Protein AF-A0A814GR70-F1 (afdb_monomer_lite)

Sequence (762 aa):
MLGNPYSSNDPGLGQLMRNVKNKICTDSELIALLEDDNGMELLVHNKIITLDLNVRDVYKKVRLSECISEHEPMRIVYRMTGLSGDATEDIIDNLDPKNTDVTKNEEEVYRMAEELAHNGALPVMLERLSSINQQNFTIGKPLFVLIKPQLKTISTMLQTLNMMLKIQVDVSLTENLISIMQVILSEASKQPQDVYNEFSSLCGDREQLEFLLNNIKSNYVRGYSNLMQALMGLIPFLSFGDETKMKSLIEYFTTFISNFDEIDKTTTTNEDILHLECFCVIVNGIEIGENGTRLRDMMSSSGIVQKSIEYLLQNSPQITTYLNSDYDLWKDFIDRKSLPYALRILTGLCKSHEVISDLIGESCIPVLHKLEQFSSGNLVGVLAEDLLVALKESPSKKVSTSIDKVRTQTRNEKKKLAMAMRKKQLSQLGMRTNDKGQLLLNTDNLKNLQVEEEKETYESKSRKTIGSPNVTHFNLVHIDCHTNAIRSSRTCRDEWENAALQNANTKCNGILPIWGPEVTETLFSNALARHNNYLLEATGIRDVNYVLYVYDLKLLLNRFAENLSFSEDSGGGGRESNINLVAYIIHAILYSIKTAKYVQREERNLNNFLEQTENLIQNSFECDNVFYYLALALCILKPLDWKANRLKFLKRVLLTCHSRLVNTPTGDKLKLTSTTVQEFKKYKPSLLFMGLVNLFYRHILSKVSLEGQVWTEQLANYVRHNDVSLMESYWLEIFDVLGFMQEFDISDPVEFLTTYLQSINN

pLDDT: mean 77.38, std 15.18, range [31.48, 97.75]

InterPro domains:
  IPR025704 E3 ubiquitin ligase UBR4, C-terminal [PF13764] (1-455)
  IPR025704 E3 ubiquitin ligase UBR4, C-terminal [PF13764] (456-729)
  IPR045189 E3 ubiquitin ligase UBR4-like [PTHR21725] (1-730)

Structure (mmCIF, N/CA/C/O backbone):
data_AF-A0A814GR70-F1
#
_entry.id   AF-A0A814GR70-F1
#
loop_
_atom_site.group_PDB
_atom_site.id
_atom_site.type_symbol
_atom_site.label_atom_id
_atom_site.label_alt_id
_atom_site.label_comp_id
_atom_site.label_asym_id
_atom_site.label_entity_id
_atom_site.label_seq_id
_atom_site.pdbx_PDB_ins_code
_atom_site.Cartn_x
_atom_site.Cartn_y
_atom_site.Cartn_z
_atom_site.occupancy
_atom_site.B_iso_or_equiv
_atom_site.auth_seq_id
_atom_site.auth_comp_id
_atom_site.auth_asym_id
_atom_site.auth_atom_id
_atom_site.pdbx_PDB_model_num
ATOM 1 N N . MET A 1 1 ? 4.419 -8.208 -4.569 1.00 36.62 1 MET A N 1
ATOM 2 C CA . MET A 1 1 ? 5.024 -9.106 -3.558 1.00 36.62 1 MET A CA 1
ATOM 3 C C . MET A 1 1 ? 5.799 -10.228 -4.225 1.00 36.62 1 MET A C 1
ATOM 5 O O . MET A 1 1 ? 5.207 -11.211 -4.670 1.00 36.62 1 MET A O 1
ATOM 9 N N . LEU A 1 2 ? 7.112 -10.085 -4.317 1.00 34.53 2 LEU A N 1
ATOM 10 C CA . LEU A 1 2 ? 8.008 -11.158 -4.727 1.00 34.53 2 LEU A CA 1
ATOM 11 C C . LEU A 1 2 ? 8.320 -12.111 -3.566 1.00 34.53 2 LEU A C 1
ATOM 13 O O . LEU A 1 2 ? 8.346 -11.708 -2.416 1.00 34.53 2 LEU A O 1
ATOM 17 N N . GLY A 1 3 ? 8.612 -13.373 -3.872 1.00 46.28 3 GLY A N 1
ATOM 18 C CA . GLY A 1 3 ? 8.923 -14.369 -2.851 1.00 46.28 3 GLY A CA 1
ATOM 19 C C . GLY A 1 3 ? 7.662 -14.920 -2.200 1.00 46.28 3 GLY A C 1
ATOM 20 O O . GLY A 1 3 ? 7.455 -14.762 -1.012 1.00 46.28 3 GLY A O 1
ATOM 21 N N . ASN A 1 4 ? 6.811 -15.607 -2.965 1.00 48.56 4 ASN A N 1
ATOM 22 C CA . ASN A 1 4 ? 5.898 -16.579 -2.373 1.00 48.56 4 ASN A CA 1
ATOM 23 C C . ASN A 1 4 ? 6.450 -17.981 -2.692 1.00 48.56 4 ASN A C 1
ATOM 25 O O . ASN A 1 4 ? 6.501 -18.343 -3.870 1.00 48.56 4 ASN A O 1
ATOM 29 N N . PRO A 1 5 ? 6.896 -18.756 -1.690 1.00 55.62 5 PRO A N 1
ATOM 30 C CA . PRO A 1 5 ? 6.737 -18.501 -0.260 1.00 55.62 5 PRO A CA 1
ATOM 31 C C . PRO A 1 5 ? 7.869 -17.675 0.365 1.00 55.62 5 PRO A C 1
ATOM 33 O O . PRO A 1 5 ? 9.040 -18.038 0.261 1.00 55.62 5 PRO A O 1
ATOM 36 N N . TYR A 1 6 ? 7.489 -16.612 1.080 1.00 68.81 6 TYR A N 1
ATOM 37 C CA . TYR A 1 6 ? 8.349 -15.933 2.042 1.00 68.81 6 TYR A CA 1
ATOM 38 C C . TYR A 1 6 ? 8.650 -16.920 3.167 1.00 68.81 6 TYR A C 1
ATOM 40 O O . TYR A 1 6 ? 7.749 -17.607 3.665 1.00 68.81 6 TYR A O 1
ATOM 48 N N . SER A 1 7 ? 9.908 -16.995 3.587 1.00 69.38 7 SER A N 1
ATOM 49 C CA . SER A 1 7 ? 10.257 -17.785 4.758 1.00 69.38 7 SER A CA 1
ATOM 50 C C . SER A 1 7 ? 9.877 -17.005 6.010 1.00 69.38 7 SER A C 1
ATOM 52 O O . SER A 1 7 ? 10.146 -15.811 6.120 1.00 69.38 7 SER A O 1
ATOM 54 N N . SER A 1 8 ? 9.346 -17.684 7.028 1.00 67.62 8 SER A N 1
ATOM 55 C CA . SER A 1 8 ? 9.159 -17.071 8.352 1.00 67.62 8 SER A CA 1
ATOM 56 C C . SER A 1 8 ? 10.474 -16.598 8.988 1.00 67.62 8 SER A C 1
ATOM 58 O O . SER A 1 8 ? 10.447 -15.936 10.020 1.00 67.62 8 SER A O 1
ATOM 60 N N . ASN A 1 9 ? 11.615 -16.981 8.406 1.00 67.94 9 ASN A N 1
ATOM 61 C CA . ASN A 1 9 ? 12.951 -16.611 8.854 1.00 67.94 9 ASN A CA 1
ATOM 62 C C . ASN A 1 9 ? 13.547 -15.426 8.068 1.00 67.94 9 ASN A C 1
ATOM 64 O O . ASN A 1 9 ? 14.704 -15.080 8.309 1.00 67.94 9 ASN A O 1
ATOM 68 N N . ASP A 1 10 ? 12.813 -14.833 7.121 1.00 73.31 10 ASP A N 1
ATOM 69 C CA . ASP A 1 10 ? 13.336 -13.740 6.300 1.00 73.31 10 ASP A CA 1
ATOM 70 C C . ASP A 1 10 ? 13.495 -12.431 7.100 1.00 73.31 10 ASP A C 1
ATOM 72 O O . ASP A 1 10 ? 12.668 -12.111 7.962 1.00 73.31 10 ASP A O 1
ATOM 76 N N . PRO A 1 11 ? 14.529 -11.615 6.811 1.00 63.78 11 PRO A N 1
ATOM 77 C CA . PRO A 1 11 ? 14.737 -10.340 7.490 1.00 63.78 11 PRO A CA 1
ATOM 78 C C . PRO A 1 11 ? 13.548 -9.389 7.276 1.00 63.78 11 PRO A C 1
ATOM 80 O O . PRO A 1 11 ? 13.213 -9.039 6.143 1.00 63.78 11 PRO A O 1
ATOM 83 N N . GLY A 1 12 ? 12.920 -8.948 8.369 1.00 67.38 12 GLY A N 1
ATOM 84 C CA . GLY A 1 12 ? 11.751 -8.055 8.348 1.00 67.38 12 GLY A CA 1
ATOM 85 C C . GLY A 1 12 ? 10.399 -8.770 8.465 1.00 67.38 12 GLY A C 1
ATOM 86 O O . GLY A 1 12 ? 9.414 -8.123 8.817 1.00 67.38 12 GLY A O 1
ATOM 87 N N . LEU A 1 13 ? 10.355 -10.093 8.272 1.00 74.88 13 LEU A N 1
ATOM 88 C CA . LEU A 1 13 ? 9.226 -10.928 8.680 1.00 74.88 13 LEU A CA 1
ATOM 89 C C . LEU A 1 13 ? 9.365 -11.256 10.172 1.00 74.88 13 LEU A C 1
ATOM 91 O O . LEU A 1 13 ? 10.378 -11.771 10.635 1.00 74.88 13 LEU A O 1
ATOM 95 N N . GLY A 1 14 ? 8.353 -10.877 10.947 1.00 77.00 14 GLY A N 1
ATOM 96 C CA . GLY A 1 14 ? 8.298 -11.064 12.395 1.00 77.00 14 GLY A CA 1
ATOM 97 C C . GLY A 1 14 ? 7.128 -11.954 12.800 1.00 77.00 14 GLY A C 1
ATOM 98 O O . GLY A 1 14 ? 6.472 -12.569 11.963 1.00 77.00 14 GLY A O 1
ATOM 99 N N . GLN A 1 15 ? 6.863 -12.040 14.103 1.00 81.50 15 GLN A N 1
ATOM 100 C CA . GLN A 1 15 ? 5.834 -12.942 14.626 1.00 81.50 15 GLN A CA 1
ATOM 101 C C . GLN A 1 15 ? 4.404 -12.445 14.384 1.00 81.50 15 GLN A C 1
ATOM 103 O O . GLN A 1 15 ? 3.482 -13.251 14.459 1.00 81.50 15 GLN A O 1
ATOM 108 N N . LEU A 1 16 ? 4.211 -11.156 14.093 1.00 88.19 16 LEU A N 1
ATOM 109 C CA . LEU A 1 16 ? 2.892 -10.541 13.944 1.00 88.19 16 LEU A CA 1
ATOM 110 C C . LEU A 1 16 ? 2.530 -10.308 12.477 1.00 88.19 16 LEU A C 1
ATOM 112 O O . LEU A 1 16 ? 3.396 -10.028 11.644 1.00 88.19 16 LEU A O 1
ATOM 116 N N . MET A 1 17 ? 1.232 -10.324 12.177 1.00 88.44 17 MET A N 1
ATOM 117 C CA . MET A 1 17 ? 0.697 -9.953 10.862 1.00 88.44 17 MET A CA 1
ATOM 118 C C . MET A 1 17 ? 1.082 -8.514 10.469 1.00 88.44 17 MET A C 1
ATOM 120 O O . MET A 1 17 ? 1.293 -8.234 9.291 1.00 88.44 17 MET A O 1
ATOM 124 N N . ARG A 1 18 ? 1.313 -7.621 11.441 1.00 89.56 18 ARG A N 1
ATOM 125 C CA . ARG A 1 18 ? 1.889 -6.279 11.245 1.00 89.56 18 ARG A CA 1
ATOM 126 C C . ARG A 1 18 ? 3.276 -6.310 10.610 1.00 89.56 18 ARG A C 1
ATOM 128 O O . ARG A 1 18 ? 3.589 -5.474 9.770 1.00 89.56 18 ARG A O 1
ATOM 135 N N . ASN A 1 19 ? 4.117 -7.279 10.974 1.00 87.69 19 ASN A N 1
ATOM 136 C CA . ASN A 1 19 ? 5.435 -7.415 10.356 1.00 87.69 19 ASN A CA 1
ATOM 137 C C . ASN A 1 19 ? 5.312 -7.868 8.901 1.00 87.69 19 ASN A C 1
ATOM 139 O O . ASN A 1 19 ? 6.055 -7.383 8.056 1.00 87.69 19 ASN A O 1
ATOM 143 N N . VAL A 1 20 ? 4.331 -8.727 8.604 1.00 87.56 20 VAL A N 1
ATOM 144 C CA . VAL A 1 20 ? 3.990 -9.089 7.225 1.00 87.56 20 VAL A CA 1
ATOM 145 C C . VAL A 1 20 ? 3.539 -7.845 6.457 1.00 87.56 20 VAL A C 1
ATOM 147 O O . VAL A 1 20 ? 4.107 -7.559 5.412 1.00 87.56 20 VAL A O 1
ATOM 150 N N . LYS A 1 21 ? 2.612 -7.041 6.998 1.00 88.12 21 LYS A N 1
ATOM 151 C CA . LYS A 1 21 ? 2.184 -5.765 6.392 1.00 88.12 21 LYS A CA 1
ATOM 152 C C . LYS A 1 21 ? 3.376 -4.842 6.115 1.00 88.12 21 LYS A C 1
ATOM 154 O O . LYS A 1 21 ? 3.547 -4.383 4.993 1.00 88.12 21 LYS A O 1
ATOM 159 N N . ASN A 1 22 ? 4.227 -4.598 7.108 1.00 86.06 22 ASN A N 1
ATOM 160 C CA . ASN A 1 22 ? 5.362 -3.684 6.968 1.00 86.06 22 ASN A CA 1
ATOM 161 C C . ASN A 1 22 ? 6.386 -4.184 5.947 1.00 86.06 22 ASN A C 1
ATOM 163 O O . ASN A 1 22 ? 6.941 -3.383 5.191 1.00 86.06 22 ASN A O 1
ATOM 167 N N . LYS A 1 23 ? 6.597 -5.504 5.890 1.00 83.31 23 LYS A N 1
ATOM 168 C CA . LYS A 1 23 ? 7.413 -6.144 4.862 1.00 83.31 23 LYS A CA 1
ATOM 169 C C . LYS A 1 23 ? 6.824 -5.904 3.473 1.00 83.31 23 LYS A C 1
ATOM 171 O O . LYS A 1 23 ? 7.548 -5.443 2.601 1.00 83.31 23 LYS A O 1
ATOM 176 N N . ILE A 1 24 ? 5.512 -6.082 3.299 1.00 81.44 24 ILE A N 1
ATOM 177 C CA . ILE A 1 24 ? 4.817 -5.784 2.037 1.00 81.44 24 ILE A CA 1
ATOM 178 C C . ILE A 1 24 ? 4.966 -4.310 1.663 1.00 81.44 24 ILE A C 1
ATOM 180 O O . ILE A 1 24 ? 5.294 -4.007 0.521 1.00 81.44 24 ILE A O 1
ATOM 184 N N . CYS A 1 25 ? 4.758 -3.394 2.610 1.00 78.81 25 CYS A N 1
ATOM 185 C CA . CYS A 1 25 ? 4.870 -1.960 2.361 1.00 78.81 25 CYS A CA 1
ATOM 186 C C . CYS A 1 25 ? 6.296 -1.542 1.989 1.00 78.81 25 CYS A C 1
ATOM 188 O O . CYS A 1 25 ? 6.472 -0.686 1.130 1.00 78.81 25 CYS A O 1
ATOM 190 N N . THR A 1 26 ? 7.312 -2.146 2.606 1.00 74.56 26 THR A N 1
ATOM 191 C CA . THR A 1 26 ? 8.719 -1.865 2.285 1.00 74.56 26 THR A CA 1
ATOM 192 C C . THR A 1 26 ? 9.100 -2.446 0.928 1.00 74.56 26 THR A C 1
ATOM 194 O O . THR A 1 26 ? 9.664 -1.732 0.104 1.00 74.56 26 THR A O 1
ATOM 197 N N . ASP A 1 27 ? 8.737 -3.702 0.667 1.00 72.69 27 ASP A N 1
ATOM 198 C CA . ASP A 1 27 ? 9.064 -4.389 -0.587 1.00 72.69 27 ASP A CA 1
ATOM 199 C C . ASP A 1 27 ? 8.301 -3.791 -1.783 1.00 72.69 27 ASP A C 1
ATOM 201 O O . ASP A 1 27 ? 8.812 -3.764 -2.898 1.00 72.69 27 ASP A O 1
ATOM 205 N N . SER A 1 28 ? 7.101 -3.250 -1.545 1.00 70.00 28 SER A N 1
ATOM 206 C CA . SER A 1 28 ? 6.260 -2.618 -2.575 1.00 70.00 28 SER A CA 1
ATOM 207 C C . SER A 1 28 ? 6.433 -1.091 -2.652 1.00 70.00 28 SER A C 1
ATOM 209 O O . SER A 1 28 ? 5.660 -0.429 -3.341 1.00 70.00 28 SER A O 1
ATOM 211 N N . GLU A 1 29 ? 7.407 -0.516 -1.932 1.00 67.94 29 GLU A N 1
ATOM 212 C CA . GLU A 1 29 ? 7.683 0.934 -1.858 1.00 67.94 29 GLU A CA 1
ATOM 213 C C . GLU A 1 29 ? 6.467 1.796 -1.430 1.00 67.94 29 GLU A C 1
ATOM 215 O O . GLU A 1 29 ? 6.395 2.998 -1.694 1.00 67.94 29 GLU A O 1
ATOM 220 N N . LEU A 1 30 ? 5.517 1.210 -0.696 1.00 73.25 30 LEU A N 1
ATOM 221 C CA . LEU A 1 30 ? 4.350 1.882 -0.114 1.00 73.25 30 LEU A CA 1
ATOM 222 C C . LEU A 1 30 ? 4.706 2.529 1.237 1.00 73.25 30 LEU A C 1
ATOM 224 O O . LEU A 1 30 ? 4.093 2.256 2.270 1.00 73.25 30 LEU A O 1
ATOM 228 N N . ILE A 1 31 ? 5.718 3.400 1.232 1.00 70.62 31 ILE A N 1
ATOM 229 C CA . ILE A 1 31 ? 6.336 3.966 2.447 1.00 70.62 31 ILE A CA 1
ATOM 230 C C . ILE A 1 31 ? 5.318 4.739 3.301 1.00 70.62 31 ILE A C 1
ATOM 232 O O . ILE A 1 31 ? 5.362 4.673 4.526 1.00 70.62 31 ILE A O 1
ATOM 236 N N . ALA A 1 32 ? 4.354 5.412 2.665 1.00 67.25 32 ALA A N 1
ATOM 237 C CA . ALA A 1 32 ? 3.302 6.167 3.350 1.00 67.25 32 ALA A CA 1
ATOM 238 C C . ALA A 1 32 ? 2.395 5.298 4.247 1.00 67.25 32 ALA A C 1
ATOM 240 O O . ALA A 1 32 ? 1.762 5.825 5.156 1.00 67.25 32 ALA A O 1
ATOM 241 N N . LEU A 1 33 ? 2.347 3.981 4.015 1.00 71.81 33 LEU A N 1
ATOM 242 C CA . LEU A 1 33 ? 1.506 3.031 4.752 1.00 71.81 33 LEU A CA 1
ATOM 243 C C . LEU A 1 33 ? 2.260 2.286 5.858 1.00 71.81 33 LEU A C 1
ATOM 245 O O . LEU A 1 33 ? 1.663 1.478 6.572 1.00 71.81 33 LEU A O 1
ATOM 249 N N . LEU A 1 34 ? 3.566 2.524 6.010 1.00 71.31 34 LEU A N 1
ATOM 250 C CA . LEU A 1 34 ? 4.354 1.925 7.092 1.00 71.31 34 LEU A CA 1
ATOM 251 C C . LEU A 1 34 ? 3.928 2.453 8.464 1.00 71.31 34 LEU A C 1
ATOM 253 O O . LEU A 1 34 ? 3.929 1.694 9.427 1.00 71.31 34 LEU A O 1
ATOM 257 N N . GLU A 1 35 ? 3.540 3.727 8.534 1.00 68.56 35 GLU A N 1
ATOM 258 C CA . GLU A 1 35 ? 3.072 4.380 9.764 1.00 68.56 35 GLU A CA 1
ATOM 259 C C . GLU A 1 35 ? 1.535 4.425 9.876 1.00 68.56 35 GLU A C 1
ATOM 261 O O . GLU A 1 35 ? 1.010 4.770 10.932 1.00 68.56 35 GLU A O 1
ATOM 266 N N . ASP A 1 36 ? 0.808 4.060 8.811 1.00 76.88 36 ASP A N 1
ATOM 267 C CA . ASP A 1 36 ? -0.660 4.035 8.779 1.00 76.88 36 ASP A CA 1
ATOM 268 C C . ASP A 1 36 ? -1.200 2.599 8.822 1.00 76.88 36 ASP A C 1
ATOM 270 O O . ASP A 1 36 ? -1.323 1.902 7.811 1.00 76.88 36 ASP A O 1
ATOM 274 N N . ASP A 1 37 ? -1.531 2.140 10.024 1.00 74.88 37 ASP A N 1
ATOM 275 C CA . ASP A 1 37 ? -2.097 0.812 10.282 1.00 74.88 37 ASP A CA 1
ATOM 276 C C . ASP A 1 37 ? -3.542 0.632 9.841 1.00 74.88 37 ASP A C 1
ATOM 278 O O . ASP A 1 37 ? -3.976 -0.504 9.666 1.00 74.88 37 ASP A O 1
ATOM 282 N N . ASN A 1 38 ? -4.235 1.729 9.549 1.00 74.25 38 ASN A N 1
ATOM 283 C CA . ASN A 1 38 ? -5.598 1.694 9.045 1.00 74.25 38 ASN A CA 1
ATOM 284 C C . ASN A 1 38 ? -5.653 1.778 7.519 1.00 74.25 38 ASN A C 1
ATOM 286 O O . ASN A 1 38 ? -6.720 1.569 6.957 1.00 74.25 38 ASN A O 1
ATOM 290 N N . GLY A 1 39 ? -4.541 2.084 6.844 1.00 70.88 39 GLY A N 1
ATOM 291 C CA . GLY A 1 39 ? -4.481 2.264 5.390 1.00 70.88 39 GLY A CA 1
ATOM 292 C C . GLY A 1 39 ? -4.466 0.965 4.571 1.00 70.88 39 GLY A C 1
ATOM 293 O O . GLY A 1 39 ? -4.673 1.003 3.358 1.00 70.88 39 GLY A O 1
ATOM 294 N N . MET A 1 40 ? -4.216 -0.190 5.200 1.00 82.00 40 MET A N 1
ATOM 295 C CA . MET A 1 40 ? -4.033 -1.468 4.504 1.00 82.00 40 MET A CA 1
ATOM 296 C C . MET A 1 40 ? -4.516 -2.655 5.341 1.00 82.00 40 MET A C 1
ATOM 298 O O . MET A 1 40 ? -4.051 -2.868 6.459 1.00 82.00 40 MET A O 1
ATOM 302 N N . GLU A 1 41 ? -5.385 -3.471 4.751 1.00 87.88 41 GLU A N 1
ATOM 303 C CA . GLU A 1 41 ? -5.924 -4.697 5.343 1.00 87.88 41 GLU A CA 1
ATOM 304 C C . GLU A 1 41 ? -5.255 -5.937 4.743 1.00 87.88 41 GLU A C 1
ATOM 306 O O . GLU A 1 41 ? -4.965 -5.982 3.543 1.00 87.88 41 GLU A O 1
ATOM 311 N N . LEU A 1 42 ? -5.044 -6.964 5.571 1.00 88.81 42 LEU A N 1
ATOM 312 C CA . LEU A 1 42 ? -4.553 -8.277 5.151 1.00 88.81 42 LEU A CA 1
ATOM 313 C C . LEU A 1 42 ? -5.677 -9.309 5.253 1.00 88.81 42 LEU A C 1
ATOM 315 O O . LEU A 1 42 ? -6.307 -9.445 6.296 1.00 88.81 42 LEU A O 1
ATOM 319 N N . LEU A 1 43 ? -5.890 -10.068 4.186 1.00 86.44 43 LEU A N 1
ATOM 320 C CA . LEU A 1 43 ? -6.883 -11.123 4.084 1.00 86.44 43 LEU A CA 1
ATOM 321 C C . LEU A 1 43 ? -6.207 -12.488 3.966 1.00 86.44 43 LEU A C 1
ATOM 323 O O . LEU A 1 43 ? -5.304 -12.690 3.150 1.00 86.44 43 LEU A O 1
ATOM 327 N N . VAL A 1 44 ? -6.704 -13.452 4.735 1.00 85.69 44 VAL A N 1
ATOM 328 C CA . VAL A 1 44 ? -6.331 -14.867 4.641 1.00 85.69 44 VAL A CA 1
ATOM 329 C C . VAL A 1 44 ? -7.615 -15.667 4.474 1.00 85.69 44 VAL A C 1
ATOM 331 O O . VAL A 1 44 ? -8.488 -15.604 5.330 1.00 85.69 44 VAL A O 1
ATOM 334 N N . HIS A 1 45 ? -7.748 -16.400 3.361 1.00 81.25 45 HIS A N 1
ATOM 335 C CA . HIS A 1 45 ? -8.978 -17.146 3.029 1.00 81.25 45 HIS A CA 1
ATOM 336 C C . HIS A 1 45 ? -10.246 -16.268 3.057 1.00 81.25 45 HIS A C 1
ATOM 338 O O . HIS A 1 45 ? -11.255 -16.636 3.645 1.00 81.25 45 HIS A O 1
ATOM 344 N N . ASN A 1 46 ? -10.192 -15.090 2.424 1.00 79.00 46 ASN A N 1
ATOM 345 C CA . ASN A 1 46 ? -11.300 -14.123 2.368 1.00 79.00 46 ASN A CA 1
ATOM 346 C C . ASN A 1 46 ? -11.804 -13.628 3.740 1.00 79.00 46 ASN A C 1
ATOM 348 O O . ASN A 1 46 ? -12.928 -13.150 3.829 1.00 79.00 46 ASN A O 1
ATOM 352 N N . LYS A 1 47 ? -10.988 -13.715 4.796 1.00 81.94 47 LYS A N 1
ATOM 353 C CA . LYS A 1 47 ? -11.265 -13.120 6.112 1.00 81.94 47 LYS A CA 1
ATOM 354 C C . LYS A 1 47 ? -10.211 -12.067 6.420 1.00 81.94 47 LYS A C 1
ATOM 356 O O . LYS A 1 47 ? -9.030 -12.307 6.156 1.00 81.94 47 LYS A O 1
ATOM 361 N N . ILE A 1 48 ? -10.626 -10.919 6.945 1.00 85.69 48 ILE A N 1
ATOM 362 C CA . ILE A 1 48 ? -9.733 -9.805 7.287 1.00 85.69 48 ILE A CA 1
ATOM 363 C C . ILE A 1 48 ? -9.044 -10.150 8.606 1.00 85.69 48 ILE A C 1
ATOM 365 O O . ILE A 1 48 ? -9.698 -10.532 9.570 1.00 85.69 48 ILE A O 1
ATOM 369 N N . ILE A 1 49 ? -7.719 -10.063 8.648 1.00 89.12 49 ILE A N 1
ATOM 370 C CA . ILE A 1 49 ? -6.909 -10.471 9.796 1.00 89.12 49 ILE A CA 1
ATOM 371 C C . ILE A 1 49 ? -6.328 -9.236 10.470 1.00 89.12 49 ILE A C 1
ATOM 373 O O . ILE A 1 49 ? -5.591 -8.468 9.845 1.00 89.12 49 ILE A O 1
ATOM 377 N N . THR A 1 50 ? -6.597 -9.086 11.763 1.00 87.44 50 THR A N 1
ATOM 378 C CA . THR A 1 50 ? -6.051 -7.985 12.557 1.00 87.44 50 THR A CA 1
ATOM 379 C C . THR A 1 50 ? -4.529 -8.094 12.679 1.00 87.44 50 THR A C 1
ATOM 381 O O . THR A 1 50 ? -3.966 -9.169 12.905 1.00 87.44 50 THR A O 1
ATOM 384 N N . LEU A 1 51 ? -3.840 -6.961 12.506 1.00 86.50 51 LEU A N 1
ATOM 385 C CA . LEU A 1 51 ? -2.377 -6.894 12.385 1.00 86.50 51 LEU A CA 1
ATOM 386 C C . LEU A 1 51 ? -1.634 -7.352 13.655 1.00 86.50 51 LEU A C 1
ATOM 388 O O . LEU A 1 51 ? -0.477 -7.769 13.573 1.00 86.50 51 LEU A O 1
ATOM 392 N N . ASP A 1 52 ? -2.297 -7.327 14.811 1.00 85.38 52 ASP A N 1
ATOM 393 C CA . ASP A 1 52 ? -1.746 -7.765 16.099 1.00 85.38 52 ASP A CA 1
ATOM 394 C C . ASP A 1 52 ? -1.771 -9.287 16.308 1.00 85.38 52 ASP A C 1
ATOM 396 O O . ASP A 1 52 ? -1.237 -9.786 17.298 1.00 85.38 52 ASP A O 1
ATOM 400 N N . LEU A 1 53 ? -2.351 -10.052 15.378 1.00 85.88 53 LEU A N 1
ATOM 401 C CA . LEU A 1 53 ? -2.380 -11.510 15.469 1.00 85.88 53 LEU A CA 1
ATOM 402 C C . LEU A 1 53 ? -1.043 -12.144 15.074 1.00 85.88 53 LEU A C 1
ATOM 404 O O . LEU A 1 53 ? -0.316 -11.652 14.208 1.00 85.88 53 LEU A O 1
ATOM 408 N N . ASN A 1 54 ? -0.728 -13.285 15.694 1.00 86.19 54 ASN A N 1
ATOM 409 C CA . ASN A 1 54 ? 0.488 -14.034 15.397 1.00 86.19 54 ASN A CA 1
ATOM 410 C C . ASN A 1 54 ? 0.359 -14.804 14.072 1.00 86.19 54 ASN A C 1
ATOM 412 O O . ASN A 1 54 ? -0.590 -15.567 13.880 1.00 86.19 54 ASN A O 1
ATOM 416 N N . VAL A 1 55 ? 1.355 -14.684 13.190 1.00 86.00 55 VAL A N 1
ATOM 417 C CA . VAL A 1 55 ? 1.395 -15.356 11.876 1.00 86.00 55 VAL A CA 1
ATOM 418 C C . VAL A 1 55 ? 1.236 -16.875 12.017 1.00 86.00 55 VAL A C 1
ATOM 420 O O . VAL A 1 55 ? 0.535 -17.510 11.228 1.00 86.00 55 VAL A O 1
ATOM 423 N N . ARG A 1 56 ? 1.843 -17.473 13.053 1.00 82.38 56 ARG A N 1
ATOM 424 C CA . ARG A 1 56 ? 1.758 -18.916 13.331 1.00 82.38 56 ARG A CA 1
ATOM 425 C C . ARG A 1 56 ? 0.336 -19.348 13.681 1.00 82.38 56 ARG A C 1
ATOM 427 O O . ARG A 1 56 ? -0.093 -20.424 13.266 1.00 82.38 56 ARG A O 1
ATOM 434 N N . ASP A 1 57 ? -0.376 -18.538 14.452 1.00 81.38 57 ASP A N 1
ATOM 435 C CA . ASP A 1 57 ? -1.722 -18.872 14.909 1.00 81.38 57 ASP A CA 1
ATOM 436 C C . ASP A 1 57 ? -2.739 -18.680 13.786 1.00 81.38 57 ASP A C 1
ATOM 438 O O . ASP A 1 57 ? -3.617 -19.524 13.621 1.00 81.38 57 ASP A O 1
ATOM 442 N N . VAL A 1 58 ? -2.564 -17.655 12.947 1.00 83.62 58 VAL A N 1
ATOM 443 C CA . VAL A 1 58 ? -3.355 -17.461 11.720 1.00 83.62 58 VAL A CA 1
ATOM 444 C C . VAL A 1 58 ? -3.158 -18.648 10.767 1.00 83.62 58 VAL A C 1
ATOM 446 O O . VAL A 1 58 ? -4.138 -19.218 10.283 1.00 83.62 58 VAL A O 1
ATOM 449 N N . TYR A 1 59 ? -1.916 -19.114 10.579 1.00 81.88 59 TYR A N 1
ATOM 450 C CA . TYR A 1 59 ? -1.631 -20.317 9.787 1.00 81.88 59 TYR A CA 1
ATOM 451 C C . TYR A 1 59 ? -2.358 -21.554 10.339 1.00 81.88 59 TYR A C 1
ATOM 453 O O . TYR A 1 59 ? -3.033 -22.281 9.612 1.00 81.88 59 TYR A O 1
ATOM 461 N N . LYS A 1 60 ? -2.273 -21.794 11.651 1.00 78.75 60 LYS A N 1
ATOM 462 C CA . LYS A 1 60 ? -2.876 -22.987 12.260 1.00 78.75 60 LYS A CA 1
ATOM 463 C C . LYS A 1 60 ? -4.400 -22.946 12.349 1.00 78.75 60 LYS A C 1
ATOM 465 O O . LYS A 1 60 ? -5.035 -23.984 12.216 1.00 78.75 60 LYS A O 1
ATOM 470 N N . LYS A 1 61 ? -4.990 -21.784 12.622 1.00 73.75 61 LYS A N 1
ATOM 471 C CA . LYS A 1 61 ? -6.411 -21.670 12.991 1.00 73.75 61 LYS A CA 1
ATOM 472 C C . LYS A 1 61 ? -7.298 -21.119 11.884 1.00 73.75 61 LYS A C 1
ATOM 474 O O . LYS A 1 61 ? -8.496 -21.372 11.915 1.00 73.75 61 LYS A O 1
ATOM 479 N N . VAL A 1 62 ? -6.737 -20.387 10.923 1.00 75.00 62 VAL A N 1
ATOM 480 C CA . VAL A 1 62 ? -7.487 -19.826 9.786 1.00 75.00 62 VAL A CA 1
ATOM 481 C C . VAL A 1 62 ? -7.175 -20.596 8.504 1.00 75.00 62 VAL A C 1
ATOM 483 O O . VAL A 1 62 ? -8.083 -20.908 7.745 1.00 75.00 62 VAL A O 1
ATOM 486 N N . ARG A 1 63 ? -5.903 -20.948 8.271 1.00 75.06 63 ARG A N 1
ATOM 487 C CA . ARG A 1 63 ? -5.472 -21.653 7.051 1.00 75.06 63 ARG A CA 1
ATOM 488 C C . ARG A 1 63 ? -5.622 -23.179 7.133 1.00 75.06 63 ARG A C 1
ATOM 490 O O . ARG A 1 63 ? -6.124 -23.765 6.177 1.00 75.06 63 ARG A O 1
ATOM 497 N N . LEU A 1 64 ? -5.186 -23.828 8.222 1.00 70.50 64 LEU A N 1
ATOM 498 C CA . LEU A 1 64 ? -5.288 -25.296 8.373 1.00 70.50 64 LEU A CA 1
ATOM 499 C C . LEU A 1 64 ? -6.692 -25.779 8.773 1.00 70.50 64 LEU A C 1
ATOM 501 O O . LEU A 1 64 ? -7.026 -26.930 8.524 1.00 70.50 64 LEU A O 1
ATOM 505 N N . SER A 1 65 ? -7.529 -24.927 9.369 1.00 64.44 65 SER A N 1
ATOM 506 C CA . SER A 1 65 ? -8.904 -25.297 9.742 1.00 64.44 65 SER A CA 1
ATOM 507 C C . SER A 1 65 ? -9.812 -25.558 8.533 1.00 64.44 65 SER A C 1
ATOM 509 O O . SER A 1 65 ? -10.788 -26.292 8.663 1.00 64.44 65 SER A O 1
ATOM 511 N N . GLU A 1 66 ? -9.471 -25.016 7.359 1.00 59.91 66 GLU A N 1
ATOM 512 C CA . GLU A 1 66 ? -10.250 -25.153 6.120 1.00 59.91 66 GLU A CA 1
ATOM 513 C C . GLU A 1 66 ? -9.533 -25.967 5.014 1.00 59.91 66 GLU A C 1
ATOM 515 O O . GLU A 1 66 ? -10.074 -26.122 3.921 1.00 59.91 66 GLU A O 1
ATOM 520 N N . CYS A 1 67 ? -8.336 -26.529 5.259 1.00 53.22 67 CYS A N 1
ATOM 521 C CA . CYS A 1 67 ? -7.576 -27.308 4.264 1.00 53.22 67 CYS A CA 1
ATOM 522 C C . CYS A 1 67 ? -6.877 -28.552 4.841 1.00 53.22 67 CYS A C 1
ATOM 524 O O . CYS A 1 67 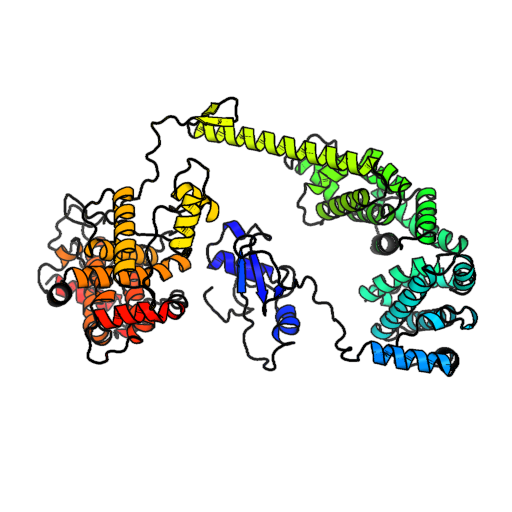? -6.346 -28.535 5.941 1.00 53.22 67 CYS A O 1
ATOM 526 N N . ILE A 1 68 ? -6.825 -29.631 4.048 1.00 52.66 68 ILE A N 1
ATOM 527 C CA . ILE A 1 68 ? -6.414 -30.990 4.470 1.00 52.66 68 ILE A CA 1
ATOM 528 C C . ILE A 1 68 ? -4.877 -31.208 4.411 1.00 52.66 68 ILE A C 1
ATOM 530 O O . ILE A 1 68 ? -4.369 -32.225 4.874 1.00 52.66 68 ILE A O 1
ATOM 534 N N . SER A 1 69 ? -4.109 -30.263 3.855 1.00 57.31 69 SER A N 1
ATOM 535 C CA . SER A 1 69 ? -2.669 -30.404 3.571 1.00 57.31 69 SER A CA 1
ATOM 536 C C . SER A 1 69 ? -1.811 -29.467 4.431 1.00 57.31 69 SER A C 1
ATOM 538 O O . SER A 1 69 ? -1.941 -28.249 4.339 1.00 57.31 69 SER A O 1
ATOM 540 N N . GLU A 1 70 ? -0.886 -30.022 5.223 1.00 58.16 70 GLU A N 1
ATOM 541 C CA . GLU A 1 70 ? 0.036 -29.254 6.084 1.00 58.16 70 GLU A CA 1
ATOM 542 C C . GLU A 1 70 ? 1.156 -28.521 5.320 1.00 58.16 70 GLU A C 1
ATOM 544 O O . GLU A 1 70 ? 1.856 -27.701 5.914 1.00 58.16 70 GLU A O 1
ATOM 549 N N . HIS A 1 71 ? 1.373 -28.839 4.038 1.00 59.72 71 HIS A N 1
ATOM 550 C CA . HIS A 1 71 ? 2.592 -28.467 3.297 1.00 59.72 71 HIS A CA 1
ATOM 551 C C . HIS A 1 71 ? 2.383 -27.338 2.271 1.00 59.72 71 HIS A C 1
ATOM 553 O O . HIS A 1 71 ? 3.300 -27.027 1.511 1.00 59.72 71 HIS A O 1
ATOM 559 N N . GLU A 1 72 ? 1.203 -26.714 2.225 1.00 65.75 72 GLU A N 1
ATOM 560 C CA . GLU A 1 72 ? 0.946 -25.586 1.323 1.00 65.75 72 GLU A CA 1
ATOM 561 C C . GLU A 1 72 ? 1.164 -24.220 1.992 1.00 65.75 72 GLU A C 1
ATOM 563 O O . GLU A 1 72 ? 0.728 -24.004 3.125 1.00 65.75 72 GLU A O 1
ATOM 568 N N . PRO A 1 73 ? 1.744 -23.242 1.273 1.00 70.88 73 PRO A N 1
ATOM 569 C CA . PRO A 1 73 ? 1.933 -21.897 1.801 1.00 70.88 73 PRO A CA 1
ATOM 570 C C . PRO A 1 73 ? 0.599 -21.194 2.110 1.00 70.88 73 PRO A C 1
ATOM 572 O O . PRO A 1 73 ? -0.442 -21.428 1.482 1.00 70.88 73 PRO A O 1
ATOM 575 N N . MET A 1 74 ? 0.622 -20.297 3.099 1.00 83.75 74 MET A N 1
ATOM 576 C CA . MET A 1 74 ? -0.520 -19.445 3.437 1.00 83.75 74 MET A CA 1
ATOM 577 C C . MET A 1 74 ? -0.586 -18.260 2.483 1.00 83.75 74 MET A C 1
ATOM 579 O O . MET A 1 74 ? 0.266 -17.376 2.505 1.00 83.75 74 MET A O 1
ATOM 583 N N . ARG A 1 75 ? -1.626 -18.240 1.647 1.00 81.69 75 ARG A N 1
ATOM 584 C CA . ARG A 1 75 ? -1.893 -17.128 0.738 1.00 81.69 75 ARG A CA 1
ATOM 585 C C . ARG A 1 75 ? -2.465 -15.945 1.518 1.00 81.69 75 ARG A C 1
ATOM 587 O O . ARG A 1 75 ? -3.507 -16.081 2.157 1.00 81.69 75 ARG A O 1
ATOM 594 N N . ILE A 1 76 ? -1.790 -14.804 1.418 1.00 84.88 76 ILE A N 1
ATOM 595 C CA . ILE A 1 76 ? -2.213 -13.525 1.992 1.00 84.88 76 ILE A CA 1
ATOM 596 C C . ILE A 1 76 ? -2.540 -12.584 0.834 1.00 84.88 76 ILE A C 1
ATOM 598 O O . ILE A 1 76 ? -1.744 -12.434 -0.093 1.00 84.88 76 ILE A O 1
ATOM 602 N N . VAL A 1 77 ? -3.717 -11.973 0.874 1.00 83.44 77 VAL A N 1
ATOM 603 C CA . VAL A 1 77 ? -4.161 -10.948 -0.077 1.00 83.44 77 VAL A CA 1
ATOM 604 C C . VAL A 1 77 ? -4.228 -9.636 0.684 1.00 83.44 77 VAL A C 1
ATOM 606 O O . VAL A 1 77 ? -4.789 -9.607 1.766 1.00 83.44 77 VAL A O 1
ATOM 609 N N . TYR A 1 78 ? -3.660 -8.556 0.164 1.00 82.75 78 TYR A N 1
ATOM 610 C CA . TYR A 1 78 ? -3.794 -7.242 0.790 1.00 82.75 78 TYR A CA 1
ATOM 611 C C . TYR A 1 78 ? -4.727 -6.358 -0.019 1.00 82.75 78 TYR A C 1
ATOM 613 O O . TYR A 1 78 ? -4.807 -6.491 -1.242 1.00 82.75 78 TYR A O 1
ATOM 621 N N . ARG A 1 79 ? -5.404 -5.432 0.657 1.00 81.12 79 ARG A N 1
ATOM 622 C CA . ARG A 1 79 ? -6.191 -4.386 0.006 1.00 81.12 79 ARG A CA 1
ATOM 623 C C . ARG A 1 79 ? -6.053 -3.059 0.731 1.00 81.12 79 ARG A C 1
ATOM 625 O O . ARG A 1 79 ? -5.781 -3.011 1.928 1.00 81.12 79 ARG A O 1
ATOM 632 N N . MET A 1 80 ? -6.278 -1.990 -0.016 1.00 75.38 80 MET A N 1
ATOM 633 C CA . MET A 1 80 ? -6.290 -0.631 0.503 1.00 75.38 80 MET A CA 1
ATOM 634 C C . MET A 1 80 ? -7.677 -0.293 1.048 1.00 75.38 80 MET A C 1
ATOM 636 O O . MET A 1 80 ? -8.679 -0.450 0.338 1.00 75.38 80 MET A O 1
ATOM 640 N N . THR A 1 81 ? -7.735 0.182 2.289 1.00 62.97 81 THR A N 1
ATOM 641 C CA . THR A 1 81 ? -8.988 0.581 2.940 1.00 62.97 81 THR A CA 1
ATOM 642 C C . THR A 1 81 ? -9.634 1.755 2.206 1.00 62.97 81 THR A C 1
ATOM 644 O O . THR A 1 81 ? -8.978 2.715 1.805 1.00 62.97 81 THR A O 1
ATOM 647 N N . GLY A 1 82 ? -10.943 1.657 1.957 1.00 58.44 82 GLY A N 1
ATOM 648 C CA . GLY A 1 82 ? -11.725 2.691 1.266 1.00 58.44 82 GLY A CA 1
ATOM 649 C C . GLY A 1 82 ? -11.578 2.754 -0.264 1.00 58.44 82 GLY A C 1
ATOM 650 O O . GLY A 1 82 ? -12.371 3.438 -0.904 1.00 58.44 82 GLY A O 1
ATOM 651 N N . LEU A 1 83 ? -10.625 2.031 -0.869 1.00 49.25 83 LEU A N 1
ATOM 652 C CA . LEU A 1 83 ? -10.432 1.964 -2.331 1.00 49.25 83 LEU A CA 1
ATOM 653 C C . LEU A 1 83 ? -11.125 0.755 -2.988 1.00 49.25 83 LEU A C 1
ATOM 655 O O . LEU A 1 83 ? -11.447 0.808 -4.171 1.00 49.25 83 LEU A O 1
ATOM 659 N N . SER A 1 84 ? -11.360 -0.328 -2.236 1.00 46.94 84 SER A N 1
ATOM 660 C CA . SER A 1 84 ? -11.813 -1.630 -2.773 1.00 46.94 84 SER A CA 1
ATOM 661 C C . SER A 1 84 ? -13.272 -1.994 -2.442 1.00 46.94 84 SER A C 1
ATOM 663 O O . SER A 1 84 ? -13.656 -3.152 -2.582 1.00 46.94 84 SER A O 1
ATOM 665 N N . GLY A 1 85 ? -14.091 -1.018 -2.034 1.00 49.75 85 GLY A N 1
ATOM 666 C CA . GLY A 1 85 ? -15.467 -1.231 -1.558 1.00 49.75 85 GLY A CA 1
ATOM 667 C C . GLY A 1 85 ? -15.570 -1.344 -0.032 1.00 49.75 85 GLY A C 1
ATOM 668 O O . GLY A 1 85 ? -14.553 -1.337 0.662 1.00 49.75 85 GLY A O 1
ATOM 669 N N . ASP A 1 86 ? -16.801 -1.398 0.487 1.00 52.78 86 ASP A N 1
ATOM 670 C CA . ASP A 1 86 ? -17.062 -1.580 1.921 1.00 52.78 86 ASP A CA 1
ATOM 671 C C . ASP A 1 86 ? -16.602 -2.977 2.374 1.00 52.78 86 ASP A C 1
ATOM 673 O O . ASP A 1 86 ? -16.833 -3.969 1.678 1.00 52.78 86 ASP A O 1
ATOM 677 N N . ALA A 1 87 ? -15.960 -3.059 3.544 1.00 55.62 87 ALA A N 1
ATOM 678 C CA . ALA A 1 87 ? -15.532 -4.321 4.143 1.00 55.62 87 ALA A CA 1
ATOM 679 C C . ALA A 1 87 ? -16.764 -5.170 4.501 1.00 55.62 87 ALA A C 1
ATOM 681 O O . ALA A 1 87 ? -17.459 -4.894 5.477 1.00 55.62 87 ALA A O 1
ATOM 682 N N . THR A 1 88 ? -17.059 -6.175 3.676 1.00 60.00 88 THR A N 1
ATOM 683 C CA . THR A 1 88 ? -18.193 -7.102 3.871 1.00 60.00 88 THR A CA 1
ATOM 684 C C . THR A 1 88 ? -17.739 -8.484 4.339 1.00 60.00 88 THR A C 1
ATOM 686 O O . THR A 1 88 ? -18.570 -9.336 4.639 1.00 60.00 88 THR A O 1
ATOM 689 N N . GLU A 1 89 ? -16.427 -8.704 4.406 1.00 75.31 89 GLU A N 1
ATOM 690 C CA . GLU A 1 89 ? -15.788 -9.919 4.888 1.00 75.31 89 GLU A CA 1
ATOM 691 C C . GLU A 1 89 ? -15.642 -9.929 6.415 1.00 75.31 89 GLU A C 1
ATOM 693 O O . GLU A 1 89 ? -15.442 -8.889 7.043 1.00 75.31 89 GLU A O 1
ATOM 698 N N . ASP A 1 90 ? -15.686 -11.122 7.009 1.00 72.44 90 ASP A N 1
ATOM 699 C CA . ASP A 1 90 ? -15.538 -11.296 8.454 1.00 72.44 90 ASP A CA 1
ATOM 700 C C . ASP A 1 90 ? -14.140 -10.862 8.927 1.00 72.44 90 ASP A C 1
ATOM 702 O O . ASP A 1 90 ? -13.119 -11.309 8.386 1.00 72.44 90 ASP A O 1
ATOM 706 N N . ILE A 1 91 ? -14.098 -10.023 9.967 1.00 79.56 91 ILE A N 1
ATOM 707 C CA . ILE A 1 91 ? -12.860 -9.589 10.623 1.00 79.56 91 ILE A CA 1
ATOM 708 C C . ILE A 1 91 ? -12.530 -10.553 11.771 1.00 79.56 91 ILE A C 1
ATOM 710 O O . ILE A 1 91 ? -13.378 -10.880 12.605 1.00 79.56 91 ILE A O 1
ATOM 714 N N . ILE A 1 92 ? -11.294 -11.050 11.792 1.00 78.06 92 ILE A N 1
ATOM 715 C CA . ILE A 1 92 ? -10.752 -11.894 12.853 1.00 78.06 92 ILE A CA 1
ATOM 716 C C . ILE A 1 92 ? -9.840 -11.040 13.730 1.00 78.06 92 ILE A C 1
ATOM 718 O O . ILE A 1 92 ? -8.684 -10.787 13.386 1.00 78.06 92 ILE A O 1
ATOM 722 N N . ASP A 1 93 ? -10.367 -10.665 14.894 1.00 77.12 93 ASP A N 1
ATOM 723 C CA . ASP A 1 93 ? -9.685 -9.796 15.865 1.00 77.12 93 ASP A CA 1
ATOM 724 C C . ASP A 1 93 ? -9.008 -10.585 16.983 1.00 77.12 93 ASP A C 1
ATOM 726 O O . ASP A 1 93 ? -8.080 -10.099 17.624 1.00 77.12 93 ASP A O 1
ATOM 730 N N . ASN A 1 94 ? -9.464 -11.818 17.218 1.00 67.94 94 ASN A N 1
ATOM 731 C CA . ASN A 1 94 ? -8.928 -12.681 18.256 1.00 67.94 94 ASN A CA 1
ATOM 732 C C . ASN A 1 94 ? -8.980 -14.158 17.842 1.00 67.94 94 ASN A C 1
ATOM 734 O O . ASN A 1 94 ? -9.963 -14.640 17.275 1.00 67.94 94 ASN A O 1
ATOM 738 N N . LEU A 1 95 ? -7.906 -14.884 18.147 1.00 65.25 95 LEU A N 1
ATOM 739 C CA . LEU A 1 95 ? -7.739 -16.308 17.859 1.00 65.25 95 LEU A CA 1
ATOM 740 C C . LEU A 1 95 ? -7.899 -17.123 19.147 1.00 65.25 95 LEU A C 1
ATOM 742 O O . LEU A 1 95 ? -7.079 -17.998 19.436 1.00 65.25 95 LEU A O 1
ATOM 746 N N . ASP A 1 96 ? -8.932 -16.848 19.939 1.00 51.84 96 ASP A N 1
ATOM 747 C CA . ASP A 1 96 ? -9.249 -17.671 21.106 1.00 51.84 96 ASP A CA 1
ATOM 748 C C . ASP A 1 96 ? -9.581 -19.110 20.684 1.00 51.84 96 ASP A C 1
ATOM 750 O O . ASP A 1 96 ? -10.048 -19.341 19.560 1.00 51.84 96 ASP A O 1
ATOM 754 N N . PRO A 1 97 ? -9.327 -20.111 21.548 1.00 37.62 97 PRO A N 1
ATOM 755 C CA . PRO A 1 97 ? -9.764 -21.478 21.321 1.00 37.62 97 PRO A CA 1
ATOM 756 C C . PRO A 1 97 ? -11.295 -21.511 21.375 1.00 37.62 97 PRO A C 1
ATOM 758 O O . PRO A 1 97 ? -11.899 -21.852 22.388 1.00 37.62 97 PRO A O 1
ATOM 761 N N . LYS A 1 98 ? -11.950 -21.142 20.271 1.00 36.56 98 LYS A N 1
ATOM 762 C CA . LYS A 1 98 ? -13.353 -21.474 20.061 1.00 36.56 98 LYS A CA 1
ATOM 763 C C . LYS A 1 98 ? -13.426 -22.991 19.995 1.00 36.56 98 LYS A C 1
ATOM 765 O O . LYS A 1 98 ? -13.030 -23.594 19.001 1.00 36.56 98 LYS A O 1
ATOM 770 N N . ASN A 1 99 ? -13.860 -23.560 21.117 1.00 32.59 99 ASN A N 1
ATOM 771 C CA . ASN A 1 99 ? -14.398 -24.899 21.296 1.00 32.59 99 ASN A CA 1
ATOM 772 C C . ASN A 1 99 ? -14.728 -25.571 19.959 1.00 32.59 99 ASN A C 1
ATOM 774 O O . ASN A 1 99 ? -15.735 -25.256 19.326 1.00 32.59 99 ASN A O 1
ATOM 778 N N . THR A 1 100 ? -13.902 -26.535 19.557 1.00 31.48 100 THR A N 1
ATOM 779 C CA . THR A 1 100 ? -14.203 -27.523 18.510 1.00 31.48 100 THR A CA 1
ATOM 780 C C . THR A 1 100 ? -15.246 -28.535 18.990 1.00 31.48 100 THR A C 1
ATOM 782 O O . THR A 1 100 ? -15.081 -29.737 18.841 1.00 31.48 100 THR A O 1
ATOM 785 N N . ASP A 1 101 ? -16.324 -28.035 19.576 1.00 40.56 101 ASP A N 1
ATOM 786 C CA . ASP A 1 101 ? -17.517 -28.780 19.936 1.00 40.56 101 ASP A CA 1
ATOM 787 C C . ASP A 1 101 ? -18.675 -27.795 19.815 1.00 40.56 101 ASP A C 1
ATOM 789 O O . ASP A 1 101 ? -18.910 -27.040 20.746 1.00 40.56 101 ASP A O 1
ATOM 793 N N . VAL A 1 102 ? -19.311 -27.733 18.638 1.00 36.66 102 VAL A N 1
ATOM 794 C CA . VAL A 1 102 ? -20.773 -27.802 18.426 1.00 36.66 102 VAL A CA 1
ATOM 795 C C . VAL A 1 102 ? -21.028 -27.867 16.904 1.00 36.66 102 VAL A C 1
ATOM 797 O O . VAL A 1 102 ? -21.324 -26.877 16.247 1.00 36.66 102 VAL A O 1
ATOM 800 N N . THR A 1 103 ? -20.986 -29.074 16.338 1.00 34.81 103 THR A N 1
ATOM 801 C CA . THR A 1 103 ? -21.973 -29.509 15.326 1.00 34.81 103 THR A CA 1
ATOM 802 C C . THR A 1 103 ? -23.002 -30.421 15.996 1.00 34.81 103 THR A C 1
ATOM 804 O O . THR A 1 103 ? -23.380 -31.468 15.479 1.00 34.81 103 THR A O 1
ATOM 807 N N . LYS A 1 104 ? -23.461 -30.039 17.191 1.00 41.53 104 LYS A N 1
ATOM 808 C CA . LYS A 1 104 ? -24.703 -30.567 17.755 1.00 41.53 104 LYS A CA 1
ATOM 809 C C . LYS A 1 104 ? -25.746 -29.480 17.616 1.00 41.53 104 LYS A C 1
ATOM 811 O O . LYS A 1 104 ? -25.641 -28.446 18.260 1.00 41.53 104 LYS A O 1
ATOM 816 N N . ASN A 1 105 ? -26.702 -29.723 16.732 1.00 41.75 105 ASN A N 1
ATOM 817 C CA . ASN A 1 105 ? -27.905 -28.924 16.546 1.00 41.75 105 ASN A CA 1
ATOM 818 C C . ASN A 1 105 ? -28.383 -28.392 17.912 1.00 41.75 105 ASN A C 1
ATOM 820 O O . ASN A 1 105 ? -28.739 -29.194 18.778 1.00 41.75 105 ASN A O 1
ATOM 824 N N . GLU A 1 106 ? -28.330 -27.076 18.154 1.00 44.06 106 GLU A N 1
ATOM 825 C CA . GLU A 1 106 ? -28.631 -26.505 19.480 1.00 44.06 106 GLU A CA 1
ATOM 826 C C . GLU A 1 106 ? -30.032 -26.924 19.964 1.00 44.06 106 GLU A C 1
ATOM 828 O O . GLU A 1 106 ? -30.238 -27.165 21.151 1.00 44.06 106 GLU A O 1
ATOM 833 N N . GLU A 1 107 ? -30.961 -27.146 19.031 1.00 49.50 107 GLU A N 1
ATOM 834 C CA . GLU A 1 107 ? -32.306 -27.678 19.269 1.00 49.50 107 GLU A CA 1
ATOM 835 C C . GLU A 1 107 ? -32.335 -29.101 19.859 1.00 49.50 107 GLU A C 1
ATOM 837 O O . GLU A 1 107 ? -33.190 -29.407 20.689 1.00 49.50 107 GLU A O 1
ATOM 842 N N . GLU A 1 108 ? -31.415 -29.985 19.461 1.00 50.88 108 GLU A N 1
ATOM 843 C CA . GLU A 1 108 ? -31.322 -31.350 20.003 1.00 50.88 108 GLU A CA 1
ATOM 844 C C . GLU A 1 108 ? -30.727 -31.346 21.412 1.00 50.88 108 GLU A C 1
ATOM 846 O O . GLU A 1 108 ? -31.158 -32.115 22.272 1.00 50.88 108 GLU A O 1
ATOM 851 N N . VAL A 1 109 ? -29.771 -30.448 21.671 1.00 50.56 109 VAL A N 1
ATOM 852 C CA . VAL A 1 109 ? -29.190 -30.254 23.007 1.00 50.56 109 VAL A CA 1
ATOM 853 C C . VAL A 1 109 ? -30.233 -29.679 23.966 1.00 50.56 109 VAL A C 1
ATOM 855 O O . VAL A 1 109 ? -30.328 -30.152 25.099 1.00 50.56 109 VAL A O 1
ATOM 858 N N . TYR A 1 110 ? -31.057 -28.727 23.513 1.00 46.66 110 TYR A N 1
ATOM 859 C CA . TYR A 1 110 ? -32.190 -28.214 24.288 1.00 46.66 110 TYR A CA 1
ATOM 860 C C . TYR A 1 110 ? -33.222 -29.308 24.584 1.00 46.66 110 TYR A C 1
ATOM 862 O O . TYR A 1 110 ? -33.617 -29.456 25.739 1.00 46.66 110 TYR A O 1
ATOM 870 N N . ARG A 1 111 ? -33.586 -30.135 23.591 1.00 53.09 111 ARG A N 1
ATOM 871 C CA . ARG A 1 111 ? -34.528 -31.253 23.783 1.00 53.09 111 ARG A CA 1
ATOM 872 C C . ARG A 1 111 ? -34.026 -32.266 24.816 1.00 53.09 111 ARG A C 1
ATOM 874 O O . ARG A 1 111 ? -34.751 -32.605 25.745 1.00 53.09 111 ARG A O 1
ATOM 881 N N . MET A 1 112 ? -32.759 -32.681 24.716 1.00 51.31 112 MET A N 1
ATOM 882 C CA . MET A 1 112 ? -32.148 -33.604 25.684 1.00 51.31 112 MET A CA 1
ATOM 883 C C . MET A 1 112 ? -32.053 -33.000 27.095 1.00 51.31 112 MET A C 1
ATOM 885 O O . MET A 1 112 ? -32.263 -33.700 28.086 1.00 51.31 112 MET A O 1
ATOM 889 N N . ALA A 1 113 ? -31.744 -31.704 27.208 1.00 50.44 113 ALA A N 1
ATOM 890 C CA . ALA A 1 113 ? -31.671 -31.009 28.492 1.00 50.44 113 ALA A CA 1
ATOM 891 C C . ALA A 1 113 ? -33.054 -30.854 29.157 1.00 50.44 113 ALA A C 1
ATOM 893 O O . ALA A 1 113 ? -33.169 -30.969 30.380 1.00 50.44 113 ALA A O 1
ATOM 894 N N . GLU A 1 114 ? -34.109 -30.652 28.365 1.00 51.53 114 GLU A N 1
ATOM 895 C CA . GLU A 1 114 ? -35.498 -30.562 28.827 1.00 51.53 114 GLU A CA 1
ATOM 896 C C . GLU A 1 114 ? -36.050 -31.923 29.294 1.00 51.53 114 GLU A C 1
ATOM 898 O O . GLU A 1 114 ? -36.768 -32.005 30.298 1.00 51.53 114 GLU A O 1
ATOM 903 N N . GLU A 1 115 ? -35.631 -33.016 28.652 1.00 56.25 115 GLU A N 1
ATOM 904 C CA . GLU A 1 115 ? -35.930 -34.388 29.084 1.00 56.25 115 GLU A CA 1
ATOM 905 C C . GLU A 1 115 ? -35.180 -34.784 30.367 1.00 56.25 115 GLU A C 1
ATOM 907 O O . GLU A 1 115 ? -35.734 -35.463 31.237 1.00 56.25 115 GLU A O 1
ATOM 912 N N . LEU A 1 116 ? -33.943 -34.312 30.552 1.00 55.06 116 LEU A N 1
ATOM 913 C CA . LEU A 1 116 ? -33.191 -34.490 31.803 1.00 55.06 116 LEU A CA 1
ATOM 914 C C . LEU A 1 116 ? -33.814 -33.718 32.978 1.00 55.06 116 LEU A C 1
ATOM 916 O O . LEU A 1 116 ? -33.790 -34.201 34.115 1.00 55.06 116 LEU A O 1
ATOM 920 N N . ALA A 1 117 ? -34.400 -32.548 32.708 1.00 51.59 117 ALA A N 1
ATOM 921 C CA . ALA A 1 117 ? -35.127 -31.747 33.691 1.00 51.59 117 ALA A CA 1
ATOM 922 C C . ALA A 1 117 ? -36.398 -32.445 34.205 1.00 51.59 117 ALA A C 1
ATOM 924 O O . ALA A 1 117 ? -36.669 -32.413 35.407 1.00 51.59 117 ALA A O 1
ATOM 925 N N . HIS A 1 118 ? -37.154 -33.102 33.318 1.00 52.19 118 HIS A N 1
ATOM 926 C CA . HIS A 1 118 ? -38.410 -33.779 33.667 1.00 52.19 118 HIS A CA 1
ATOM 927 C C . HIS A 1 118 ? -38.211 -35.087 34.447 1.00 52.19 118 HIS A C 1
ATOM 929 O O . HIS A 1 118 ? -39.075 -35.466 35.234 1.00 52.19 118 HIS A O 1
ATOM 935 N N . ASN A 1 119 ? -37.065 -35.755 34.284 1.00 53.31 119 ASN A N 1
ATOM 936 C CA . ASN A 1 119 ? -36.811 -37.076 34.870 1.00 53.31 119 ASN A CA 1
ATOM 937 C C . ASN A 1 119 ? -36.131 -37.057 36.253 1.00 53.31 119 ASN A C 1
ATOM 939 O O . ASN A 1 119 ? -35.734 -38.106 36.754 1.00 53.31 119 ASN A O 1
ATOM 943 N N . GLY A 1 120 ? -35.954 -35.888 36.882 1.00 53.59 120 GLY A N 1
ATOM 944 C CA . GLY A 1 120 ? -35.340 -35.799 38.217 1.00 53.59 120 GLY A CA 1
ATOM 945 C C . GLY A 1 120 ? -33.861 -36.221 38.269 1.00 53.59 120 GLY A C 1
ATOM 946 O O . GLY A 1 120 ? -33.326 -36.450 39.353 1.00 53.59 120 GLY A O 1
ATOM 947 N N . ALA A 1 121 ? -33.182 -36.296 37.119 1.00 56.38 121 ALA A N 1
ATOM 948 C CA . ALA A 1 121 ? -31.776 -36.688 37.016 1.00 56.38 121 ALA A CA 1
ATOM 949 C C . ALA A 1 121 ? -30.818 -35.618 37.578 1.00 56.38 121 ALA A C 1
ATOM 951 O O . ALA A 1 121 ? -29.794 -35.953 38.167 1.00 56.38 121 ALA A O 1
ATOM 952 N N . LEU A 1 122 ? -31.170 -34.333 37.450 1.00 56.47 122 LEU A N 1
ATOM 953 C CA . LEU A 1 122 ? -30.375 -33.202 37.949 1.00 56.47 122 LEU A CA 1
ATOM 954 C C . LEU A 1 122 ? -30.124 -33.231 39.472 1.00 56.47 122 LEU A C 1
ATOM 956 O O . LEU A 1 122 ? -28.962 -33.123 39.863 1.00 56.47 122 LEU A O 1
ATOM 960 N N . PRO A 1 123 ? -31.141 -33.422 40.339 1.00 54.34 123 PRO A N 1
ATOM 961 C CA . PRO A 1 123 ? -30.931 -33.638 41.773 1.00 54.34 123 PRO A CA 1
ATOM 962 C C . PRO A 1 123 ? -29.938 -34.768 42.086 1.00 54.34 123 PRO A C 1
ATOM 964 O O . PRO A 1 123 ? -29.042 -34.583 42.903 1.00 54.34 123 PRO A O 1
ATOM 967 N N . VAL A 1 124 ? -30.042 -35.905 41.387 1.00 54.97 124 VAL A N 1
ATOM 968 C CA . VAL A 1 124 ? -29.156 -37.070 41.575 1.00 54.97 124 VAL A CA 1
ATOM 969 C C . VAL A 1 124 ? -27.729 -36.775 41.097 1.00 54.97 124 VAL A C 1
ATOM 971 O O . VAL A 1 124 ? -26.762 -37.218 41.714 1.00 54.97 124 VAL A O 1
ATOM 974 N N . MET A 1 125 ? -27.567 -36.002 40.020 1.00 57.09 125 MET A N 1
ATOM 975 C CA . MET A 1 125 ? -26.253 -35.552 39.544 1.00 57.09 125 MET A CA 1
ATOM 976 C C . MET A 1 125 ? -25.596 -34.562 40.515 1.00 57.09 125 MET A C 1
ATOM 978 O O . MET A 1 125 ? -24.392 -34.654 40.738 1.00 57.09 125 MET A O 1
ATOM 982 N N . LEU A 1 126 ? -26.369 -33.663 41.133 1.00 55.62 126 LEU A N 1
ATOM 983 C CA . LEU A 1 126 ? -25.886 -32.738 42.166 1.00 55.62 126 LEU A CA 1
ATOM 984 C C . LEU A 1 126 ? -25.517 -33.469 43.469 1.00 55.62 126 LEU A C 1
ATOM 986 O O . LEU A 1 126 ? -24.475 -33.188 44.061 1.00 55.62 126 LEU A O 1
ATOM 990 N N . GLU A 1 127 ? -26.308 -34.466 43.874 1.00 52.34 127 GLU A N 1
ATOM 991 C CA . GLU A 1 127 ? -25.989 -35.350 45.002 1.00 52.34 127 GLU A CA 1
ATOM 992 C C . GLU A 1 127 ? -24.711 -36.163 44.724 1.00 52.34 127 GLU A C 1
ATOM 994 O O . GLU A 1 127 ? -23.822 -36.252 45.570 1.00 52.34 127 GLU A O 1
ATOM 999 N N . ARG A 1 128 ? -24.537 -36.660 43.492 1.00 46.94 128 ARG A N 1
ATOM 1000 C CA . ARG A 1 128 ? -23.299 -37.312 43.040 1.00 46.94 128 ARG A CA 1
ATOM 1001 C C . ARG A 1 128 ? -22.107 -36.353 43.020 1.00 46.94 128 ARG A C 1
ATOM 1003 O O . ARG A 1 128 ? -21.044 -36.749 43.486 1.00 46.94 128 ARG A O 1
ATOM 1010 N N . LEU A 1 129 ? -22.259 -35.111 42.561 1.00 49.34 129 LEU A N 1
ATOM 1011 C CA . LEU A 1 129 ? -21.204 -34.083 42.579 1.00 49.34 129 LEU A CA 1
ATOM 1012 C C . LEU A 1 129 ? -20.679 -33.815 43.995 1.00 49.34 129 LEU A C 1
ATOM 1014 O O . LEU A 1 129 ? -19.473 -33.684 44.179 1.00 49.34 129 LEU A O 1
ATOM 1018 N N . SER A 1 130 ? -21.557 -33.837 45.002 1.00 45.94 130 SER A N 1
ATOM 1019 C CA . SER A 1 130 ? -21.156 -33.736 46.415 1.00 45.94 130 SER A CA 1
ATOM 1020 C C . SER A 1 130 ? -20.313 -34.926 46.914 1.00 45.94 130 SER A C 1
ATOM 1022 O O . SER A 1 130 ? -19.628 -34.821 47.927 1.00 45.94 130 SER A O 1
ATOM 1024 N N . SER A 1 131 ? -20.331 -36.049 46.184 1.00 41.84 131 SER A N 1
ATOM 1025 C CA . SER A 1 131 ? -19.678 -37.318 46.542 1.00 41.84 131 SER A CA 1
ATOM 1026 C C . SER A 1 131 ? -18.465 -37.690 45.671 1.00 41.84 131 SER A C 1
ATOM 1028 O O . SER A 1 131 ? -17.799 -38.687 45.955 1.00 41.84 131 SER A O 1
ATOM 1030 N N . ILE A 1 132 ? -18.171 -36.937 44.602 1.00 39.62 132 ILE A N 1
ATOM 1031 C CA . ILE A 1 132 ? -17.183 -37.326 43.582 1.00 39.62 132 ILE A CA 1
ATOM 1032 C C . ILE A 1 132 ? -15.875 -36.549 43.754 1.00 39.62 132 ILE A C 1
ATOM 1034 O O . ILE A 1 132 ? -15.810 -35.337 43.584 1.00 39.62 132 ILE A O 1
ATOM 1038 N N . ASN A 1 133 ? -14.811 -37.302 44.044 1.00 42.22 133 ASN A N 1
ATOM 1039 C CA . ASN A 1 133 ? -13.473 -36.804 44.361 1.00 42.22 133 ASN A CA 1
ATOM 1040 C C . ASN A 1 133 ? -12.524 -36.684 43.154 1.00 42.22 133 ASN A C 1
ATOM 1042 O O . ASN A 1 133 ? -11.364 -36.354 43.359 1.00 42.22 133 ASN A O 1
ATOM 1046 N N . GLN A 1 134 ? -12.958 -36.994 41.926 1.00 40.16 134 GLN A N 1
ATOM 1047 C CA . GLN A 1 134 ? -12.159 -36.939 40.687 1.00 40.16 134 GLN A CA 1
ATOM 1048 C C . GLN A 1 134 ? -13.041 -37.419 39.517 1.00 40.16 134 GLN A C 1
ATOM 1050 O O . GLN A 1 134 ? -13.416 -38.587 39.532 1.00 40.16 134 GLN A O 1
ATOM 1055 N N . GLN A 1 135 ? -13.382 -36.551 38.547 1.00 35.69 135 GLN A N 1
ATOM 1056 C CA . GLN A 1 135 ? -13.534 -36.818 37.090 1.00 35.69 135 GLN A CA 1
ATOM 1057 C C . GLN A 1 135 ? -14.458 -35.815 36.358 1.00 35.69 135 GLN A C 1
ATOM 1059 O O . GLN A 1 135 ? -15.395 -35.262 36.928 1.00 35.69 135 GLN A O 1
ATOM 1064 N N . ASN A 1 136 ? -14.134 -35.609 35.074 1.00 35.50 136 ASN A N 1
ATOM 1065 C CA . ASN A 1 136 ? -14.654 -34.624 34.116 1.00 35.50 136 ASN A CA 1
ATOM 1066 C C . ASN A 1 136 ? -16.172 -34.716 33.875 1.00 35.50 136 ASN A C 1
ATOM 1068 O O . ASN A 1 136 ? -16.677 -35.788 33.545 1.00 35.50 136 ASN A O 1
ATOM 1072 N N . PHE A 1 137 ? -16.870 -33.575 33.911 1.00 40.50 137 PHE A N 1
ATOM 1073 C CA . PHE A 1 137 ? -18.261 -33.455 33.462 1.00 40.50 137 PHE A CA 1
ATOM 1074 C C . PHE A 1 137 ? -18.449 -32.269 32.508 1.00 40.50 137 PHE A C 1
ATOM 1076 O O . PHE A 1 137 ? -18.095 -31.139 32.831 1.00 40.50 137 PHE A O 1
ATOM 1083 N N . THR A 1 138 ? -19.079 -32.530 31.362 1.00 35.97 138 THR A N 1
ATOM 1084 C CA . THR A 1 138 ? -19.677 -31.536 30.461 1.00 35.97 138 THR A CA 1
ATOM 1085 C C . THR A 1 138 ? -21.170 -31.448 30.780 1.00 35.97 138 THR A C 1
ATOM 1087 O O . THR A 1 138 ? -21.932 -32.368 30.484 1.00 35.97 138 THR A O 1
ATOM 1090 N N . ILE A 1 139 ? -21.601 -30.365 31.429 1.00 44.03 139 ILE A N 1
ATOM 1091 C CA . ILE A 1 139 ? -23.015 -30.130 31.752 1.00 44.03 139 ILE A CA 1
ATOM 1092 C C . ILE A 1 139 ? -23.645 -29.364 30.580 1.00 44.03 139 ILE A C 1
ATOM 1094 O O . ILE A 1 139 ? -23.285 -28.220 30.314 1.00 44.03 139 ILE A O 1
ATOM 1098 N N . GLY A 1 140 ? -24.563 -30.011 29.850 1.00 41.62 140 GLY A N 1
ATOM 1099 C CA . GLY A 1 140 ? -25.431 -29.341 28.871 1.00 41.62 140 GLY A CA 1
ATOM 1100 C C . GLY A 1 140 ? -26.375 -28.345 29.555 1.00 41.62 140 GLY A C 1
ATOM 1101 O O . GLY A 1 140 ? -26.581 -28.441 30.758 1.00 41.62 140 GLY A O 1
ATOM 1102 N N . LYS A 1 141 ? -26.930 -27.381 28.808 1.00 42.25 141 LYS A N 1
ATOM 1103 C CA . LYS A 1 141 ? -27.718 -26.232 29.305 1.00 42.25 141 LYS A CA 1
ATOM 1104 C C . LYS A 1 141 ? -29.200 -26.575 29.621 1.00 42.25 141 LYS A C 1
ATOM 1106 O O . LYS A 1 141 ? -30.028 -26.441 28.725 1.00 42.25 141 LYS A O 1
ATOM 1111 N N . PRO A 1 142 ? -29.601 -26.866 30.878 1.00 48.06 142 PRO A N 1
ATOM 1112 C CA . PRO A 1 142 ? -30.926 -26.483 31.368 1.00 48.06 142 PRO A CA 1
ATOM 1113 C C . PRO A 1 142 ? -30.774 -25.463 32.507 1.00 48.06 142 PRO A C 1
ATOM 1115 O O . PRO A 1 142 ? -30.874 -25.786 33.692 1.00 48.06 142 PRO A O 1
ATOM 1118 N N . LEU A 1 143 ? -30.517 -24.206 32.135 1.00 50.31 143 LEU A N 1
ATOM 1119 C CA . LEU A 1 143 ? -30.258 -23.092 33.060 1.00 50.31 143 LEU A CA 1
ATOM 1120 C C . LEU A 1 143 ? -31.429 -22.806 34.018 1.00 50.31 143 LEU A C 1
ATOM 1122 O O . LEU A 1 143 ? -31.204 -22.575 35.201 1.00 50.31 143 LEU A O 1
ATOM 1126 N N . PHE A 1 144 ? -32.679 -22.931 33.559 1.00 45.91 144 PHE A N 1
ATOM 1127 C CA . PHE A 1 144 ? -33.871 -22.646 34.375 1.00 45.91 144 PHE A CA 1
ATOM 1128 C C . PHE A 1 144 ? -34.092 -23.611 35.550 1.00 45.91 144 PHE A C 1
ATOM 1130 O O . PHE A 1 144 ? -34.767 -23.263 36.518 1.00 45.91 144 PHE A O 1
ATOM 1137 N N . VAL A 1 145 ? -33.540 -24.828 35.496 1.00 50.16 145 VAL A N 1
ATOM 1138 C CA . VAL A 1 145 ? -33.697 -25.809 36.583 1.00 50.16 145 VAL A CA 1
ATOM 1139 C C . VAL A 1 145 ? -32.670 -25.571 37.685 1.00 50.16 145 VAL A C 1
ATOM 1141 O O . VAL A 1 145 ? -33.021 -25.675 38.854 1.00 50.16 145 VAL A O 1
ATOM 1144 N N . LEU A 1 146 ? -31.439 -25.196 37.322 1.00 54.22 146 LEU A N 1
ATOM 1145 C CA . LEU A 1 146 ? -30.313 -24.981 38.243 1.00 54.22 146 LEU A CA 1
ATOM 1146 C C . LEU A 1 146 ? -30.455 -23.720 39.115 1.00 54.22 146 LEU A C 1
ATOM 1148 O O . LEU A 1 146 ? -29.773 -23.602 40.130 1.00 54.22 146 LEU A O 1
ATOM 1152 N N . ILE A 1 147 ? -31.353 -22.801 38.746 1.00 54.47 147 ILE A N 1
ATOM 1153 C CA . ILE A 1 147 ? -31.659 -21.573 39.504 1.00 54.47 147 ILE A CA 1
ATOM 1154 C C . ILE A 1 147 ? -32.665 -21.846 40.643 1.00 54.47 147 ILE A C 1
ATOM 1156 O O . ILE A 1 147 ? -32.851 -21.012 41.526 1.00 54.47 147 ILE A O 1
ATOM 1160 N N . LYS A 1 148 ? -33.305 -23.026 40.685 1.00 58.31 148 LYS A N 1
ATOM 1161 C CA . LYS A 1 148 ? -34.267 -23.362 41.746 1.00 58.31 148 LYS A CA 1
ATOM 1162 C C . LYS A 1 148 ? -33.576 -23.408 43.123 1.00 58.31 148 LYS A C 1
ATOM 1164 O O . LYS A 1 148 ? -32.698 -24.257 43.315 1.00 58.31 148 LYS A O 1
ATOM 1169 N N . PRO A 1 149 ? -34.007 -22.596 44.114 1.00 55.16 149 PRO A N 1
ATOM 1170 C CA . PRO A 1 149 ? -33.386 -22.533 45.445 1.00 55.16 149 PRO A CA 1
ATOM 1171 C C . PRO A 1 149 ? -33.274 -23.898 46.145 1.00 55.16 149 PRO A C 1
ATOM 1173 O O . PRO A 1 149 ? -32.342 -24.158 46.905 1.00 55.16 149 PRO A O 1
ATOM 1176 N N . GLN A 1 150 ? -34.194 -24.818 45.844 1.00 54.53 150 GLN A N 1
ATOM 1177 C CA . GLN A 1 150 ? -34.278 -26.141 46.464 1.00 54.53 150 GLN A CA 1
ATOM 1178 C C . GLN A 1 150 ? -33.092 -27.063 46.123 1.00 54.53 150 GLN A C 1
ATOM 1180 O O . GLN A 1 150 ? -32.855 -28.025 46.850 1.00 54.53 150 GLN A O 1
ATOM 1185 N N . LEU A 1 151 ? -32.337 -26.786 45.051 1.00 57.84 151 LEU A N 1
ATOM 1186 C CA . LEU A 1 151 ? -31.241 -27.644 44.582 1.00 57.84 151 LEU A CA 1
ATOM 1187 C C . LEU A 1 151 ? -29.870 -27.312 45.192 1.00 57.84 151 LEU A C 1
ATOM 1189 O O . LEU A 1 151 ? -28.933 -28.082 44.996 1.00 57.84 151 LEU A O 1
ATOM 1193 N N . LYS A 1 152 ? -29.732 -26.186 45.916 1.00 64.56 152 LYS A N 1
ATOM 1194 C CA . LYS A 1 152 ? -28.473 -25.712 46.544 1.00 64.56 152 LYS A CA 1
ATOM 1195 C C . LYS A 1 152 ? -27.234 -25.758 45.628 1.00 64.56 152 LYS A C 1
ATOM 1197 O O . LYS A 1 152 ? -26.104 -25.835 46.105 1.00 64.56 152 LYS A O 1
ATOM 1202 N N . THR A 1 153 ? -27.441 -25.657 44.316 1.00 68.50 153 THR A N 1
ATOM 1203 C CA . THR A 1 153 ? -26.432 -25.895 43.278 1.00 68.50 153 THR A CA 1
ATOM 1204 C C . THR A 1 153 ? -25.165 -25.059 43.470 1.00 68.50 153 THR A C 1
ATOM 1206 O O . THR A 1 153 ? -24.072 -25.617 43.502 1.00 68.50 153 THR A O 1
ATOM 1209 N N . ILE A 1 154 ? -25.293 -23.743 43.676 1.00 74.25 154 ILE A N 1
ATOM 1210 C CA . ILE A 1 154 ? -24.135 -22.853 43.871 1.00 74.25 154 ILE A CA 1
ATOM 1211 C C . ILE A 1 154 ? -23.374 -23.175 45.161 1.00 74.25 154 ILE A C 1
ATOM 1213 O O . ILE A 1 154 ? -22.148 -23.162 45.153 1.00 74.25 154 ILE A O 1
ATOM 1217 N N . SER A 1 155 ? -24.067 -23.526 46.248 1.00 73.56 155 SER A N 1
ATOM 1218 C CA . SER A 1 155 ? -23.426 -23.904 47.515 1.00 73.56 155 SER A CA 1
ATOM 1219 C C . SER A 1 155 ? -22.563 -25.161 47.357 1.00 73.56 155 SER A C 1
ATOM 1221 O O . SER A 1 155 ? -21.416 -25.188 47.801 1.00 73.56 155 SER A O 1
ATOM 1223 N N . THR A 1 156 ? -23.071 -26.179 46.654 1.00 70.81 156 THR A N 1
ATOM 1224 C CA . THR A 1 156 ? -22.314 -27.404 46.355 1.00 70.81 156 THR A CA 1
ATOM 1225 C C . THR A 1 156 ? -21.128 -27.120 45.432 1.00 70.81 156 THR A C 1
ATOM 1227 O O . THR A 1 156 ? -20.018 -27.562 45.714 1.00 70.81 156 THR A O 1
ATOM 1230 N N . MET A 1 157 ? -21.321 -26.327 44.373 1.00 76.62 157 MET A N 1
ATOM 1231 C CA . MET A 1 157 ? -20.243 -25.972 43.441 1.00 76.62 157 MET A CA 1
ATOM 1232 C C . MET A 1 157 ? -19.155 -25.114 44.103 1.00 76.62 157 MET A C 1
ATOM 1234 O O . MET A 1 157 ? -17.976 -25.327 43.834 1.00 76.62 157 MET A O 1
ATOM 1238 N N . LEU A 1 158 ? -19.514 -24.215 45.027 1.00 78.81 158 LEU A N 1
ATOM 1239 C CA . LEU A 1 158 ? -18.563 -23.452 45.847 1.00 78.81 158 LEU A CA 1
ATOM 1240 C C . LEU A 1 158 ? -17.718 -24.355 46.747 1.00 78.81 158 LEU A C 1
ATOM 1242 O O . LEU A 1 158 ? -16.513 -24.146 46.873 1.00 78.81 158 LEU A O 1
ATOM 1246 N N . GLN A 1 159 ? -18.323 -25.370 47.368 1.00 75.81 159 GLN A N 1
ATOM 1247 C CA . GLN A 1 159 ? -17.583 -26.344 48.175 1.00 75.81 159 GLN A CA 1
ATOM 1248 C C . GLN A 1 159 ? -16.583 -27.125 47.316 1.00 75.81 159 GLN A C 1
ATOM 1250 O O . GLN A 1 159 ? -15.420 -27.266 47.703 1.00 75.81 159 GLN A O 1
ATOM 1255 N N . THR A 1 160 ? -17.005 -27.564 46.127 1.00 76.38 160 THR A N 1
ATOM 1256 C CA . THR A 1 160 ? -16.130 -28.221 45.150 1.00 76.38 160 THR A CA 1
ATOM 1257 C C . THR A 1 160 ? -15.005 -27.292 44.690 1.00 76.38 160 THR A C 1
ATOM 1259 O O . THR A 1 160 ? -13.849 -27.707 44.685 1.00 76.38 160 THR A O 1
ATOM 1262 N N . LEU A 1 161 ? -15.302 -26.025 44.390 1.00 81.12 161 LEU A N 1
ATOM 1263 C CA . LEU A 1 161 ? -14.307 -25.023 44.001 1.00 81.12 161 LEU A CA 1
ATOM 1264 C C . LEU A 1 161 ? -13.275 -24.800 45.113 1.00 81.12 161 LEU A C 1
ATOM 1266 O O . LEU A 1 161 ? -12.073 -24.842 44.864 1.00 81.12 161 LEU A O 1
ATOM 1270 N N . ASN A 1 162 ? -13.723 -24.641 46.359 1.00 80.31 162 ASN A N 1
ATOM 1271 C CA . ASN A 1 162 ? -12.833 -24.481 47.508 1.00 80.31 162 ASN A CA 1
ATOM 1272 C C . ASN A 1 162 ? -11.917 -25.694 47.697 1.00 80.31 162 ASN A C 1
ATOM 1274 O O . ASN A 1 162 ? -10.751 -25.543 48.059 1.00 80.31 162 ASN A O 1
ATOM 1278 N N . MET A 1 163 ? -12.426 -26.899 47.442 1.00 73.81 163 MET A N 1
ATOM 1279 C CA . MET A 1 163 ? -11.631 -28.122 47.484 1.00 73.81 163 MET A CA 1
ATOM 1280 C C . MET A 1 163 ? -10.625 -28.189 46.326 1.00 73.81 163 MET A C 1
ATOM 1282 O O . MET A 1 163 ? -9.458 -28.496 46.563 1.00 73.81 163 MET A O 1
ATOM 1286 N N . MET A 1 164 ? -11.034 -27.836 45.105 1.00 77.50 164 MET A N 1
ATOM 1287 C CA . MET A 1 164 ? -10.156 -27.785 43.929 1.00 77.50 164 MET A CA 1
ATOM 1288 C C . MET A 1 164 ? -9.020 -26.772 44.100 1.00 77.50 164 MET A C 1
ATOM 1290 O O . MET A 1 164 ? -7.875 -27.097 43.793 1.00 77.50 164 MET A O 1
ATOM 1294 N N . LEU A 1 165 ? -9.302 -25.598 44.673 1.00 78.88 165 LEU A N 1
ATOM 1295 C CA . LEU A 1 165 ? -8.295 -24.576 44.978 1.00 78.88 165 LEU A CA 1
ATOM 1296 C C . LEU A 1 165 ? -7.316 -25.026 46.076 1.00 78.88 165 LEU A C 1
ATOM 1298 O O . LEU A 1 165 ? -6.127 -24.722 45.997 1.00 78.88 165 LEU A O 1
ATOM 1302 N N . LYS A 1 166 ? -7.778 -25.794 47.075 1.00 77.62 166 LYS A N 1
ATOM 1303 C CA . LYS A 1 166 ? -6.904 -26.376 48.114 1.00 77.62 166 LYS A CA 1
ATOM 1304 C C . LYS A 1 166 ? -6.008 -27.488 47.575 1.00 77.62 166 LYS A C 1
ATOM 1306 O O . LYS A 1 166 ? -4.850 -27.576 47.973 1.00 77.62 166 LYS A O 1
ATOM 1311 N N . ILE A 1 167 ? -6.554 -28.353 46.722 1.00 75.12 167 ILE A N 1
ATOM 1312 C CA . ILE A 1 167 ? -5.864 -29.540 46.193 1.00 75.12 167 ILE A CA 1
ATOM 1313 C C . ILE A 1 167 ? -5.030 -29.201 44.947 1.00 75.12 167 ILE A C 1
ATOM 1315 O O . ILE A 1 167 ? -4.140 -29.969 44.598 1.00 75.12 167 ILE A O 1
ATOM 1319 N N . GLN A 1 168 ? -5.267 -28.043 44.320 1.00 75.88 168 GLN A N 1
ATOM 1320 C CA . GLN A 1 168 ? -4.606 -27.609 43.084 1.00 75.88 168 GLN A CA 1
ATOM 1321 C C . GLN A 1 168 ? -4.809 -28.630 41.954 1.00 75.88 168 GLN A C 1
ATOM 1323 O O . GLN A 1 168 ? -3.863 -29.130 41.348 1.00 75.88 168 GLN A O 1
ATOM 1328 N N . VAL A 1 169 ? -6.078 -28.974 41.719 1.00 66.06 169 VAL A N 1
ATOM 1329 C CA . VAL A 1 169 ? -6.519 -29.908 40.665 1.00 66.06 169 VAL A CA 1
ATOM 1330 C C . VAL A 1 169 ? -6.273 -29.286 39.276 1.00 66.06 169 VAL A C 1
ATOM 1332 O O . VAL A 1 169 ? -5.810 -28.156 39.172 1.00 66.06 169 VAL A O 1
ATOM 1335 N N . ASP A 1 170 ? -6.527 -30.009 38.188 1.00 73.12 170 ASP A N 1
ATOM 1336 C CA . ASP A 1 170 ? -6.425 -29.486 36.819 1.00 73.12 170 ASP A CA 1
ATOM 1337 C C . ASP A 1 170 ? -7.085 -28.095 36.672 1.00 73.12 170 ASP A C 1
ATOM 1339 O O . ASP A 1 170 ? -8.236 -27.870 37.067 1.00 73.12 170 ASP A O 1
ATOM 1343 N N . VAL A 1 171 ? -6.325 -27.153 36.112 1.00 76.44 171 VAL A N 1
ATOM 1344 C CA . VAL A 1 171 ? -6.720 -25.753 35.914 1.00 76.44 171 VAL A CA 1
ATOM 1345 C C . VAL A 1 171 ? -7.928 -25.666 34.994 1.00 76.44 171 VAL A C 1
ATOM 1347 O O . VAL A 1 171 ? -8.862 -24.925 35.286 1.00 76.44 171 VAL A O 1
ATOM 1350 N N . SER A 1 172 ? -7.960 -26.486 33.941 1.00 71.94 172 SER A N 1
ATOM 1351 C CA . SER A 1 172 ? -9.046 -26.483 32.957 1.00 71.94 172 SER A CA 1
ATOM 1352 C C . SER A 1 172 ? -10.391 -26.866 33.582 1.00 71.94 172 SER A C 1
ATOM 1354 O O . SER A 1 172 ? -11.427 -26.276 33.280 1.00 71.94 172 SER A O 1
ATOM 1356 N N . LEU A 1 173 ? -10.384 -27.817 34.521 1.00 73.00 173 LEU A N 1
ATOM 1357 C CA . LEU A 1 173 ? -11.578 -28.220 35.264 1.00 73.00 173 LEU A CA 1
ATOM 1358 C C . LEU A 1 173 ? -12.045 -27.127 36.220 1.00 73.00 173 LEU A C 1
ATOM 1360 O O . LEU A 1 173 ? -13.247 -26.892 36.343 1.00 73.00 173 LEU A O 1
ATOM 1364 N N . THR A 1 174 ? -11.099 -26.449 36.867 1.00 76.44 174 THR A N 1
ATOM 1365 C CA . THR A 1 174 ? -11.399 -25.349 37.787 1.00 76.44 174 THR A CA 1
ATOM 1366 C C . THR A 1 174 ? -11.991 -24.155 37.029 1.00 76.44 174 THR A C 1
ATOM 1368 O O . THR A 1 174 ? -13.007 -23.606 37.451 1.00 76.44 174 THR A O 1
ATOM 1371 N N . GLU A 1 175 ? -11.429 -23.802 35.869 1.00 77.25 175 GLU A N 1
ATOM 1372 C CA . GLU A 1 175 ? -11.948 -22.755 34.978 1.00 77.25 175 GLU A CA 1
ATOM 1373 C C . GLU A 1 175 ? -13.348 -23.091 34.450 1.00 77.25 175 GLU A C 1
ATOM 1375 O O . GLU A 1 175 ? -14.250 -22.255 34.519 1.00 77.25 175 GLU A O 1
ATOM 1380 N N . ASN A 1 176 ? -13.566 -24.332 34.000 1.00 75.19 176 ASN A N 1
ATOM 1381 C CA . ASN A 1 176 ? -14.878 -24.788 33.537 1.00 75.19 176 ASN A CA 1
ATOM 1382 C C . ASN A 1 176 ? -15.933 -24.714 34.648 1.00 75.19 176 ASN A C 1
ATOM 1384 O O . ASN A 1 176 ? -17.054 -24.267 34.403 1.00 75.19 176 ASN A O 1
ATOM 1388 N N . LEU A 1 177 ? -15.583 -25.102 35.879 1.00 78.12 177 LEU A N 1
ATOM 1389 C CA . LEU A 1 177 ? -16.491 -25.002 37.021 1.00 78.12 177 LEU A CA 1
ATOM 1390 C C . LEU A 1 177 ? -16.871 -23.542 37.305 1.00 78.12 177 LEU A C 1
ATOM 1392 O O . LEU A 1 177 ? -18.056 -23.241 37.461 1.00 78.12 177 LEU A O 1
ATOM 1396 N N . ILE A 1 178 ? -15.887 -22.636 37.323 1.00 81.50 178 ILE A N 1
ATOM 1397 C CA . ILE A 1 178 ? -16.118 -21.201 37.535 1.00 81.50 178 ILE A CA 1
ATOM 1398 C C . ILE A 1 178 ? -16.993 -20.623 36.418 1.00 81.50 178 ILE A C 1
ATOM 1400 O O . ILE A 1 178 ? -17.938 -19.892 36.710 1.00 81.50 178 ILE A O 1
ATOM 1404 N N . SER A 1 179 ? -16.732 -20.982 35.160 1.00 76.88 179 SER A N 1
ATOM 1405 C CA . SER A 1 179 ? -17.528 -20.532 34.015 1.00 76.88 179 SER A CA 1
ATOM 1406 C C . SER A 1 179 ? -18.993 -20.955 34.151 1.00 76.88 179 SER A C 1
ATOM 1408 O O . SER A 1 179 ? -19.888 -20.121 34.027 1.00 76.88 179 SER A O 1
ATOM 1410 N N . ILE A 1 180 ? -19.262 -22.215 34.511 1.00 75.50 180 ILE A N 1
ATOM 1411 C CA . ILE A 1 180 ? -20.637 -22.687 34.729 1.00 75.50 180 ILE A CA 1
ATOM 1412 C C . ILE A 1 180 ? -21.303 -21.900 35.867 1.00 75.50 180 ILE A C 1
ATOM 1414 O O . ILE A 1 180 ? -22.451 -21.476 35.729 1.00 75.50 180 ILE A O 1
ATOM 1418 N N . MET A 1 181 ? -20.588 -21.662 36.972 1.00 80.12 181 MET A N 1
ATOM 1419 C CA . MET A 1 181 ? -21.112 -20.874 38.092 1.00 80.12 181 MET A CA 1
ATOM 1420 C C . MET A 1 181 ? -21.448 -19.436 37.683 1.00 80.12 181 MET A C 1
ATOM 1422 O O . MET A 1 181 ? -22.510 -18.947 38.059 1.00 80.12 181 MET A O 1
ATOM 1426 N N . GLN A 1 182 ? -20.594 -18.777 36.893 1.00 78.12 182 GLN A N 1
ATOM 1427 C CA . GLN A 1 182 ? -20.846 -17.424 36.386 1.00 78.12 182 GLN A CA 1
ATOM 1428 C C . GLN A 1 182 ? -22.115 -17.364 35.529 1.00 78.12 182 GLN A C 1
ATOM 1430 O O . GLN A 1 182 ? -22.934 -16.471 35.729 1.00 78.12 182 GLN A O 1
ATOM 1435 N N . VAL A 1 183 ? -22.327 -18.330 34.624 1.00 77.25 183 VAL A N 1
ATOM 1436 C CA . VAL A 1 183 ? -23.540 -18.358 33.787 1.00 77.25 183 VAL A CA 1
ATOM 1437 C C . VAL A 1 183 ? -24.793 -18.556 34.648 1.00 77.25 183 VAL A C 1
ATOM 1439 O O . VAL A 1 183 ? -25.788 -17.866 34.439 1.00 77.25 183 VAL A O 1
ATOM 1442 N N . ILE A 1 184 ? -24.752 -19.451 35.644 1.00 76.38 184 ILE A N 1
ATOM 1443 C CA . ILE A 1 184 ? -25.887 -19.660 36.560 1.00 76.38 184 ILE A CA 1
ATOM 1444 C C . ILE A 1 184 ? -26.179 -18.383 37.359 1.00 76.38 184 ILE A C 1
ATOM 1446 O O . ILE A 1 184 ? -27.338 -17.996 37.488 1.00 76.38 184 ILE A O 1
ATOM 1450 N N . LEU A 1 185 ? -25.145 -17.723 37.886 1.00 78.50 185 LEU A N 1
ATOM 1451 C CA . LEU A 1 185 ? -25.287 -16.514 38.699 1.00 78.50 185 LEU A CA 1
ATOM 1452 C C . LEU A 1 185 ? -25.782 -15.307 37.886 1.00 78.50 185 LEU A C 1
ATOM 1454 O O . LEU A 1 185 ? -26.620 -14.556 38.383 1.00 78.50 185 LEU A O 1
ATOM 1458 N N . SER A 1 186 ? -25.318 -15.154 36.643 1.00 76.81 186 SER A N 1
ATOM 1459 C CA . SER A 1 186 ? -25.793 -14.130 35.701 1.00 76.81 186 SER A CA 1
ATOM 1460 C C . SER A 1 186 ? -27.244 -14.370 35.272 1.00 76.81 186 SER A C 1
ATOM 1462 O O . SER A 1 186 ? -28.036 -13.444 35.151 1.00 76.81 186 SER A O 1
ATOM 1464 N N . GLU A 1 187 ? -27.659 -15.624 35.086 1.00 75.00 187 GLU A N 1
ATOM 1465 C CA . GLU A 1 187 ? -29.057 -15.910 34.752 1.00 75.00 187 GLU A CA 1
ATOM 1466 C C . GLU A 1 187 ? -29.982 -15.790 35.975 1.00 75.00 187 GLU A C 1
ATOM 1468 O O . GLU A 1 187 ? -31.139 -15.380 35.852 1.00 75.00 187 GLU A O 1
ATOM 1473 N N . ALA A 1 188 ? -29.464 -16.079 37.173 1.00 75.56 188 ALA A N 1
ATOM 1474 C CA . ALA A 1 188 ? -30.161 -15.819 38.426 1.00 75.56 188 ALA A CA 1
ATOM 1475 C C . ALA A 1 188 ? -30.365 -14.313 38.659 1.00 75.56 188 ALA A C 1
ATOM 1477 O O . ALA A 1 188 ? -31.444 -13.925 39.101 1.00 75.56 188 ALA A O 1
ATOM 1478 N N . SER A 1 189 ? -29.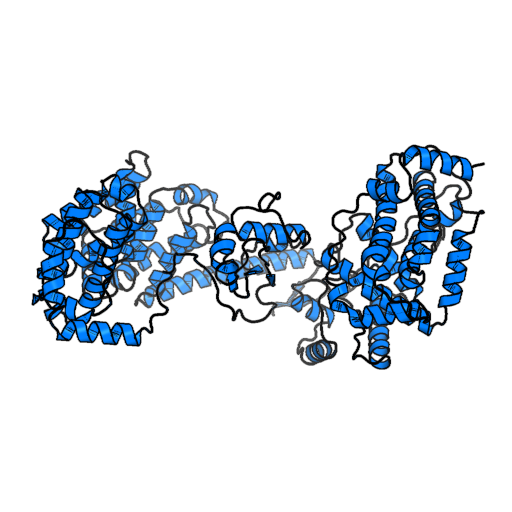384 -13.460 38.323 1.00 74.94 189 SER A N 1
ATOM 1479 C CA . SER A 1 189 ? -29.476 -11.999 38.510 1.00 74.94 189 SER A CA 1
ATOM 1480 C C . SER A 1 189 ? -30.598 -11.344 37.691 1.00 74.94 189 SER A C 1
ATOM 1482 O O . SER A 1 189 ? -31.067 -10.266 38.054 1.00 74.94 189 SER A O 1
ATOM 1484 N N . LYS A 1 190 ? -31.081 -12.015 36.635 1.00 76.56 190 LYS A N 1
ATOM 1485 C CA . LYS A 1 190 ? -32.212 -11.581 35.795 1.00 76.56 190 LYS A CA 1
ATOM 1486 C C . LYS A 1 190 ? -33.588 -11.964 36.354 1.00 76.56 190 LYS A C 1
ATOM 1488 O O . LYS A 1 190 ? -34.604 -11.546 35.799 1.00 76.56 190 LYS A O 1
ATOM 1493 N N . GLN A 1 191 ? -33.648 -12.787 37.403 1.00 77.25 191 GLN A N 1
ATOM 1494 C CA . GLN A 1 191 ? -34.909 -13.189 38.034 1.00 77.25 191 GLN A CA 1
ATOM 1495 C C . GLN A 1 191 ? -35.499 -12.051 38.889 1.00 77.25 191 GLN A C 1
ATOM 1497 O O . GLN A 1 191 ? -34.771 -11.143 39.293 1.00 77.25 191 GLN A O 1
ATOM 1502 N N . PRO A 1 192 ? -36.809 -12.088 39.213 1.00 74.69 192 PRO A N 1
ATOM 1503 C CA . PRO A 1 192 ? -37.419 -11.128 40.131 1.00 74.69 192 PRO A CA 1
ATOM 1504 C C . PRO A 1 192 ? -36.681 -11.062 41.475 1.00 74.69 192 PRO A C 1
ATOM 1506 O O . PRO A 1 192 ? -36.225 -12.084 41.992 1.00 74.69 192 PRO A O 1
ATOM 1509 N N . GLN A 1 193 ? -36.610 -9.866 42.064 1.00 71.19 193 GLN A N 1
ATOM 1510 C CA . GLN A 1 193 ? -35.775 -9.574 43.234 1.00 71.19 193 GLN A CA 1
ATOM 1511 C C . GLN A 1 193 ? -36.058 -10.482 44.439 1.00 71.19 193 GLN A C 1
ATOM 1513 O O . GLN A 1 193 ? -35.126 -10.904 45.120 1.00 71.19 193 GLN A O 1
ATOM 1518 N N . ASP A 1 194 ? -37.317 -10.860 44.657 1.00 71.06 194 ASP A N 1
ATOM 1519 C CA . ASP A 1 194 ? -37.714 -11.768 45.739 1.00 71.06 194 ASP A CA 1
ATOM 1520 C C . ASP A 1 194 ? -37.089 -13.167 45.578 1.00 71.06 194 ASP A C 1
ATOM 1522 O O . ASP A 1 194 ? -36.559 -13.734 46.533 1.00 71.06 194 ASP A O 1
ATOM 1526 N N . VAL A 1 195 ? -37.085 -13.689 44.346 1.00 73.38 195 VAL A N 1
ATOM 1527 C CA . VAL A 1 195 ? -36.509 -14.998 43.989 1.00 73.38 195 VAL A CA 1
ATOM 1528 C C . VAL A 1 195 ? -34.985 -14.941 44.040 1.00 73.38 195 VAL A C 1
ATOM 1530 O O . VAL A 1 195 ? -34.332 -15.868 44.524 1.00 73.38 195 VAL A O 1
ATOM 1533 N N . TYR A 1 196 ? -34.407 -13.833 43.575 1.00 77.62 196 TYR A N 1
ATOM 1534 C CA . TYR A 1 196 ? -32.966 -13.628 43.612 1.00 77.62 196 TYR A CA 1
ATOM 1535 C C . TYR A 1 196 ? -32.426 -13.521 45.041 1.00 77.62 196 TYR A C 1
ATOM 1537 O O . TYR A 1 196 ? -31.384 -14.096 45.341 1.00 77.62 196 TYR A O 1
ATOM 1545 N N . ASN A 1 197 ? -33.133 -12.837 45.943 1.00 74.38 197 ASN A N 1
ATOM 1546 C CA . ASN A 1 197 ? -32.726 -12.713 47.344 1.00 74.38 197 ASN A CA 1
ATOM 1547 C C . ASN A 1 197 ? -32.733 -14.074 48.058 1.00 74.38 197 ASN A C 1
ATOM 1549 O O . ASN A 1 197 ? -31.801 -14.388 48.802 1.00 74.38 197 ASN A O 1
ATOM 1553 N N . GLU A 1 198 ? -33.738 -14.913 47.787 1.00 72.50 198 GLU A N 1
ATOM 1554 C CA . GLU A 1 198 ? -33.783 -16.289 48.295 1.00 72.50 198 GLU A CA 1
ATOM 1555 C C . GLU A 1 198 ? -32.600 -17.115 47.758 1.00 72.50 198 GLU A C 1
ATOM 1557 O O . GLU A 1 198 ? -31.919 -17.799 48.522 1.00 72.50 198 GLU A O 1
ATOM 1562 N N . PHE A 1 199 ? -32.281 -16.987 46.468 1.00 74.44 199 PHE A N 1
ATOM 1563 C CA . PHE A 1 199 ? -31.136 -17.654 45.846 1.00 74.44 199 PHE A CA 1
ATOM 1564 C C . PHE A 1 199 ? -29.774 -17.148 46.368 1.00 74.44 199 PHE A C 1
ATOM 1566 O O . PHE A 1 199 ? -28.888 -17.949 46.671 1.00 74.44 199 PHE A O 1
ATOM 1573 N N . SER A 1 200 ? -29.603 -15.834 46.534 1.00 75.44 200 SER A N 1
ATOM 1574 C CA . SER A 1 200 ? -28.374 -15.198 47.038 1.00 75.44 200 SER A CA 1
ATOM 1575 C C . SER A 1 200 ? -28.047 -15.627 48.472 1.00 75.44 200 SER A C 1
ATOM 1577 O O . SER A 1 200 ? -26.880 -15.870 48.798 1.00 75.44 200 SER A O 1
ATOM 1579 N N . SER A 1 201 ? -29.073 -15.845 49.304 1.00 73.31 201 SER A N 1
ATOM 1580 C CA . SER A 1 201 ? -28.902 -16.365 50.669 1.00 73.31 201 SER A CA 1
ATOM 1581 C C . SER A 1 201 ? -28.242 -17.753 50.717 1.00 73.31 201 SER A C 1
ATOM 1583 O O . SER A 1 201 ? -27.646 -18.134 51.723 1.00 73.31 201 SER A O 1
ATOM 1585 N N . LEU A 1 202 ? -28.303 -18.501 49.610 1.00 71.94 202 LEU A N 1
ATOM 1586 C CA . LEU A 1 202 ? -27.707 -19.827 49.458 1.00 71.94 202 LEU A CA 1
ATOM 1587 C C . LEU A 1 202 ? -26.317 -19.782 48.790 1.00 71.94 202 LEU A C 1
ATOM 1589 O O . LEU A 1 202 ? -25.635 -20.809 48.725 1.00 71.94 202 LEU A O 1
ATOM 1593 N N . CYS A 1 203 ? -25.875 -18.617 48.304 1.00 71.75 203 CYS A N 1
ATOM 1594 C CA . CYS A 1 203 ? -24.625 -18.419 47.561 1.00 71.75 203 CYS A CA 1
ATOM 1595 C C . CYS A 1 203 ? -23.414 -18.195 48.481 1.00 71.75 203 CYS A C 1
ATOM 1597 O O . CYS A 1 203 ? -22.727 -17.177 48.383 1.00 71.75 203 CYS A O 1
ATOM 1599 N N . GLY A 1 204 ? -23.157 -19.154 49.373 1.00 71.50 204 GLY A N 1
ATOM 1600 C CA . GLY A 1 204 ? -22.006 -19.141 50.281 1.00 71.50 204 GLY A CA 1
ATOM 1601 C C . GLY A 1 204 ? -22.043 -18.046 51.354 1.00 71.50 204 GLY A C 1
ATOM 1602 O O . GLY A 1 204 ? -22.782 -17.061 51.262 1.00 71.50 204 GLY A O 1
ATOM 1603 N N . ASP A 1 205 ? -21.236 -18.238 52.394 1.00 77.00 205 ASP A N 1
ATOM 1604 C CA . ASP A 1 205 ? -21.105 -17.319 53.527 1.00 77.00 205 ASP A CA 1
ATOM 1605 C C . ASP A 1 205 ? -19.912 -16.356 53.364 1.00 77.00 205 ASP A C 1
ATOM 1607 O O . ASP A 1 205 ? -19.137 -16.407 52.402 1.00 77.00 205 ASP A O 1
ATOM 1611 N N . ARG A 1 206 ? -19.771 -15.437 54.323 1.00 78.69 206 ARG A N 1
ATOM 1612 C CA . ARG A 1 206 ? -18.670 -14.467 54.362 1.00 78.69 206 ARG A CA 1
ATOM 1613 C C . ARG A 1 206 ? -17.293 -15.140 54.433 1.00 78.69 206 ARG A C 1
ATOM 1615 O O . ARG A 1 206 ? -16.358 -14.664 53.795 1.00 78.69 206 ARG A O 1
ATOM 1622 N N . GLU A 1 207 ? -17.164 -16.239 55.170 1.00 77.81 207 GLU A N 1
ATOM 1623 C CA . GLU A 1 207 ? -15.890 -16.948 55.347 1.00 77.81 207 GLU A CA 1
ATOM 1624 C C . GLU A 1 207 ? -15.402 -17.562 54.029 1.00 77.81 207 GLU A C 1
ATOM 1626 O O . GLU A 1 207 ? -14.211 -17.526 53.716 1.00 77.81 207 GLU A O 1
ATOM 1631 N N . GLN A 1 208 ? -16.322 -18.071 53.208 1.00 77.31 208 GLN A N 1
ATOM 1632 C CA . GLN A 1 208 ? -16.016 -18.579 51.872 1.00 77.31 208 GLN A CA 1
ATOM 1633 C C . GLN A 1 208 ? -15.568 -17.465 50.923 1.00 77.31 208 GLN A C 1
ATOM 1635 O O . GLN A 1 208 ? -14.614 -17.658 50.171 1.00 77.31 208 GLN A O 1
ATOM 1640 N N . LEU A 1 209 ? -16.198 -16.289 50.980 1.00 82.31 209 LEU A N 1
ATOM 1641 C CA . LEU A 1 209 ? -15.768 -15.125 50.201 1.00 82.31 209 LEU A CA 1
ATOM 1642 C C . LEU A 1 209 ? -14.349 -14.681 50.590 1.00 82.31 209 LEU A C 1
ATOM 1644 O O . LEU A 1 209 ? -13.499 -14.477 49.722 1.00 82.31 209 LEU A O 1
ATOM 1648 N N . GLU A 1 210 ? -14.067 -14.591 51.891 1.00 81.19 210 GLU A N 1
ATOM 1649 C CA . GLU A 1 210 ? -12.733 -14.262 52.408 1.00 81.19 210 GLU A CA 1
ATOM 1650 C C . GLU A 1 210 ? -11.695 -15.332 52.029 1.00 81.19 210 GLU A C 1
ATOM 1652 O O . GLU A 1 210 ? -10.555 -15.004 51.687 1.00 81.19 210 GLU A O 1
ATOM 1657 N N . PHE A 1 211 ? -12.080 -16.612 52.011 1.00 83.38 211 PHE A N 1
ATOM 1658 C CA . PHE A 1 211 ? -11.226 -17.693 51.522 1.00 83.38 211 PHE A CA 1
ATOM 1659 C C . PHE A 1 211 ? -10.863 -17.503 50.042 1.00 83.38 211 PHE A C 1
ATOM 1661 O O . PHE A 1 211 ? -9.685 -17.588 49.693 1.00 83.38 211 PHE A O 1
ATOM 1668 N N . LEU A 1 212 ? -11.826 -17.195 49.168 1.00 83.00 212 LEU A N 1
ATOM 1669 C CA . LEU A 1 212 ? -11.558 -16.945 47.744 1.00 83.00 212 LEU A CA 1
ATOM 1670 C C . LEU A 1 212 ? -10.654 -15.717 47.537 1.00 83.00 212 LEU A C 1
ATOM 1672 O O . LEU A 1 212 ? -9.701 -15.791 46.760 1.00 83.00 212 LEU A O 1
ATOM 1676 N N . LEU A 1 213 ? -10.878 -14.633 48.289 1.00 81.62 213 LEU A N 1
ATOM 1677 C CA . LEU A 1 213 ? -10.022 -13.437 48.268 1.00 81.62 213 LEU A CA 1
ATOM 1678 C C . LEU A 1 213 ? -8.587 -13.743 48.725 1.00 81.62 213 LEU A C 1
ATOM 1680 O O . LEU A 1 213 ? -7.622 -13.262 48.135 1.00 81.62 213 LEU A O 1
ATOM 1684 N N . ASN A 1 214 ? -8.409 -14.598 49.734 1.00 81.75 214 ASN A N 1
ATOM 1685 C CA . ASN A 1 214 ? -7.079 -15.008 50.189 1.00 81.75 214 ASN A CA 1
ATOM 1686 C C . ASN A 1 214 ? -6.358 -15.924 49.186 1.00 81.75 214 ASN A C 1
ATOM 1688 O O . ASN A 1 214 ? -5.129 -15.880 49.095 1.00 81.75 214 ASN A O 1
ATOM 1692 N N . ASN A 1 215 ? -7.089 -16.702 48.380 1.00 80.62 215 ASN A N 1
ATOM 1693 C CA . ASN A 1 215 ? -6.495 -17.551 47.342 1.00 80.62 215 ASN A CA 1
ATOM 1694 C C . ASN A 1 215 ? -5.882 -16.767 46.173 1.00 80.62 215 ASN A C 1
ATOM 1696 O O . ASN A 1 215 ? -5.047 -17.330 45.464 1.00 80.62 215 ASN A O 1
ATOM 1700 N N . ILE A 1 216 ? -6.181 -15.470 46.027 1.00 77.06 216 ILE A N 1
ATOM 1701 C CA . ILE A 1 216 ? -5.469 -14.558 45.109 1.00 77.06 216 ILE A CA 1
ATOM 1702 C C . ILE A 1 216 ? -3.956 -14.563 45.394 1.00 77.06 216 ILE A C 1
ATOM 1704 O O . ILE A 1 216 ? -3.132 -14.406 44.493 1.00 77.06 216 ILE A O 1
ATOM 1708 N N . LYS A 1 217 ? -3.564 -14.790 46.654 1.00 72.75 217 LYS A N 1
ATOM 1709 C CA . LYS A 1 217 ? -2.155 -14.854 47.063 1.00 72.75 217 LYS A CA 1
ATOM 1710 C C . LYS A 1 217 ? -1.488 -16.196 46.754 1.00 72.75 217 LYS A C 1
ATOM 1712 O O . LYS A 1 217 ? -0.270 -16.308 46.871 1.00 72.75 217 LYS A O 1
ATOM 1717 N N . SER A 1 218 ? -2.252 -17.219 46.374 1.00 79.62 218 SER A N 1
ATOM 1718 C CA . SER A 1 218 ? -1.706 -18.549 46.106 1.00 79.62 218 SER A CA 1
ATOM 1719 C C . SER A 1 218 ? -0.902 -18.576 44.801 1.00 79.62 218 SER A C 1
ATOM 1721 O O . SER A 1 218 ? -1.306 -18.006 43.787 1.00 79.62 218 SER A O 1
ATOM 1723 N N . ASN A 1 219 ? 0.224 -19.296 44.796 1.00 72.62 219 ASN A N 1
ATOM 1724 C CA . ASN A 1 219 ? 1.043 -19.475 43.589 1.00 72.62 219 ASN A CA 1
ATOM 1725 C C . ASN A 1 219 ? 0.285 -20.191 42.462 1.00 72.62 219 ASN A C 1
ATOM 1727 O O . ASN A 1 219 ? 0.591 -19.981 41.295 1.00 72.62 219 ASN A O 1
ATOM 1731 N N . TYR A 1 220 ? -0.705 -21.015 42.814 1.00 75.06 220 TYR A N 1
ATOM 1732 C CA . TYR A 1 220 ? -1.545 -21.724 41.856 1.00 75.06 220 TYR A CA 1
ATOM 1733 C C . TYR A 1 220 ? -2.415 -20.751 41.052 1.00 75.06 220 TYR A C 1
ATOM 1735 O O . TYR A 1 220 ? -2.336 -20.743 39.831 1.00 75.06 220 TYR A O 1
ATOM 1743 N N . VAL A 1 221 ? -3.158 -19.857 41.714 1.00 76.75 221 VAL A N 1
ATOM 1744 C CA . VAL A 1 221 ? -3.979 -18.848 41.017 1.00 76.75 221 VAL A CA 1
ATOM 1745 C C . VAL A 1 221 ? -3.098 -17.819 40.298 1.00 76.75 221 VAL A C 1
ATOM 1747 O O . VAL A 1 221 ? -3.401 -17.441 39.172 1.00 76.75 221 VAL A O 1
ATOM 1750 N N . ARG A 1 222 ? -1.964 -17.419 40.893 1.00 74.88 222 ARG A N 1
ATOM 1751 C CA . ARG A 1 222 ? -0.995 -16.500 40.259 1.00 74.88 222 ARG A CA 1
ATOM 1752 C C . ARG A 1 222 ? -0.331 -17.084 39.008 1.00 74.88 222 ARG A C 1
ATOM 1754 O O . ARG A 1 222 ? 0.074 -16.327 38.133 1.00 74.88 222 ARG A O 1
ATOM 1761 N N . GLY A 1 223 ? -0.193 -18.408 38.930 1.00 72.06 223 GLY A N 1
ATOM 1762 C CA . GLY A 1 223 ? 0.436 -19.095 37.802 1.00 72.06 223 GLY A CA 1
ATOM 1763 C C . GLY A 1 223 ? -0.397 -19.085 36.518 1.00 72.06 223 GLY A C 1
ATOM 1764 O O . GLY A 1 223 ? 0.166 -19.291 35.445 1.00 72.06 223 GLY A O 1
ATOM 1765 N N . TYR A 1 224 ? -1.707 -18.822 36.611 1.00 79.25 224 TYR A N 1
ATOM 1766 C CA . TYR A 1 224 ? -2.642 -18.907 35.487 1.00 79.25 224 TYR A CA 1
ATOM 1767 C C . TYR A 1 224 ? -3.532 -17.658 35.409 1.00 79.25 224 TYR A C 1
ATOM 1769 O O . TYR A 1 224 ? -4.469 -17.485 36.188 1.00 79.25 224 TYR A O 1
ATOM 1777 N N . SER A 1 225 ? -3.258 -16.787 34.430 1.00 76.56 225 SER A N 1
ATOM 1778 C CA . SER A 1 225 ? -3.970 -15.512 34.241 1.00 76.56 225 SER A CA 1
ATOM 1779 C C . SER A 1 225 ? -5.472 -15.684 34.003 1.00 76.56 225 SER A C 1
ATOM 1781 O O . SER A 1 225 ? -6.266 -14.906 34.530 1.00 76.56 225 SER A O 1
ATOM 1783 N N . ASN A 1 226 ? -5.865 -16.712 33.249 1.00 78.75 226 ASN A N 1
ATOM 1784 C CA . ASN A 1 226 ? -7.264 -16.977 32.902 1.00 78.75 226 ASN A CA 1
ATOM 1785 C C . ASN A 1 226 ? -8.065 -17.425 34.129 1.00 78.75 226 ASN A C 1
ATOM 1787 O O . ASN A 1 226 ? -9.129 -16.873 34.402 1.00 78.75 226 ASN A O 1
ATOM 1791 N N . LEU A 1 227 ? -7.512 -18.338 34.930 1.00 81.31 227 LEU A N 1
ATOM 1792 C CA . LEU A 1 227 ? -8.083 -18.738 36.213 1.00 81.31 227 LEU A CA 1
ATOM 1793 C C . LEU A 1 227 ? -8.252 -17.546 37.164 1.00 81.31 227 LEU A C 1
ATOM 1795 O O . LEU A 1 227 ? -9.293 -17.418 37.808 1.00 81.31 227 LEU A O 1
ATOM 1799 N N . MET A 1 228 ? -7.257 -16.656 37.242 1.00 81.81 228 MET A N 1
ATOM 1800 C CA . MET A 1 228 ? -7.349 -15.440 38.054 1.00 81.81 228 MET A CA 1
ATOM 1801 C C . MET A 1 228 ? -8.489 -14.532 37.576 1.00 81.81 228 MET A C 1
ATOM 1803 O O . MET A 1 228 ? -9.301 -14.099 38.392 1.00 81.81 228 MET A O 1
ATOM 1807 N N . GLN A 1 229 ? -8.593 -14.277 36.268 1.00 81.75 229 GLN A N 1
ATOM 1808 C CA . GLN A 1 229 ? -9.679 -13.474 35.698 1.00 81.75 229 GLN A CA 1
ATOM 1809 C C . GLN A 1 229 ? -11.055 -14.109 35.937 1.00 81.75 229 GLN A C 1
ATOM 1811 O O . GLN A 1 229 ? -11.980 -13.418 36.364 1.00 81.75 229 GLN A O 1
ATOM 1816 N N . ALA A 1 230 ? -11.183 -15.423 35.738 1.00 81.12 230 ALA A N 1
ATOM 1817 C CA . ALA A 1 230 ? -12.419 -16.158 35.983 1.00 81.12 230 ALA A CA 1
ATOM 1818 C C . ALA A 1 230 ? -12.835 -16.077 37.461 1.00 81.12 230 ALA A C 1
ATOM 1820 O O . ALA A 1 230 ? -13.989 -15.778 37.778 1.00 81.12 230 ALA A O 1
ATOM 1821 N N . LEU A 1 231 ? -11.889 -16.273 38.384 1.00 85.31 231 LEU A N 1
ATOM 1822 C CA . LEU A 1 231 ? -12.149 -16.164 39.817 1.00 85.31 231 LEU A CA 1
ATOM 1823 C C . LEU A 1 231 ? -12.581 -14.742 40.202 1.00 85.31 231 LEU A C 1
ATOM 1825 O O . LEU A 1 231 ? -13.557 -14.579 40.933 1.00 85.31 231 LEU A O 1
ATOM 1829 N N . MET A 1 232 ? -11.900 -13.712 39.690 1.00 84.88 232 MET A N 1
ATOM 1830 C CA . MET A 1 232 ? -12.245 -12.313 39.974 1.00 84.88 232 MET A CA 1
ATOM 1831 C C . MET A 1 232 ? -13.602 -11.920 39.390 1.00 84.88 232 MET A C 1
ATOM 1833 O O . MET A 1 232 ? -14.343 -11.187 40.037 1.00 84.88 232 MET A O 1
ATOM 1837 N N . GLY A 1 233 ? -13.971 -12.455 38.224 1.00 81.44 233 GLY A N 1
ATOM 1838 C CA . GLY A 1 233 ? -15.302 -12.268 37.647 1.00 81.44 233 GLY A CA 1
ATOM 1839 C C . GLY A 1 233 ? -16.420 -12.935 38.455 1.00 81.44 233 GLY A C 1
ATOM 1840 O O . GLY A 1 233 ? -17.541 -12.443 38.454 1.00 81.44 233 GLY A O 1
ATOM 1841 N N . LEU A 1 234 ? -16.131 -14.020 39.186 1.00 84.31 234 LEU A N 1
ATOM 1842 C CA . LEU A 1 234 ? -17.115 -14.732 40.013 1.00 84.31 234 LEU A CA 1
ATOM 1843 C C . LEU A 1 234 ? -17.433 -14.000 41.331 1.00 84.31 234 LEU A C 1
ATOM 1845 O O . LEU A 1 234 ? -18.571 -14.025 41.799 1.00 84.31 234 LEU A O 1
ATOM 1849 N N . ILE A 1 235 ? -16.435 -13.353 41.941 1.00 83.62 235 ILE A N 1
ATOM 1850 C CA . ILE A 1 235 ? -16.530 -12.739 43.278 1.00 83.62 235 ILE A CA 1
ATOM 1851 C C . ILE A 1 235 ? -17.678 -11.715 43.420 1.00 83.62 235 ILE A C 1
ATOM 1853 O O . ILE A 1 235 ? -18.422 -11.824 44.400 1.00 83.62 235 ILE A O 1
ATOM 1857 N N . PRO A 1 236 ? -17.891 -10.763 42.484 1.00 80.38 236 PRO A N 1
ATOM 1858 C CA . PRO A 1 236 ? -19.024 -9.837 42.543 1.00 80.38 236 PRO A CA 1
ATOM 1859 C C . PRO A 1 236 ? -20.368 -10.553 42.685 1.00 80.38 236 PRO A C 1
ATOM 1861 O O . PRO A 1 236 ? -21.144 -10.229 43.584 1.00 80.38 236 PRO A O 1
ATOM 1864 N N . PHE A 1 237 ? -20.605 -11.585 41.873 1.00 76.69 237 PHE A N 1
ATOM 1865 C CA . PHE A 1 237 ? -21.859 -12.336 41.873 1.00 76.69 237 PHE A CA 1
ATOM 1866 C C . PHE A 1 237 ? -22.141 -13.056 43.188 1.00 76.69 237 PHE A C 1
ATOM 1868 O O . PHE A 1 237 ? -23.292 -13.147 43.601 1.00 76.69 237 PHE A O 1
ATOM 1875 N N . LEU A 1 238 ? -21.098 -13.545 43.862 1.00 79.00 238 LEU A N 1
ATOM 1876 C CA . LEU A 1 238 ? -21.227 -14.185 45.174 1.00 79.00 238 LEU A CA 1
ATOM 1877 C C . LEU A 1 238 ? -21.556 -13.183 46.287 1.00 79.00 238 LEU A C 1
ATOM 1879 O O . LEU A 1 238 ? -22.096 -13.568 47.329 1.00 79.00 238 LEU A O 1
ATOM 1883 N N . SER A 1 239 ? -21.223 -11.907 46.074 1.00 79.88 239 SER A N 1
ATOM 1884 C CA . SER A 1 239 ? -21.512 -10.819 47.010 1.00 79.88 239 SER A CA 1
ATOM 1885 C C . SER A 1 239 ? -22.871 -10.151 46.774 1.00 79.88 239 SER A C 1
ATOM 1887 O O . SER A 1 239 ? -23.451 -9.621 47.718 1.00 79.88 239 SER A O 1
ATOM 1889 N N . PHE A 1 240 ? -23.411 -10.195 45.552 1.00 77.81 240 PHE A N 1
ATOM 1890 C CA . PHE A 1 240 ? -24.687 -9.564 45.214 1.00 77.81 240 PHE A CA 1
ATOM 1891 C C . PHE A 1 240 ? -25.848 -10.076 46.077 1.00 77.81 240 PHE A C 1
ATOM 1893 O O . PHE A 1 240 ? -25.957 -11.265 46.366 1.00 77.81 240 PHE A O 1
ATOM 1900 N N . GLY A 1 241 ? -26.738 -9.165 46.479 1.00 70.31 241 GLY A N 1
ATOM 1901 C CA . GLY A 1 241 ? -27.890 -9.463 47.339 1.00 70.31 241 GLY A CA 1
ATOM 1902 C C . GLY A 1 241 ? -27.595 -9.488 48.847 1.00 70.31 241 GLY A C 1
ATOM 1903 O O . GLY A 1 241 ? -28.531 -9.368 49.632 1.00 70.31 241 GLY A O 1
ATOM 1904 N N . ASP A 1 242 ? -26.325 -9.540 49.271 1.00 79.31 242 ASP A N 1
ATOM 1905 C CA . ASP A 1 242 ? -25.930 -9.514 50.687 1.00 79.31 242 ASP A CA 1
ATOM 1906 C C . ASP A 1 242 ? -25.016 -8.317 50.996 1.00 79.31 242 ASP A C 1
ATOM 1908 O O . ASP A 1 242 ? -23.855 -8.242 50.586 1.00 79.31 242 ASP A O 1
ATOM 1912 N N . GLU A 1 243 ? -25.543 -7.368 51.769 1.00 80.19 243 GLU A N 1
ATOM 1913 C CA . GLU A 1 243 ? -24.835 -6.143 52.146 1.00 80.19 243 GLU A CA 1
ATOM 1914 C C . GLU A 1 243 ? -23.571 -6.406 52.973 1.00 80.19 243 GLU A C 1
ATOM 1916 O O . GLU A 1 243 ? -22.586 -5.678 52.843 1.00 80.19 243 GLU A O 1
ATOM 1921 N N . THR A 1 244 ? -23.555 -7.469 53.781 1.00 82.44 244 THR A N 1
ATOM 1922 C CA . THR A 1 244 ? -22.386 -7.819 54.593 1.00 82.44 244 THR A CA 1
ATOM 1923 C C . THR A 1 244 ? -21.237 -8.310 53.717 1.00 82.44 244 THR A C 1
ATOM 1925 O O . THR A 1 244 ? -20.108 -7.845 53.884 1.00 82.44 244 THR A O 1
ATOM 1928 N N . LYS A 1 245 ? -21.531 -9.160 52.723 1.00 84.06 245 LYS A N 1
ATOM 1929 C CA . LYS A 1 245 ? -20.553 -9.653 51.741 1.00 84.06 245 LYS A CA 1
ATOM 1930 C C . LYS A 1 245 ? -20.033 -8.527 50.845 1.00 84.06 245 LYS A C 1
ATOM 1932 O O . LYS A 1 245 ? -18.821 -8.410 50.665 1.00 84.06 245 LYS A O 1
ATOM 1937 N N . MET A 1 246 ? -20.917 -7.658 50.342 1.00 84.38 246 MET A N 1
ATOM 1938 C CA . MET A 1 246 ? -20.519 -6.485 49.546 1.00 84.38 246 MET A CA 1
ATOM 1939 C C . MET A 1 246 ? -19.613 -5.537 50.340 1.00 84.38 246 MET A C 1
ATOM 1941 O O . MET A 1 246 ? -18.593 -5.077 49.827 1.00 84.38 246 MET A O 1
ATOM 1945 N N . LYS A 1 247 ? -19.931 -5.285 51.615 1.00 85.12 247 LYS A N 1
ATOM 1946 C CA . LYS A 1 247 ? -19.106 -4.435 52.479 1.00 85.12 247 LYS A CA 1
ATOM 1947 C C . LYS A 1 247 ? -17.726 -5.043 52.742 1.00 85.12 247 LYS A C 1
ATOM 1949 O O . LYS A 1 247 ? -16.734 -4.333 52.614 1.00 85.12 247 LYS A O 1
ATOM 1954 N N . SER A 1 248 ? -17.642 -6.344 53.032 1.00 85.06 248 SER A N 1
ATOM 1955 C CA . SER A 1 248 ? -16.356 -7.033 53.225 1.00 85.06 248 SER A CA 1
ATOM 1956 C C . SER A 1 248 ? -15.480 -7.017 51.970 1.00 85.06 248 SER A C 1
ATOM 1958 O O . SER A 1 248 ? -14.272 -6.810 52.075 1.00 85.06 248 SER A O 1
ATOM 1960 N N . LEU A 1 249 ? -16.080 -7.162 50.782 1.00 86.44 249 LEU A N 1
ATOM 1961 C CA . LEU A 1 249 ? -15.371 -7.032 49.507 1.00 86.44 249 LEU A CA 1
ATOM 1962 C C . LEU A 1 249 ? -14.762 -5.630 49.340 1.00 86.44 249 LEU A C 1
ATOM 1964 O O . LEU A 1 249 ? -13.589 -5.496 48.992 1.00 86.44 249 LEU A O 1
ATOM 1968 N N . ILE A 1 250 ? -15.548 -4.586 49.614 1.00 85.94 250 ILE A N 1
ATOM 1969 C CA . ILE A 1 250 ? -15.095 -3.194 49.506 1.00 85.94 250 ILE A CA 1
ATOM 1970 C C . ILE A 1 250 ? -13.994 -2.904 50.529 1.00 85.94 250 ILE A C 1
ATOM 1972 O O . ILE A 1 250 ? -12.969 -2.336 50.161 1.00 85.94 250 ILE A O 1
ATOM 1976 N N . GLU A 1 251 ? -14.162 -3.303 51.791 1.00 85.44 251 GLU A N 1
ATOM 1977 C CA . GLU A 1 251 ? -13.170 -3.095 52.858 1.00 85.44 251 GLU A CA 1
ATOM 1978 C C . GLU A 1 251 ? -11.822 -3.755 52.530 1.00 85.44 251 GLU A C 1
ATOM 1980 O O . GLU A 1 251 ? -10.771 -3.129 52.703 1.00 85.44 251 GLU A O 1
ATOM 1985 N N . TYR A 1 252 ? -11.849 -4.976 51.979 1.00 85.31 252 TYR A N 1
ATOM 1986 C CA . TYR A 1 252 ? -10.650 -5.694 51.548 1.00 85.31 252 TYR A CA 1
ATOM 1987 C C . TYR A 1 252 ? -9.833 -4.879 50.537 1.00 85.31 252 TYR A C 1
ATOM 1989 O O . TYR A 1 252 ? -8.648 -4.633 50.755 1.00 85.31 252 TYR A O 1
ATOM 1997 N N . PHE A 1 253 ? -10.465 -4.399 49.460 1.00 83.62 253 PHE A N 1
ATOM 1998 C CA . PHE A 1 253 ? -9.762 -3.661 48.407 1.00 83.62 253 PHE A CA 1
ATOM 1999 C C . PHE A 1 253 ? -9.479 -2.193 48.757 1.00 83.62 253 PHE A C 1
ATOM 2001 O O . PHE A 1 253 ? -8.481 -1.637 48.302 1.00 83.62 253 PHE A O 1
ATOM 2008 N N . THR A 1 254 ? -10.281 -1.574 49.629 1.00 80.62 254 THR A N 1
ATOM 2009 C CA . THR A 1 254 ? -10.080 -0.178 50.069 1.00 80.62 254 THR A CA 1
ATOM 2010 C C . THR A 1 254 ? -8.726 0.021 50.756 1.00 80.62 254 THR A C 1
ATOM 2012 O O . THR A 1 254 ? -8.148 1.102 50.653 1.00 80.62 254 THR A O 1
ATOM 2015 N N . THR A 1 255 ? -8.195 -1.025 51.396 1.00 76.62 255 THR A N 1
ATOM 2016 C CA . THR A 1 255 ? -6.890 -1.005 52.077 1.00 76.62 255 THR A CA 1
ATOM 2017 C C . THR A 1 255 ? -5.719 -0.891 51.090 1.00 76.62 255 THR A C 1
ATOM 2019 O O . THR A 1 255 ? -4.666 -0.365 51.435 1.00 76.62 255 THR A O 1
ATOM 2022 N N . PHE A 1 256 ? -5.907 -1.324 49.840 1.00 73.38 256 PHE A N 1
ATOM 2023 C CA . PHE A 1 256 ? -4.896 -1.227 48.779 1.00 73.38 256 PHE A CA 1
ATOM 2024 C C . PHE A 1 256 ? -5.062 0.037 47.924 1.00 73.38 256 PHE A C 1
ATOM 2026 O O . PHE A 1 256 ? -4.098 0.544 47.361 1.00 73.38 256 PHE A O 1
ATOM 2033 N N . ILE A 1 257 ? -6.279 0.586 47.856 1.00 70.56 257 ILE A N 1
ATOM 2034 C CA . ILE A 1 257 ? -6.608 1.800 47.086 1.00 70.56 257 ILE A CA 1
ATOM 2035 C C . ILE A 1 257 ? -6.295 3.084 47.882 1.00 70.56 257 ILE A C 1
ATOM 2037 O O . ILE A 1 257 ? -6.355 4.192 47.355 1.00 70.56 257 ILE A O 1
ATOM 2041 N N . SER A 1 258 ? -5.958 2.977 49.171 1.00 64.44 258 SER A N 1
ATOM 2042 C CA . SER A 1 258 ? -5.823 4.139 50.054 1.00 64.44 258 SER A CA 1
ATOM 2043 C C . SER A 1 258 ? -4.671 5.096 49.741 1.00 64.44 258 SER A C 1
ATOM 2045 O O . SER A 1 258 ? -4.744 6.219 50.237 1.00 64.44 258 SER A O 1
ATOM 2047 N N . ASN A 1 259 ? -3.659 4.726 48.942 1.00 68.06 259 ASN A N 1
ATOM 2048 C CA . ASN A 1 259 ? -2.581 5.660 48.598 1.00 68.06 259 ASN A CA 1
ATOM 2049 C C . ASN A 1 259 ? -1.886 5.373 47.247 1.00 68.06 259 ASN A C 1
ATOM 2051 O O . ASN A 1 259 ? -0.821 4.758 47.193 1.00 68.06 259 ASN A O 1
ATOM 2055 N N . PHE A 1 260 ? -2.462 5.868 46.145 1.00 78.62 260 PHE A N 1
ATOM 2056 C CA . PHE A 1 260 ? -1.839 5.815 44.811 1.00 78.62 260 PHE A CA 1
ATOM 2057 C C . PHE A 1 260 ? -0.441 6.472 44.769 1.00 78.62 260 PHE A C 1
ATOM 2059 O O . PHE A 1 260 ? 0.447 5.997 44.064 1.00 78.62 260 PHE A O 1
ATOM 2066 N N . ASP A 1 261 ? -0.183 7.510 45.574 1.00 76.06 261 ASP A N 1
ATOM 2067 C CA . ASP A 1 261 ? 1.129 8.173 45.603 1.00 76.06 261 ASP A CA 1
ATOM 2068 C C . ASP A 1 261 ? 2.222 7.338 46.291 1.00 76.06 261 ASP A C 1
ATOM 2070 O O . ASP A 1 261 ? 3.407 7.521 46.009 1.00 76.06 261 ASP A O 1
ATOM 2074 N N . GLU A 1 262 ? 1.864 6.421 47.194 1.00 74.75 262 GLU A N 1
ATOM 2075 C CA . GLU A 1 262 ? 2.815 5.454 47.765 1.00 74.75 262 GLU A CA 1
ATOM 2076 C C . GLU A 1 262 ? 3.212 4.381 46.751 1.00 74.75 262 GLU A C 1
ATOM 2078 O O . GLU A 1 262 ? 4.365 3.940 46.738 1.00 74.75 262 GLU A O 1
ATOM 2083 N N . ILE A 1 263 ? 2.289 4.014 45.858 1.00 74.31 263 ILE A N 1
ATOM 2084 C CA . ILE A 1 263 ? 2.545 3.040 44.795 1.00 74.31 263 ILE A CA 1
ATOM 2085 C C . ILE A 1 263 ? 3.532 3.598 43.757 1.00 74.31 263 ILE A C 1
ATOM 2087 O O . ILE A 1 263 ? 4.409 2.891 43.256 1.00 74.31 263 ILE A O 1
ATOM 2091 N N . ASP A 1 264 ? 3.468 4.903 43.497 1.00 78.12 264 ASP A N 1
ATOM 2092 C CA . ASP A 1 264 ? 4.402 5.580 42.595 1.00 78.12 264 ASP A CA 1
ATOM 2093 C C . ASP A 1 264 ? 5.825 5.723 43.188 1.00 78.12 264 ASP A C 1
ATOM 2095 O O . ASP A 1 264 ? 6.799 5.809 42.439 1.00 78.12 264 ASP A O 1
ATOM 2099 N N . LYS A 1 265 ? 5.987 5.705 44.522 1.00 72.31 265 LYS A N 1
ATOM 2100 C CA . LYS A 1 265 ? 7.251 6.021 45.231 1.00 72.31 265 LYS A CA 1
ATOM 2101 C C . LYS A 1 265 ? 8.183 4.832 45.506 1.00 72.31 265 LYS A C 1
ATOM 2103 O O . LYS A 1 265 ? 9.150 4.989 46.243 1.00 72.31 265 LYS A O 1
ATOM 2108 N N . THR A 1 266 ? 7.980 3.677 44.866 1.00 57.69 266 THR A N 1
ATOM 2109 C CA . THR A 1 266 ? 8.856 2.472 44.896 1.00 57.69 266 THR A CA 1
ATOM 2110 C C . THR A 1 266 ? 8.843 1.590 46.158 1.00 57.69 266 THR A C 1
ATOM 2112 O O . THR A 1 266 ? 9.569 0.599 46.189 1.00 57.69 266 THR A O 1
ATOM 2115 N N . THR A 1 267 ? 7.972 1.835 47.143 1.00 54.81 267 THR A N 1
ATOM 2116 C CA . THR A 1 267 ? 7.802 0.944 48.322 1.00 54.81 267 THR A CA 1
ATOM 2117 C C . THR A 1 267 ? 6.770 -0.174 48.100 1.00 54.81 267 THR A C 1
ATOM 2119 O O . THR A 1 267 ? 6.350 -0.838 49.042 1.00 54.81 267 THR A O 1
ATOM 2122 N N . THR A 1 268 ? 6.309 -0.373 46.868 1.00 55.91 268 THR A N 1
ATOM 2123 C CA . THR A 1 268 ? 5.211 -1.297 46.558 1.00 55.91 268 THR A CA 1
ATOM 2124 C C . THR A 1 268 ? 5.717 -2.721 46.431 1.00 55.91 268 THR A C 1
ATOM 2126 O O . THR A 1 268 ? 6.624 -3.001 45.643 1.00 55.91 268 THR A O 1
ATOM 2129 N N . THR A 1 269 ? 5.107 -3.646 47.165 1.00 62.88 269 THR A N 1
ATOM 2130 C CA . THR A 1 269 ? 5.353 -5.067 46.930 1.00 62.88 269 THR A CA 1
ATOM 2131 C C . THR A 1 269 ? 4.637 -5.493 45.644 1.00 62.88 269 THR A C 1
ATOM 2133 O O . THR A 1 269 ? 3.580 -4.961 45.309 1.00 62.88 269 THR A O 1
ATOM 2136 N N . ASN A 1 270 ? 5.166 -6.480 44.910 1.00 66.62 270 ASN A N 1
ATOM 2137 C CA . ASN A 1 270 ? 4.462 -7.062 43.751 1.00 66.62 270 ASN A CA 1
ATOM 2138 C C . ASN A 1 270 ? 3.041 -7.559 44.109 1.00 66.62 270 ASN A C 1
ATOM 2140 O O . ASN A 1 270 ? 2.218 -7.772 43.223 1.00 66.62 270 ASN A O 1
ATOM 2144 N N . GLU A 1 271 ? 2.750 -7.745 45.400 1.00 69.44 271 GLU A N 1
ATOM 2145 C CA . GLU A 1 271 ? 1.446 -8.162 45.903 1.00 69.44 271 GLU A CA 1
ATOM 2146 C C . GLU A 1 271 ? 0.404 -7.037 45.869 1.00 69.44 271 GLU A C 1
ATOM 2148 O O . GLU A 1 271 ? -0.736 -7.295 45.493 1.00 69.44 271 GLU A O 1
ATOM 2153 N N . ASP A 1 272 ? 0.774 -5.791 46.178 1.00 73.19 272 ASP A N 1
ATOM 2154 C CA . ASP A 1 272 ? -0.178 -4.668 46.179 1.00 73.19 272 ASP A CA 1
ATOM 2155 C C . ASP A 1 272 ? -0.654 -4.345 44.753 1.00 73.19 272 ASP A C 1
ATOM 2157 O O . ASP A 1 272 ? -1.837 -4.098 44.517 1.00 73.19 272 ASP A O 1
ATOM 2161 N N . ILE A 1 273 ? 0.255 -4.441 43.773 1.00 77.50 273 ILE A N 1
ATOM 2162 C CA . ILE A 1 273 ? -0.062 -4.289 42.344 1.00 77.50 273 ILE A CA 1
ATOM 2163 C C . ILE A 1 273 ? -1.019 -5.395 41.882 1.00 77.50 273 ILE A C 1
ATOM 2165 O O . ILE A 1 273 ? -1.981 -5.122 41.167 1.00 77.50 273 ILE A O 1
ATOM 2169 N N . LEU A 1 274 ? -0.800 -6.638 42.325 1.00 79.12 274 LEU A N 1
ATOM 2170 C CA . LEU A 1 274 ? -1.689 -7.759 42.017 1.00 79.12 274 LEU A CA 1
ATOM 2171 C C . LEU A 1 274 ? -3.103 -7.526 42.567 1.00 79.12 274 LEU A C 1
ATOM 2173 O O . LEU A 1 274 ? -4.084 -7.798 41.875 1.00 79.12 274 LEU A O 1
ATOM 2177 N N . HIS A 1 275 ? -3.223 -7.014 43.795 1.00 80.50 275 HIS A N 1
ATOM 2178 C CA . HIS A 1 275 ? -4.522 -6.700 44.391 1.00 80.50 275 HIS A CA 1
ATOM 2179 C C . HIS A 1 275 ? -5.247 -5.573 43.641 1.00 80.50 275 HIS A C 1
ATOM 2181 O O . HIS A 1 275 ? -6.462 -5.663 43.453 1.00 80.50 275 HIS A O 1
ATOM 2187 N N . LEU A 1 276 ? -4.525 -4.565 43.145 1.00 82.00 276 LEU A N 1
ATOM 2188 C CA . LEU A 1 276 ? -5.094 -3.521 42.285 1.00 82.00 276 LEU A CA 1
ATOM 2189 C C . LEU A 1 276 ? -5.539 -4.052 40.922 1.00 82.00 276 LEU A C 1
ATOM 2191 O O . LEU A 1 276 ? -6.611 -3.677 40.445 1.00 82.00 276 LEU A O 1
ATOM 2195 N N . GLU A 1 277 ? -4.764 -4.950 40.316 1.00 83.19 277 GLU A N 1
ATOM 2196 C CA . GLU A 1 277 ? -5.142 -5.610 39.065 1.00 83.19 277 GLU A CA 1
ATOM 2197 C C . GLU A 1 277 ? -6.429 -6.424 39.248 1.00 83.19 277 GLU A C 1
ATOM 2199 O O . GLU A 1 277 ? -7.381 -6.277 38.481 1.00 83.19 277 GLU A O 1
ATOM 2204 N N . CYS A 1 278 ? -6.503 -7.210 40.326 1.00 84.44 278 CYS A N 1
ATOM 2205 C CA . CYS A 1 278 ? -7.699 -7.968 40.691 1.00 84.44 278 CYS A CA 1
ATOM 2206 C C . CYS A 1 278 ? -8.912 -7.052 40.890 1.00 84.44 278 CYS A C 1
ATOM 2208 O O . CYS A 1 278 ? -10.000 -7.342 40.392 1.00 84.44 278 CYS A O 1
ATOM 2210 N N . PHE A 1 279 ? -8.721 -5.918 41.567 1.00 87.62 279 PHE A N 1
ATOM 2211 C CA . PHE A 1 279 ? -9.785 -4.941 41.764 1.00 87.62 279 PHE A CA 1
ATOM 2212 C C . PHE A 1 279 ? -10.269 -4.329 40.443 1.00 87.62 279 PHE A C 1
ATOM 2214 O O . PHE A 1 279 ? -11.473 -4.186 40.241 1.00 87.62 279 PHE A O 1
ATOM 2221 N N . CYS A 1 280 ? -9.360 -4.027 39.510 1.00 87.62 280 CYS A N 1
ATOM 2222 C CA . CYS A 1 280 ? -9.730 -3.530 38.185 1.00 87.62 280 CYS A CA 1
ATOM 2223 C C . CYS A 1 280 ? -10.584 -4.545 37.414 1.00 87.62 280 CYS A C 1
ATOM 2225 O O . CYS A 1 280 ? -11.549 -4.144 36.762 1.00 87.62 280 CYS A O 1
ATOM 2227 N N . VAL A 1 281 ? -10.267 -5.843 37.498 1.00 85.38 281 VAL A N 1
ATOM 2228 C CA . VAL A 1 281 ? -11.071 -6.910 36.874 1.00 85.38 281 VAL A CA 1
ATOM 2229 C C . VAL A 1 281 ? -12.468 -6.977 37.499 1.00 85.38 281 VAL A C 1
ATOM 2231 O O . VAL A 1 281 ? -13.457 -6.995 36.771 1.00 85.38 281 VAL A O 1
ATOM 2234 N N . ILE A 1 282 ? -12.559 -6.930 38.833 1.00 86.56 282 ILE A N 1
ATOM 2235 C CA . ILE A 1 282 ? -13.829 -6.922 39.580 1.00 86.56 282 ILE A CA 1
ATOM 2236 C C . ILE A 1 282 ? -14.701 -5.743 39.146 1.00 86.56 282 ILE A C 1
ATOM 2238 O O . ILE A 1 282 ? -15.846 -5.940 38.756 1.00 86.56 282 ILE A O 1
ATOM 2242 N N . VAL A 1 283 ? -14.152 -4.527 39.175 1.00 88.25 283 VAL A N 1
ATOM 2243 C CA . VAL A 1 283 ? -14.874 -3.282 38.878 1.00 88.25 283 VAL A CA 1
ATOM 2244 C C . VAL A 1 283 ? -15.347 -3.217 37.424 1.00 88.25 283 VAL A C 1
ATOM 2246 O O . VAL A 1 283 ? -16.457 -2.759 37.156 1.00 88.25 283 VAL A O 1
ATOM 2249 N N . ASN A 1 284 ? -14.547 -3.716 36.478 1.00 85.50 284 ASN A N 1
ATOM 2250 C CA . ASN A 1 284 ? -14.940 -3.775 35.069 1.00 85.50 284 ASN A CA 1
ATOM 2251 C C . ASN A 1 284 ? -15.930 -4.906 34.753 1.00 85.50 284 ASN A C 1
ATOM 2253 O O . ASN A 1 284 ? -16.621 -4.816 33.739 1.00 85.50 284 ASN A O 1
ATOM 2257 N N . GLY A 1 285 ? -16.011 -5.930 35.609 1.00 81.50 285 GLY A N 1
ATOM 2258 C CA . GLY A 1 285 ? -16.936 -7.059 35.495 1.00 81.50 285 GLY A CA 1
ATOM 2259 C C . GLY A 1 285 ? -18.273 -6.884 36.224 1.00 81.50 285 GLY A C 1
ATOM 2260 O O . GLY A 1 285 ? -19.090 -7.800 36.196 1.00 81.50 285 GLY A O 1
ATOM 2261 N N . ILE A 1 286 ? -18.525 -5.747 36.885 1.00 84.69 286 ILE A N 1
ATOM 2262 C CA . ILE A 1 286 ? -19.806 -5.501 37.566 1.00 84.69 286 ILE A CA 1
ATOM 2263 C C . ILE A 1 286 ? -20.927 -5.392 36.520 1.00 84.69 286 ILE A C 1
ATOM 2265 O O . ILE A 1 286 ? -20.949 -4.450 35.723 1.00 84.69 286 ILE A O 1
ATOM 2269 N N . GLU A 1 287 ? -21.895 -6.312 36.564 1.00 75.62 287 GLU A N 1
ATOM 2270 C CA . GLU A 1 287 ? -23.058 -6.308 35.668 1.00 75.62 287 GLU A CA 1
ATOM 2271 C C . GLU A 1 287 ? -23.892 -5.015 35.749 1.00 75.62 287 GLU A C 1
ATOM 2273 O O . GLU A 1 287 ? -23.872 -4.253 36.727 1.00 75.62 287 GLU A O 1
ATOM 2278 N N . ILE A 1 288 ? -24.649 -4.772 34.679 1.00 76.50 288 ILE A N 1
ATOM 2279 C CA . ILE A 1 288 ? -25.610 -3.677 34.573 1.00 76.50 288 ILE A CA 1
ATOM 2280 C C . ILE A 1 288 ? -26.949 -4.191 35.116 1.00 76.50 288 ILE A C 1
ATOM 2282 O O . ILE A 1 288 ? -27.621 -4.994 34.477 1.00 76.50 288 ILE A O 1
ATOM 2286 N N . GLY A 1 289 ? -27.322 -3.748 36.314 1.00 77.88 289 GLY A N 1
ATOM 2287 C CA . GLY A 1 289 ? -28.542 -4.163 37.009 1.00 77.88 289 GLY A CA 1
ATOM 2288 C C . GLY A 1 289 ? -28.606 -3.563 38.413 1.00 77.88 289 GLY A C 1
ATOM 2289 O O . GLY A 1 289 ? -27.647 -2.935 38.858 1.00 77.88 289 GLY A O 1
ATOM 2290 N N . GLU A 1 290 ? -29.709 -3.764 39.137 1.00 79.00 290 GLU A N 1
ATOM 2291 C CA . GLU A 1 290 ? -29.929 -3.131 40.451 1.00 79.00 290 GLU A CA 1
ATOM 2292 C C . GLU A 1 290 ? -28.839 -3.469 41.481 1.00 79.00 290 GLU A C 1
ATOM 2294 O O . GLU A 1 290 ? -28.346 -2.584 42.179 1.00 79.00 290 GLU A O 1
ATOM 2299 N N . ASN A 1 291 ? -28.403 -4.733 41.538 1.00 79.12 291 ASN A N 1
ATOM 2300 C CA . ASN A 1 291 ? -27.332 -5.163 42.444 1.00 79.12 291 ASN A CA 1
ATOM 2301 C C . ASN A 1 291 ? -25.973 -4.554 42.072 1.00 79.12 291 ASN A C 1
ATOM 2303 O O . ASN A 1 291 ? -25.206 -4.167 42.953 1.00 79.12 291 ASN A O 1
ATOM 2307 N N . GLY A 1 292 ? -25.691 -4.430 40.772 1.00 82.75 292 GLY A N 1
ATOM 2308 C CA . GLY A 1 292 ? -24.480 -3.780 40.279 1.00 82.75 292 GLY A CA 1
ATOM 2309 C C . GLY A 1 292 ? -24.469 -2.282 40.585 1.00 82.75 292 GLY A C 1
ATOM 2310 O O . GLY A 1 292 ? -23.439 -1.749 40.991 1.00 82.75 292 GLY A O 1
ATOM 2311 N N . THR A 1 293 ? -25.611 -1.602 40.445 1.00 85.62 293 THR A N 1
ATOM 2312 C CA . THR A 1 293 ? -25.778 -0.196 40.850 1.00 85.62 293 THR A CA 1
ATOM 2313 C C . THR A 1 293 ? -25.577 -0.036 42.353 1.00 85.62 293 THR A C 1
ATOM 2315 O O . THR A 1 293 ? -24.759 0.778 42.764 1.00 85.62 293 THR A O 1
ATOM 2318 N N . ARG A 1 294 ? -26.197 -0.892 43.178 1.00 85.00 294 ARG A N 1
ATOM 2319 C CA . ARG A 1 294 ? -26.014 -0.872 44.637 1.00 85.00 294 ARG A CA 1
ATOM 2320 C C . ARG A 1 294 ? -24.551 -1.062 45.048 1.00 85.00 294 ARG A C 1
ATOM 2322 O O . ARG A 1 294 ? -24.073 -0.361 45.936 1.00 85.00 294 ARG A O 1
ATOM 2329 N N . LEU A 1 295 ? -23.822 -1.979 44.406 1.00 85.75 295 LEU A N 1
ATOM 2330 C CA . LEU A 1 295 ? -22.395 -2.173 44.682 1.00 85.75 295 LEU A CA 1
ATOM 2331 C C . LEU A 1 295 ? -21.574 -0.924 44.311 1.00 85.75 295 LEU A C 1
ATOM 2333 O O . LEU A 1 295 ? -20.703 -0.517 45.081 1.00 85.75 295 LEU A O 1
ATOM 2337 N N . ARG A 1 296 ? -21.878 -0.284 43.174 1.00 89.62 296 ARG A N 1
ATOM 2338 C CA . ARG A 1 296 ? -21.253 0.984 42.756 1.00 89.62 296 ARG A CA 1
ATOM 2339 C C . ARG A 1 296 ? -21.562 2.128 43.730 1.00 89.62 296 ARG A C 1
ATOM 2341 O O . ARG A 1 296 ? -20.637 2.843 44.108 1.00 89.62 296 ARG A O 1
ATOM 2348 N N . ASP A 1 297 ? -22.798 2.250 44.213 1.00 88.50 297 ASP A N 1
ATOM 2349 C CA . ASP A 1 297 ? -23.189 3.230 45.239 1.00 88.50 297 ASP A CA 1
ATOM 2350 C C . ASP A 1 297 ? -22.397 3.036 46.543 1.00 88.50 297 ASP A C 1
ATOM 2352 O O . ASP A 1 297 ? -21.897 3.998 47.140 1.00 88.50 297 ASP A O 1
ATOM 2356 N N . MET A 1 298 ? -22.222 1.781 46.976 1.00 86.50 298 MET A N 1
ATOM 2357 C CA . MET A 1 298 ? -21.419 1.449 48.157 1.00 86.50 298 MET A CA 1
ATOM 2358 C C . MET A 1 298 ? -19.930 1.767 47.947 1.00 86.50 298 MET A C 1
ATOM 2360 O O . MET A 1 298 ? -19.296 2.318 48.847 1.00 86.50 298 MET A O 1
ATOM 2364 N N . MET A 1 299 ? -19.374 1.479 46.764 1.00 88.62 299 MET A N 1
ATOM 2365 C CA . MET A 1 299 ? -17.990 1.832 46.401 1.00 88.62 299 MET A CA 1
ATOM 2366 C C . MET A 1 299 ? -17.777 3.349 46.287 1.00 88.62 299 MET A C 1
ATOM 2368 O O . MET A 1 299 ? -16.711 3.862 46.628 1.00 88.62 299 MET A O 1
ATOM 2372 N N . SER A 1 300 ? -18.789 4.091 45.839 1.00 88.12 300 SER A N 1
ATOM 2373 C CA . SER A 1 300 ? -18.762 5.554 45.855 1.00 88.12 300 SER A CA 1
ATOM 2374 C C . SER A 1 300 ? -18.797 6.086 47.290 1.00 88.12 300 SER A C 1
ATOM 2376 O O . SER A 1 300 ? -18.051 7.000 47.631 1.00 88.12 300 SER A O 1
ATOM 2378 N N . SER A 1 301 ? -19.614 5.488 48.161 1.00 86.94 301 SER A N 1
ATOM 2379 C CA . SER A 1 301 ? -19.741 5.889 49.569 1.00 86.94 301 SER A CA 1
ATOM 2380 C C . SER A 1 301 ? -18.495 5.571 50.408 1.00 86.94 301 SER A C 1
ATOM 2382 O O . SER A 1 301 ? -18.242 6.246 51.403 1.00 86.94 301 SER A O 1
ATOM 2384 N N . SER A 1 302 ? -17.691 4.576 50.014 1.00 85.12 302 SER A N 1
ATOM 2385 C CA . SER A 1 302 ? -16.407 4.261 50.662 1.00 85.12 302 SER A CA 1
ATOM 2386 C C . SER A 1 302 ? -15.258 5.195 50.248 1.00 85.12 302 SER A C 1
ATOM 2388 O O . SER A 1 302 ? -14.151 5.087 50.781 1.00 85.12 302 SER A O 1
ATOM 2390 N N . GLY A 1 303 ? -15.509 6.131 49.324 1.00 85.69 303 GLY A N 1
ATOM 2391 C CA . GLY A 1 303 ? -14.551 7.147 48.890 1.00 85.69 303 GLY A CA 1
ATOM 2392 C C . GLY A 1 303 ? -13.539 6.672 47.844 1.00 85.69 303 GLY A C 1
ATOM 2393 O O . GLY A 1 303 ? -12.566 7.377 47.589 1.00 85.69 303 GLY A O 1
ATOM 2394 N N . ILE A 1 304 ? -13.736 5.496 47.233 1.00 87.62 304 ILE A N 1
ATOM 2395 C CA . ILE A 1 304 ? -12.849 4.979 46.173 1.00 87.62 304 ILE A CA 1
ATOM 2396 C C . ILE A 1 304 ? -12.853 5.924 44.964 1.00 87.62 304 ILE A C 1
ATOM 2398 O O . ILE A 1 304 ? -11.792 6.294 44.466 1.00 87.62 304 ILE A O 1
ATOM 2402 N N . VAL A 1 305 ? -14.042 6.368 44.539 1.00 88.62 305 VAL A N 1
ATOM 2403 C CA . VAL A 1 305 ? -14.214 7.276 43.393 1.00 88.62 305 VAL A CA 1
ATOM 2404 C C . VAL A 1 305 ? -13.505 8.610 43.644 1.00 88.62 305 VAL A C 1
ATOM 2406 O O . VAL A 1 305 ? -12.722 9.052 42.805 1.00 88.62 305 VAL A O 1
ATOM 2409 N N . GLN A 1 306 ? -13.726 9.227 44.811 1.00 89.31 306 GLN A N 1
ATOM 2410 C CA . GLN A 1 306 ? -13.097 10.499 45.177 1.00 89.31 306 GLN A CA 1
ATOM 2411 C C . GLN A 1 306 ? -11.572 10.389 45.201 1.00 89.31 306 GLN A C 1
ATOM 2413 O O . GLN A 1 306 ? -10.909 11.231 44.607 1.00 89.31 306 GLN A O 1
ATOM 2418 N N . LYS A 1 307 ? -11.007 9.329 45.792 1.00 87.69 307 LYS A N 1
ATOM 2419 C CA . LYS A 1 307 ? -9.549 9.124 45.828 1.00 87.69 307 LYS A CA 1
ATOM 2420 C C . LYS A 1 307 ? -8.937 8.985 44.433 1.00 87.69 307 LYS A C 1
ATOM 2422 O O . LYS A 1 307 ? -7.876 9.547 44.173 1.00 87.69 307 LYS A O 1
ATOM 2427 N N . SER A 1 308 ? -9.596 8.265 43.523 1.00 89.44 308 SER A N 1
ATOM 2428 C CA . SER A 1 308 ? -9.132 8.134 42.134 1.00 89.44 308 SER A CA 1
ATOM 2429 C C . SER A 1 308 ? -9.197 9.463 41.371 1.00 89.44 308 SER A C 1
ATOM 2431 O O . SER A 1 308 ? -8.279 9.774 40.614 1.00 89.44 308 SER A O 1
ATOM 2433 N N . ILE A 1 309 ? -10.238 10.271 41.597 1.00 90.25 309 ILE A N 1
ATOM 2434 C CA . ILE A 1 309 ? -10.360 11.621 41.022 1.00 90.25 309 ILE A CA 1
ATOM 2435 C C . ILE A 1 309 ? -9.291 12.561 41.597 1.00 90.25 309 ILE A C 1
ATOM 2437 O O . ILE A 1 309 ? -8.616 13.259 40.842 1.00 90.25 309 ILE A O 1
ATOM 2441 N N . GLU A 1 310 ? -9.101 12.563 42.917 1.00 89.56 310 GLU A N 1
ATOM 2442 C CA . GLU A 1 310 ? -8.094 13.379 43.601 1.00 89.56 310 GLU A CA 1
ATOM 2443 C C . GLU A 1 310 ? -6.683 13.064 43.100 1.00 89.56 310 GLU A C 1
ATOM 2445 O O . GLU A 1 310 ? -5.937 13.991 42.789 1.00 89.56 310 GLU A O 1
ATOM 2450 N N . TYR A 1 311 ? -6.345 11.782 42.931 1.00 89.94 311 TYR A N 1
ATOM 2451 C CA . TYR A 1 311 ? -5.059 11.367 42.371 1.00 89.94 311 TYR A CA 1
ATOM 2452 C C . TYR A 1 311 ? -4.830 11.931 40.962 1.00 89.94 311 TYR A C 1
ATOM 2454 O O . TYR A 1 311 ? -3.753 12.469 40.692 1.00 89.94 311 TYR A O 1
ATOM 2462 N N . LEU A 1 312 ? -5.834 11.849 40.077 1.00 90.12 312 LEU A N 1
ATOM 2463 C CA . LEU A 1 312 ? -5.738 12.403 38.723 1.00 90.12 312 LEU A CA 1
ATOM 2464 C C . LEU A 1 312 ? -5.511 13.916 38.754 1.00 90.12 312 LEU A C 1
ATOM 2466 O O . LEU A 1 312 ? -4.636 14.414 38.054 1.00 90.12 312 LEU A O 1
ATOM 2470 N N . LEU A 1 313 ? -6.277 14.645 39.567 1.00 89.19 313 LEU A N 1
ATOM 2471 C CA . LEU A 1 313 ? -6.231 16.107 39.594 1.00 89.19 313 LEU A CA 1
ATOM 2472 C C . LEU A 1 313 ? -4.962 16.649 40.265 1.00 89.19 313 LEU A C 1
ATOM 2474 O O . LEU A 1 313 ? -4.379 17.605 39.759 1.00 89.19 313 LEU A O 1
ATOM 2478 N N . GLN A 1 314 ? -4.514 16.046 41.370 1.00 88.81 314 GLN A N 1
ATOM 2479 C CA . GLN A 1 314 ? -3.329 16.500 42.110 1.00 88.81 314 GLN A CA 1
ATOM 2480 C C . GLN A 1 314 ? -2.024 16.238 41.354 1.00 88.81 314 GLN A C 1
ATOM 2482 O O . GLN A 1 314 ? -1.092 17.036 41.450 1.00 88.81 314 GLN A O 1
ATOM 2487 N N . ASN A 1 315 ? -1.955 15.134 40.607 1.00 87.25 315 ASN A N 1
ATOM 2488 C CA . ASN A 1 315 ? -0.747 14.742 39.886 1.00 87.25 315 ASN A CA 1
ATOM 2489 C C . ASN A 1 315 ? -0.729 15.210 38.421 1.00 87.25 315 ASN A C 1
ATOM 2491 O O . ASN A 1 315 ? 0.339 15.198 37.806 1.00 87.25 315 ASN A O 1
ATOM 2495 N N . SER A 1 316 ? -1.867 15.651 37.866 1.00 87.44 316 SER A N 1
ATOM 2496 C CA . SER A 1 316 ? -1.912 16.209 36.511 1.00 87.44 316 SER A CA 1
ATOM 2497 C C . SER A 1 316 ? -1.220 17.582 36.425 1.00 87.44 316 SER A C 1
ATOM 2499 O O . SER A 1 316 ? -1.506 18.470 37.234 1.00 87.44 316 SER A O 1
ATOM 2501 N N . PRO A 1 317 ? -0.339 17.806 35.433 1.00 86.50 317 PRO A N 1
ATOM 2502 C CA . PRO A 1 317 ? 0.197 19.131 35.143 1.00 86.50 317 PRO A CA 1
ATOM 2503 C C . PRO A 1 317 ? -0.895 20.120 34.716 1.00 86.50 317 PRO A C 1
ATOM 2505 O O . PRO A 1 317 ? -1.948 19.739 34.199 1.00 86.50 317 PRO A O 1
ATOM 2508 N N . GLN A 1 318 ? -0.622 21.422 34.848 1.00 82.50 318 GLN A N 1
ATOM 2509 C CA . GLN A 1 318 ? -1.528 22.442 34.316 1.00 82.50 318 GLN A CA 1
ATOM 2510 C C . GLN A 1 318 ? -1.631 22.337 32.789 1.00 82.50 318 GLN A C 1
ATOM 2512 O O . GLN A 1 318 ? -0.628 22.357 32.073 1.00 82.50 318 GLN A O 1
ATOM 2517 N N . ILE A 1 319 ? -2.864 22.272 32.285 1.00 82.50 319 ILE A N 1
ATOM 2518 C CA . ILE A 1 319 ? -3.136 22.197 30.848 1.00 82.50 319 ILE A CA 1
ATOM 2519 C C . ILE A 1 319 ? -2.860 23.568 30.224 1.00 82.50 319 ILE A C 1
ATOM 2521 O O . ILE A 1 319 ? -3.634 24.509 30.391 1.00 82.50 319 ILE A O 1
ATOM 2525 N N . THR A 1 320 ? -1.757 23.674 29.483 1.00 76.25 320 THR A N 1
ATOM 2526 C CA . THR A 1 320 ? -1.404 24.891 28.731 1.00 76.25 320 THR A CA 1
ATOM 2527 C C . THR A 1 320 ? -1.916 24.852 27.289 1.00 76.25 320 THR A C 1
ATOM 2529 O O . THR A 1 320 ? -2.205 25.889 26.696 1.00 76.25 320 THR A O 1
ATOM 2532 N N . THR A 1 321 ? -2.069 23.652 26.725 1.00 77.00 321 THR A N 1
ATOM 2533 C CA . THR A 1 321 ? -2.595 23.396 25.380 1.00 77.00 321 THR A CA 1
ATOM 2534 C C . THR A 1 321 ? -3.157 21.977 25.295 1.00 77.00 321 THR A C 1
ATOM 2536 O O . THR A 1 321 ? -2.736 21.094 26.037 1.00 77.00 321 THR A O 1
ATOM 2539 N N . TYR A 1 322 ? -4.086 21.725 24.372 1.00 77.50 322 TYR A N 1
ATOM 2540 C CA . TYR A 1 322 ? -4.603 20.378 24.071 1.00 77.50 322 TYR A CA 1
ATOM 2541 C C . TYR A 1 322 ? -3.858 19.687 22.915 1.00 77.50 322 TYR A C 1
ATOM 2543 O O . TYR A 1 322 ? -4.234 18.601 22.491 1.00 77.50 322 TYR A O 1
ATOM 2551 N N . LEU A 1 323 ? -2.813 20.318 22.375 1.00 73.75 323 LEU A N 1
ATOM 2552 C CA . LEU A 1 323 ? -1.957 19.758 21.323 1.00 73.75 323 LEU A CA 1
ATOM 2553 C C . LEU A 1 323 ? -0.757 19.036 21.939 1.00 73.75 323 LEU A C 1
ATOM 2555 O O . LEU A 1 323 ? -0.374 19.360 23.051 1.00 73.75 323 LEU A O 1
ATOM 2559 N N . ASN A 1 324 ? -0.111 18.123 21.215 1.00 69.69 324 ASN A N 1
ATOM 2560 C CA . ASN A 1 324 ? 1.012 17.322 21.740 1.00 69.69 324 ASN A CA 1
ATOM 2561 C C . ASN A 1 324 ? 2.352 18.080 21.835 1.00 69.69 324 ASN A C 1
ATOM 2563 O O . ASN A 1 324 ? 3.409 17.469 21.931 1.00 69.69 324 ASN A O 1
ATOM 2567 N N . SER A 1 325 ? 2.333 19.412 21.780 1.00 67.81 325 SER A N 1
ATOM 2568 C CA . SER A 1 325 ? 3.538 20.254 21.784 1.00 67.81 325 SER A CA 1
ATOM 2569 C C . SER A 1 325 ? 4.253 20.331 23.140 1.00 67.81 325 SER A C 1
ATOM 2571 O O . SER A 1 325 ? 5.400 20.750 23.196 1.00 67.81 325 SER A O 1
ATOM 2573 N N . ASP A 1 326 ? 3.576 19.963 24.222 1.00 74.69 326 ASP A N 1
ATOM 2574 C CA . ASP A 1 326 ? 4.001 20.030 25.627 1.00 74.69 326 ASP A CA 1
ATOM 2575 C C . ASP A 1 326 ? 4.162 18.629 26.249 1.00 74.69 326 ASP A C 1
ATOM 2577 O O . ASP A 1 326 ? 4.010 18.455 27.458 1.00 74.69 326 ASP A O 1
ATOM 2581 N N . TYR A 1 327 ? 4.484 17.625 25.424 1.00 78.19 327 TYR A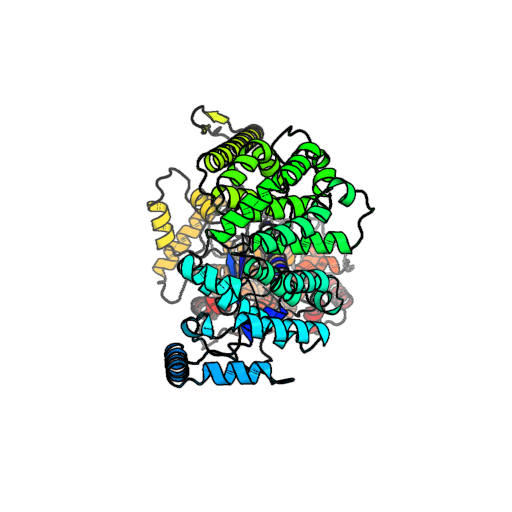 N 1
ATOM 2582 C CA . TYR A 1 327 ? 4.716 16.239 25.851 1.00 78.19 327 TYR A CA 1
ATOM 2583 C C . TYR A 1 327 ? 5.707 16.129 27.020 1.00 78.19 327 TYR A C 1
ATOM 2585 O O . TYR A 1 327 ? 5.450 15.400 27.976 1.00 78.19 327 TYR A O 1
ATOM 2593 N N . ASP A 1 328 ? 6.793 16.906 26.991 1.00 78.44 328 ASP A N 1
ATOM 2594 C CA . ASP A 1 328 ? 7.840 16.868 28.020 1.00 78.44 328 ASP A CA 1
ATOM 2595 C C . ASP A 1 328 ? 7.332 17.236 29.425 1.00 78.44 328 ASP A C 1
ATOM 2597 O O . ASP A 1 328 ? 7.879 16.754 30.411 1.00 78.44 328 ASP A O 1
ATOM 2601 N N . LEU A 1 329 ? 6.264 18.039 29.538 1.00 83.12 329 LEU A N 1
ATOM 2602 C CA . LEU A 1 329 ? 5.646 18.381 30.828 1.00 83.12 329 LEU A CA 1
ATOM 2603 C C . LEU A 1 329 ? 4.737 17.268 31.364 1.00 83.12 329 LEU A C 1
ATOM 2605 O O . LEU A 1 329 ? 4.499 17.191 32.566 1.00 83.12 329 LEU A O 1
ATOM 2609 N N . TRP A 1 330 ? 4.201 16.432 30.473 1.00 86.94 330 TRP A N 1
ATOM 2610 C CA . TRP A 1 330 ? 3.245 15.372 30.802 1.00 86.94 330 TRP A CA 1
ATOM 2611 C C . TRP A 1 330 ? 3.899 14.004 30.969 1.00 86.94 330 TRP A C 1
ATOM 2613 O O . TRP A 1 330 ? 3.309 13.129 31.601 1.00 86.94 330 TRP A O 1
ATOM 2623 N N . LYS A 1 331 ? 5.115 13.822 30.448 1.00 85.12 331 LYS A N 1
ATOM 2624 C CA . LYS A 1 331 ? 5.847 12.555 30.473 1.00 85.12 331 LYS A CA 1
ATOM 2625 C C . LYS A 1 331 ? 5.958 11.956 31.881 1.00 85.12 331 LYS A C 1
ATOM 2627 O O . LYS A 1 331 ? 5.581 10.805 32.073 1.00 85.12 331 LYS A O 1
ATOM 2632 N N . ASP A 1 332 ? 6.359 12.754 32.871 1.00 84.56 332 ASP A N 1
ATOM 2633 C CA . ASP A 1 332 ? 6.518 12.292 34.259 1.00 84.56 332 ASP A CA 1
ATOM 2634 C C . ASP A 1 332 ? 5.200 11.825 34.895 1.00 84.56 332 ASP A C 1
ATOM 2636 O O . ASP A 1 332 ? 5.207 10.980 35.787 1.00 84.56 332 ASP A O 1
ATOM 2640 N N . PHE A 1 333 ? 4.061 12.367 34.456 1.00 87.69 333 PHE A N 1
ATOM 2641 C CA . PHE A 1 333 ? 2.741 11.931 34.910 1.00 87.69 333 PHE A CA 1
ATOM 2642 C C . PHE A 1 333 ? 2.287 10.660 34.179 1.00 87.69 333 PHE A C 1
ATOM 2644 O O . PHE A 1 333 ? 1.782 9.740 34.816 1.00 87.69 333 PHE A O 1
ATOM 2651 N N . ILE A 1 334 ? 2.513 10.582 32.863 1.00 86.25 334 ILE A N 1
ATOM 2652 C CA . ILE A 1 334 ? 2.160 9.426 32.019 1.00 86.25 334 ILE A CA 1
ATOM 2653 C C . ILE A 1 334 ? 2.940 8.166 32.425 1.00 86.25 334 ILE A C 1
ATOM 2655 O O . ILE A 1 334 ? 2.405 7.060 32.348 1.00 86.25 334 ILE A O 1
ATOM 2659 N N . ASP A 1 335 ? 4.183 8.325 32.880 1.00 85.75 335 ASP A N 1
ATOM 2660 C CA . ASP A 1 335 ? 5.057 7.216 33.277 1.00 85.75 335 ASP A CA 1
ATOM 2661 C C . ASP A 1 335 ? 4.780 6.697 34.708 1.00 85.75 335 ASP A C 1
ATOM 2663 O O . ASP A 1 335 ? 5.427 5.749 35.167 1.00 85.75 335 ASP A O 1
ATOM 2667 N N . ARG A 1 336 ? 3.803 7.269 35.431 1.00 86.31 336 ARG A N 1
ATOM 2668 C CA . ARG A 1 336 ? 3.421 6.800 36.773 1.00 86.31 336 ARG A CA 1
ATOM 2669 C C . ARG A 1 336 ? 2.710 5.456 36.726 1.00 86.31 336 ARG A C 1
ATOM 2671 O O . ARG A 1 336 ? 1.766 5.246 35.966 1.00 86.31 336 ARG A O 1
ATOM 2678 N N . LYS A 1 337 ? 3.113 4.556 37.624 1.00 83.88 337 LYS A N 1
ATOM 2679 C CA . LYS A 1 337 ? 2.598 3.181 37.687 1.00 83.88 337 LYS A CA 1
ATOM 2680 C C . LYS A 1 337 ? 1.133 3.117 38.103 1.00 83.88 337 LYS A C 1
ATOM 2682 O O . LYS A 1 337 ? 0.440 2.199 37.683 1.00 83.88 337 LYS A O 1
ATOM 2687 N N . SER A 1 338 ? 0.664 4.066 38.909 1.00 86.94 338 SER A N 1
ATOM 2688 C CA . SER A 1 338 ? -0.701 4.056 39.451 1.00 86.94 338 SER A CA 1
ATOM 2689 C C . SER A 1 338 ? -1.752 4.602 38.482 1.00 86.94 338 SER A C 1
ATOM 2691 O O . SER A 1 338 ? -2.933 4.271 38.602 1.00 86.94 338 SER A O 1
ATOM 2693 N N . LEU A 1 339 ? -1.333 5.399 37.493 1.00 89.31 339 LEU A N 1
ATOM 2694 C CA . LEU A 1 339 ? -2.225 6.070 36.549 1.00 89.31 33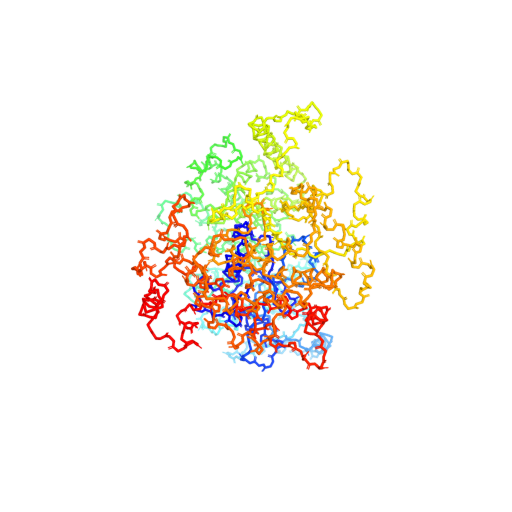9 LEU A CA 1
ATOM 2695 C C . LEU A 1 339 ? -3.105 5.099 35.732 1.00 89.31 339 LEU A C 1
ATOM 2697 O O . LEU A 1 339 ? -4.320 5.311 35.705 1.00 89.31 339 LEU A O 1
ATOM 2701 N N . PRO A 1 340 ? -2.579 4.007 35.136 1.00 89.50 340 PRO A N 1
ATOM 2702 C CA . PRO A 1 340 ? -3.408 3.025 34.434 1.00 89.50 340 PRO A CA 1
ATOM 2703 C C . PRO A 1 340 ? -4.511 2.411 35.309 1.00 89.50 340 PRO A C 1
ATOM 2705 O O . PRO A 1 340 ? -5.634 2.215 34.844 1.00 89.50 340 PRO A O 1
ATOM 2708 N N . TYR A 1 341 ? -4.217 2.136 36.583 1.00 88.94 341 TYR A N 1
ATOM 2709 C CA . TYR A 1 341 ? -5.184 1.553 37.517 1.00 88.94 341 TYR A CA 1
ATOM 2710 C C . TYR A 1 341 ? -6.265 2.560 37.907 1.00 88.94 341 TYR A C 1
ATOM 2712 O O . TYR A 1 341 ? -7.444 2.216 37.905 1.00 88.94 341 TYR A O 1
ATOM 2720 N N . ALA A 1 342 ? -5.892 3.817 38.175 1.00 90.44 342 ALA A N 1
ATOM 2721 C CA . ALA A 1 342 ? -6.858 4.873 38.470 1.00 90.44 342 ALA A CA 1
ATOM 2722 C C . ALA A 1 342 ? -7.854 5.068 37.312 1.00 90.44 342 ALA A C 1
ATOM 2724 O O . ALA A 1 342 ? -9.060 5.128 37.548 1.00 90.44 342 ALA A O 1
ATOM 2725 N N . LEU A 1 343 ? -7.368 5.085 36.063 1.00 91.50 343 LEU A N 1
ATOM 2726 C CA . LEU A 1 343 ? -8.224 5.180 34.877 1.00 91.50 343 LEU A CA 1
ATOM 2727 C C . LEU A 1 343 ? -9.157 3.965 34.755 1.00 91.50 343 LEU A C 1
ATOM 2729 O O . LEU A 1 343 ? -10.366 4.142 34.657 1.00 91.50 343 LEU A O 1
ATOM 2733 N N . ARG A 1 344 ? -8.632 2.735 34.859 1.00 91.12 344 ARG A N 1
ATOM 2734 C CA . ARG A 1 344 ? -9.430 1.494 34.750 1.00 91.12 344 ARG A CA 1
ATOM 2735 C C . ARG A 1 344 ? -10.491 1.344 35.842 1.00 91.12 344 ARG A C 1
ATOM 2737 O O . ARG A 1 344 ? -11.567 0.810 35.560 1.00 91.12 344 ARG A O 1
ATOM 2744 N N . ILE A 1 345 ? -10.202 1.792 37.066 1.00 90.88 345 ILE A N 1
ATOM 2745 C CA . ILE A 1 345 ? -11.165 1.808 38.178 1.00 90.88 345 ILE A CA 1
ATOM 2746 C C . ILE A 1 345 ? -12.310 2.769 37.855 1.00 90.88 345 ILE A C 1
ATOM 2748 O O . ILE A 1 345 ? -13.476 2.384 37.937 1.00 90.88 345 ILE A O 1
ATOM 2752 N N . LEU A 1 346 ? -11.994 3.999 37.439 1.00 91.44 346 LEU A N 1
ATOM 2753 C CA . LEU A 1 346 ? -13.012 4.981 37.067 1.00 91.44 346 LEU A CA 1
ATOM 2754 C C . LEU A 1 346 ? -13.856 4.498 35.878 1.00 91.44 346 LEU A C 1
ATOM 2756 O O . LEU A 1 346 ? -15.074 4.668 35.910 1.00 91.44 346 LEU A O 1
ATOM 2760 N N . THR A 1 347 ? -13.243 3.830 34.893 1.00 90.94 347 THR A N 1
ATOM 2761 C CA . THR A 1 347 ? -13.943 3.284 33.717 1.00 90.94 347 THR A CA 1
ATOM 2762 C C . THR A 1 347 ? -14.978 2.237 34.105 1.00 90.94 347 THR A C 1
ATOM 2764 O O . THR A 1 347 ? -16.104 2.286 33.619 1.00 90.94 347 THR A O 1
ATOM 2767 N N . GLY A 1 348 ? -14.656 1.289 34.989 1.00 87.44 348 GLY A N 1
ATOM 2768 C CA . GLY A 1 348 ? -15.634 0.265 35.374 1.00 87.44 348 GLY A CA 1
ATOM 2769 C C . GLY A 1 348 ? -16.731 0.783 36.315 1.00 87.44 348 GLY A C 1
ATOM 2770 O O . GLY A 1 348 ? -17.886 0.363 36.203 1.00 87.44 348 GLY A O 1
ATOM 2771 N N . LEU A 1 349 ? -16.410 1.740 37.198 1.00 88.62 349 LEU A N 1
ATOM 2772 C CA . LEU A 1 349 ? -17.388 2.325 38.126 1.00 88.62 349 LEU A CA 1
ATOM 2773 C C . LEU A 1 349 ? -18.389 3.256 37.437 1.00 88.62 349 LEU A C 1
ATOM 2775 O O . LEU A 1 349 ? -19.539 3.317 37.868 1.00 88.62 349 LEU A O 1
ATOM 2779 N N . CYS A 1 350 ? -17.989 3.967 36.379 1.00 88.88 350 CYS A N 1
ATOM 2780 C CA . CYS A 1 350 ? -18.886 4.902 35.702 1.00 88.88 350 CYS A CA 1
ATOM 2781 C C . CYS A 1 350 ? -19.899 4.214 34.773 1.00 88.88 350 CYS A C 1
ATOM 2783 O O . CYS A 1 350 ? -20.977 4.771 34.561 1.00 88.88 350 CYS A O 1
ATOM 2785 N N . LYS A 1 351 ? -19.601 3.004 34.266 1.00 85.25 351 LYS A N 1
ATOM 2786 C CA . LYS A 1 351 ? -20.472 2.245 33.348 1.00 85.25 351 LYS A CA 1
ATOM 2787 C C . LYS A 1 351 ? -21.903 2.147 33.881 1.00 85.25 351 LYS A C 1
ATOM 2789 O O . LYS A 1 351 ? -22.156 1.491 34.890 1.00 85.25 351 LYS A O 1
ATOM 2794 N N . SER A 1 352 ? -22.840 2.762 33.157 1.00 74.88 352 SER A N 1
ATOM 2795 C CA . SER A 1 352 ? -24.280 2.770 33.469 1.00 74.88 352 SER A CA 1
ATOM 2796 C C . SER A 1 352 ? -24.654 3.379 34.833 1.00 74.88 352 SER A C 1
ATOM 2798 O O . SER A 1 352 ? -25.735 3.099 35.346 1.00 74.88 352 SER A O 1
ATOM 2800 N N . HIS A 1 353 ? -23.804 4.236 35.418 1.00 85.75 353 HIS A N 1
ATOM 2801 C CA . HIS A 1 353 ? -24.058 4.880 36.712 1.00 85.75 353 HIS A CA 1
ATOM 2802 C C . HIS A 1 353 ? -23.987 6.409 36.619 1.00 85.75 353 HIS A C 1
ATOM 2804 O O . HIS A 1 353 ? -22.910 6.993 36.481 1.00 85.75 353 HIS A O 1
ATOM 2810 N N . GLU A 1 354 ? -25.136 7.079 36.741 1.00 85.56 354 GLU A N 1
ATOM 2811 C CA . GLU A 1 354 ? -25.259 8.526 36.503 1.00 85.56 354 GLU A CA 1
ATOM 2812 C C . GLU A 1 354 ? -24.459 9.366 37.513 1.00 85.56 354 GLU A C 1
ATOM 2814 O O . GLU A 1 354 ? -23.651 10.193 37.105 1.00 85.56 354 GLU A O 1
ATOM 2819 N N . VAL A 1 355 ? -24.593 9.095 38.818 1.00 86.88 355 VAL A N 1
ATOM 2820 C CA . VAL A 1 355 ? -23.956 9.901 39.883 1.00 86.88 355 VAL A CA 1
ATOM 2821 C C . VAL A 1 355 ? -22.425 9.899 39.789 1.00 86.88 355 VAL A C 1
ATOM 2823 O O . VAL A 1 355 ? -21.796 10.951 39.852 1.00 86.88 355 VAL A O 1
ATOM 2826 N N . ILE A 1 356 ? -21.816 8.723 39.605 1.00 88.12 356 ILE A N 1
ATOM 2827 C CA . ILE A 1 356 ? -20.362 8.570 39.448 1.00 88.12 356 ILE A CA 1
ATOM 2828 C C . ILE A 1 356 ? -19.890 9.233 38.149 1.00 88.12 356 ILE A C 1
ATOM 2830 O O . ILE A 1 356 ? -18.859 9.904 38.144 1.00 88.12 356 ILE A O 1
ATOM 2834 N N . SER A 1 357 ? -20.653 9.083 37.060 1.00 88.25 357 SER A N 1
ATOM 2835 C CA . SER A 1 357 ? -20.328 9.716 35.778 1.00 88.25 357 SER A CA 1
ATOM 2836 C C . SER A 1 357 ? -20.329 11.241 35.885 1.00 88.25 357 SER A C 1
ATOM 2838 O O . SER A 1 357 ? -19.410 11.882 35.378 1.00 88.25 357 SER A O 1
ATOM 2840 N N . ASP A 1 358 ? -21.310 11.818 36.584 1.00 86.56 358 ASP A N 1
ATOM 2841 C CA . ASP A 1 358 ? -21.376 13.256 36.859 1.00 86.56 358 ASP A CA 1
ATOM 2842 C C . ASP A 1 358 ? -20.180 13.719 37.706 1.00 86.56 358 ASP A C 1
ATOM 2844 O O . ASP A 1 358 ? -19.528 14.699 37.348 1.00 86.56 358 ASP A O 1
ATOM 2848 N N . LEU A 1 359 ? -19.819 12.969 38.755 1.00 87.69 359 LEU A N 1
ATOM 2849 C CA . LEU A 1 359 ? -18.677 13.285 39.622 1.00 87.69 359 LEU A CA 1
ATOM 2850 C C . LEU A 1 359 ? -17.352 13.367 38.843 1.00 87.69 359 LEU A C 1
ATOM 2852 O O . LEU A 1 359 ? -16.563 14.294 39.027 1.00 87.69 359 LEU A O 1
ATOM 2856 N N . ILE A 1 360 ? -17.111 12.400 37.952 1.00 88.25 360 ILE A N 1
ATOM 2857 C CA . ILE A 1 360 ? -15.918 12.375 37.091 1.00 88.25 360 ILE A CA 1
ATOM 2858 C C . ILE A 1 360 ? -16.000 13.504 36.054 1.00 88.25 360 ILE A C 1
ATOM 2860 O O . ILE A 1 360 ? -15.014 14.197 35.784 1.00 88.25 360 ILE A O 1
ATOM 2864 N N . GLY A 1 361 ? -17.187 13.704 35.480 1.00 84.12 361 GLY A N 1
ATOM 2865 C CA . GLY A 1 361 ? -17.446 14.682 34.432 1.00 84.12 361 GLY A CA 1
ATOM 2866 C C . GLY A 1 361 ? -17.236 16.137 34.857 1.00 84.12 361 GLY A C 1
ATOM 2867 O O . GLY A 1 361 ? -16.833 16.958 34.034 1.00 84.12 361 GLY A O 1
ATOM 2868 N N . GLU A 1 362 ? -17.467 16.471 36.127 1.00 85.06 362 GLU A N 1
ATOM 2869 C CA . GLU A 1 362 ? -17.311 17.839 36.636 1.00 85.06 362 GLU A CA 1
ATOM 2870 C C . GLU A 1 362 ? -15.864 18.346 36.588 1.00 85.06 362 GLU A C 1
ATOM 2872 O O . GLU A 1 362 ? -15.645 19.526 36.309 1.00 85.06 362 GLU A O 1
ATOM 2877 N N . SER A 1 363 ? -14.878 17.474 36.829 1.00 81.88 363 SER A N 1
ATOM 2878 C CA . SER A 1 363 ? -13.484 17.903 37.038 1.00 81.88 363 SER A CA 1
ATOM 2879 C C . SER A 1 363 ? -12.456 17.218 36.136 1.00 81.88 363 SER A C 1
ATOM 2881 O O . SER A 1 363 ? -11.452 17.835 35.782 1.00 81.88 363 SER A O 1
ATOM 2883 N N . CYS A 1 364 ? -12.674 15.966 35.722 1.00 89.94 364 CYS A N 1
ATOM 2884 C CA . CYS A 1 364 ? -11.634 15.182 35.047 1.00 89.94 364 CYS A CA 1
ATOM 2885 C C . CYS A 1 364 ? -11.631 15.324 33.519 1.00 89.94 364 CYS A C 1
ATOM 2887 O O . CYS A 1 364 ? -10.602 15.046 32.907 1.00 89.94 364 CYS A O 1
ATOM 2889 N N . ILE A 1 365 ? -12.724 15.782 32.886 1.00 89.75 365 ILE A N 1
ATOM 2890 C CA . ILE A 1 365 ? -12.842 15.847 31.410 1.00 89.75 365 ILE A CA 1
ATOM 2891 C C . ILE A 1 365 ? -11.645 16.541 30.739 1.00 89.75 365 ILE A C 1
ATOM 2893 O O . ILE A 1 365 ? -11.125 15.975 29.781 1.00 89.75 365 ILE A O 1
ATOM 2897 N N . PRO A 1 366 ? -11.157 17.714 31.195 1.00 88.94 366 PRO A N 1
ATOM 2898 C CA . PRO A 1 366 ? -10.023 18.372 30.545 1.00 88.94 366 PRO A CA 1
ATOM 2899 C C . PRO A 1 366 ? -8.734 17.543 30.596 1.00 88.94 366 PRO A C 1
ATOM 2901 O O . PRO A 1 366 ? -8.001 17.486 29.611 1.00 88.94 366 PRO A O 1
ATOM 2904 N N . VAL A 1 367 ? -8.470 16.887 31.731 1.00 89.69 367 VAL A N 1
ATOM 2905 C CA . VAL A 1 367 ? -7.280 16.049 31.938 1.00 89.69 367 VAL A CA 1
ATOM 2906 C C . VAL A 1 367 ? -7.376 14.782 31.093 1.00 89.69 367 VAL A C 1
ATOM 2908 O O . VAL A 1 367 ? -6.429 14.447 30.390 1.00 89.69 367 VAL A O 1
ATOM 2911 N N . LEU A 1 368 ? -8.536 14.121 31.082 1.00 90.69 368 LEU A N 1
ATOM 2912 C CA . LEU A 1 368 ? -8.786 12.934 30.258 1.00 90.69 368 LEU A CA 1
ATOM 2913 C C . LEU A 1 368 ? -8.692 13.253 28.764 1.00 90.69 368 LEU A C 1
ATOM 2915 O O . LEU A 1 368 ? -8.032 12.533 28.020 1.00 90.69 368 LEU A O 1
ATOM 2919 N N . HIS A 1 369 ? -9.275 14.380 28.344 1.00 89.94 369 HIS A N 1
ATOM 2920 C CA . HIS A 1 369 ? -9.200 14.863 26.966 1.00 89.94 369 HIS A CA 1
ATOM 2921 C C . HIS A 1 369 ? -7.767 15.211 26.549 1.00 89.94 369 HIS A C 1
ATOM 2923 O O . HIS A 1 369 ? -7.407 15.112 25.381 1.00 89.94 369 HIS A O 1
ATOM 2929 N N . LYS A 1 370 ? -6.920 15.633 27.491 1.00 87.50 370 LYS A N 1
ATOM 2930 C CA . LYS A 1 370 ? -5.496 15.833 27.227 1.00 87.50 370 LYS A CA 1
ATOM 2931 C C . LYS A 1 370 ? -4.754 14.499 27.113 1.00 87.50 370 LYS A C 1
ATOM 2933 O O . LYS A 1 370 ? -3.930 14.355 26.214 1.00 87.50 370 LYS A O 1
ATOM 2938 N N . LEU A 1 371 ? -5.061 13.538 27.986 1.00 87.25 371 LEU A N 1
ATOM 2939 C CA . LEU A 1 371 ? -4.444 12.212 27.990 1.00 87.25 371 LEU A CA 1
ATOM 2940 C C . LEU A 1 371 ? -4.755 11.403 26.720 1.00 87.25 371 LEU A C 1
ATOM 2942 O O . LEU A 1 371 ? -3.836 10.789 26.185 1.00 87.25 371 LEU A O 1
ATOM 2946 N N . GLU A 1 372 ? -5.984 11.466 26.183 1.00 87.38 372 GLU A N 1
ATOM 2947 C CA . GLU A 1 372 ? -6.360 10.764 24.932 1.00 87.38 372 GLU A CA 1
ATOM 2948 C C . GLU A 1 372 ? -5.532 11.209 23.712 1.00 87.38 372 GLU A C 1
ATOM 2950 O O . GLU A 1 372 ? -5.438 10.490 22.724 1.00 87.38 372 GLU A O 1
ATOM 2955 N N . GLN A 1 373 ? -4.919 12.399 23.746 1.00 83.44 373 GLN A N 1
ATOM 2956 C CA . GLN A 1 373 ? -4.140 12.907 22.613 1.00 83.44 373 GLN A CA 1
ATOM 2957 C C . GLN A 1 373 ? -2.740 12.280 22.536 1.00 83.44 373 GLN A C 1
ATOM 2959 O O . GLN A 1 373 ? -2.071 12.421 21.510 1.00 83.44 373 GLN A O 1
ATOM 2964 N N . PHE A 1 374 ? -2.280 11.597 23.589 1.00 81.44 374 PHE A N 1
ATOM 2965 C CA . PHE A 1 374 ? -0.948 11.004 23.641 1.00 81.44 374 PHE A CA 1
ATOM 2966 C C . PHE A 1 374 ? -0.931 9.558 23.130 1.00 81.44 374 PHE A C 1
ATOM 2968 O O . PHE A 1 374 ? -1.607 8.679 23.656 1.00 81.44 374 PHE A O 1
ATOM 2975 N N . SER A 1 375 ? -0.063 9.292 22.154 1.00 65.25 375 SER A N 1
ATOM 2976 C CA . SER A 1 375 ? 0.223 7.952 21.626 1.00 65.25 375 SER A CA 1
ATOM 2977 C C . SER A 1 375 ? 1.431 7.346 22.357 1.00 65.25 375 SER A C 1
ATOM 2979 O O . SER A 1 375 ? 2.527 7.290 21.806 1.00 65.25 375 SER A O 1
ATOM 2981 N N . SER A 1 376 ? 1.287 6.987 23.638 1.00 61.06 376 SER A N 1
ATOM 2982 C CA . SER A 1 376 ? 2.391 6.432 24.446 1.00 61.06 376 SER A CA 1
ATOM 2983 C C . SER A 1 376 ? 2.327 4.903 24.584 1.00 61.06 376 SER A C 1
ATOM 2985 O O . SER A 1 376 ? 1.255 4.300 24.548 1.00 61.06 376 SER A O 1
ATOM 2987 N N . GLY A 1 377 ? 3.490 4.265 24.782 1.00 53.78 377 GLY A N 1
ATOM 2988 C CA . GLY A 1 377 ? 3.636 2.801 24.875 1.00 53.78 377 GLY A CA 1
ATOM 2989 C C . GLY A 1 377 ? 2.977 2.138 26.096 1.00 53.78 377 GLY A C 1
ATOM 2990 O O . GLY A 1 377 ? 2.772 0.931 26.081 1.00 53.78 377 GLY A O 1
ATOM 2991 N N . ASN A 1 378 ? 2.592 2.911 27.120 1.00 62.12 378 ASN A N 1
ATOM 2992 C CA . ASN A 1 378 ? 1.879 2.413 28.307 1.00 62.12 378 ASN A CA 1
ATOM 2993 C C . ASN A 1 378 ? 0.348 2.354 28.117 1.00 62.12 378 ASN A C 1
ATOM 2995 O O . ASN A 1 378 ? -0.375 2.162 29.092 1.00 62.12 378 ASN A O 1
ATOM 2999 N N . LEU A 1 379 ? -0.157 2.572 26.894 1.00 79.31 379 LEU A N 1
ATOM 3000 C CA . LEU A 1 379 ? -1.588 2.556 26.543 1.00 79.31 379 LEU A CA 1
ATOM 3001 C C . LEU A 1 379 ? -2.463 3.547 27.341 1.00 79.31 379 LEU A C 1
ATOM 3003 O O . LEU A 1 379 ? -3.686 3.466 27.303 1.00 79.31 379 LEU A O 1
ATOM 3007 N N . VAL A 1 380 ? -1.866 4.528 28.028 1.00 85.94 380 VAL A N 1
ATOM 3008 C CA . VAL A 1 380 ? -2.588 5.512 28.859 1.00 85.94 380 VAL A CA 1
ATOM 3009 C C . VAL A 1 380 ? -3.580 6.338 28.033 1.00 85.94 380 VAL A C 1
ATOM 3011 O O . VAL A 1 380 ? -4.670 6.631 28.518 1.00 85.94 380 VAL A O 1
ATOM 3014 N N . GLY A 1 381 ? -3.235 6.673 26.783 1.00 85.00 381 GLY A N 1
ATOM 3015 C CA . GLY A 1 381 ? -4.141 7.373 25.867 1.00 85.00 381 GLY A CA 1
ATOM 3016 C C . GLY A 1 381 ? -5.401 6.564 25.551 1.00 85.00 381 GLY A C 1
ATOM 3017 O O . GLY A 1 381 ? -6.499 7.109 25.619 1.00 85.00 381 GLY A O 1
ATOM 3018 N N . VAL A 1 382 ? -5.249 5.255 25.322 1.00 87.44 382 VAL A N 1
ATOM 3019 C CA . VAL A 1 382 ? -6.367 4.325 25.083 1.00 87.44 382 VAL A CA 1
ATOM 3020 C C . VAL A 1 382 ? -7.231 4.195 26.337 1.00 87.44 382 VAL A C 1
ATOM 3022 O O . VAL A 1 382 ? -8.443 4.325 26.261 1.00 87.44 382 VAL A O 1
ATOM 3025 N N . LEU A 1 383 ? -6.624 4.056 27.520 1.00 88.50 383 LEU A N 1
ATOM 3026 C CA . LEU A 1 383 ? -7.372 3.983 28.784 1.00 88.50 383 LEU A CA 1
ATOM 3027 C C . LEU A 1 383 ? -8.165 5.267 29.084 1.00 88.50 383 LEU A C 1
ATOM 3029 O O . LEU A 1 383 ? -9.259 5.208 29.649 1.00 88.50 383 LEU A O 1
ATOM 3033 N N . ALA A 1 384 ? -7.617 6.433 28.729 1.00 90.31 384 ALA A N 1
ATOM 3034 C CA . ALA A 1 384 ? -8.314 7.709 28.856 1.00 90.31 384 ALA A CA 1
ATOM 3035 C C . ALA A 1 384 ? -9.463 7.835 27.842 1.00 90.31 384 ALA A C 1
ATOM 3037 O O . ALA A 1 384 ? -10.530 8.348 28.186 1.00 90.31 384 ALA A O 1
ATOM 3038 N N . GLU A 1 385 ? -9.268 7.338 26.619 1.00 89.50 385 GLU A N 1
ATOM 3039 C CA . GLU A 1 385 ? -10.317 7.242 25.606 1.00 89.50 385 GLU A CA 1
ATOM 3040 C C . GLU A 1 385 ? -11.446 6.306 26.056 1.00 89.50 385 GLU A C 1
ATOM 3042 O O . GLU A 1 385 ? -12.603 6.727 26.048 1.00 89.50 385 GLU A O 1
ATOM 3047 N N . ASP A 1 386 ? -11.124 5.106 26.544 1.00 90.31 386 ASP A N 1
ATOM 3048 C CA . ASP A 1 386 ? -12.083 4.127 27.071 1.00 90.31 386 ASP A CA 1
ATOM 3049 C C . ASP A 1 386 ? -12.940 4.725 28.193 1.00 90.31 386 ASP A C 1
ATOM 3051 O O . ASP A 1 386 ? -14.158 4.531 28.233 1.00 90.31 386 ASP A O 1
ATOM 3055 N N . LEU A 1 387 ? -12.327 5.500 29.096 1.00 91.88 387 LEU A N 1
ATOM 3056 C CA . LEU A 1 387 ? -13.051 6.208 30.151 1.00 91.88 387 LEU A CA 1
ATOM 3057 C C . LEU A 1 387 ? -14.007 7.262 29.574 1.00 91.88 387 LEU A C 1
ATOM 3059 O O . LEU A 1 387 ? -15.157 7.352 30.000 1.00 91.88 387 LEU A O 1
ATOM 3063 N N . LEU A 1 388 ? -13.567 8.054 28.593 1.00 89.56 388 LEU A N 1
ATOM 3064 C CA . LEU A 1 388 ? -14.416 9.054 27.936 1.00 89.56 388 LEU A CA 1
ATOM 3065 C C . LEU A 1 388 ? -15.563 8.416 27.140 1.00 89.56 388 LEU A C 1
ATOM 3067 O O . LEU A 1 388 ? -16.652 8.990 27.084 1.00 89.56 388 LE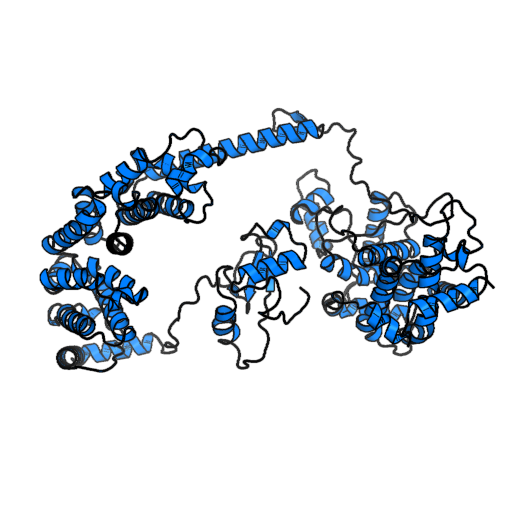U A O 1
ATOM 3071 N N . VAL A 1 389 ? -15.344 7.238 26.551 1.00 89.38 389 VAL A N 1
ATOM 3072 C CA . VAL A 1 389 ? -16.385 6.443 25.885 1.00 89.38 389 VAL A CA 1
ATOM 3073 C C . VAL A 1 389 ? -17.396 5.936 26.910 1.00 89.38 389 VAL A C 1
ATOM 3075 O O . VAL A 1 389 ? -18.585 6.215 26.761 1.00 89.38 389 VAL A O 1
ATOM 3078 N N . ALA A 1 390 ? -16.942 5.307 27.998 1.00 87.56 390 ALA A N 1
ATOM 3079 C CA . ALA A 1 390 ? -17.823 4.822 29.061 1.00 87.56 390 ALA A CA 1
ATOM 3080 C C . ALA A 1 390 ? -18.662 5.955 29.685 1.00 87.56 390 ALA A C 1
ATOM 3082 O O . ALA A 1 390 ? -19.862 5.798 29.903 1.00 87.56 390 ALA A O 1
ATOM 3083 N N . LEU A 1 391 ? -18.069 7.138 29.894 1.00 87.75 391 LEU A N 1
ATOM 3084 C CA . LEU A 1 391 ? -18.779 8.334 30.368 1.00 87.75 391 LEU A CA 1
ATOM 3085 C C . LEU A 1 391 ? -19.833 8.852 29.380 1.00 87.75 391 LEU A C 1
ATOM 3087 O O . LEU A 1 391 ? -20.807 9.479 29.799 1.00 87.75 391 LEU A O 1
ATOM 3091 N N . LYS A 1 392 ? -19.638 8.626 28.077 1.00 84.38 392 LYS A N 1
ATOM 3092 C CA . LYS A 1 392 ? -20.570 9.036 27.021 1.00 84.38 392 LYS A CA 1
ATOM 3093 C C . LYS A 1 392 ? -21.723 8.048 26.841 1.00 84.38 392 LYS A C 1
ATOM 3095 O O . LYS A 1 392 ? -22.827 8.473 26.509 1.00 84.38 392 LYS A O 1
ATOM 3100 N N . GLU A 1 393 ? -21.472 6.760 27.054 1.00 83.06 393 GLU A N 1
ATOM 3101 C CA . GLU A 1 393 ? -22.497 5.709 27.054 1.00 83.06 393 GLU A CA 1
ATOM 3102 C C . GLU A 1 393 ? -23.392 5.761 28.301 1.00 83.06 393 GLU A C 1
ATOM 3104 O O . GLU A 1 393 ? -24.530 5.287 28.275 1.00 83.06 393 GLU A O 1
ATOM 3109 N N . SER A 1 394 ? -22.906 6.367 29.388 1.00 77.00 394 SER A N 1
ATOM 3110 C CA . SER A 1 394 ? -23.683 6.564 30.608 1.00 77.00 394 SER A CA 1
ATOM 3111 C C . SER A 1 394 ? -24.923 7.457 30.405 1.00 77.00 394 SER A C 1
ATOM 3113 O O . SER A 1 394 ? -24.924 8.355 29.562 1.00 77.00 394 SER A O 1
ATOM 3115 N N . PRO A 1 395 ? -25.980 7.297 31.230 1.00 70.50 395 PRO A N 1
ATOM 3116 C CA . PRO A 1 395 ? -27.250 8.021 31.070 1.00 70.50 395 PRO A CA 1
ATOM 3117 C C . PRO A 1 395 ? -27.160 9.558 31.175 1.00 70.50 395 PRO A C 1
ATOM 3119 O O . PRO A 1 395 ? -28.104 10.260 30.797 1.00 70.50 395 PRO A O 1
ATOM 3122 N N . SER A 1 396 ? -26.048 10.103 31.687 1.00 76.56 396 SER A N 1
ATOM 3123 C CA . SER A 1 396 ? -25.884 11.542 31.915 1.00 76.56 396 SER A CA 1
ATOM 3124 C C . SER A 1 396 ? -25.672 12.325 30.618 1.00 76.56 396 SER A C 1
ATOM 3126 O O . SER A 1 396 ? -24.587 12.380 30.029 1.00 76.56 396 SER A O 1
ATOM 3128 N N . LYS A 1 397 ? -26.703 13.074 30.217 1.00 74.94 397 LYS A N 1
ATOM 3129 C CA . LYS A 1 397 ? -26.626 13.996 29.071 1.00 74.94 397 LYS A CA 1
ATOM 3130 C C . LYS A 1 397 ? -25.657 15.164 29.295 1.00 74.94 397 LYS A C 1
ATOM 3132 O O . LYS A 1 397 ? -25.145 15.722 28.321 1.00 74.94 397 LYS A O 1
ATOM 3137 N N . LYS A 1 398 ? -25.405 15.561 30.550 1.00 81.38 398 LYS A N 1
ATOM 3138 C CA . LYS A 1 398 ? -24.527 16.699 30.881 1.00 81.38 398 LYS A CA 1
ATOM 3139 C C . LYS A 1 398 ? -23.071 16.387 30.542 1.00 81.38 398 LYS A C 1
ATOM 3141 O O . LYS A 1 398 ? -22.419 17.185 29.866 1.00 81.38 398 LYS A O 1
ATOM 3146 N N . VAL A 1 399 ? -22.599 15.213 30.955 1.00 84.44 399 VAL A N 1
ATOM 3147 C CA . VAL A 1 399 ? -21.218 14.757 30.744 1.00 84.44 399 VAL A CA 1
ATOM 3148 C C . VAL A 1 399 ? -20.943 14.556 29.257 1.00 84.44 399 VAL A C 1
ATOM 3150 O O . VAL A 1 399 ? -19.996 15.145 28.735 1.00 84.44 399 VAL A O 1
ATOM 3153 N N . SER A 1 400 ? -21.836 13.862 28.540 1.00 83.06 400 SER A N 1
ATOM 3154 C CA . SER A 1 400 ? -21.725 13.686 27.082 1.00 83.06 400 SER A CA 1
ATOM 3155 C C . SER A 1 400 ? -21.609 15.024 26.342 1.00 83.06 400 SER A C 1
ATOM 3157 O O . SER A 1 400 ? -20.765 15.175 25.460 1.00 83.06 400 SER A O 1
ATOM 3159 N N . THR A 1 401 ? -22.422 16.020 26.711 1.00 83.75 401 THR A N 1
ATOM 3160 C CA . THR A 1 401 ? -22.391 17.345 26.065 1.00 83.75 401 THR A CA 1
ATOM 3161 C C . THR A 1 401 ? -21.073 18.078 26.338 1.00 83.75 401 THR A C 1
ATOM 3163 O O . THR A 1 401 ? -20.542 18.758 25.457 1.00 83.75 401 THR A O 1
ATOM 3166 N N . SER A 1 402 ? -20.529 17.948 27.550 1.00 84.19 402 SER A N 1
ATOM 3167 C CA . SER A 1 402 ? -19.244 18.547 27.925 1.00 84.19 402 SER A CA 1
ATOM 3168 C C . SER A 1 402 ? -18.081 17.925 27.140 1.00 84.19 402 SER A C 1
ATOM 3170 O O . SER A 1 402 ? -17.269 18.656 26.569 1.00 84.19 402 SER A O 1
ATOM 3172 N N . ILE A 1 403 ? -18.059 16.594 27.007 1.00 86.81 403 ILE A N 1
ATOM 3173 C CA . ILE A 1 403 ? -17.061 15.863 26.208 1.00 86.81 403 ILE A CA 1
ATOM 3174 C C . ILE A 1 403 ? -17.121 16.300 24.738 1.00 86.81 403 ILE A C 1
ATOM 3176 O O . ILE A 1 403 ? -16.099 16.672 24.154 1.00 86.81 403 ILE A O 1
ATOM 3180 N N . ASP A 1 404 ? -18.318 16.334 24.144 1.00 84.56 404 ASP A N 1
ATOM 3181 C CA . ASP A 1 404 ? -18.493 16.748 22.748 1.00 84.56 404 ASP A CA 1
ATOM 3182 C C . ASP A 1 404 ? -18.053 18.204 22.525 1.00 84.56 404 ASP A C 1
ATOM 3184 O O . ASP A 1 404 ? -17.447 18.524 21.496 1.00 84.56 404 ASP A O 1
ATOM 3188 N N . LYS A 1 405 ? -18.292 19.094 23.499 1.00 85.69 405 LYS A N 1
ATOM 3189 C CA . LYS A 1 405 ? -17.847 20.493 23.450 1.00 85.69 405 LYS A CA 1
ATOM 3190 C C . LYS A 1 405 ? -16.321 20.602 23.431 1.00 85.69 405 LYS A C 1
ATOM 3192 O O . LYS A 1 405 ? -15.789 21.323 22.583 1.00 85.69 405 LYS A O 1
ATOM 3197 N N . VAL A 1 406 ? -15.625 19.887 24.318 1.00 84.56 406 VAL A N 1
ATOM 3198 C CA . VAL A 1 406 ? -14.154 19.915 24.407 1.00 84.56 406 VAL A CA 1
ATOM 3199 C C . VAL A 1 406 ? -13.521 19.304 23.148 1.00 84.56 406 VAL A C 1
ATOM 3201 O O . VAL A 1 406 ? -12.696 19.956 22.504 1.00 84.56 406 VAL A O 1
ATOM 3204 N N . ARG A 1 407 ? -13.993 18.134 22.690 1.00 84.75 407 ARG A N 1
ATOM 3205 C CA . ARG A 1 407 ? -13.523 17.500 21.441 1.00 84.75 407 ARG A CA 1
ATOM 3206 C C . ARG A 1 407 ? -13.774 18.378 20.209 1.00 84.75 407 ARG A C 1
ATOM 3208 O O . ARG A 1 407 ? -12.905 18.509 19.341 1.00 84.75 407 ARG A O 1
ATOM 3215 N N . THR A 1 408 ? -14.926 19.053 20.139 1.00 81.75 408 THR A N 1
ATOM 3216 C CA . THR A 1 408 ? -15.241 19.999 19.053 1.00 81.75 408 THR A CA 1
ATOM 3217 C C . THR A 1 408 ? -14.330 21.227 19.083 1.00 81.75 408 THR A C 1
ATOM 3219 O O . THR A 1 408 ? -13.882 21.685 18.027 1.00 81.75 408 THR A O 1
ATOM 3222 N N . GLN A 1 409 ? -14.015 21.756 20.268 1.00 81.31 409 GLN A N 1
ATOM 3223 C CA . GLN A 1 409 ? -13.084 22.874 20.418 1.00 81.31 409 GLN A CA 1
ATOM 3224 C C . GLN A 1 409 ? -11.683 22.503 19.915 1.00 81.31 409 GLN A C 1
ATOM 3226 O O . GLN A 1 409 ? -11.145 23.214 19.063 1.00 81.31 409 GLN A O 1
ATOM 3231 N N . THR A 1 410 ? -11.138 21.357 20.331 1.00 80.38 410 THR A N 1
ATOM 3232 C CA . THR A 1 410 ? -9.831 20.874 19.855 1.00 80.38 410 THR A CA 1
ATOM 3233 C C . THR A 1 410 ? -9.833 20.609 18.350 1.00 80.38 410 THR A C 1
ATOM 3235 O O . THR A 1 410 ? -8.889 20.990 17.657 1.00 80.38 410 THR A O 1
ATOM 3238 N N . ARG A 1 411 ? -10.911 20.036 17.792 1.00 77.00 411 ARG A N 1
ATOM 3239 C CA . ARG A 1 411 ? -11.057 19.855 16.336 1.00 77.00 411 ARG A CA 1
ATOM 3240 C C . ARG A 1 411 ? -11.025 21.191 15.593 1.00 77.00 411 ARG A C 1
ATOM 3242 O O . ARG A 1 411 ? -10.372 21.305 14.555 1.00 77.00 411 ARG A O 1
ATOM 3249 N N . ASN A 1 412 ? -11.703 22.210 16.118 1.00 76.38 412 ASN A N 1
ATOM 3250 C CA . ASN A 1 412 ? -11.712 23.550 15.537 1.00 76.38 412 ASN A CA 1
ATOM 3251 C C . ASN A 1 412 ? -10.344 24.238 15.636 1.00 76.38 412 ASN A C 1
ATOM 3253 O O . ASN A 1 412 ? -9.938 24.908 14.688 1.00 76.38 412 ASN A O 1
ATOM 3257 N N . GLU A 1 413 ? -9.614 24.061 16.737 1.00 75.81 413 GLU A N 1
ATOM 3258 C CA . GLU A 1 413 ? -8.250 24.575 16.905 1.00 75.81 413 GLU A CA 1
ATOM 3259 C C . GLU A 1 413 ? -7.254 23.880 15.969 1.00 75.81 413 GLU A C 1
ATOM 3261 O O . GLU A 1 413 ? -6.549 24.570 15.230 1.00 75.81 413 GLU A O 1
ATOM 3266 N N . LYS A 1 414 ? -7.270 22.539 15.886 1.00 71.81 414 LYS A N 1
ATOM 3267 C CA . LYS A 1 414 ? -6.480 21.770 14.904 1.00 71.81 414 LYS A CA 1
ATOM 3268 C C . LYS A 1 414 ? -6.795 22.215 13.473 1.00 71.81 414 LYS A C 1
ATOM 3270 O O . LYS A 1 414 ? -5.883 22.449 12.685 1.00 71.81 414 LYS A O 1
ATOM 3275 N N . LYS A 1 415 ? -8.076 22.432 13.148 1.00 70.25 415 LYS A N 1
ATOM 3276 C CA . LYS A 1 415 ? -8.513 22.966 11.846 1.00 70.25 415 LYS A CA 1
ATOM 3277 C C . LYS A 1 415 ? -7.982 24.381 11.593 1.00 70.25 415 LYS A C 1
ATOM 3279 O O . LYS A 1 415 ? -7.514 24.648 10.490 1.00 70.25 415 LYS A O 1
ATOM 3284 N N . LYS A 1 416 ? -8.015 25.282 12.583 1.00 73.50 416 LYS A N 1
ATOM 3285 C CA . LYS A 1 416 ? -7.454 26.644 12.473 1.00 73.50 416 LYS A CA 1
ATOM 3286 C C . LYS A 1 416 ? -5.940 26.624 12.261 1.00 73.50 416 LYS A C 1
ATOM 3288 O O . LYS A 1 416 ? -5.454 27.346 11.397 1.00 73.50 416 LYS A O 1
ATOM 3293 N N . LEU A 1 417 ? -5.206 25.791 12.999 1.00 67.81 417 LEU A N 1
ATOM 3294 C CA . LEU A 1 417 ? -3.759 25.608 12.839 1.00 67.81 417 LEU A CA 1
ATOM 3295 C C . LEU A 1 417 ? -3.409 25.013 11.477 1.00 67.81 417 LEU A C 1
ATOM 3297 O O . LEU A 1 417 ? -2.557 25.563 10.786 1.00 67.81 417 LEU A O 1
ATOM 3301 N N . ALA A 1 418 ? -4.124 23.976 11.037 1.00 55.53 418 ALA A N 1
ATOM 3302 C CA . ALA A 1 418 ? -3.971 23.414 9.699 1.00 55.53 418 ALA A CA 1
ATOM 3303 C C . ALA A 1 418 ? -4.272 24.459 8.613 1.00 55.53 418 ALA A C 1
ATOM 3305 O O . ALA A 1 418 ? -3.535 24.566 7.639 1.00 55.53 418 ALA A O 1
ATOM 3306 N N . MET A 1 419 ? -5.300 25.297 8.794 1.00 67.88 419 MET A N 1
ATOM 3307 C CA . MET A 1 419 ? -5.594 26.420 7.897 1.00 67.88 419 MET A CA 1
ATOM 3308 C C . MET A 1 419 ? -4.506 27.499 7.922 1.00 67.88 419 MET A C 1
ATOM 3310 O O . MET A 1 419 ? -4.198 28.057 6.874 1.00 67.88 419 MET A O 1
ATOM 3314 N N . ALA A 1 420 ? -3.907 27.793 9.078 1.00 65.25 420 ALA A N 1
ATOM 3315 C CA . ALA A 1 420 ? -2.821 28.762 9.209 1.00 65.25 420 ALA A CA 1
ATOM 3316 C C . ALA A 1 420 ? -1.510 28.246 8.595 1.00 65.25 420 ALA A C 1
ATOM 3318 O O . ALA A 1 420 ? -0.858 28.985 7.860 1.00 65.25 420 ALA A O 1
ATOM 3319 N N . MET A 1 421 ? -1.156 26.975 8.821 1.00 61.34 421 MET A N 1
ATOM 3320 C CA . MET A 1 421 ? -0.025 26.305 8.169 1.00 61.34 421 MET A CA 1
ATOM 3321 C C . MET A 1 421 ? -0.248 26.215 6.665 1.00 61.34 421 MET A C 1
ATOM 3323 O O . MET A 1 421 ? 0.636 26.601 5.909 1.00 61.34 421 MET A O 1
ATOM 3327 N N . ARG A 1 422 ? -1.459 25.844 6.230 1.00 51.53 422 ARG A N 1
ATOM 3328 C CA . ARG A 1 422 ? -1.865 25.877 4.823 1.00 51.53 422 ARG A CA 1
ATOM 3329 C C . ARG A 1 422 ? -1.751 27.285 4.253 1.00 51.53 422 ARG A C 1
ATOM 3331 O O . ARG A 1 422 ? -1.188 27.438 3.187 1.00 51.53 422 ARG A O 1
ATOM 3338 N N . LYS A 1 423 ? -2.205 28.334 4.944 1.00 56.31 423 LYS A N 1
ATOM 3339 C CA . LYS A 1 423 ? -2.070 29.730 4.487 1.00 56.31 423 LYS A CA 1
ATOM 3340 C C . LYS A 1 423 ? -0.602 30.164 4.402 1.00 56.31 423 LYS A C 1
ATOM 3342 O O . LYS A 1 423 ? -0.233 30.833 3.442 1.00 56.31 423 LYS A O 1
ATOM 3347 N N . LYS A 1 424 ? 0.237 29.758 5.361 1.00 57.44 424 LYS A N 1
ATOM 3348 C CA . LYS A 1 424 ? 1.684 30.024 5.371 1.00 57.44 424 LYS A CA 1
ATOM 3349 C C . LYS A 1 424 ? 2.390 29.297 4.220 1.00 57.44 424 LYS A C 1
ATOM 3351 O O . LYS A 1 424 ? 3.112 29.943 3.468 1.00 57.44 424 LYS A O 1
ATOM 3356 N N . GLN A 1 425 ? 2.111 28.012 4.019 1.00 49.47 425 GLN A N 1
ATOM 3357 C CA . GLN A 1 425 ? 2.622 27.216 2.899 1.00 49.47 425 GLN A CA 1
ATOM 3358 C C . GLN A 1 425 ? 2.119 27.749 1.552 1.00 49.47 425 GLN A C 1
ATOM 3360 O O . GLN A 1 425 ? 2.918 27.975 0.657 1.00 49.47 425 GLN A O 1
ATOM 3365 N N . LEU A 1 426 ? 0.828 28.066 1.422 1.00 48.28 426 LEU A N 1
ATOM 3366 C CA . LEU A 1 426 ? 0.252 28.685 0.222 1.00 48.28 426 LEU A CA 1
ATOM 3367 C C . LEU A 1 426 ? 0.893 30.045 -0.084 1.00 48.28 426 LEU A C 1
ATOM 3369 O O . LEU A 1 426 ? 1.143 30.340 -1.247 1.00 48.28 426 LEU A O 1
ATOM 3373 N N . SER A 1 427 ? 1.212 30.848 0.939 1.00 49.06 427 SER A N 1
ATOM 3374 C CA . SER A 1 427 ? 1.923 32.120 0.758 1.00 49.06 427 SER A CA 1
ATOM 3375 C C . SER A 1 427 ? 3.386 31.936 0.340 1.00 49.06 427 SER A C 1
ATOM 3377 O O . SER A 1 427 ? 3.870 32.698 -0.491 1.00 49.06 427 SER A O 1
ATOM 3379 N N . GLN A 1 428 ? 4.068 30.901 0.851 1.00 46.31 428 GLN A N 1
ATOM 3380 C CA . GLN A 1 428 ? 5.409 30.501 0.400 1.00 46.31 428 GLN A CA 1
ATOM 3381 C C . GLN A 1 428 ? 5.387 29.948 -1.034 1.00 46.31 428 GLN A C 1
ATOM 3383 O O . GLN A 1 428 ? 6.347 30.132 -1.771 1.00 46.31 428 GLN A O 1
ATOM 3388 N N . LEU A 1 429 ? 4.269 29.342 -1.447 1.00 40.69 429 LEU A N 1
ATOM 3389 C CA . LEU A 1 429 ? 3.999 28.840 -2.798 1.00 40.69 429 LEU A CA 1
ATOM 3390 C C . LEU A 1 429 ? 3.399 29.906 -3.745 1.00 40.69 429 LEU A C 1
ATOM 3392 O O . LEU A 1 429 ? 2.993 29.582 -4.859 1.00 40.69 429 LEU A O 1
ATOM 3396 N N . GLY A 1 430 ? 3.322 31.177 -3.327 1.00 43.59 430 GLY A N 1
ATOM 3397 C CA . GLY A 1 430 ? 2.883 32.292 -4.178 1.00 43.59 430 GLY A CA 1
ATOM 3398 C C . GLY A 1 430 ? 1.372 32.382 -4.452 1.00 43.59 430 GLY A C 1
ATOM 3399 O O . GLY A 1 430 ? 0.964 33.103 -5.360 1.00 43.59 430 GLY A O 1
ATOM 3400 N N . MET A 1 431 ? 0.526 31.693 -3.681 1.00 47.00 431 MET A N 1
ATOM 3401 C CA . MET A 1 431 ? -0.937 31.684 -3.835 1.00 47.00 431 MET A CA 1
ATOM 3402 C C . MET A 1 431 ? -1.637 32.498 -2.732 1.00 47.00 431 MET A C 1
ATOM 3404 O O . MET A 1 431 ? -1.226 32.479 -1.569 1.00 47.00 431 MET A O 1
ATOM 3408 N N . ARG A 1 432 ? -2.736 33.196 -3.067 1.00 48.56 432 ARG A N 1
ATOM 3409 C CA . ARG A 1 432 ? -3.586 33.919 -2.095 1.00 48.56 432 ARG A CA 1
ATOM 3410 C C . ARG A 1 432 ? -5.008 33.347 -2.067 1.00 48.56 432 ARG A C 1
ATOM 3412 O O . ARG A 1 432 ? -5.553 32.939 -3.085 1.00 48.56 432 ARG A O 1
ATOM 3419 N N . THR A 1 433 ? -5.630 33.348 -0.891 1.00 44.38 433 THR A N 1
ATOM 3420 C CA . THR A 1 433 ? -7.046 32.985 -0.687 1.00 44.38 433 THR A CA 1
ATOM 3421 C C . THR A 1 433 ? -7.893 34.239 -0.488 1.00 44.38 433 THR A C 1
ATOM 3423 O O . THR A 1 433 ? -7.476 35.119 0.266 1.00 44.38 433 THR A O 1
ATOM 3426 N N . ASN A 1 434 ? -9.075 34.311 -1.105 1.00 50.47 434 ASN A N 1
ATOM 3427 C CA . ASN A 1 434 ? -10.053 35.373 -0.831 1.00 50.47 434 ASN A CA 1
ATOM 3428 C C . ASN A 1 434 ? -10.858 35.104 0.461 1.00 50.47 434 ASN A C 1
ATOM 3430 O O . ASN A 1 434 ? -10.769 34.024 1.050 1.00 50.47 434 ASN A O 1
ATOM 3434 N N . ASP A 1 435 ? -11.685 36.070 0.877 1.00 44.22 435 ASP A N 1
ATOM 3435 C CA . ASP A 1 435 ? -12.486 36.024 2.117 1.00 44.22 435 ASP A CA 1
ATOM 3436 C C . ASP A 1 435 ? -13.553 34.910 2.148 1.00 44.22 435 ASP A C 1
ATOM 3438 O O . ASP A 1 435 ? -14.149 34.642 3.190 1.00 44.22 435 ASP A O 1
ATOM 3442 N N . LYS A 1 436 ? -13.779 34.219 1.023 1.00 45.00 436 LYS A N 1
ATOM 3443 C CA . LYS A 1 436 ? -14.664 33.047 0.911 1.00 45.00 436 LYS A CA 1
ATOM 3444 C C . LYS A 1 436 ? -13.904 31.713 0.936 1.00 45.00 436 LYS A C 1
ATOM 3446 O O . LYS A 1 436 ? -14.510 30.665 0.730 1.00 45.00 436 LYS A O 1
ATOM 3451 N N . GLY A 1 437 ? -12.588 31.731 1.168 1.00 40.94 437 GLY A N 1
ATOM 3452 C CA . GLY A 1 437 ? -11.745 30.531 1.202 1.00 40.94 437 GLY A CA 1
ATOM 3453 C C . GLY A 1 437 ? -11.433 29.934 -0.176 1.00 40.94 437 GLY A C 1
ATOM 3454 O O . GLY A 1 437 ? -10.929 28.815 -0.248 1.00 40.94 437 GLY A O 1
ATOM 3455 N N . GLN A 1 438 ? -11.714 30.659 -1.263 1.00 38.56 438 GLN A N 1
ATOM 3456 C CA . GLN A 1 438 ? -11.378 30.250 -2.627 1.00 38.56 438 GLN A CA 1
ATOM 3457 C C . GLN A 1 438 ? -9.961 30.724 -2.974 1.00 38.56 438 GLN A C 1
ATOM 3459 O O . GLN A 1 438 ? -9.567 31.848 -2.651 1.00 38.56 438 GLN A O 1
ATOM 3464 N N . LEU A 1 439 ? -9.185 29.848 -3.608 1.00 43.66 439 LEU A N 1
ATOM 3465 C CA . LEU A 1 439 ? -7.824 30.132 -4.059 1.00 43.66 439 LEU A CA 1
ATOM 3466 C C . LEU A 1 439 ? -7.886 30.985 -5.330 1.00 43.66 439 LEU A C 1
ATOM 3468 O O . LEU A 1 439 ? -8.479 30.569 -6.321 1.00 43.66 439 LEU A O 1
ATOM 3472 N N . LEU A 1 440 ? -7.290 32.177 -5.292 1.00 40.62 440 LEU A N 1
ATOM 3473 C CA . LEU A 1 440 ? -7.052 32.989 -6.481 1.00 40.62 440 LEU A CA 1
ATOM 3474 C C . LEU A 1 440 ? -5.634 32.686 -6.965 1.00 40.62 440 LEU A C 1
ATOM 3476 O O . LEU A 1 440 ? -4.650 32.960 -6.271 1.00 40.62 440 LEU A O 1
ATOM 3480 N N . LEU A 1 441 ? -5.553 32.078 -8.146 1.00 38.44 441 LEU A N 1
ATOM 3481 C CA . LEU A 1 441 ? -4.305 31.819 -8.849 1.00 38.44 441 LEU A CA 1
ATOM 3482 C C . LEU A 1 441 ? -3.719 33.145 -9.332 1.00 38.44 441 LEU A C 1
ATOM 3484 O O . LEU A 1 441 ? -4.398 33.921 -10.003 1.00 38.44 441 LEU A O 1
ATOM 3488 N N . ASN A 1 442 ? -2.440 33.374 -9.040 1.00 34.78 442 ASN A N 1
ATOM 3489 C CA . ASN A 1 442 ? -1.641 34.218 -9.912 1.00 34.78 442 ASN A CA 1
ATOM 3490 C C . ASN A 1 442 ? -1.453 33.397 -11.194 1.00 34.78 442 ASN A C 1
ATOM 3492 O O . ASN A 1 442 ? -0.869 32.312 -11.156 1.00 34.78 442 ASN A O 1
ATOM 3496 N N . THR A 1 443 ? -2.016 33.866 -12.302 1.00 37.59 443 THR A N 1
ATOM 3497 C CA . THR A 1 443 ? -2.091 33.159 -13.593 1.00 37.59 443 THR A CA 1
ATOM 3498 C C . THR A 1 443 ? -0.738 32.893 -14.257 1.00 37.59 443 THR A C 1
ATOM 3500 O O . THR A 1 443 ? -0.696 32.306 -15.332 1.00 37.59 443 THR A O 1
ATOM 3503 N N . ASP A 1 444 ? 0.369 33.245 -13.608 1.00 38.06 444 ASP A N 1
ATOM 3504 C CA . ASP A 1 444 ? 1.714 33.088 -14.159 1.00 38.06 444 ASP A CA 1
ATOM 3505 C C . ASP A 1 444 ? 2.352 31.714 -13.867 1.00 38.06 444 ASP A C 1
ATOM 3507 O O . ASP A 1 444 ? 3.353 31.370 -14.491 1.00 38.06 444 ASP A O 1
ATOM 3511 N N . ASN A 1 445 ? 1.759 30.884 -12.992 1.00 34.94 445 ASN A N 1
ATOM 3512 C CA . ASN A 1 445 ? 2.366 29.612 -12.550 1.00 34.94 445 ASN A CA 1
ATOM 3513 C C . ASN A 1 445 ? 1.697 28.323 -13.081 1.00 34.94 445 ASN A C 1
ATOM 3515 O O . ASN A 1 445 ? 2.072 27.226 -12.665 1.00 34.94 445 ASN A O 1
ATOM 3519 N N . LEU A 1 446 ? 0.762 28.407 -14.034 1.00 35.94 446 LEU A N 1
ATOM 3520 C CA . LEU A 1 446 ? 0.146 27.241 -14.704 1.00 35.94 446 LEU A CA 1
ATOM 3521 C C . LEU A 1 446 ? 1.076 26.589 -15.757 1.00 35.94 446 LEU A C 1
ATOM 3523 O O . LEU A 1 446 ? 0.678 26.321 -16.886 1.00 35.94 446 LEU A O 1
ATOM 3527 N N . LYS A 1 447 ? 2.341 26.340 -15.395 1.00 39.47 447 LYS A N 1
ATOM 3528 C CA . LYS A 1 447 ? 3.340 25.661 -16.248 1.00 39.47 447 LYS A CA 1
ATOM 3529 C C . LYS A 1 447 ? 4.076 24.492 -15.580 1.00 39.47 447 LYS A C 1
ATOM 3531 O O . LYS A 1 447 ? 5.001 23.954 -16.174 1.00 39.47 447 LYS A O 1
ATOM 3536 N N . ASN A 1 448 ? 3.686 24.074 -14.374 1.00 36.69 448 ASN A N 1
ATOM 3537 C CA . ASN A 1 448 ? 4.519 23.173 -13.565 1.00 36.69 448 ASN A CA 1
ATOM 3538 C C . ASN A 1 448 ? 3.974 21.742 -13.385 1.00 36.69 448 ASN A C 1
ATOM 3540 O O . ASN A 1 448 ? 4.207 21.123 -12.352 1.00 36.69 448 ASN A O 1
ATOM 3544 N N . LEU A 1 449 ? 3.319 21.180 -14.404 1.00 42.69 449 LEU A N 1
ATOM 3545 C CA . LEU A 1 449 ? 3.541 19.768 -14.742 1.00 42.69 449 LEU A CA 1
ATOM 3546 C C . LEU A 1 449 ? 4.695 19.771 -15.746 1.00 42.69 449 LEU A C 1
ATOM 3548 O O . LEU A 1 449 ? 4.480 19.744 -16.953 1.00 42.69 449 LEU A O 1
ATOM 3552 N N . GLN A 1 450 ? 5.920 19.949 -15.251 1.00 42.19 450 GLN A N 1
ATOM 3553 C CA . GLN A 1 450 ? 7.083 19.790 -16.114 1.00 42.19 450 GLN A CA 1
ATOM 3554 C C . GLN A 1 450 ? 7.230 18.293 -16.351 1.00 42.19 450 GLN A C 1
ATOM 3556 O O . GLN A 1 450 ? 7.536 17.549 -15.424 1.00 42.19 450 GLN A O 1
ATOM 3561 N N . VAL A 1 451 ? 6.947 17.849 -17.574 1.00 48.88 451 VAL A N 1
ATOM 3562 C CA . VAL A 1 451 ? 7.469 16.568 -18.037 1.00 48.88 451 VAL A CA 1
ATOM 3563 C C . VAL A 1 451 ? 8.983 16.708 -18.019 1.00 48.88 451 VAL A C 1
ATOM 3565 O O . VAL A 1 451 ? 9.526 17.563 -18.723 1.00 48.88 451 VAL A O 1
ATOM 3568 N N . GLU A 1 452 ? 9.667 15.917 -17.194 1.00 50.03 452 GLU A N 1
ATOM 3569 C CA . GLU A 1 452 ? 11.114 15.818 -17.315 1.00 50.03 452 GLU A CA 1
ATOM 3570 C C . GLU A 1 452 ? 11.431 15.138 -18.647 1.00 50.03 452 GLU A C 1
ATOM 3572 O O . GLU A 1 452 ? 11.245 13.939 -18.852 1.00 50.03 452 GLU A O 1
ATOM 3577 N N . GLU A 1 453 ? 11.863 15.952 -19.606 1.00 54.97 453 GLU A N 1
ATOM 3578 C CA . GLU A 1 453 ? 12.489 15.474 -20.826 1.00 54.97 453 GLU A CA 1
ATOM 3579 C C . GLU A 1 453 ? 13.814 14.799 -20.455 1.00 54.97 453 GLU A C 1
ATOM 3581 O O . GLU A 1 453 ? 14.830 15.468 -20.231 1.00 54.97 453 GLU A O 1
ATOM 3586 N N . GLU A 1 454 ? 13.833 13.467 -20.426 1.00 56.50 454 GLU A N 1
ATOM 3587 C CA . GLU A 1 454 ? 15.075 12.721 -20.287 1.00 56.50 454 GLU A CA 1
ATOM 3588 C C . GLU A 1 454 ? 15.854 12.811 -21.599 1.00 56.50 454 GLU A C 1
ATOM 3590 O O . GLU A 1 454 ? 15.574 12.154 -22.607 1.00 56.50 454 GLU A O 1
ATOM 3595 N N . LYS A 1 455 ? 16.860 13.683 -21.600 1.00 56.03 455 LYS A N 1
ATOM 3596 C CA . LYS A 1 455 ? 17.790 13.816 -22.720 1.00 56.03 455 LYS A CA 1
ATOM 3597 C C . LYS A 1 455 ? 18.844 12.733 -22.603 1.00 56.03 455 LYS A C 1
ATOM 3599 O O . LYS A 1 455 ? 19.579 12.704 -21.618 1.00 56.03 455 LYS A O 1
ATOM 3604 N N . GLU A 1 456 ? 19.012 11.922 -23.647 1.00 61.81 456 GLU A N 1
ATOM 3605 C CA . GLU A 1 456 ? 20.127 10.975 -23.688 1.00 61.81 456 GLU A CA 1
ATOM 3606 C C . GLU A 1 456 ? 21.454 11.755 -23.625 1.00 61.81 456 GLU A C 1
ATOM 3608 O O . GLU A 1 456 ? 21.844 12.511 -24.523 1.00 61.81 456 GLU A O 1
ATOM 3613 N N . THR A 1 457 ? 22.135 11.656 -22.484 1.00 62.75 457 THR A N 1
ATOM 3614 C CA . THR A 1 457 ? 23.269 12.523 -22.133 1.00 62.75 457 THR A CA 1
ATOM 3615 C C . THR A 1 457 ? 24.460 12.310 -23.066 1.00 62.75 457 THR A C 1
ATOM 3617 O O . THR A 1 457 ? 25.164 13.275 -23.376 1.00 62.75 457 THR A O 1
ATOM 3620 N N . TYR A 1 458 ? 24.599 11.088 -23.580 1.00 69.31 458 TYR A N 1
ATOM 3621 C CA . TYR A 1 458 ? 25.685 10.618 -24.436 1.00 69.31 458 TYR A CA 1
ATOM 3622 C C . TYR A 1 458 ? 25.467 10.845 -25.939 1.00 69.31 458 TYR A C 1
ATOM 3624 O O . TYR A 1 458 ? 26.372 10.566 -26.723 1.00 69.31 458 TYR A O 1
ATOM 3632 N N . GLU A 1 459 ? 24.308 11.346 -26.373 1.00 74.25 459 GLU A N 1
ATOM 3633 C CA . GLU A 1 459 ? 24.054 11.533 -27.801 1.00 74.25 459 GLU A CA 1
ATOM 3634 C C . GLU A 1 459 ? 24.942 12.631 -28.415 1.00 74.25 459 GLU A C 1
ATOM 3636 O O . GLU A 1 459 ? 25.110 13.716 -27.855 1.00 74.25 459 GLU A O 1
ATOM 3641 N N . SER A 1 460 ? 25.505 12.355 -29.596 1.00 67.81 460 SER A N 1
ATOM 3642 C CA . SER A 1 460 ? 26.404 13.276 -30.304 1.00 67.81 460 SER A CA 1
ATOM 3643 C C . SER A 1 460 ? 25.713 14.386 -31.092 1.00 67.81 460 SER A C 1
ATOM 3645 O O . SER A 1 460 ? 26.382 15.347 -31.471 1.00 67.81 460 SER A O 1
ATOM 3647 N N . LYS A 1 461 ? 24.413 14.270 -31.387 1.00 69.12 461 LYS A N 1
ATOM 3648 C CA . LYS A 1 461 ? 23.695 15.297 -32.153 1.00 69.12 461 LYS A CA 1
ATOM 3649 C C . LYS A 1 461 ? 23.500 16.559 -31.309 1.00 69.12 461 LYS A C 1
ATOM 3651 O O . LYS A 1 461 ? 23.248 16.494 -30.110 1.00 69.12 461 LYS A O 1
ATOM 3656 N N . SER A 1 462 ? 23.575 17.722 -31.961 1.00 54.22 462 SER A N 1
ATOM 3657 C CA . SER A 1 462 ? 23.362 19.031 -31.322 1.00 54.22 462 SER A CA 1
ATOM 3658 C C . SER A 1 462 ? 21.941 19.193 -30.775 1.00 54.22 462 SER A C 1
ATOM 3660 O O . SER A 1 462 ? 21.746 19.792 -29.719 1.00 54.22 462 SER A O 1
ATOM 3662 N N . ARG A 1 463 ? 20.951 18.619 -31.469 1.00 62.62 463 ARG A N 1
ATOM 3663 C CA . ARG A 1 463 ? 19.586 18.440 -30.975 1.00 62.62 463 ARG A CA 1
ATOM 3664 C C . ARG A 1 463 ? 19.433 16.997 -30.508 1.00 62.62 463 ARG A C 1
ATOM 3666 O O . ARG A 1 463 ? 19.365 16.100 -31.342 1.00 62.62 463 ARG A O 1
ATOM 3673 N N . LYS A 1 464 ? 19.402 16.812 -29.190 1.00 68.56 464 LYS A N 1
ATOM 3674 C CA . LYS A 1 464 ? 19.210 15.505 -28.558 1.00 68.56 464 LYS A CA 1
ATOM 3675 C C . LYS A 1 464 ? 17.801 14.989 -28.808 1.00 68.56 464 LYS A C 1
ATOM 3677 O O . LYS A 1 464 ? 16.851 15.777 -28.815 1.00 68.56 464 LYS A O 1
ATOM 3682 N N . THR A 1 465 ? 17.678 13.684 -28.979 1.00 67.19 465 THR A N 1
ATOM 3683 C CA . THR A 1 465 ? 16.394 13.001 -28.974 1.00 67.19 465 THR A CA 1
ATOM 3684 C C . THR A 1 465 ? 15.803 13.091 -27.580 1.00 67.19 465 THR A C 1
ATOM 3686 O O . THR A 1 465 ? 16.449 12.776 -26.580 1.00 67.19 465 THR A O 1
ATOM 3689 N N . ILE A 1 466 ? 14.578 13.600 -27.539 1.00 64.81 466 ILE A N 1
ATOM 3690 C CA . ILE A 1 466 ? 13.790 13.738 -26.326 1.00 64.81 466 ILE A CA 1
ATOM 3691 C C . ILE A 1 466 ? 12.969 12.462 -26.212 1.00 64.81 466 ILE A C 1
ATOM 3693 O O . ILE A 1 466 ? 12.211 12.135 -27.127 1.00 64.81 466 ILE A O 1
ATOM 3697 N N . GLY A 1 467 ? 13.150 11.739 -25.113 1.00 64.75 467 GLY A N 1
ATOM 3698 C CA . GLY A 1 467 ? 12.219 10.709 -24.691 1.00 64.75 467 GLY A CA 1
ATOM 3699 C C . GLY A 1 467 ? 11.631 11.089 -23.339 1.00 64.75 467 GLY A C 1
ATOM 3700 O O . GLY A 1 467 ? 12.256 11.800 -22.552 1.00 64.75 467 GLY A O 1
ATOM 3701 N N . SER A 1 468 ? 10.415 10.627 -23.091 1.00 70.38 468 SER A N 1
ATOM 3702 C CA . SER A 1 468 ? 9.733 10.797 -21.814 1.00 70.38 468 SER A CA 1
ATOM 3703 C C . SER A 1 468 ? 9.279 9.410 -21.383 1.00 70.38 468 SER A C 1
ATOM 3705 O O . SER A 1 468 ? 8.408 8.858 -22.059 1.00 70.38 468 SER A O 1
ATOM 3707 N N . PRO A 1 469 ? 9.896 8.807 -20.350 1.00 79.06 469 PRO A N 1
ATOM 3708 C CA . PRO A 1 469 ? 9.443 7.516 -19.865 1.00 79.06 469 PRO A CA 1
ATOM 3709 C C . PRO A 1 469 ? 8.061 7.687 -19.238 1.00 79.06 469 PRO A C 1
ATOM 3711 O O . PRO A 1 469 ? 7.875 8.493 -18.324 1.00 79.06 469 PRO A O 1
ATOM 3714 N N . ASN A 1 470 ? 7.087 6.928 -19.721 1.00 86.62 470 ASN A N 1
ATOM 3715 C CA . ASN A 1 470 ? 5.795 6.839 -19.068 1.00 86.62 470 ASN A CA 1
ATOM 3716 C C . ASN A 1 470 ? 5.952 6.043 -17.772 1.00 86.62 470 ASN A C 1
ATOM 3718 O O . ASN A 1 470 ? 6.455 4.920 -17.778 1.00 86.62 470 ASN A O 1
ATOM 3722 N N . VAL A 1 471 ? 5.484 6.616 -16.665 1.00 88.94 471 VAL A N 1
ATOM 3723 C CA . VAL A 1 471 ? 5.378 5.928 -15.375 1.00 88.94 471 VAL A CA 1
ATOM 3724 C C . VAL A 1 471 ? 3.918 5.756 -14.986 1.00 88.94 471 VAL A C 1
ATOM 3726 O O . VAL A 1 471 ? 3.053 6.536 -15.389 1.00 88.94 471 VAL A O 1
ATOM 3729 N N . THR A 1 472 ? 3.617 4.719 -14.212 1.00 87.62 472 THR A N 1
ATOM 3730 C CA . THR A 1 472 ? 2.243 4.400 -13.825 1.00 87.62 472 THR A CA 1
ATOM 3731 C C . THR A 1 472 ? 2.148 3.836 -12.413 1.00 87.62 472 THR A C 1
ATOM 3733 O O . THR A 1 472 ? 2.982 3.043 -11.981 1.00 87.62 472 THR A O 1
ATOM 3736 N N . HIS A 1 473 ? 1.070 4.192 -11.708 1.00 85.88 473 HIS A N 1
ATOM 3737 C CA . HIS A 1 473 ? 0.630 3.480 -10.500 1.00 85.88 473 HIS A CA 1
ATOM 3738 C C . HIS A 1 473 ? -0.098 2.166 -10.828 1.00 85.88 473 HIS A C 1
ATOM 3740 O O . HIS A 1 473 ? -0.399 1.382 -9.937 1.00 85.88 473 HIS A O 1
ATOM 3746 N N . PHE A 1 474 ? -0.327 1.906 -12.119 1.00 87.12 474 PHE A N 1
ATOM 3747 C CA . PHE A 1 474 ? -1.023 0.739 -12.651 1.00 87.12 474 PHE A CA 1
ATOM 3748 C C . PHE A 1 474 ? -2.503 0.657 -12.230 1.00 87.12 474 PHE A C 1
ATOM 3750 O O . PHE A 1 474 ? -3.058 -0.418 -12.019 1.00 87.12 474 PHE A O 1
ATOM 3757 N N . ASN A 1 475 ? -3.165 1.818 -12.160 1.00 87.00 475 ASN A N 1
ATOM 3758 C CA . ASN A 1 475 ? -4.606 1.906 -11.926 1.00 87.00 475 ASN A CA 1
ATOM 3759 C C . ASN A 1 475 ? -5.380 1.611 -13.213 1.00 87.00 475 ASN A C 1
ATOM 3761 O O . ASN A 1 475 ? -5.327 2.376 -14.178 1.00 87.00 475 ASN A O 1
ATOM 3765 N N . LEU A 1 476 ? -6.118 0.503 -13.210 1.00 87.31 476 LEU A N 1
ATOM 3766 C CA . LEU A 1 476 ? -6.962 0.089 -14.324 1.00 87.31 476 LEU A CA 1
ATOM 3767 C C . LEU A 1 476 ? -8.350 0.720 -14.205 1.00 87.31 476 LEU A C 1
ATOM 3769 O O . LEU A 1 476 ? -8.994 0.656 -13.160 1.00 87.31 476 LEU A O 1
ATOM 3773 N N . VAL A 1 477 ? -8.833 1.306 -15.299 1.00 87.88 477 VAL A N 1
ATOM 3774 C CA . VAL A 1 477 ? -10.169 1.900 -15.369 1.00 87.88 477 VAL A CA 1
ATOM 3775 C C . VAL A 1 477 ? -10.820 1.580 -16.709 1.00 87.88 477 VAL A C 1
ATOM 3777 O O . VAL A 1 477 ? -10.208 1.710 -17.770 1.00 87.88 477 VAL A O 1
ATOM 3780 N N . HIS A 1 478 ? -12.089 1.176 -16.676 1.00 88.25 478 HIS A N 1
ATOM 3781 C CA . HIS A 1 478 ? -12.881 1.043 -17.895 1.00 88.25 478 HIS A CA 1
ATOM 3782 C C . HIS A 1 478 ? -13.086 2.422 -18.530 1.00 88.25 478 HIS A C 1
ATOM 3784 O O . HIS A 1 478 ? -13.523 3.360 -17.861 1.00 88.25 478 HIS A O 1
ATOM 3790 N N . ILE A 1 479 ? -12.818 2.539 -19.834 1.00 84.00 479 ILE A N 1
ATOM 3791 C CA . ILE A 1 479 ? -12.872 3.824 -20.550 1.00 84.00 479 ILE A CA 1
ATOM 3792 C C . ILE A 1 479 ? -14.246 4.504 -20.443 1.00 84.00 479 ILE A C 1
ATOM 3794 O O . ILE A 1 479 ? -14.328 5.730 -20.336 1.00 84.00 479 ILE A O 1
ATOM 3798 N N . ASP A 1 480 ? -15.320 3.714 -20.405 1.00 86.00 480 ASP A N 1
ATOM 3799 C CA . ASP A 1 480 ? -16.686 4.210 -20.247 1.00 86.00 480 ASP A CA 1
ATOM 3800 C C . ASP A 1 480 ? -16.946 4.705 -18.823 1.00 86.00 480 ASP A C 1
ATOM 3802 O O . ASP A 1 480 ? -17.535 5.771 -18.646 1.00 86.00 480 ASP A O 1
ATOM 3806 N N . CYS A 1 481 ? -16.447 3.996 -17.804 1.00 87.50 481 CYS A N 1
ATOM 3807 C CA . CYS A 1 481 ? -16.522 4.441 -16.411 1.00 87.50 481 CYS A CA 1
ATOM 3808 C C . CYS A 1 481 ? -15.772 5.760 -16.211 1.00 87.50 481 CYS A C 1
ATOM 3810 O O . CYS A 1 481 ? -16.321 6.681 -15.609 1.00 87.50 481 CYS A O 1
ATOM 3812 N N . HIS A 1 482 ? -14.568 5.888 -16.780 1.00 86.25 482 HIS A N 1
ATOM 3813 C CA . HIS A 1 482 ? -13.792 7.132 -16.748 1.00 86.25 482 HIS A CA 1
ATOM 3814 C C . HIS A 1 482 ? -14.539 8.282 -17.431 1.00 86.25 482 HIS A C 1
ATOM 3816 O O . HIS A 1 482 ? -14.752 9.342 -16.845 1.00 86.25 482 HIS A O 1
ATOM 3822 N N . THR A 1 483 ? -15.044 8.046 -18.645 1.00 83.75 483 THR A N 1
ATOM 3823 C CA . THR A 1 483 ? -15.799 9.055 -19.407 1.00 83.75 483 THR A CA 1
ATOM 3824 C C . THR A 1 483 ? -17.072 9.488 -18.669 1.00 83.75 483 THR A C 1
ATOM 3826 O O . THR A 1 483 ? -17.409 10.674 -18.639 1.00 83.75 483 THR A O 1
ATOM 3829 N N . ASN A 1 484 ? -17.781 8.548 -18.041 1.00 84.31 484 ASN A N 1
ATOM 3830 C CA . ASN A 1 484 ? -18.972 8.837 -17.245 1.00 84.31 484 ASN A CA 1
ATOM 3831 C C . ASN A 1 484 ? -18.636 9.604 -15.960 1.00 84.31 484 ASN A C 1
ATOM 3833 O O . ASN A 1 484 ? -19.385 10.513 -15.592 1.00 84.31 484 ASN A O 1
ATOM 3837 N N . ALA A 1 485 ? -17.515 9.290 -15.308 1.00 81.56 485 ALA A N 1
ATOM 3838 C CA . ALA A 1 485 ? -17.037 10.010 -14.131 1.00 81.56 485 ALA A CA 1
ATOM 3839 C C . ALA A 1 485 ? -16.697 11.470 -14.468 1.00 81.56 485 ALA A C 1
ATOM 3841 O O . ALA A 1 485 ? -17.150 12.375 -13.765 1.00 81.56 485 ALA A O 1
ATOM 3842 N N . ILE A 1 486 ? -16.010 11.714 -15.591 1.00 80.19 486 ILE A N 1
ATOM 3843 C CA . ILE A 1 486 ? -15.732 13.073 -16.083 1.00 80.19 486 ILE A CA 1
ATOM 3844 C C . ILE A 1 486 ? -17.037 13.832 -16.334 1.00 80.19 486 ILE A C 1
ATOM 3846 O O . ILE A 1 486 ? -17.211 14.937 -15.829 1.00 80.19 486 ILE A O 1
ATOM 3850 N N . ARG A 1 487 ? -17.988 13.231 -17.065 1.00 80.88 487 ARG A N 1
ATOM 3851 C CA . ARG A 1 487 ? -19.288 13.862 -17.369 1.00 80.88 487 ARG A CA 1
ATOM 3852 C C . ARG A 1 487 ? -20.116 14.168 -16.120 1.00 80.88 487 ARG A C 1
ATOM 3854 O O . ARG A 1 487 ? -20.887 15.124 -16.122 1.00 80.88 487 ARG A O 1
ATOM 3861 N N . SER A 1 488 ? -19.989 13.347 -15.080 1.00 73.88 488 SER A N 1
ATOM 3862 C CA . SER A 1 488 ? -20.743 13.487 -13.828 1.00 73.88 488 SER A CA 1
ATOM 3863 C C . SER A 1 488 ? -20.097 14.470 -12.848 1.00 73.88 488 SER A C 1
ATOM 3865 O O . SER A 1 488 ? -20.752 14.919 -11.903 1.00 73.88 488 SER A O 1
ATOM 3867 N N . SER A 1 489 ? -18.827 14.822 -13.062 1.00 67.00 489 SER A N 1
ATOM 3868 C CA . SER A 1 489 ? -18.096 15.776 -12.236 1.00 67.00 489 SER A CA 1
ATOM 3869 C C . SER A 1 489 ? -18.681 17.183 -12.401 1.00 67.00 489 SER A C 1
ATOM 3871 O O . SER A 1 489 ? -18.559 17.820 -13.442 1.00 67.00 489 SER A O 1
ATOM 3873 N N . ARG A 1 490 ? -19.357 17.686 -11.357 1.00 61.00 490 ARG A N 1
ATOM 3874 C CA . ARG A 1 490 ? -19.965 19.036 -11.326 1.00 61.00 490 ARG A CA 1
ATOM 3875 C C . ARG A 1 490 ? -18.957 20.150 -11.008 1.00 61.00 490 ARG A C 1
ATOM 3877 O O . ARG A 1 490 ? -19.354 21.295 -10.798 1.00 61.00 490 ARG A O 1
ATOM 3884 N N . THR A 1 491 ? -17.674 19.822 -10.883 1.00 56.44 491 THR A N 1
ATOM 3885 C CA . THR A 1 491 ? -16.603 20.766 -10.552 1.00 56.44 491 THR A CA 1
ATOM 3886 C C . THR A 1 491 ? -15.946 21.276 -11.838 1.00 56.44 491 THR A C 1
ATOM 3888 O O . THR A 1 491 ? -15.649 20.491 -12.728 1.00 56.44 491 THR A O 1
ATOM 3891 N N . CYS A 1 492 ? -15.654 22.581 -11.943 1.00 56.84 492 CYS A N 1
ATOM 3892 C CA . CYS A 1 492 ? -14.827 23.146 -13.031 1.00 56.84 492 CYS A CA 1
ATOM 3893 C C . CYS A 1 492 ? -13.334 22.763 -12.906 1.00 56.84 492 CYS A C 1
ATOM 3895 O O . CYS A 1 492 ? -12.467 23.590 -13.174 1.00 56.84 492 CYS A O 1
ATOM 3897 N N . ARG A 1 493 ? -13.032 21.567 -12.390 1.00 61.81 493 ARG A N 1
ATOM 3898 C CA . ARG A 1 493 ? -11.666 21.065 -12.206 1.00 61.81 493 ARG A CA 1
ATOM 3899 C C . ARG A 1 493 ? -11.219 20.319 -13.449 1.00 61.81 493 ARG A C 1
ATOM 3901 O O . ARG A 1 493 ? -12.048 19.730 -14.140 1.00 61.81 493 ARG A O 1
ATOM 3908 N N . ASP A 1 494 ? -9.916 20.337 -13.682 1.00 76.12 494 ASP A N 1
ATOM 3909 C CA . ASP A 1 494 ? -9.289 19.593 -14.767 1.00 76.12 494 ASP A CA 1
ATOM 3910 C C . ASP A 1 494 ? -9.521 18.071 -14.610 1.00 76.12 494 ASP A C 1
ATOM 3912 O O . ASP A 1 494 ? -9.664 17.565 -13.489 1.00 76.12 494 ASP A O 1
ATOM 3916 N N . GLU A 1 495 ? -9.605 17.338 -15.729 1.00 83.50 495 GLU A N 1
ATOM 3917 C CA . GLU A 1 495 ? -9.805 15.875 -15.761 1.00 83.50 495 GLU A CA 1
ATOM 3918 C C . GLU A 1 495 ? -8.800 15.164 -14.850 1.00 83.50 495 GLU A C 1
ATOM 3920 O O . GLU A 1 495 ? -9.168 14.304 -14.041 1.00 83.50 495 GLU A O 1
ATOM 3925 N N . TRP A 1 496 ? -7.541 15.587 -14.928 1.00 85.56 496 TRP A N 1
ATOM 3926 C CA . TRP A 1 496 ? -6.433 14.956 -14.236 1.00 85.56 496 TRP A CA 1
ATOM 3927 C C . TRP A 1 496 ? -6.350 15.339 -12.762 1.00 85.56 496 TRP A C 1
ATOM 3929 O O . TRP A 1 496 ? -5.951 14.515 -11.942 1.00 85.56 496 TRP A O 1
ATOM 3939 N N . GLU A 1 497 ? -6.809 16.536 -12.385 1.00 78.19 497 GLU A N 1
ATOM 3940 C CA . GLU A 1 497 ? -6.971 16.913 -10.974 1.00 78.19 497 GLU A CA 1
ATOM 3941 C C . GLU A 1 497 ? -8.019 16.038 -10.277 1.00 78.19 497 GLU A C 1
ATOM 3943 O O . GLU A 1 497 ? -7.830 15.616 -9.134 1.00 78.19 497 GLU A O 1
ATOM 3948 N N . ASN A 1 498 ? -9.130 15.747 -10.960 1.00 79.44 498 ASN A N 1
ATOM 3949 C CA . ASN A 1 498 ? -10.152 14.850 -10.426 1.00 79.44 498 ASN A CA 1
ATOM 3950 C C . ASN A 1 498 ? -9.637 13.405 -10.352 1.00 79.44 498 ASN A C 1
ATOM 3952 O O . ASN A 1 498 ? -9.858 12.745 -9.337 1.00 79.44 498 ASN A O 1
ATOM 3956 N N . ALA A 1 499 ? -8.923 12.933 -11.378 1.00 80.81 499 ALA A N 1
ATOM 3957 C CA . ALA A 1 499 ? -8.316 11.604 -11.376 1.00 80.81 499 ALA A CA 1
ATOM 3958 C C . ALA A 1 499 ? -7.279 11.446 -10.249 1.00 80.81 499 ALA A C 1
ATOM 3960 O O . ALA A 1 499 ? -7.313 10.457 -9.521 1.00 80.81 499 ALA A O 1
ATOM 3961 N N . ALA A 1 500 ? -6.416 12.445 -10.036 1.00 79.25 500 ALA A N 1
ATOM 3962 C CA . ALA A 1 500 ? -5.400 12.408 -8.986 1.00 79.25 500 ALA A CA 1
ATOM 3963 C C . ALA A 1 500 ? -6.013 12.269 -7.585 1.00 79.25 500 ALA A C 1
ATOM 3965 O O . ALA A 1 500 ? -5.522 11.491 -6.772 1.00 79.25 500 ALA A O 1
ATOM 3966 N N . LEU A 1 501 ? -7.122 12.960 -7.305 1.00 73.38 501 LEU A N 1
ATOM 3967 C CA . LEU A 1 501 ? -7.825 12.845 -6.020 1.00 73.38 501 LEU A CA 1
ATOM 3968 C C . LEU A 1 501 ? -8.368 11.437 -5.765 1.00 73.38 501 LEU A C 1
ATOM 3970 O O . LEU A 1 501 ? -8.321 10.968 -4.631 1.00 73.38 501 LEU A O 1
ATOM 3974 N N . GLN A 1 502 ? -8.865 10.770 -6.808 1.00 73.31 502 GLN A N 1
ATOM 3975 C CA . GLN A 1 502 ? -9.335 9.384 -6.715 1.00 73.31 502 GLN A CA 1
ATOM 3976 C C . GLN A 1 502 ? -8.166 8.394 -6.586 1.00 73.31 502 GLN A C 1
ATOM 3978 O O . GLN A 1 502 ? -8.311 7.338 -5.983 1.00 73.31 502 GLN A O 1
ATOM 3983 N N . ASN A 1 503 ? -6.983 8.770 -7.076 1.00 73.25 503 ASN A N 1
ATOM 3984 C CA . ASN A 1 503 ? -5.758 7.973 -7.040 1.00 73.25 503 ASN A CA 1
ATOM 3985 C C . ASN A 1 503 ? -4.852 8.320 -5.840 1.00 73.25 503 ASN A C 1
ATOM 3987 O O . ASN A 1 503 ? -3.627 8.330 -5.968 1.00 73.25 503 ASN A O 1
ATOM 3991 N N . ALA A 1 504 ? -5.437 8.653 -4.682 1.00 74.00 504 ALA A N 1
ATOM 3992 C CA . ALA A 1 504 ? -4.710 9.002 -3.452 1.00 74.00 504 ALA A CA 1
ATOM 3993 C C . ALA A 1 504 ? -3.690 10.157 -3.607 1.00 74.00 504 ALA A C 1
ATOM 3995 O O . ALA A 1 504 ? -2.656 10.189 -2.947 1.00 74.00 504 ALA A O 1
ATOM 3996 N N . ASN A 1 505 ? -4.001 11.141 -4.455 1.00 72.94 505 ASN A N 1
ATOM 3997 C CA . ASN A 1 505 ? -3.132 12.255 -4.865 1.00 72.94 505 ASN A CA 1
ATOM 3998 C C . ASN A 1 505 ? -1.916 11.863 -5.723 1.00 72.94 505 ASN A C 1
ATOM 4000 O O . ASN A 1 505 ? -1.033 12.699 -5.929 1.00 72.94 505 ASN A O 1
ATOM 4004 N N . THR A 1 506 ? -1.885 10.649 -6.278 1.00 79.19 506 THR A N 1
ATOM 4005 C CA . THR A 1 506 ? -0.921 10.293 -7.327 1.00 79.19 506 THR A CA 1
ATOM 4006 C C . THR A 1 506 ? -1.243 11.091 -8.585 1.00 79.19 506 THR A C 1
ATOM 4008 O O . THR A 1 506 ? -2.383 11.097 -9.053 1.00 79.19 506 THR A O 1
ATOM 4011 N N . LYS A 1 507 ? -0.251 11.787 -9.141 1.00 81.19 507 LYS A N 1
ATOM 4012 C CA . LYS A 1 507 ? -0.423 12.586 -10.354 1.00 81.19 507 LYS A CA 1
ATOM 4013 C C . LYS A 1 507 ? -0.710 11.676 -11.543 1.00 81.19 507 LYS A C 1
ATOM 4015 O O . LYS A 1 507 ? -0.121 10.608 -11.693 1.00 81.19 507 LYS A O 1
ATOM 4020 N N . CYS A 1 508 ? -1.597 12.134 -12.413 1.00 84.56 508 CYS A N 1
ATOM 4021 C CA . CYS A 1 508 ? -1.939 11.477 -13.668 1.00 84.56 508 CYS A CA 1
ATOM 4022 C C . CYS A 1 508 ? -2.038 12.548 -14.755 1.00 84.56 508 CYS A C 1
ATOM 4024 O O . CYS A 1 508 ? -2.322 13.699 -14.445 1.00 84.56 508 CYS A O 1
ATOM 4026 N N . ASN A 1 509 ? -1.782 12.190 -16.007 1.00 86.88 509 ASN A N 1
ATOM 4027 C CA . ASN A 1 509 ? -1.845 13.109 -17.151 1.00 86.88 509 ASN A CA 1
ATOM 4028 C C . ASN A 1 509 ? -2.169 12.388 -18.474 1.00 86.88 509 ASN A C 1
ATOM 4030 O O . ASN A 1 509 ? -2.037 12.972 -19.546 1.00 86.88 509 ASN A O 1
ATOM 4034 N N . GLY A 1 510 ? -2.553 11.112 -18.410 1.00 89.50 510 GLY A N 1
ATOM 4035 C CA . GLY A 1 510 ? -2.852 10.305 -19.583 1.00 89.50 510 GLY A CA 1
ATOM 4036 C C . GLY A 1 510 ? -3.355 8.911 -19.221 1.00 89.50 510 GLY A C 1
ATOM 4037 O O . GLY A 1 510 ? -3.170 8.431 -18.103 1.00 89.50 510 GLY A O 1
ATOM 4038 N N . ILE A 1 511 ? -3.992 8.253 -20.192 1.00 91.12 511 ILE A N 1
ATOM 4039 C CA . ILE A 1 511 ? -4.444 6.857 -20.104 1.00 91.12 511 ILE A CA 1
ATOM 4040 C C . ILE A 1 511 ? -3.841 6.088 -21.274 1.00 91.12 511 ILE A C 1
ATOM 4042 O O . ILE A 1 511 ? -4.077 6.451 -22.427 1.00 91.12 511 ILE A O 1
ATOM 4046 N N . LEU A 1 512 ? -3.062 5.042 -20.990 1.00 92.00 512 LEU A N 1
ATOM 4047 C CA . LEU A 1 512 ? -2.602 4.088 -21.999 1.00 92.00 512 LEU A CA 1
ATOM 4048 C C . LEU A 1 512 ? -3.692 3.019 -22.199 1.00 92.00 512 LEU A C 1
ATOM 4050 O O . LEU A 1 512 ? -4.084 2.373 -21.226 1.00 92.00 512 LEU A O 1
ATOM 4054 N N . PRO A 1 513 ? -4.216 2.818 -23.420 1.00 93.00 513 PRO A N 1
ATOM 4055 C CA . PRO A 1 513 ? -5.251 1.821 -23.652 1.00 93.00 513 PRO A CA 1
ATOM 4056 C C . PRO A 1 513 ? -4.691 0.398 -23.633 1.00 93.00 513 PRO A C 1
ATOM 4058 O O . PRO A 1 513 ? -3.642 0.117 -24.212 1.00 93.00 513 PRO A O 1
ATOM 4061 N N . ILE A 1 514 ? -5.458 -0.522 -23.051 1.00 90.62 514 ILE A N 1
ATOM 4062 C CA . ILE A 1 514 ? -5.189 -1.961 -23.097 1.00 90.62 514 ILE A CA 1
ATOM 4063 C C . ILE A 1 514 ? -6.111 -2.598 -24.138 1.00 90.62 514 ILE A C 1
ATOM 4065 O O . ILE A 1 514 ? -7.329 -2.412 -24.104 1.00 90.62 514 ILE A O 1
ATOM 4069 N N . TRP A 1 515 ? -5.536 -3.350 -25.077 1.00 89.94 515 TRP A N 1
ATOM 4070 C CA . TRP A 1 515 ? -6.301 -4.054 -26.104 1.00 89.94 515 TRP A CA 1
ATOM 4071 C C . TRP A 1 515 ? -6.610 -5.486 -25.657 1.00 89.94 515 TRP A C 1
ATOM 4073 O O . TRP A 1 515 ? -5.783 -6.380 -25.818 1.00 89.94 515 TRP A O 1
ATOM 4083 N N . GLY A 1 516 ? -7.802 -5.697 -25.100 1.00 89.06 516 GLY A N 1
ATOM 4084 C CA . GLY A 1 516 ? -8.296 -7.029 -24.738 1.00 89.06 516 GLY A CA 1
ATOM 4085 C C . GLY A 1 516 ? -8.795 -7.860 -25.935 1.00 89.06 516 GLY A C 1
ATOM 4086 O O . GLY A 1 516 ? -8.843 -7.368 -27.074 1.00 89.06 516 GLY A O 1
ATOM 4087 N N . PRO A 1 517 ? -9.219 -9.114 -25.699 1.00 88.69 517 PRO A N 1
ATOM 4088 C CA . PRO A 1 517 ? -9.682 -10.013 -26.756 1.00 88.69 517 PRO A CA 1
ATOM 4089 C C . PRO A 1 517 ? -11.029 -9.565 -27.346 1.00 88.69 517 PRO A C 1
ATOM 4091 O O . PRO A 1 517 ? -11.225 -9.636 -28.558 1.00 88.69 517 PRO A O 1
ATOM 4094 N N . GLU A 1 518 ? -11.914 -9.015 -26.511 1.00 89.12 518 GLU A N 1
ATOM 4095 C CA . GLU A 1 518 ? -13.255 -8.547 -26.896 1.00 89.12 518 GLU A CA 1
ATOM 4096 C C . GLU A 1 518 ? -13.266 -7.131 -27.498 1.00 89.12 518 GLU A C 1
ATOM 4098 O O . GLU A 1 518 ? -14.264 -6.689 -28.069 1.00 89.12 518 GLU A O 1
ATOM 4103 N N . VAL A 1 519 ? -12.153 -6.399 -27.398 1.00 90.25 519 VAL A N 1
ATOM 4104 C CA . VAL A 1 519 ? -12.050 -5.022 -27.893 1.00 90.25 519 VAL A CA 1
ATOM 4105 C C . VAL A 1 519 ? -11.749 -5.033 -29.393 1.00 90.25 519 VAL A C 1
ATOM 4107 O O . VAL A 1 519 ? -10.788 -5.652 -29.858 1.00 90.25 519 VAL A O 1
ATOM 4110 N N . THR A 1 520 ? -12.559 -4.314 -30.172 1.00 92.88 520 THR A N 1
ATOM 4111 C CA . THR A 1 520 ? -12.356 -4.179 -31.621 1.00 92.88 520 THR A CA 1
ATOM 4112 C C . THR A 1 520 ? -11.155 -3.286 -31.937 1.00 92.88 520 THR A C 1
ATOM 4114 O O . THR A 1 520 ? -10.834 -2.359 -31.190 1.00 92.88 520 THR A O 1
ATOM 4117 N N . GLU A 1 521 ? -10.514 -3.524 -33.083 1.00 92.75 521 GLU A N 1
ATOM 4118 C CA . GLU A 1 521 ? -9.373 -2.720 -33.544 1.00 92.75 521 GLU A CA 1
ATOM 4119 C C . GLU A 1 521 ? -9.719 -1.226 -33.630 1.00 92.75 521 GLU A C 1
ATOM 4121 O O . GLU A 1 521 ? -8.931 -0.386 -33.212 1.00 92.75 521 GLU A O 1
ATOM 4126 N N . THR A 1 522 ? -10.932 -0.888 -34.080 1.00 94.25 522 THR A N 1
ATOM 4127 C CA . THR A 1 522 ? -11.403 0.502 -34.179 1.00 94.25 522 THR A CA 1
ATOM 4128 C C . THR A 1 522 ? -11.525 1.191 -32.817 1.00 94.25 522 THR A C 1
ATOM 4130 O O . THR A 1 522 ? -11.206 2.372 -32.682 1.00 94.25 522 THR A O 1
ATOM 4133 N N . LEU A 1 523 ? -11.992 0.482 -31.783 1.00 92.50 523 LEU A N 1
ATOM 4134 C CA . LEU A 1 523 ? -12.070 1.048 -30.434 1.00 92.50 523 LEU A CA 1
ATOM 4135 C C . LEU A 1 523 ? -10.672 1.283 -29.862 1.00 92.50 523 LEU A C 1
ATOM 4137 O O . LEU A 1 523 ? -10.404 2.357 -29.317 1.00 92.50 523 LEU A O 1
ATOM 4141 N N . PHE A 1 524 ? -9.776 0.312 -30.046 1.00 93.00 524 PHE A N 1
ATOM 4142 C CA . PHE A 1 524 ? -8.389 0.436 -29.621 1.00 93.00 524 PHE A CA 1
ATOM 4143 C C . PHE A 1 524 ? -7.669 1.579 -30.347 1.00 93.00 524 PHE A C 1
ATOM 4145 O O . PHE A 1 524 ? -7.063 2.425 -29.691 1.00 93.00 524 PHE A O 1
ATOM 4152 N N . SER A 1 525 ? -7.804 1.685 -31.673 1.00 93.81 525 SER A N 1
ATOM 4153 C CA . SER A 1 525 ? -7.172 2.742 -32.470 1.00 93.81 525 SER A CA 1
ATOM 4154 C C . SER A 1 525 ? -7.601 4.139 -32.021 1.00 93.81 525 SER A C 1
ATOM 4156 O O . SER A 1 525 ? -6.775 5.044 -31.916 1.00 93.81 525 SER A O 1
ATOM 4158 N N . ASN A 1 526 ? -8.887 4.315 -31.703 1.00 93.31 526 ASN A N 1
ATOM 4159 C CA . ASN A 1 526 ? -9.427 5.583 -31.211 1.00 93.31 526 ASN A CA 1
ATOM 4160 C C . ASN A 1 526 ? -8.926 5.921 -29.800 1.00 93.31 526 ASN A C 1
ATOM 4162 O O . ASN A 1 526 ? -8.702 7.090 -29.480 1.00 93.31 526 ASN A O 1
ATOM 4166 N N . ALA A 1 527 ? -8.762 4.919 -28.936 1.00 92.88 527 ALA A N 1
ATOM 4167 C CA . ALA A 1 527 ? -8.201 5.118 -27.605 1.00 92.88 527 ALA A CA 1
ATOM 4168 C C . ALA A 1 527 ? -6.693 5.423 -27.664 1.00 92.88 527 ALA A C 1
ATOM 4170 O O . ALA A 1 527 ? -6.226 6.317 -26.963 1.00 92.88 527 ALA A O 1
ATOM 4171 N N . LEU A 1 528 ? -5.946 4.764 -28.556 1.00 92.75 528 LEU A N 1
ATOM 4172 C CA . LEU A 1 528 ? -4.515 5.010 -28.748 1.00 92.75 528 LEU A CA 1
ATOM 4173 C C . LEU A 1 528 ? -4.255 6.393 -29.356 1.00 92.75 528 LEU A C 1
ATOM 4175 O O . LEU A 1 528 ? -3.327 7.083 -28.948 1.00 92.75 528 LEU A O 1
ATOM 4179 N N . ALA A 1 529 ? -5.117 6.853 -30.266 1.00 92.31 529 ALA A N 1
ATOM 4180 C CA . ALA A 1 529 ? -5.064 8.222 -30.773 1.00 92.31 529 ALA A CA 1
ATOM 4181 C C . ALA A 1 529 ? -5.280 9.265 -29.659 1.00 92.31 529 ALA A C 1
ATOM 4183 O O . ALA A 1 529 ? -4.590 10.282 -29.634 1.00 92.31 529 ALA A O 1
ATOM 4184 N N . ARG A 1 530 ? -6.187 9.003 -28.703 1.00 91.31 530 ARG A N 1
ATOM 4185 C CA . ARG A 1 530 ? -6.347 9.852 -27.509 1.00 91.31 530 ARG A CA 1
ATOM 4186 C C . ARG A 1 530 ? -5.098 9.840 -26.631 1.00 91.31 530 ARG A C 1
ATOM 4188 O O . ARG A 1 530 ? -4.656 10.905 -26.222 1.00 91.31 530 ARG A O 1
ATOM 4195 N N . HIS A 1 531 ? -4.493 8.672 -26.419 1.00 91.50 531 HIS A N 1
ATOM 4196 C CA . HIS A 1 531 ? -3.225 8.569 -25.699 1.00 91.50 531 HIS A CA 1
ATOM 4197 C C . HIS A 1 531 ? -2.106 9.394 -26.351 1.00 91.50 531 HIS A C 1
ATOM 4199 O O . HIS A 1 531 ? -1.423 10.154 -25.671 1.00 91.50 531 HIS A O 1
ATOM 4205 N N . ASN A 1 532 ? -1.974 9.330 -27.679 1.00 91.19 532 ASN A N 1
ATOM 4206 C CA . ASN A 1 532 ? -1.013 10.154 -28.417 1.00 91.19 532 ASN A CA 1
ATOM 4207 C C . ASN A 1 532 ? -1.262 11.658 -28.226 1.00 91.19 532 ASN A C 1
ATOM 4209 O O . ASN A 1 532 ? -0.304 12.425 -28.159 1.00 91.19 532 ASN A O 1
ATOM 4213 N N . ASN A 1 533 ? -2.524 12.086 -28.116 1.00 90.31 533 ASN A N 1
ATOM 4214 C CA . ASN A 1 533 ? -2.846 13.483 -27.817 1.00 90.31 533 ASN A CA 1
ATOM 4215 C C . ASN A 1 533 ? -2.405 13.875 -26.403 1.00 90.31 533 ASN A C 1
ATOM 4217 O O . ASN A 1 533 ? -1.847 14.954 -26.245 1.00 90.31 533 ASN A O 1
ATOM 4221 N N . TYR A 1 534 ? -2.566 12.998 -25.406 1.00 89.06 534 TYR A N 1
ATOM 4222 C CA . TYR A 1 534 ? -2.043 13.248 -24.057 1.00 89.06 534 TYR A CA 1
ATOM 4223 C C . TYR A 1 534 ? -0.519 13.407 -24.066 1.00 89.06 534 TYR A C 1
ATOM 4225 O O . TYR A 1 534 ? 0.012 14.339 -23.466 1.00 89.06 534 TYR A O 1
ATOM 4233 N N . LEU A 1 535 ? 0.194 12.556 -24.814 1.00 85.56 535 LEU A N 1
ATOM 4234 C CA . LEU A 1 535 ? 1.643 12.688 -24.987 1.00 85.56 535 LEU A CA 1
ATOM 4235 C C . LEU A 1 535 ? 2.016 14.008 -25.670 1.00 85.56 535 LEU A C 1
ATOM 4237 O O . LEU A 1 535 ? 2.956 14.667 -25.234 1.00 85.56 535 LEU A O 1
ATOM 4241 N N . LEU A 1 536 ? 1.284 14.427 -26.704 1.00 85.88 536 LEU A N 1
ATOM 4242 C CA . LEU A 1 536 ? 1.484 15.723 -27.357 1.00 85.88 536 LEU A CA 1
ATOM 4243 C C . LEU A 1 536 ? 1.245 16.891 -26.389 1.00 85.88 536 LEU A C 1
ATOM 4245 O O . LEU A 1 536 ? 2.053 17.813 -26.343 1.00 85.88 536 LEU A O 1
ATOM 4249 N N . GLU A 1 537 ? 0.165 16.868 -25.615 1.00 84.88 537 GLU A N 1
ATOM 4250 C CA . GLU A 1 537 ? -0.154 17.922 -24.645 1.00 84.88 537 GLU A CA 1
ATOM 4251 C C . GLU A 1 537 ? 0.904 18.019 -23.542 1.00 84.88 537 GLU A C 1
ATOM 4253 O O . GLU A 1 537 ? 1.303 19.123 -23.168 1.00 84.88 537 GLU A O 1
ATOM 4258 N N . ALA A 1 538 ? 1.402 16.875 -23.069 1.00 80.44 538 ALA A N 1
ATOM 4259 C CA . ALA A 1 538 ? 2.390 16.808 -22.001 1.00 80.44 538 ALA A CA 1
ATOM 4260 C C . ALA A 1 538 ? 3.814 17.158 -22.479 1.00 80.44 538 ALA A C 1
ATOM 4262 O O . ALA A 1 538 ? 4.533 17.885 -21.798 1.00 80.44 538 ALA A O 1
ATOM 4263 N N . THR A 1 539 ? 4.233 16.658 -23.647 1.00 78.94 539 THR A N 1
ATOM 4264 C CA . THR A 1 539 ? 5.626 16.761 -24.139 1.00 78.94 539 THR A CA 1
ATOM 4265 C C . THR A 1 539 ? 5.830 17.836 -25.211 1.00 78.94 539 THR A C 1
ATOM 4267 O O . THR A 1 539 ? 6.958 18.214 -25.516 1.00 78.94 539 THR A O 1
ATOM 4270 N N . GLY A 1 540 ? 4.761 18.301 -25.860 1.00 80.62 540 GLY A N 1
ATOM 4271 C CA . GLY A 1 540 ? 4.836 19.156 -27.048 1.00 80.62 540 GLY A CA 1
ATOM 4272 C C . GLY A 1 540 ? 5.302 18.444 -28.331 1.00 80.62 540 GLY A C 1
ATOM 4273 O O . GLY A 1 540 ? 5.444 19.100 -29.371 1.00 80.62 540 GLY A O 1
ATOM 4274 N N . ILE A 1 541 ? 5.540 17.126 -28.301 1.00 80.50 541 ILE A N 1
ATOM 4275 C CA . ILE A 1 541 ? 6.010 16.346 -29.455 1.00 80.50 541 ILE A CA 1
ATOM 4276 C C . ILE A 1 541 ? 4.830 16.006 -30.375 1.00 80.50 541 ILE A C 1
ATOM 4278 O O . ILE A 1 541 ? 3.951 15.226 -30.023 1.00 80.50 541 ILE A O 1
ATOM 4282 N N . ARG A 1 542 ? 4.820 16.584 -31.585 1.00 75.00 542 ARG A N 1
ATOM 4283 C CA . ARG A 1 542 ? 3.709 16.465 -32.555 1.00 75.00 542 ARG A CA 1
ATOM 4284 C C . ARG A 1 542 ? 3.600 15.104 -33.235 1.00 75.00 542 ARG A C 1
ATOM 4286 O O . ARG A 1 542 ? 2.493 14.609 -33.415 1.00 75.00 542 ARG A O 1
ATOM 4293 N N . ASP A 1 543 ? 4.727 14.510 -33.609 1.00 79.25 543 ASP A N 1
ATOM 4294 C CA . ASP A 1 543 ? 4.749 13.306 -34.444 1.00 79.25 543 ASP A CA 1
ATOM 4295 C C . ASP A 1 543 ? 4.932 12.043 -33.598 1.00 79.25 543 ASP A C 1
ATOM 4297 O O . ASP A 1 543 ? 5.982 11.392 -33.636 1.00 79.25 543 ASP A O 1
ATOM 4301 N N . VAL A 1 544 ? 3.899 11.689 -32.827 1.00 84.44 544 VAL A N 1
ATOM 4302 C CA . VAL A 1 544 ? 3.904 10.461 -32.021 1.00 84.44 544 VAL A CA 1
ATOM 4303 C C . VAL A 1 544 ? 3.817 9.233 -32.928 1.00 84.44 544 VAL A C 1
ATOM 4305 O O . VAL A 1 544 ? 2.805 8.987 -33.581 1.00 84.44 544 VAL A O 1
ATOM 4308 N N . ASN A 1 545 ? 4.906 8.463 -32.989 1.00 87.19 545 ASN A N 1
ATOM 4309 C CA . ASN A 1 545 ? 5.042 7.276 -33.833 1.00 87.19 545 ASN A CA 1
ATOM 4310 C C . ASN A 1 545 ? 5.707 6.114 -33.067 1.00 87.19 545 ASN A C 1
ATOM 4312 O O . ASN A 1 545 ? 6.106 6.270 -31.914 1.00 87.19 545 ASN A O 1
ATOM 4316 N N . TYR A 1 546 ? 5.843 4.946 -33.710 1.00 91.62 546 TYR A N 1
ATOM 4317 C CA . TYR A 1 546 ? 6.400 3.743 -33.071 1.00 91.62 546 TYR A CA 1
ATOM 4318 C C . TYR A 1 546 ? 7.801 3.952 -32.473 1.00 91.62 546 TYR A C 1
ATOM 4320 O O . TYR A 1 546 ? 8.110 3.344 -31.456 1.00 91.62 546 TYR A O 1
ATOM 4328 N N . VAL A 1 547 ? 8.628 4.825 -33.055 1.00 90.81 547 VAL A N 1
ATOM 4329 C CA . VAL A 1 547 ? 9.986 5.111 -32.572 1.00 90.81 547 VAL A CA 1
ATOM 4330 C C . VAL A 1 547 ? 9.945 5.769 -31.191 1.00 90.81 547 VAL A C 1
ATOM 4332 O O . VAL A 1 547 ? 10.750 5.419 -30.332 1.00 90.81 547 VAL A O 1
ATOM 4335 N N . LEU A 1 548 ? 8.977 6.660 -30.929 1.00 88.88 548 LEU A N 1
ATOM 4336 C CA . LEU A 1 548 ? 8.812 7.252 -29.596 1.00 88.88 548 LEU A CA 1
ATOM 4337 C C . LEU A 1 548 ? 8.437 6.202 -28.553 1.00 88.88 548 LEU A C 1
ATOM 4339 O O . LEU A 1 548 ? 9.005 6.218 -27.469 1.00 88.88 548 LEU A O 1
ATOM 4343 N N . TYR A 1 549 ? 7.557 5.257 -28.889 1.00 92.06 549 TYR A N 1
ATOM 4344 C CA . TYR A 1 549 ? 7.227 4.156 -27.982 1.00 92.06 549 TYR A CA 1
ATOM 4345 C C . TYR A 1 549 ? 8.422 3.227 -27.721 1.00 92.06 549 TYR A C 1
ATOM 4347 O O . TYR A 1 549 ? 8.584 2.725 -26.612 1.00 92.06 549 TYR A O 1
ATOM 4355 N N . VAL A 1 550 ? 9.295 3.014 -28.713 1.00 93.94 550 VAL A N 1
ATOM 4356 C CA . VAL A 1 550 ? 10.544 2.261 -28.507 1.00 93.94 550 VAL A CA 1
ATOM 4357 C C . VAL A 1 550 ? 11.492 3.026 -27.578 1.00 93.94 550 VAL A C 1
ATOM 4359 O O . VAL A 1 550 ? 12.125 2.411 -26.721 1.00 93.94 550 VAL A O 1
ATOM 4362 N N . TYR A 1 551 ? 11.581 4.355 -27.697 1.00 90.31 551 TYR A N 1
ATOM 4363 C CA . TYR A 1 551 ? 12.364 5.163 -26.757 1.00 90.31 551 TYR A CA 1
ATOM 4364 C C . TYR A 1 551 ? 11.766 5.194 -25.355 1.00 90.31 551 TYR A C 1
ATOM 4366 O O . TYR A 1 551 ? 12.529 5.104 -24.400 1.00 90.31 551 TYR A O 1
ATOM 4374 N N . ASP A 1 552 ? 10.446 5.281 -25.230 1.00 90.75 552 ASP A N 1
ATOM 4375 C CA . ASP A 1 552 ? 9.735 5.169 -23.956 1.00 90.75 552 ASP A CA 1
ATOM 4376 C C . ASP A 1 552 ? 10.081 3.836 -23.273 1.00 90.75 552 ASP A C 1
ATOM 4378 O O . ASP A 1 552 ? 10.635 3.819 -22.174 1.00 90.75 552 ASP A O 1
ATOM 4382 N N . LEU A 1 553 ? 9.939 2.717 -23.997 1.00 93.88 553 LEU A N 1
ATOM 4383 C CA . LEU A 1 553 ? 10.335 1.396 -23.506 1.00 93.88 553 LEU A CA 1
ATOM 4384 C C . LEU A 1 553 ? 11.819 1.338 -23.110 1.00 93.88 553 LEU A C 1
ATOM 4386 O O . LEU A 1 553 ? 12.161 0.789 -22.063 1.00 93.88 553 LEU A O 1
ATOM 4390 N N . LYS A 1 554 ? 12.714 1.911 -23.926 1.00 93.06 554 LYS A N 1
ATOM 4391 C CA . LYS A 1 554 ? 14.150 1.990 -23.622 1.00 93.06 554 LYS A CA 1
ATOM 4392 C C . LYS A 1 554 ? 14.394 2.743 -22.313 1.00 93.06 554 LYS A C 1
ATOM 4394 O O . LYS A 1 554 ? 15.136 2.252 -21.471 1.00 93.06 554 LYS A O 1
ATOM 4399 N N . LEU A 1 555 ? 13.815 3.928 -22.140 1.00 90.31 555 LEU A N 1
ATOM 4400 C CA . LEU A 1 555 ? 14.036 4.756 -20.952 1.00 90.31 555 LEU A CA 1
ATOM 4401 C C . LEU A 1 555 ? 13.433 4.112 -19.701 1.00 90.31 555 LEU A C 1
ATOM 4403 O O . LEU A 1 555 ? 14.093 4.070 -18.665 1.00 90.31 555 LEU A O 1
ATOM 4407 N N . LEU A 1 556 ? 12.251 3.503 -19.822 1.00 90.75 556 LEU A N 1
ATOM 4408 C CA . LEU A 1 556 ? 11.630 2.744 -18.741 1.00 90.75 556 LEU A CA 1
ATOM 4409 C C . LEU A 1 556 ? 12.535 1.593 -18.268 1.00 90.75 556 LEU A C 1
ATOM 4411 O O . LEU A 1 556 ? 12.818 1.471 -17.076 1.00 90.75 556 LEU A O 1
ATOM 4415 N N . LEU A 1 557 ? 13.062 0.785 -19.198 1.00 92.25 557 LEU A N 1
ATOM 4416 C CA . LEU A 1 557 ? 14.021 -0.282 -18.882 1.00 92.25 557 LEU A CA 1
ATOM 4417 C C . LEU A 1 557 ? 15.337 0.266 -18.306 1.00 92.25 557 LEU A C 1
ATOM 4419 O O . LEU A 1 557 ? 15.942 -0.376 -17.444 1.00 92.25 557 LEU A O 1
ATOM 4423 N N . ASN A 1 558 ? 15.769 1.456 -18.732 1.00 89.94 558 ASN A N 1
ATOM 4424 C CA . ASN A 1 558 ? 16.952 2.105 -18.173 1.00 89.94 558 ASN A CA 1
ATOM 4425 C C . ASN A 1 558 ? 16.738 2.520 -16.713 1.00 89.94 558 ASN A C 1
ATOM 4427 O O . ASN A 1 558 ? 17.608 2.252 -15.888 1.00 89.94 558 ASN A O 1
ATOM 4431 N N . ARG A 1 559 ? 15.563 3.063 -16.358 1.00 88.88 559 ARG A N 1
ATOM 4432 C CA . ARG A 1 559 ? 15.209 3.361 -14.957 1.00 88.88 559 ARG A CA 1
ATOM 4433 C C . ARG A 1 559 ? 15.284 2.111 -14.075 1.00 88.88 559 ARG A C 1
ATOM 4435 O O . ARG A 1 559 ? 15.846 2.167 -12.979 1.00 88.88 559 ARG A O 1
ATOM 4442 N N . PHE A 1 560 ? 14.824 0.956 -14.569 1.00 88.25 560 PHE A N 1
ATOM 4443 C CA . PHE A 1 560 ? 14.975 -0.318 -13.850 1.00 88.25 560 PHE A CA 1
ATOM 4444 C C . PHE A 1 560 ? 16.443 -0.693 -13.633 1.00 88.25 560 PHE A C 1
ATOM 4446 O O . PHE A 1 560 ? 16.806 -1.111 -12.528 1.00 88.25 560 PHE A O 1
ATOM 4453 N N . ALA A 1 561 ? 17.263 -0.555 -14.675 1.00 89.12 561 ALA A N 1
ATOM 4454 C CA . ALA A 1 561 ? 18.663 -0.959 -14.695 1.00 89.12 561 ALA A CA 1
ATOM 4455 C C . ALA A 1 561 ? 19.585 -0.045 -13.866 1.00 89.12 561 ALA A C 1
ATOM 4457 O O . ALA A 1 561 ? 20.542 -0.521 -13.254 1.00 89.12 561 ALA A O 1
ATOM 4458 N N . GLU A 1 562 ? 19.286 1.253 -13.821 1.00 87.06 562 GLU A N 1
ATOM 4459 C CA . GLU A 1 562 ? 20.009 2.261 -13.035 1.00 87.06 562 GLU A CA 1
ATOM 4460 C C . GLU A 1 562 ? 19.470 2.411 -11.605 1.00 87.06 562 GLU A C 1
ATOM 4462 O O . GLU A 1 562 ? 20.052 3.134 -10.800 1.00 87.06 562 GLU A O 1
ATOM 4467 N N . ASN A 1 563 ? 18.404 1.680 -11.265 1.00 83.56 563 ASN A N 1
ATOM 4468 C CA . ASN A 1 563 ? 17.723 1.763 -9.975 1.00 83.56 563 ASN A CA 1
ATOM 4469 C C . ASN A 1 563 ? 17.227 3.184 -9.650 1.00 83.56 563 ASN A C 1
ATOM 4471 O O . ASN A 1 563 ? 17.347 3.650 -8.518 1.00 83.56 563 ASN A O 1
ATOM 4475 N N . LEU A 1 564 ? 16.692 3.863 -10.667 1.00 84.50 564 LEU A N 1
ATOM 4476 C CA . LEU A 1 564 ? 16.074 5.179 -10.534 1.00 84.50 564 LEU A CA 1
ATOM 4477 C C . LEU A 1 564 ? 14.657 5.054 -9.963 1.00 84.50 564 LEU A C 1
ATOM 4479 O O . LEU A 1 564 ? 14.009 4.012 -10.093 1.00 84.50 564 LEU A O 1
ATOM 4483 N N . SER A 1 565 ? 14.181 6.131 -9.340 1.00 81.38 565 SER A N 1
ATOM 4484 C CA . SER A 1 565 ? 12.824 6.201 -8.803 1.00 81.38 565 SER A CA 1
ATOM 4485 C C . SER A 1 565 ? 11.782 6.236 -9.924 1.00 81.38 565 SER A C 1
ATOM 4487 O O . SER A 1 565 ? 11.971 6.875 -10.962 1.00 81.38 565 SER A O 1
ATOM 4489 N N . PHE A 1 566 ? 10.653 5.566 -9.696 1.00 84.06 566 PHE A N 1
ATOM 4490 C CA . PHE A 1 566 ? 9.473 5.629 -10.566 1.00 84.06 566 PHE A CA 1
ATOM 4491 C C . PHE A 1 566 ? 8.368 6.531 -9.999 1.00 84.06 566 PHE A C 1
ATOM 4493 O O . PHE A 1 566 ? 7.453 6.907 -10.727 1.00 84.06 566 PHE A O 1
ATOM 4500 N N . SER A 1 567 ? 8.462 6.894 -8.715 1.00 80.88 567 SER A N 1
ATOM 4501 C CA . SER A 1 567 ? 7.427 7.625 -7.981 1.00 80.88 567 SER A CA 1
ATOM 4502 C C . SER A 1 567 ? 7.807 9.065 -7.636 1.00 80.88 567 SER A C 1
ATOM 4504 O O . SER A 1 567 ? 6.966 9.795 -7.118 1.00 80.88 567 SER A O 1
ATOM 4506 N N . GLU A 1 568 ? 9.054 9.478 -7.877 1.00 76.00 568 GLU A N 1
ATOM 4507 C CA . GLU A 1 568 ? 9.550 10.827 -7.555 1.00 76.00 568 GLU A CA 1
ATOM 4508 C C . GLU A 1 568 ? 8.715 11.920 -8.245 1.00 76.00 568 GLU A C 1
ATOM 4510 O O . GLU A 1 568 ? 8.291 12.883 -7.604 1.00 76.00 568 GLU A O 1
ATOM 4515 N N . ASP A 1 569 ? 8.366 11.703 -9.515 1.00 67.38 569 ASP A N 1
ATOM 4516 C CA . ASP A 1 569 ? 7.643 12.677 -10.337 1.00 67.38 569 ASP A CA 1
ATOM 4517 C C . ASP A 1 569 ? 6.119 12.579 -10.176 1.00 67.38 569 ASP A C 1
ATOM 4519 O O . ASP A 1 569 ? 5.412 13.592 -10.042 1.00 67.38 569 ASP A O 1
ATOM 4523 N N . SER A 1 570 ? 5.606 11.346 -10.170 1.00 72.12 570 SER A N 1
ATOM 4524 C CA . SER A 1 570 ? 4.179 11.017 -10.115 1.00 72.12 570 SER A CA 1
ATOM 4525 C C . SER A 1 570 ? 3.606 11.055 -8.696 1.00 72.12 570 SER A C 1
ATOM 4527 O O . SER A 1 570 ? 2.394 11.174 -8.535 1.00 72.12 570 SER A O 1
ATOM 4529 N N . GLY A 1 571 ? 4.440 10.973 -7.656 1.00 67.62 571 GLY A N 1
ATOM 4530 C CA . GLY A 1 571 ? 3.993 10.828 -6.268 1.00 67.62 571 GLY A CA 1
ATOM 4531 C C . GLY A 1 571 ? 3.436 9.438 -5.935 1.00 67.62 571 GLY A C 1
ATOM 4532 O O . GLY A 1 571 ? 2.815 9.281 -4.888 1.00 67.62 571 GLY A O 1
ATOM 4533 N N . GLY A 1 572 ? 3.638 8.441 -6.808 1.00 70.31 572 GLY A N 1
ATOM 4534 C CA . GLY A 1 572 ? 3.170 7.065 -6.612 1.00 70.31 572 GLY A CA 1
ATOM 4535 C C . GLY A 1 572 ? 3.458 6.139 -7.801 1.00 70.31 572 GLY A C 1
ATOM 4536 O O . GLY A 1 572 ? 3.587 6.587 -8.936 1.00 70.31 572 GLY A O 1
ATOM 4537 N N . GLY A 1 573 ? 3.530 4.829 -7.545 1.00 75.44 573 GLY A N 1
ATOM 4538 C CA . GLY A 1 573 ? 3.783 3.799 -8.565 1.00 75.44 573 GLY A CA 1
ATOM 4539 C C . GLY A 1 573 ? 5.231 3.331 -8.538 1.00 75.44 573 GLY A C 1
ATOM 4540 O O . GLY A 1 573 ? 6.103 3.970 -9.117 1.00 75.44 573 GLY A O 1
ATOM 4541 N N . GLY A 1 574 ? 5.475 2.225 -7.832 1.00 82.38 574 GLY A N 1
ATOM 4542 C CA . GLY A 1 574 ? 6.809 1.653 -7.644 1.00 82.38 574 GLY A CA 1
ATOM 4543 C C . GLY A 1 574 ? 7.250 0.756 -8.802 1.00 82.38 574 GLY A C 1
ATOM 4544 O O . GLY A 1 574 ? 6.602 0.675 -9.853 1.00 82.38 574 GLY A O 1
ATOM 4545 N N . ARG A 1 575 ? 8.355 0.036 -8.593 1.00 84.06 575 ARG A N 1
ATOM 4546 C CA . ARG A 1 575 ? 8.931 -0.905 -9.576 1.00 84.06 575 ARG A CA 1
ATOM 4547 C C . ARG A 1 575 ? 7.923 -1.959 -10.058 1.00 84.06 575 ARG A C 1
ATOM 4549 O O . ARG A 1 575 ? 7.878 -2.255 -11.251 1.00 84.06 575 ARG A O 1
ATOM 4556 N N . GLU A 1 576 ? 7.092 -2.486 -9.155 1.00 80.56 576 GLU A N 1
ATOM 4557 C CA . GLU A 1 576 ? 6.072 -3.499 -9.477 1.00 80.56 576 GLU A CA 1
ATOM 4558 C C . GLU A 1 576 ? 4.976 -2.958 -10.412 1.00 80.56 576 GLU A C 1
ATOM 4560 O O . GLU A 1 576 ? 4.631 -3.590 -11.408 1.00 80.56 576 GLU A O 1
ATOM 4565 N N . SER A 1 577 ? 4.460 -1.755 -10.152 1.00 85.56 577 SER A N 1
ATOM 4566 C CA . SER A 1 577 ? 3.451 -1.126 -11.015 1.00 85.56 577 SER A CA 1
ATOM 4567 C C . SER A 1 577 ? 3.994 -0.879 -12.426 1.00 85.56 577 SER A C 1
ATOM 4569 O O . SER A 1 577 ? 3.315 -1.122 -13.425 1.00 85.56 577 SER A O 1
ATOM 4571 N N . ASN A 1 578 ? 5.243 -0.419 -12.515 1.00 89.38 578 ASN A N 1
ATOM 4572 C CA . ASN A 1 578 ? 5.856 -0.010 -13.774 1.00 89.38 578 ASN A CA 1
ATOM 4573 C C . ASN A 1 578 ? 6.368 -1.177 -14.617 1.00 89.38 578 ASN A C 1
ATOM 4575 O O . ASN A 1 578 ? 6.486 -1.025 -15.832 1.00 89.38 578 ASN A O 1
ATOM 4579 N N . ILE A 1 579 ? 6.638 -2.353 -14.039 1.00 88.12 579 ILE A N 1
ATOM 4580 C CA . ILE A 1 579 ? 7.009 -3.491 -14.884 1.00 88.12 579 ILE A CA 1
ATOM 4581 C C . ILE A 1 579 ? 5.812 -3.980 -15.695 1.00 88.12 579 ILE A C 1
ATOM 4583 O O . ILE A 1 579 ? 5.951 -4.281 -16.883 1.00 88.12 579 ILE A O 1
ATOM 4587 N N . ASN A 1 580 ? 4.621 -3.977 -15.095 1.00 87.12 580 ASN A N 1
ATOM 4588 C CA . ASN A 1 580 ? 3.403 -4.393 -15.781 1.00 87.12 580 ASN A CA 1
ATOM 4589 C C . ASN A 1 580 ? 3.109 -3.508 -17.003 1.00 87.12 580 ASN A C 1
ATOM 4591 O O . ASN A 1 580 ? 2.528 -3.977 -17.978 1.00 87.12 580 ASN A O 1
ATOM 4595 N N . LEU A 1 581 ? 3.577 -2.254 -16.999 1.00 89.81 581 LEU A N 1
ATOM 4596 C CA . LEU A 1 581 ? 3.458 -1.326 -18.123 1.00 89.81 581 LEU A CA 1
ATOM 4597 C C . LEU A 1 581 ? 4.188 -1.810 -19.392 1.00 89.81 581 LEU A C 1
ATOM 4599 O O . LEU A 1 581 ? 3.715 -1.554 -20.501 1.00 89.81 581 LEU A O 1
ATOM 4603 N N . VAL A 1 582 ? 5.304 -2.538 -19.253 1.00 91.94 582 VAL A N 1
ATOM 4604 C CA . VAL A 1 582 ? 6.182 -2.920 -20.375 1.00 91.94 582 VAL A CA 1
ATOM 4605 C C . VAL A 1 582 ? 5.434 -3.693 -21.462 1.00 91.94 582 VAL A C 1
ATOM 4607 O O . VAL A 1 582 ? 5.581 -3.386 -22.646 1.00 91.94 582 VAL A O 1
ATOM 4610 N N . ALA A 1 583 ? 4.602 -4.668 -21.086 1.00 91.12 583 ALA A N 1
ATOM 4611 C CA . ALA A 1 583 ? 3.861 -5.482 -22.051 1.00 91.12 583 ALA A CA 1
ATOM 4612 C C . ALA A 1 583 ? 2.887 -4.643 -22.897 1.00 91.12 583 ALA A C 1
ATOM 4614 O O . ALA A 1 583 ? 2.707 -4.900 -24.089 1.00 91.12 583 ALA A O 1
ATOM 4615 N N . TYR A 1 584 ? 2.300 -3.602 -22.305 1.00 92.19 584 TYR A N 1
ATOM 4616 C CA . TYR A 1 584 ? 1.346 -2.726 -22.981 1.00 92.19 584 TYR A CA 1
ATOM 4617 C C . TYR A 1 584 ? 2.041 -1.674 -23.853 1.00 92.19 584 TYR A C 1
ATOM 4619 O O . TYR A 1 584 ? 1.534 -1.361 -24.931 1.00 92.19 584 TYR A O 1
ATOM 4627 N N . ILE A 1 585 ? 3.242 -1.214 -23.477 1.00 93.75 585 ILE A N 1
ATOM 4628 C CA . ILE A 1 585 ? 4.094 -0.416 -24.377 1.00 93.75 585 ILE A CA 1
ATOM 4629 C C . ILE A 1 585 ? 4.525 -1.260 -25.585 1.00 93.75 585 ILE A C 1
ATOM 4631 O O . ILE A 1 585 ? 4.393 -0.805 -26.721 1.00 93.75 585 ILE A O 1
ATOM 4635 N N . ILE A 1 586 ? 4.958 -2.514 -25.378 1.00 94.38 586 ILE A N 1
ATOM 4636 C CA . ILE A 1 586 ? 5.260 -3.457 -26.474 1.00 94.38 586 ILE A CA 1
ATOM 4637 C C . ILE A 1 586 ? 4.056 -3.576 -27.414 1.00 94.38 586 ILE A C 1
ATOM 4639 O O . ILE A 1 586 ? 4.202 -3.503 -28.633 1.00 94.38 586 ILE A O 1
ATOM 4643 N N . HIS A 1 587 ? 2.850 -3.693 -26.866 1.00 93.00 587 HIS A N 1
ATOM 4644 C CA . HIS A 1 587 ? 1.635 -3.785 -27.665 1.00 93.00 587 HIS A CA 1
ATOM 4645 C C . HIS A 1 587 ? 1.364 -2.522 -28.503 1.00 93.00 587 HIS A C 1
ATOM 4647 O O . HIS A 1 587 ? 1.024 -2.630 -29.685 1.00 93.00 587 HIS A O 1
ATOM 4653 N N . ALA A 1 588 ? 1.574 -1.330 -27.933 1.00 93.94 588 ALA A N 1
ATOM 4654 C CA . ALA A 1 588 ? 1.469 -0.061 -28.653 1.00 93.94 588 ALA A CA 1
ATOM 4655 C C . ALA A 1 588 ? 2.508 0.049 -29.787 1.00 93.94 588 ALA A C 1
ATOM 4657 O O . ALA A 1 588 ? 2.169 0.496 -30.892 1.00 93.94 588 ALA A O 1
ATOM 4658 N N . ILE A 1 589 ? 3.743 -0.426 -29.561 1.00 95.50 589 ILE A N 1
ATOM 4659 C CA . ILE A 1 589 ? 4.789 -0.520 -30.594 1.00 95.50 589 ILE A CA 1
ATOM 4660 C C . ILE A 1 589 ? 4.334 -1.455 -31.715 1.00 95.50 589 ILE A C 1
ATOM 4662 O O . ILE A 1 589 ? 4.368 -1.060 -32.880 1.00 95.50 589 ILE A O 1
ATOM 4666 N N . LEU A 1 590 ? 3.878 -2.667 -31.380 1.00 95.25 590 LEU A N 1
ATOM 4667 C CA . LEU A 1 590 ? 3.454 -3.689 -32.344 1.00 95.25 590 LEU A CA 1
ATOM 4668 C C . LEU A 1 590 ? 2.305 -3.206 -33.232 1.00 95.25 590 LEU A C 1
ATOM 4670 O O . LEU A 1 590 ? 2.350 -3.382 -34.452 1.00 95.25 590 LEU A O 1
ATOM 4674 N N . TYR A 1 591 ? 1.303 -2.550 -32.646 1.00 94.62 591 TYR A N 1
ATOM 4675 C CA . TYR A 1 591 ? 0.210 -1.958 -33.410 1.00 94.62 591 TYR A CA 1
ATOM 4676 C C . TYR A 1 591 ? 0.713 -0.844 -34.341 1.00 94.62 591 TYR A C 1
ATOM 4678 O O . TYR A 1 591 ? 0.405 -0.832 -35.538 1.00 94.62 591 TYR A O 1
ATOM 4686 N N . SER A 1 592 ? 1.542 0.065 -33.821 1.00 93.94 592 SER A N 1
ATOM 4687 C CA . SER A 1 592 ? 2.039 1.225 -34.569 1.00 93.94 592 SER A CA 1
ATOM 4688 C C . SER A 1 592 ? 2.967 0.824 -35.722 1.00 93.94 592 SER A C 1
ATOM 4690 O O . SER A 1 592 ? 2.817 1.318 -36.841 1.00 93.94 592 SER A O 1
ATOM 4692 N N . ILE A 1 593 ? 3.896 -0.111 -35.492 1.00 94.62 593 ILE A N 1
ATOM 4693 C CA . ILE A 1 593 ? 4.844 -0.589 -36.510 1.00 94.62 593 ILE A CA 1
ATOM 4694 C C . ILE A 1 593 ? 4.151 -1.425 -37.595 1.00 94.62 593 ILE A C 1
ATOM 4696 O O . ILE A 1 593 ? 4.517 -1.332 -38.772 1.00 94.62 593 ILE A O 1
ATOM 4700 N N . LYS A 1 594 ? 3.123 -2.206 -37.224 1.00 92.31 594 LYS A N 1
ATOM 4701 C CA . LYS A 1 594 ? 2.288 -2.961 -38.168 1.00 92.31 594 LYS A CA 1
ATOM 4702 C C . LYS A 1 594 ? 1.479 -2.015 -39.048 1.00 92.31 594 LYS A C 1
ATOM 4704 O O . LYS A 1 594 ? 1.524 -2.145 -40.270 1.00 92.31 594 LYS A O 1
ATOM 4709 N N . THR A 1 595 ? 0.811 -1.030 -38.447 1.00 91.75 595 THR A N 1
ATOM 4710 C CA . THR A 1 595 ? 0.026 -0.015 -39.169 1.00 91.75 595 THR A CA 1
ATOM 4711 C C . THR A 1 595 ? 0.898 0.763 -40.156 1.00 91.75 595 THR A C 1
ATOM 4713 O O . THR A 1 595 ? 0.510 0.983 -41.302 1.00 91.75 595 THR A O 1
ATOM 4716 N N . ALA A 1 596 ? 2.121 1.105 -39.745 1.00 92.19 596 ALA A N 1
ATOM 4717 C CA . ALA A 1 596 ? 3.089 1.802 -40.584 1.00 92.19 596 ALA A CA 1
ATOM 4718 C C . ALA A 1 596 ? 3.817 0.897 -41.603 1.00 92.19 596 ALA A C 1
ATOM 4720 O O . ALA A 1 596 ? 4.565 1.398 -42.440 1.00 92.19 596 ALA A O 1
ATOM 4721 N N . LYS A 1 597 ? 3.596 -0.427 -41.561 1.00 94.06 597 LYS A N 1
ATOM 4722 C CA . LYS A 1 597 ? 4.224 -1.439 -42.432 1.00 94.06 597 LYS A CA 1
ATOM 4723 C C . LYS A 1 597 ? 5.761 -1.429 -42.388 1.00 94.06 597 LYS A C 1
ATOM 4725 O O . LYS A 1 597 ? 6.414 -1.695 -43.396 1.00 94.06 597 LYS A O 1
ATOM 4730 N N . TYR A 1 598 ? 6.347 -1.169 -41.215 1.00 95.19 598 TYR A N 1
ATOM 4731 C CA . TYR A 1 598 ? 7.804 -1.059 -41.045 1.00 95.19 598 TYR A CA 1
ATOM 4732 C C . TYR A 1 598 ? 8.489 -2.278 -40.414 1.00 95.19 598 TYR A C 1
ATOM 4734 O O . TYR A 1 598 ? 9.709 -2.273 -40.303 1.00 95.19 598 TYR A O 1
ATOM 4742 N N . VAL A 1 599 ? 7.765 -3.353 -40.082 1.00 93.69 599 VAL A N 1
ATOM 4743 C CA . VAL A 1 599 ? 8.343 -4.558 -39.443 1.00 93.69 599 VAL A CA 1
ATOM 4744 C C . VAL A 1 599 ? 9.570 -5.089 -40.199 1.00 93.69 599 VAL A C 1
ATOM 4746 O O . VAL A 1 599 ? 10.656 -5.148 -39.635 1.00 93.69 599 VAL A O 1
ATOM 4749 N N . GLN A 1 600 ? 9.439 -5.370 -41.501 1.00 93.38 600 GLN A N 1
ATOM 4750 C CA . GLN A 1 600 ? 10.545 -5.901 -42.319 1.00 93.38 600 GLN A CA 1
ATOM 4751 C C . GLN A 1 600 ? 11.724 -4.926 -42.446 1.00 93.38 600 GLN A C 1
ATOM 4753 O O . GLN A 1 600 ? 12.876 -5.337 -42.596 1.00 93.38 600 GLN A O 1
ATOM 4758 N N . ARG A 1 601 ? 11.440 -3.616 -42.422 1.00 95.44 601 ARG A N 1
ATOM 4759 C CA . ARG A 1 601 ? 12.473 -2.577 -42.451 1.00 95.44 601 ARG A CA 1
ATOM 4760 C C . ARG A 1 601 ? 13.282 -2.618 -41.159 1.00 95.44 601 ARG A C 1
ATOM 4762 O O . ARG A 1 601 ? 14.504 -2.620 -41.229 1.00 95.44 601 ARG A O 1
ATOM 4769 N N . GLU A 1 602 ? 12.612 -2.688 -40.015 1.00 95.50 602 GLU A N 1
ATOM 4770 C CA . GLU A 1 602 ? 13.278 -2.726 -38.714 1.00 95.50 602 GLU A CA 1
ATOM 4771 C C . GLU A 1 602 ? 14.018 -4.044 -38.461 1.00 95.50 602 GLU A C 1
ATOM 4773 O O . GLU A 1 602 ? 15.121 -4.024 -37.922 1.00 95.50 602 GLU A O 1
ATOM 4778 N N . GLU A 1 603 ? 13.498 -5.178 -38.937 1.00 94.44 603 GLU A N 1
ATOM 4779 C CA . GLU A 1 603 ? 14.233 -6.452 -38.927 1.00 94.44 603 GLU A CA 1
ATOM 4780 C C . GLU A 1 603 ? 15.542 -6.344 -39.724 1.00 94.44 603 GLU A C 1
ATOM 4782 O O . GLU A 1 603 ? 16.600 -6.787 -39.272 1.00 94.44 603 GLU A O 1
ATOM 4787 N N . ARG A 1 604 ? 15.505 -5.705 -40.903 1.00 95.88 604 ARG A N 1
ATOM 4788 C CA . ARG A 1 604 ? 16.708 -5.450 -41.706 1.00 95.88 604 ARG A CA 1
ATOM 4789 C C . ARG A 1 604 ? 17.668 -4.492 -41.003 1.00 95.88 604 ARG A C 1
ATOM 4791 O O . ARG A 1 604 ? 18.868 -4.749 -41.014 1.00 95.88 604 ARG A O 1
ATOM 4798 N N . ASN A 1 605 ? 17.163 -3.419 -40.394 1.00 95.69 605 ASN A N 1
ATOM 4799 C CA . ASN A 1 605 ? 17.983 -2.462 -39.649 1.00 95.69 605 ASN A CA 1
ATOM 4800 C C . ASN A 1 605 ? 18.711 -3.142 -38.484 1.00 95.69 605 ASN A C 1
ATOM 4802 O O . ASN A 1 605 ? 19.922 -2.986 -38.352 1.00 95.69 605 ASN A O 1
ATOM 4806 N N . LEU A 1 606 ? 17.996 -3.945 -37.690 1.00 95.69 606 LEU A N 1
ATOM 4807 C CA . LEU A 1 606 ? 18.561 -4.685 -36.562 1.00 95.69 606 LEU A CA 1
ATOM 4808 C C . LEU A 1 606 ? 19.629 -5.681 -37.027 1.00 95.69 606 LEU A C 1
ATOM 4810 O O . LEU A 1 606 ? 20.710 -5.739 -36.444 1.00 95.69 606 LEU A O 1
ATOM 4814 N N . ASN A 1 607 ? 19.369 -6.429 -38.102 1.00 94.81 607 ASN A N 1
ATOM 4815 C CA . ASN A 1 607 ? 20.362 -7.349 -38.659 1.00 94.81 607 ASN A CA 1
ATOM 4816 C C . ASN A 1 607 ? 21.606 -6.603 -39.161 1.00 94.81 607 ASN A C 1
ATOM 4818 O O . ASN A 1 607 ? 22.723 -6.980 -38.816 1.00 94.81 607 ASN A O 1
ATOM 4822 N N . ASN A 1 608 ? 21.429 -5.503 -39.898 1.00 95.00 608 ASN A N 1
ATOM 4823 C CA . ASN A 1 608 ? 22.544 -4.672 -40.357 1.00 95.00 608 ASN A CA 1
ATOM 4824 C C . ASN A 1 608 ? 23.365 -4.125 -39.180 1.00 95.00 608 ASN A C 1
ATOM 4826 O O . ASN A 1 608 ? 24.591 -4.157 -39.221 1.00 95.00 608 ASN A O 1
ATOM 4830 N N . PHE A 1 609 ? 22.701 -3.675 -38.114 1.00 95.12 609 PHE A N 1
ATOM 4831 C CA . PHE A 1 609 ? 23.346 -3.202 -36.892 1.00 95.12 609 PHE A CA 1
ATOM 4832 C C . PHE A 1 609 ? 24.192 -4.294 -36.219 1.00 95.12 609 PHE A C 1
ATOM 4834 O O . PHE A 1 609 ? 25.317 -4.048 -35.777 1.00 95.12 609 PHE A O 1
ATOM 4841 N N . LEU A 1 610 ? 23.678 -5.524 -36.142 1.00 94.00 610 LEU A N 1
ATOM 4842 C CA . LEU A 1 610 ? 24.403 -6.638 -35.533 1.00 94.00 610 LEU A CA 1
ATOM 4843 C C . LEU A 1 610 ? 25.594 -7.112 -36.377 1.00 94.00 610 LEU A C 1
ATOM 4845 O O . LEU A 1 610 ? 26.603 -7.503 -35.793 1.00 94.00 610 LEU A O 1
ATOM 4849 N N . GLU A 1 611 ? 25.495 -7.053 -37.708 1.00 93.94 611 GLU A N 1
ATOM 4850 C CA . GLU A 1 611 ? 26.563 -7.459 -38.638 1.00 93.94 611 GLU A CA 1
ATOM 4851 C C . GLU A 1 611 ? 27.603 -6.361 -38.915 1.00 93.94 611 GLU A C 1
ATOM 4853 O O . GLU A 1 611 ? 28.678 -6.641 -39.442 1.00 93.94 611 GLU A O 1
ATOM 4858 N N . GLN A 1 612 ? 27.317 -5.106 -38.565 1.00 91.38 612 GLN A N 1
ATOM 4859 C CA . GLN A 1 612 ? 28.223 -3.984 -38.806 1.00 91.38 612 GLN A CA 1
ATOM 4860 C C . GLN A 1 612 ? 29.577 -4.176 -38.095 1.00 91.38 612 GLN A C 1
ATOM 4862 O O . GLN A 1 612 ? 29.626 -4.376 -36.885 1.00 91.38 612 GLN A O 1
ATOM 4867 N N . THR A 1 613 ? 30.692 -4.036 -38.813 1.00 87.00 613 THR A N 1
ATOM 4868 C CA . THR A 1 613 ? 32.061 -4.115 -38.252 1.00 87.00 613 THR A CA 1
ATOM 4869 C C . THR A 1 613 ? 32.781 -2.765 -38.197 1.00 87.00 613 THR A C 1
ATOM 4871 O O . THR A 1 613 ? 33.734 -2.607 -37.441 1.00 87.00 613 THR A O 1
ATOM 4874 N N . GLU A 1 614 ? 32.283 -1.760 -38.917 1.00 86.06 614 GLU A N 1
ATOM 4875 C CA . GLU A 1 614 ? 32.842 -0.404 -38.965 1.00 86.06 614 GLU A CA 1
ATOM 4876 C C . GLU A 1 614 ? 32.094 0.563 -38.031 1.00 86.06 614 GLU A C 1
ATOM 4878 O O . GLU A 1 614 ? 30.940 0.330 -37.677 1.00 86.06 614 GLU A O 1
ATOM 4883 N N . ASN A 1 615 ? 32.719 1.679 -37.636 1.00 85.75 615 ASN A N 1
ATOM 4884 C CA . ASN A 1 615 ? 32.096 2.772 -36.859 1.00 85.75 615 ASN A CA 1
ATOM 4885 C C . ASN A 1 615 ? 31.400 2.345 -35.545 1.00 85.75 615 ASN A C 1
ATOM 4887 O O . ASN A 1 615 ? 30.485 3.012 -35.060 1.00 85.75 615 ASN A O 1
ATOM 4891 N N . LEU A 1 616 ? 31.842 1.239 -34.938 1.00 89.44 616 LEU A N 1
ATOM 4892 C CA . LEU A 1 616 ? 31.206 0.643 -33.753 1.00 89.44 616 LEU A CA 1
ATOM 4893 C C . LEU A 1 616 ? 31.214 1.586 -32.541 1.00 89.44 616 LEU A C 1
ATOM 4895 O O . LEU A 1 616 ? 30.256 1.637 -31.771 1.00 89.44 616 LEU A O 1
ATOM 4899 N N . ILE A 1 617 ? 32.296 2.350 -32.390 1.00 89.31 617 ILE A N 1
ATOM 4900 C CA . ILE A 1 617 ? 32.481 3.305 -31.293 1.00 89.31 617 ILE A CA 1
ATOM 4901 C C . ILE A 1 617 ? 31.557 4.506 -31.495 1.00 89.31 617 ILE A C 1
ATOM 4903 O O . ILE A 1 617 ? 30.868 4.906 -30.562 1.00 89.31 617 ILE A O 1
ATOM 4907 N N . GLN A 1 618 ? 31.462 5.025 -32.722 1.00 87.69 618 GLN A N 1
ATOM 4908 C CA . GLN A 1 618 ? 30.579 6.145 -33.043 1.00 87.69 618 GLN A CA 1
ATOM 4909 C C . GLN A 1 618 ? 29.112 5.811 -32.743 1.00 87.69 618 GLN A C 1
ATOM 4911 O O . GLN A 1 618 ? 28.414 6.619 -32.129 1.00 87.69 618 GLN A O 1
ATOM 4916 N N . ASN A 1 619 ? 28.672 4.598 -33.089 1.00 90.25 619 ASN A N 1
ATOM 4917 C CA . ASN A 1 619 ? 27.310 4.134 -32.829 1.00 90.25 619 ASN A CA 1
ATOM 4918 C C . ASN A 1 619 ? 26.942 4.108 -31.327 1.00 90.25 619 ASN A C 1
ATOM 4920 O O . ASN A 1 619 ? 25.780 4.288 -30.964 1.00 90.25 619 ASN A O 1
ATOM 4924 N N . SER A 1 620 ? 27.930 4.010 -30.432 1.00 89.81 620 SER A N 1
ATOM 4925 C CA . SER A 1 620 ? 27.716 4.084 -28.975 1.00 89.81 620 SER A CA 1
ATOM 4926 C C . SER A 1 620 ? 27.146 5.436 -28.509 1.00 89.81 620 SER A C 1
ATOM 4928 O O . SER A 1 620 ? 26.594 5.541 -27.406 1.00 89.81 620 SER A O 1
ATOM 4930 N N . PHE A 1 621 ? 27.266 6.468 -29.350 1.00 87.38 621 PHE A N 1
ATOM 4931 C CA . PHE A 1 621 ? 26.817 7.840 -29.106 1.00 87.38 621 PHE A CA 1
ATOM 4932 C C . PHE A 1 621 ? 25.707 8.289 -30.071 1.00 87.38 621 PHE A C 1
ATOM 4934 O O . PHE A 1 621 ? 25.453 9.492 -30.209 1.00 87.38 621 PHE A O 1
ATOM 4941 N N . GLU A 1 622 ? 25.077 7.345 -30.769 1.00 86.44 622 GLU A N 1
ATOM 4942 C CA . GLU A 1 622 ? 23.906 7.582 -31.611 1.00 86.44 622 GLU A CA 1
ATOM 4943 C C . GLU A 1 622 ? 22.604 7.345 -30.831 1.00 86.44 622 GLU A C 1
ATOM 4945 O O . GLU A 1 622 ? 22.581 6.662 -29.806 1.00 86.44 622 GLU A O 1
ATOM 4950 N N . CYS A 1 623 ? 21.514 7.916 -31.348 1.00 79.81 623 CYS A N 1
ATOM 4951 C CA . CYS A 1 623 ? 20.136 7.660 -30.921 1.00 79.81 623 CYS A CA 1
ATOM 4952 C C . CYS A 1 623 ? 19.793 6.163 -30.901 1.00 79.81 623 CYS A C 1
ATOM 4954 O O . CYS A 1 623 ? 19.333 5.617 -29.898 1.00 79.81 623 CYS A O 1
ATOM 4956 N N . ASP A 1 624 ? 20.048 5.508 -32.035 1.00 87.00 624 ASP A N 1
ATOM 4957 C CA . ASP A 1 624 ? 19.678 4.122 -32.307 1.00 87.00 624 ASP A CA 1
ATOM 4958 C C . ASP A 1 624 ? 20.866 3.226 -31.950 1.00 87.00 624 ASP A C 1
ATOM 4960 O O . ASP A 1 624 ? 21.449 2.521 -32.773 1.00 87.00 624 ASP A O 1
ATOM 4964 N N . ASN A 1 625 ? 21.300 3.342 -30.699 1.00 91.44 625 ASN A N 1
ATOM 4965 C CA . ASN A 1 625 ? 22.373 2.530 -30.147 1.00 91.44 625 ASN A CA 1
ATOM 4966 C C . ASN A 1 625 ? 21.850 1.151 -29.707 1.00 91.44 625 ASN A C 1
ATOM 4968 O O . ASN A 1 625 ? 20.680 0.800 -29.877 1.00 91.44 625 ASN A O 1
ATOM 4972 N N . VAL A 1 626 ? 22.723 0.351 -29.097 1.00 95.38 626 VAL A N 1
ATOM 4973 C CA . VAL A 1 626 ? 22.382 -1.004 -28.645 1.00 95.38 626 VAL A CA 1
ATOM 4974 C C . VAL A 1 626 ? 21.167 -1.062 -27.712 1.00 95.38 626 VAL A C 1
ATOM 4976 O O . VAL A 1 626 ? 20.399 -2.014 -27.804 1.00 95.38 626 VAL A O 1
ATOM 4979 N N . PHE A 1 627 ? 20.943 -0.061 -26.854 1.00 95.00 627 PHE A N 1
ATOM 4980 C CA . PHE A 1 627 ? 19.806 -0.054 -25.928 1.00 95.00 627 PHE A CA 1
ATOM 4981 C C . PHE A 1 627 ? 18.480 0.179 -26.661 1.00 95.00 627 PHE A C 1
ATOM 4983 O O . PHE A 1 627 ? 17.477 -0.444 -26.316 1.00 95.00 627 PHE A O 1
ATOM 4990 N N . TYR A 1 628 ? 18.486 0.997 -27.720 1.00 95.00 628 TYR A N 1
ATOM 4991 C CA . TYR A 1 628 ? 17.342 1.134 -28.625 1.00 95.00 628 TYR A CA 1
ATOM 4992 C C . TYR A 1 628 ? 17.030 -0.196 -29.321 1.00 95.00 628 TYR A C 1
ATOM 4994 O O . TYR A 1 628 ? 15.898 -0.674 -29.263 1.00 95.00 628 TYR A O 1
ATOM 5002 N N . TYR A 1 629 ? 18.038 -0.846 -29.913 1.00 97.12 629 TYR A N 1
ATOM 5003 C CA . TYR A 1 629 ? 17.832 -2.127 -30.595 1.00 97.12 629 TYR A CA 1
ATOM 5004 C C . TYR A 1 629 ? 17.460 -3.269 -29.643 1.00 97.12 629 TYR A C 1
ATOM 5006 O O . TYR A 1 629 ? 16.736 -4.170 -30.052 1.00 97.12 629 TYR A O 1
ATOM 5014 N N . LEU A 1 630 ? 17.892 -3.232 -28.381 1.00 97.75 630 LEU A N 1
ATOM 5015 C CA . LEU A 1 630 ? 17.455 -4.170 -27.344 1.00 97.75 630 LEU A CA 1
ATOM 5016 C C . LEU A 1 630 ? 15.972 -3.986 -26.983 1.00 97.75 630 LEU A C 1
ATOM 5018 O O . LEU A 1 630 ? 15.251 -4.977 -26.883 1.00 97.75 630 LEU A O 1
ATOM 5022 N N . ALA A 1 631 ? 15.500 -2.742 -26.840 1.00 96.75 631 ALA A N 1
ATOM 5023 C CA . ALA A 1 631 ? 14.080 -2.453 -26.627 1.00 96.75 631 ALA A CA 1
ATOM 5024 C C . ALA A 1 631 ? 13.234 -2.853 -27.851 1.00 96.75 631 ALA A C 1
ATOM 5026 O O . ALA A 1 631 ? 12.204 -3.511 -27.714 1.00 96.75 631 ALA A O 1
ATOM 5027 N N . LEU A 1 632 ? 13.706 -2.540 -29.062 1.00 96.81 632 LEU A N 1
ATOM 5028 C CA . LEU A 1 632 ? 13.058 -2.934 -30.314 1.00 96.81 632 LEU A CA 1
ATOM 5029 C C . LEU A 1 632 ? 13.028 -4.460 -30.497 1.00 96.81 632 LEU A C 1
ATOM 5031 O O . LEU A 1 632 ? 12.028 -5.006 -30.970 1.00 96.81 632 LEU A O 1
ATOM 5035 N N . ALA A 1 633 ? 14.089 -5.163 -30.085 1.00 97.31 633 ALA A N 1
ATOM 5036 C CA . ALA A 1 633 ? 14.175 -6.617 -30.170 1.00 97.31 633 ALA A CA 1
ATOM 5037 C C . ALA A 1 633 ? 13.036 -7.303 -29.409 1.00 97.31 633 ALA A C 1
ATOM 5039 O O . ALA A 1 633 ? 12.527 -8.301 -29.906 1.00 97.31 633 ALA A O 1
ATOM 5040 N N . LEU A 1 634 ? 12.578 -6.763 -28.271 1.00 96.69 634 LEU A N 1
ATOM 5041 C CA . LEU A 1 634 ? 11.419 -7.302 -27.539 1.00 96.69 634 LEU A CA 1
ATOM 5042 C C . LEU A 1 634 ? 10.132 -7.346 -28.379 1.00 96.69 634 LEU A C 1
ATOM 5044 O O . LEU A 1 634 ? 9.225 -8.110 -28.066 1.00 96.69 634 LEU A O 1
ATOM 5048 N N . CYS A 1 635 ? 10.051 -6.546 -29.443 1.00 96.25 635 CYS A N 1
ATOM 5049 C CA . CYS A 1 635 ? 8.889 -6.485 -30.323 1.00 96.25 635 CYS A CA 1
ATOM 5050 C C . CYS A 1 635 ? 9.070 -7.340 -31.585 1.00 96.25 635 CYS A C 1
ATOM 5052 O O . CYS A 1 635 ? 8.150 -8.049 -31.986 1.00 96.25 635 CYS A O 1
ATOM 5054 N N . ILE A 1 636 ? 10.236 -7.266 -32.238 1.00 95.25 636 ILE A N 1
ATOM 5055 C CA . ILE A 1 636 ? 10.410 -7.805 -33.601 1.00 95.25 636 ILE A CA 1
ATOM 5056 C C . ILE A 1 636 ? 11.244 -9.087 -33.687 1.00 95.25 636 ILE A C 1
ATOM 5058 O O . ILE A 1 636 ? 11.165 -9.781 -34.695 1.00 95.25 636 ILE A O 1
ATOM 5062 N N . LEU A 1 637 ? 12.034 -9.421 -32.665 1.00 94.81 637 LEU A N 1
ATOM 5063 C CA . LEU A 1 637 ? 12.976 -10.538 -32.725 1.00 94.81 637 LEU A CA 1
ATOM 5064 C C . LEU A 1 637 ? 12.406 -11.770 -31.999 1.00 94.81 637 LEU A C 1
ATOM 5066 O O . LEU A 1 637 ? 11.909 -11.684 -30.878 1.00 94.81 637 LEU A O 1
ATOM 5070 N N . LYS A 1 638 ? 12.458 -12.937 -32.651 1.00 93.88 638 LYS A N 1
ATOM 5071 C CA . LYS A 1 638 ? 11.900 -14.187 -32.106 1.00 93.88 638 LYS A CA 1
ATOM 5072 C C . LYS A 1 638 ? 12.838 -14.790 -31.050 1.00 93.88 638 LYS A C 1
ATOM 5074 O O . LYS A 1 638 ? 14.051 -14.599 -31.146 1.00 93.88 638 LYS A O 1
ATOM 5079 N N . PRO A 1 639 ? 12.345 -15.617 -30.107 1.00 94.00 639 PRO A N 1
ATOM 5080 C CA . PRO A 1 639 ? 13.181 -16.219 -29.061 1.00 94.00 639 PRO A CA 1
ATOM 5081 C C . PRO A 1 639 ? 14.377 -17.034 -29.578 1.00 94.00 639 PRO A C 1
ATOM 5083 O O . PRO A 1 639 ? 15.459 -16.992 -28.989 1.00 94.00 639 PRO A O 1
ATOM 5086 N N . LEU A 1 640 ? 14.213 -17.754 -30.693 1.00 92.06 640 LEU A N 1
ATOM 5087 C CA . LEU A 1 640 ? 15.306 -18.502 -31.327 1.00 92.06 640 LEU A CA 1
ATOM 5088 C C . LEU A 1 640 ? 16.392 -17.564 -31.875 1.00 92.06 640 LEU A C 1
ATOM 5090 O O . LEU A 1 640 ? 17.580 -17.796 -31.649 1.00 92.06 640 LEU A O 1
ATOM 5094 N N . ASP A 1 641 ? 15.981 -16.475 -32.522 1.00 93.31 641 ASP A N 1
ATOM 5095 C CA . ASP A 1 641 ? 16.889 -15.483 -33.099 1.00 93.31 641 ASP A CA 1
ATOM 5096 C C . ASP A 1 641 ? 17.580 -14.655 -32.006 1.00 93.31 641 ASP A C 1
ATOM 5098 O O . ASP A 1 641 ? 18.765 -14.334 -32.124 1.00 93.31 641 ASP A O 1
ATOM 5102 N N . TRP A 1 642 ? 16.889 -14.372 -30.895 1.00 95.00 642 TRP A N 1
ATOM 5103 C CA . TRP A 1 642 ? 17.497 -13.812 -29.686 1.00 95.00 642 TRP A CA 1
ATOM 5104 C C . TRP A 1 642 ? 18.598 -14.720 -29.149 1.00 95.00 642 TRP A C 1
ATOM 5106 O O . TRP A 1 642 ? 19.715 -14.262 -28.915 1.00 95.00 642 TRP A O 1
ATOM 5116 N N . LYS A 1 643 ? 18.331 -16.025 -29.013 1.00 92.56 643 LYS A N 1
ATOM 5117 C CA . LYS A 1 643 ? 19.330 -16.991 -28.535 1.00 92.56 643 LYS A CA 1
ATOM 5118 C C . LYS A 1 643 ? 20.565 -17.048 -29.443 1.00 92.56 643 LYS A C 1
ATOM 5120 O O . LYS A 1 643 ? 21.672 -17.196 -28.929 1.00 92.56 643 LYS A O 1
ATOM 5125 N N . ALA A 1 644 ? 20.391 -16.890 -30.756 1.00 94.06 644 ALA A N 1
ATOM 5126 C CA . ALA A 1 644 ? 21.491 -16.843 -31.720 1.00 94.06 644 ALA A CA 1
ATOM 5127 C C . ALA A 1 644 ? 22.294 -15.528 -31.663 1.00 94.06 644 ALA A C 1
ATOM 5129 O O . ALA A 1 644 ? 23.509 -15.535 -31.856 1.00 94.06 644 ALA A O 1
ATOM 5130 N N . ASN A 1 645 ? 21.639 -14.399 -31.372 1.00 95.38 645 ASN A N 1
ATOM 5131 C CA . ASN A 1 645 ? 22.250 -13.068 -31.455 1.00 95.38 645 ASN A CA 1
ATOM 5132 C C . ASN A 1 645 ? 22.624 -12.437 -30.104 1.00 95.38 645 ASN A C 1
ATOM 5134 O O . ASN A 1 645 ? 23.356 -11.447 -30.082 1.00 95.38 645 ASN A O 1
ATOM 5138 N N . ARG A 1 646 ? 22.193 -12.999 -28.967 1.00 94.31 646 ARG A N 1
ATOM 5139 C CA . ARG A 1 646 ? 22.428 -12.430 -27.625 1.00 94.31 646 ARG A CA 1
ATOM 5140 C C . ARG A 1 646 ? 23.904 -12.162 -27.319 1.00 94.31 646 ARG A C 1
ATOM 5142 O O . ARG A 1 646 ? 24.212 -11.154 -26.699 1.00 94.31 646 ARG A O 1
ATOM 5149 N N . LEU A 1 647 ? 24.841 -12.983 -27.806 1.00 93.62 647 LEU A N 1
ATOM 5150 C CA . LEU A 1 647 ? 26.276 -12.721 -27.613 1.00 93.62 647 LEU A CA 1
ATOM 5151 C C . LEU A 1 647 ? 26.756 -11.480 -28.392 1.00 93.62 647 LEU A C 1
ATOM 5153 O O . LEU A 1 647 ? 27.596 -10.728 -27.898 1.00 93.62 647 LEU A O 1
ATOM 5157 N N . LYS A 1 648 ? 26.213 -11.233 -29.594 1.00 95.06 648 LYS A N 1
ATOM 5158 C CA . LYS A 1 648 ? 26.500 -10.012 -30.366 1.00 95.06 648 LYS A CA 1
ATOM 5159 C C . LYS A 1 648 ? 25.964 -8.784 -29.631 1.00 95.06 648 LYS A C 1
ATOM 5161 O O . LYS A 1 648 ? 26.687 -7.800 -29.497 1.00 95.06 648 LYS A O 1
ATOM 5166 N N . PHE A 1 649 ? 24.753 -8.869 -29.076 1.00 96.38 649 PHE A N 1
ATOM 5167 C CA . PHE A 1 649 ? 24.206 -7.820 -28.212 1.00 96.38 649 PHE A CA 1
ATOM 5168 C C . PHE A 1 649 ? 25.084 -7.566 -26.982 1.00 96.38 649 PHE A C 1
ATOM 5170 O O . PHE A 1 649 ? 25.414 -6.415 -26.723 1.00 96.38 649 PHE A O 1
ATOM 5177 N N . LEU A 1 650 ? 25.541 -8.608 -26.281 1.00 95.56 650 LEU A N 1
ATOM 5178 C CA . LEU A 1 650 ? 26.419 -8.459 -25.113 1.00 95.56 650 LEU A CA 1
ATOM 5179 C C . LEU A 1 650 ? 27.703 -7.693 -25.455 1.00 95.56 650 LEU A C 1
ATOM 5181 O O . LEU A 1 650 ? 28.065 -6.736 -24.772 1.00 95.56 650 LEU A O 1
ATOM 5185 N N . LYS A 1 651 ? 28.356 -8.063 -26.561 1.00 94.19 651 LYS A N 1
ATOM 5186 C CA . LYS A 1 651 ? 29.540 -7.362 -27.076 1.00 94.19 651 LYS A CA 1
ATOM 5187 C C . LYS A 1 651 ? 29.247 -5.890 -27.387 1.00 94.19 651 LYS A C 1
ATOM 5189 O O . LYS A 1 651 ? 30.036 -5.016 -27.032 1.00 94.19 651 LYS A O 1
ATOM 5194 N N . ARG A 1 652 ? 28.098 -5.591 -28.002 1.00 95.25 652 ARG A N 1
ATOM 5195 C CA . ARG A 1 652 ? 27.650 -4.216 -28.284 1.00 95.25 652 ARG A CA 1
ATOM 5196 C C . ARG A 1 652 ? 27.370 -3.410 -27.015 1.00 95.25 652 ARG A C 1
ATOM 5198 O O . ARG A 1 652 ? 27.773 -2.252 -26.949 1.00 95.25 652 ARG A O 1
ATOM 5205 N N . VAL A 1 653 ? 26.726 -4.013 -26.015 1.00 95.69 653 VAL A N 1
ATOM 5206 C CA . VAL A 1 653 ? 26.429 -3.403 -24.706 1.00 95.69 653 VAL A CA 1
ATOM 5207 C C . VAL A 1 653 ? 27.717 -3.044 -23.980 1.00 95.69 653 VAL A C 1
ATOM 5209 O O . VAL A 1 653 ? 27.889 -1.901 -23.558 1.00 95.69 653 VAL A O 1
ATOM 5212 N N . LEU A 1 654 ? 28.644 -3.998 -23.883 1.00 94.12 654 LEU A N 1
ATOM 5213 C CA . LEU A 1 654 ? 29.930 -3.795 -23.225 1.00 94.12 654 LEU A CA 1
ATOM 5214 C C . LEU A 1 654 ? 30.772 -2.727 -23.931 1.00 94.12 654 LEU A C 1
ATOM 5216 O O . LEU A 1 654 ? 31.324 -1.860 -23.255 1.00 94.12 654 LEU A O 1
ATOM 5220 N N . LEU A 1 655 ? 30.820 -2.742 -25.270 1.00 93.81 655 LEU A N 1
ATOM 5221 C CA . LEU A 1 655 ? 31.508 -1.707 -26.046 1.00 93.81 655 LEU A CA 1
ATOM 5222 C C . LEU A 1 655 ? 30.876 -0.333 -25.818 1.00 93.81 655 LEU A C 1
ATOM 5224 O O . LEU A 1 655 ? 31.589 0.608 -25.497 1.00 93.81 655 LEU A O 1
ATOM 5228 N N . THR A 1 656 ? 29.547 -0.235 -25.911 1.00 93.31 656 THR A N 1
ATOM 5229 C CA . THR A 1 656 ? 28.820 1.030 -25.722 1.00 93.31 656 THR A CA 1
ATOM 5230 C C . THR A 1 656 ? 29.074 1.614 -24.339 1.00 93.31 656 THR A C 1
ATOM 5232 O O . THR A 1 656 ? 29.386 2.798 -24.211 1.00 93.31 656 THR A O 1
ATOM 5235 N N . CYS A 1 657 ? 28.991 0.779 -23.302 1.00 93.19 657 CYS A N 1
ATOM 5236 C CA . CYS A 1 657 ? 29.296 1.173 -21.934 1.00 93.19 657 CYS A CA 1
ATOM 5237 C C . CYS A 1 657 ? 30.749 1.650 -21.809 1.00 93.19 657 CYS A C 1
ATOM 5239 O O . CYS A 1 657 ? 30.998 2.755 -21.331 1.00 93.19 657 CYS A O 1
ATOM 5241 N N . HIS A 1 658 ? 31.709 0.867 -22.311 1.00 93.44 658 HIS A N 1
ATOM 5242 C CA . HIS A 1 658 ? 33.124 1.216 -22.238 1.00 93.44 658 HIS A CA 1
ATOM 5243 C C . HIS A 1 658 ? 33.438 2.530 -22.960 1.00 93.44 658 HIS A C 1
ATOM 5245 O O . HIS A 1 658 ? 34.049 3.418 -22.371 1.00 93.44 658 HIS A O 1
ATOM 5251 N N . SER A 1 659 ? 32.970 2.691 -24.202 1.00 91.38 659 SER A N 1
ATOM 5252 C CA . SER A 1 659 ? 33.151 3.910 -24.993 1.00 91.38 659 SER A CA 1
ATOM 5253 C C . SER A 1 659 ? 32.625 5.141 -24.258 1.00 91.38 659 SER A C 1
ATOM 5255 O O . SER A 1 659 ? 33.313 6.157 -24.213 1.00 91.38 659 SER A O 1
ATOM 5257 N N . ARG A 1 660 ? 31.452 5.044 -23.619 1.00 90.19 660 ARG A N 1
ATOM 5258 C CA . ARG A 1 660 ? 30.863 6.133 -22.820 1.00 90.19 660 ARG A CA 1
ATOM 5259 C C . ARG A 1 660 ? 31.638 6.442 -21.533 1.00 90.19 660 ARG A C 1
ATOM 5261 O O . ARG A 1 660 ? 31.560 7.566 -21.049 1.00 90.19 660 ARG A O 1
ATOM 5268 N N . LEU A 1 661 ? 32.370 5.471 -20.981 1.00 90.12 661 LEU A N 1
ATOM 5269 C CA . LEU A 1 661 ? 33.203 5.652 -19.787 1.00 90.12 661 LEU A CA 1
ATOM 5270 C C . LEU A 1 661 ? 34.557 6.302 -20.096 1.00 90.12 661 LEU A C 1
ATOM 5272 O O . LEU A 1 661 ? 35.055 7.066 -19.271 1.00 90.12 661 LEU A O 1
ATOM 5276 N N . VAL A 1 662 ? 35.171 5.970 -21.236 1.00 89.06 662 VAL A N 1
ATOM 5277 C CA . VAL A 1 662 ? 36.548 6.390 -21.556 1.00 89.06 662 VAL A CA 1
ATOM 5278 C C . VAL A 1 662 ? 36.624 7.595 -22.490 1.00 89.06 662 VAL A C 1
ATOM 5280 O O . VAL A 1 662 ? 37.619 8.314 -22.447 1.00 89.06 662 VAL A O 1
ATOM 5283 N N . ASN A 1 663 ? 35.595 7.858 -23.300 1.00 85.81 663 ASN A N 1
ATOM 5284 C CA . ASN A 1 663 ? 35.561 9.033 -24.170 1.00 85.81 663 ASN A CA 1
ATOM 5285 C C . ASN A 1 663 ? 34.737 10.153 -23.532 1.00 85.81 663 ASN A C 1
ATOM 5287 O O . ASN A 1 663 ? 33.655 9.934 -22.986 1.00 85.81 663 ASN A O 1
ATOM 5291 N N . THR A 1 664 ? 35.227 11.387 -23.644 1.00 71.62 664 THR A N 1
ATOM 5292 C CA . THR A 1 664 ? 34.489 12.561 -23.175 1.00 71.62 664 THR A CA 1
ATOM 5293 C C . THR A 1 664 ? 33.359 12.924 -24.150 1.00 71.62 664 THR A C 1
ATOM 5295 O O . THR A 1 664 ? 33.495 12.717 -25.359 1.00 71.62 664 THR A O 1
ATOM 5298 N N . PRO A 1 665 ? 32.252 13.534 -23.679 1.00 64.62 665 PRO A N 1
ATOM 5299 C CA . PRO A 1 665 ? 31.143 13.950 -24.548 1.00 64.62 665 PRO A CA 1
ATOM 5300 C C . PRO A 1 665 ? 31.551 14.893 -25.694 1.00 64.62 665 PRO A C 1
ATOM 5302 O O . PRO A 1 665 ? 30.876 14.928 -26.726 1.00 64.62 665 PRO A O 1
ATOM 5305 N N . THR A 1 666 ? 32.648 15.636 -25.509 1.00 64.75 666 THR A N 1
ATOM 5306 C CA . THR A 1 666 ? 33.234 16.612 -26.443 1.00 64.75 666 THR A CA 1
ATOM 5307 C C . THR A 1 666 ? 34.489 16.107 -27.170 1.00 64.75 666 THR A C 1
ATOM 5309 O O . THR A 1 666 ? 35.057 16.853 -27.965 1.00 64.75 666 THR A O 1
ATOM 5312 N N . GLY A 1 667 ? 34.944 14.882 -26.888 1.00 67.75 667 GLY A N 1
ATOM 5313 C CA . GLY A 1 667 ? 36.160 14.290 -27.453 1.00 67.75 667 GLY A CA 1
ATOM 5314 C C . GLY A 1 667 ? 35.942 13.562 -28.781 1.00 67.75 667 GLY A C 1
ATOM 5315 O O . GLY A 1 667 ? 34.831 13.525 -29.311 1.00 67.75 667 GLY A O 1
ATOM 5316 N N . ASP A 1 668 ? 37.015 12.965 -29.310 1.00 71.19 668 ASP A N 1
ATOM 5317 C CA . ASP A 1 668 ? 36.953 12.106 -30.496 1.00 71.19 668 ASP A CA 1
ATOM 5318 C C . ASP A 1 668 ? 36.121 10.844 -30.198 1.00 71.19 668 ASP A C 1
ATOM 5320 O O . ASP A 1 668 ? 36.342 10.139 -29.212 1.00 71.19 668 ASP A O 1
ATOM 5324 N N . LYS A 1 669 ? 35.126 10.577 -31.048 1.00 79.19 669 LYS A N 1
ATOM 5325 C CA . LYS A 1 669 ? 34.182 9.452 -30.931 1.00 79.19 669 LYS A CA 1
ATOM 5326 C C . LYS A 1 669 ? 34.433 8.371 -31.979 1.00 79.19 669 LYS A C 1
ATOM 5328 O O . LYS A 1 669 ? 33.628 7.455 -32.118 1.00 79.19 669 LYS A O 1
ATOM 5333 N N . LEU A 1 670 ? 35.540 8.473 -32.714 1.00 79.25 670 LEU A N 1
ATOM 5334 C CA . LEU A 1 670 ? 35.943 7.501 -33.725 1.00 79.25 670 LEU A CA 1
ATOM 5335 C C . LEU A 1 670 ? 36.805 6.375 -33.141 1.00 79.25 670 LEU A C 1
ATOM 5337 O O . LEU A 1 670 ? 36.833 5.284 -33.703 1.00 79.25 670 LEU A O 1
ATOM 5341 N N . LYS A 1 671 ? 37.495 6.619 -32.018 1.00 84.06 671 LYS A N 1
ATOM 5342 C CA . LYS A 1 671 ? 38.412 5.664 -31.371 1.00 84.06 671 LYS A CA 1
ATOM 5343 C C . LYS A 1 671 ? 38.246 5.648 -29.856 1.00 84.06 671 LYS A C 1
ATOM 5345 O O . LYS A 1 671 ? 37.746 6.607 -29.274 1.00 84.06 671 LYS A O 1
ATOM 5350 N N . LEU A 1 672 ? 38.663 4.558 -29.212 1.00 86.56 672 LEU A N 1
ATOM 5351 C CA . LEU A 1 672 ? 38.679 4.455 -27.754 1.00 86.56 672 LEU A CA 1
ATOM 5352 C C . LEU A 1 672 ? 39.865 5.249 -27.200 1.00 86.56 672 LEU A C 1
ATOM 5354 O O . LEU A 1 672 ? 41.002 5.041 -27.618 1.00 86.56 672 LEU A O 1
ATOM 5358 N N . THR A 1 673 ? 39.611 6.119 -26.223 1.00 86.31 673 THR A N 1
ATOM 5359 C CA . THR A 1 673 ? 40.676 6.882 -25.542 1.00 86.31 673 THR A CA 1
ATOM 5360 C C . THR A 1 673 ? 41.549 5.977 -24.661 1.00 86.31 673 THR A C 1
ATOM 5362 O O . THR A 1 673 ? 42.717 6.265 -24.418 1.00 86.31 673 THR A O 1
ATOM 5365 N N . SER A 1 674 ? 40.993 4.859 -24.190 1.00 87.00 674 SER A N 1
ATOM 5366 C CA . SER A 1 674 ? 41.700 3.815 -23.449 1.00 87.00 674 SER A CA 1
ATOM 5367 C C . SER A 1 674 ? 41.043 2.466 -23.723 1.00 87.00 674 SER A C 1
ATOM 5369 O O . SER A 1 674 ? 39.823 2.403 -23.831 1.00 87.00 674 SER A O 1
ATOM 5371 N N . THR A 1 675 ? 41.838 1.399 -23.824 1.00 88.38 675 THR A N 1
ATOM 5372 C CA . THR A 1 675 ? 41.360 0.003 -23.866 1.00 88.38 675 THR A CA 1
ATOM 5373 C C . THR A 1 675 ? 41.454 -0.683 -22.502 1.00 88.38 675 THR A C 1
ATOM 5375 O O . THR A 1 675 ? 41.080 -1.847 -22.361 1.00 88.38 675 THR A O 1
ATOM 5378 N N . THR A 1 676 ? 41.952 0.021 -21.481 1.00 90.56 676 THR A N 1
ATOM 5379 C CA . THR A 1 676 ? 42.080 -0.515 -20.127 1.00 90.56 676 THR A CA 1
ATOM 5380 C C . THR A 1 676 ? 40.704 -0.636 -19.490 1.00 90.56 676 THR A C 1
ATOM 5382 O O . THR A 1 676 ? 40.009 0.366 -19.274 1.00 90.56 676 THR A O 1
ATOM 5385 N N . VAL A 1 677 ? 40.328 -1.869 -19.148 1.00 90.75 677 VAL A N 1
ATOM 5386 C CA . VAL A 1 677 ? 39.058 -2.179 -18.491 1.00 90.75 677 VAL A CA 1
ATOM 5387 C C . VAL A 1 677 ? 38.916 -1.377 -17.196 1.00 90.75 677 VAL A C 1
ATOM 5389 O O . VAL A 1 677 ? 39.755 -1.427 -16.302 1.00 90.75 677 VAL A O 1
ATOM 5392 N N . GLN A 1 678 ? 37.832 -0.606 -17.121 1.00 91.81 678 GLN A N 1
ATOM 5393 C CA . GLN A 1 678 ? 37.430 0.131 -15.922 1.00 91.81 678 GLN A CA 1
ATOM 5394 C C . GLN A 1 678 ? 36.864 -0.805 -14.841 1.00 91.81 678 GLN A C 1
ATOM 5396 O O . GLN A 1 678 ? 36.562 -1.964 -15.110 1.00 91.81 678 GLN A O 1
ATOM 5401 N N . GLU A 1 679 ? 36.653 -0.296 -13.623 1.00 87.12 679 GLU A N 1
ATOM 5402 C CA . GLU A 1 679 ? 36.017 -1.065 -12.541 1.00 87.12 679 GLU A CA 1
ATOM 5403 C C . GLU A 1 679 ? 34.693 -1.707 -12.999 1.00 87.12 679 GLU A C 1
ATOM 5405 O O . GLU A 1 679 ? 33.776 -1.004 -13.434 1.00 87.12 679 GLU A O 1
ATOM 5410 N N . PHE A 1 680 ? 34.560 -3.032 -12.847 1.00 84.75 680 PHE A N 1
ATOM 5411 C CA . PHE A 1 680 ? 33.434 -3.792 -13.410 1.00 84.75 680 PHE A CA 1
ATOM 5412 C C . PHE A 1 680 ? 32.055 -3.318 -12.907 1.00 84.75 680 PHE A C 1
ATOM 5414 O O . PHE A 1 680 ? 31.071 -3.349 -13.644 1.00 84.75 680 PHE A O 1
ATOM 5421 N N . LYS A 1 681 ? 31.983 -2.766 -11.685 1.00 85.31 681 LYS A N 1
ATOM 5422 C CA . LYS A 1 681 ? 30.758 -2.162 -11.124 1.00 85.31 681 LYS A CA 1
ATOM 5423 C C . LYS A 1 681 ? 30.150 -1.069 -12.018 1.00 85.31 681 LYS A C 1
ATOM 5425 O O . LYS A 1 681 ? 28.938 -0.891 -11.994 1.00 85.31 681 LYS A O 1
ATOM 5430 N N . LYS A 1 682 ? 30.959 -0.378 -12.833 1.00 87.56 682 LYS A N 1
ATOM 5431 C CA . LYS A 1 682 ? 30.498 0.665 -13.767 1.00 87.56 682 LYS A CA 1
ATOM 5432 C C . LYS A 1 682 ? 29.749 0.102 -14.983 1.00 87.56 682 LYS A C 1
ATOM 5434 O O . LYS A 1 682 ? 28.980 0.829 -15.595 1.00 87.56 682 LYS A O 1
ATOM 5439 N N . TYR A 1 683 ? 29.926 -1.182 -15.300 1.00 89.62 683 TYR A N 1
ATOM 5440 C CA . TYR A 1 683 ? 29.218 -1.872 -16.389 1.00 89.62 683 TYR A CA 1
ATOM 5441 C C . TYR A 1 683 ? 27.902 -2.499 -15.928 1.00 89.62 683 TYR A C 1
ATOM 5443 O O . TYR A 1 683 ? 27.080 -2.893 -16.756 1.00 89.62 683 TYR A O 1
ATOM 5451 N N . LYS A 1 684 ? 27.693 -2.587 -14.606 1.00 88.62 684 LYS A N 1
ATOM 5452 C CA . LYS A 1 684 ? 26.543 -3.260 -14.000 1.00 88.62 684 LYS A CA 1
ATOM 5453 C C . LYS A 1 684 ? 25.201 -2.748 -14.547 1.00 88.62 684 LYS A C 1
ATOM 5455 O O . LYS A 1 684 ? 24.437 -3.604 -14.975 1.00 88.62 684 LYS A O 1
ATOM 5460 N N . PRO A 1 685 ? 24.907 -1.433 -14.628 1.00 90.38 685 PRO A N 1
ATOM 5461 C CA . PRO A 1 685 ? 23.614 -0.972 -15.146 1.00 90.38 685 PRO A CA 1
ATOM 5462 C C . PRO A 1 685 ? 23.360 -1.418 -16.592 1.00 90.38 685 PRO A C 1
ATOM 5464 O O . PRO A 1 685 ? 22.302 -1.947 -16.911 1.00 90.38 685 PRO A O 1
ATOM 5467 N N . SER A 1 686 ? 24.362 -1.321 -17.469 1.00 92.50 686 SER A N 1
ATOM 5468 C CA . SER A 1 686 ? 24.228 -1.757 -18.866 1.00 92.50 686 SER A CA 1
ATOM 5469 C C . SER A 1 686 ? 23.988 -3.268 -18.995 1.00 92.50 686 SER A C 1
ATOM 5471 O O . SER A 1 686 ? 23.211 -3.703 -19.845 1.00 92.50 686 SER A O 1
ATOM 5473 N N . LEU A 1 687 ? 24.620 -4.071 -18.133 1.00 91.62 687 LEU A N 1
ATOM 5474 C CA . LEU A 1 687 ? 24.393 -5.517 -18.065 1.00 91.62 687 LEU A CA 1
ATOM 5475 C C . LEU A 1 687 ? 23.021 -5.862 -17.476 1.00 91.62 687 LEU A C 1
ATOM 5477 O O . LEU A 1 687 ? 22.370 -6.773 -17.980 1.00 91.62 687 LEU A O 1
ATOM 5481 N N . LEU A 1 688 ? 22.555 -5.115 -16.469 1.00 90.88 688 LEU A N 1
ATOM 5482 C CA . LEU A 1 688 ? 21.201 -5.250 -15.930 1.00 90.88 688 LEU A CA 1
ATOM 5483 C C . LEU A 1 688 ? 20.156 -4.958 -17.007 1.00 90.88 688 LEU A C 1
ATOM 5485 O O . LEU A 1 688 ? 19.224 -5.738 -17.145 1.00 90.88 688 LEU A O 1
ATOM 5489 N N . PHE A 1 689 ? 20.341 -3.921 -17.829 1.00 93.75 689 PHE A N 1
ATOM 5490 C CA . PHE A 1 689 ? 19.437 -3.619 -18.944 1.00 93.75 689 PHE A CA 1
ATOM 5491 C C . PHE A 1 689 ? 19.276 -4.818 -19.887 1.00 93.75 689 PHE A C 1
ATOM 5493 O O . PHE A 1 689 ? 18.164 -5.262 -20.172 1.00 93.75 689 PHE A O 1
ATOM 5500 N N . MET A 1 690 ? 20.392 -5.370 -20.373 1.00 94.38 690 MET A N 1
ATOM 5501 C CA . MET A 1 690 ? 20.353 -6.552 -21.239 1.00 94.38 690 MET A CA 1
ATOM 5502 C C . MET A 1 690 ? 19.768 -7.768 -20.508 1.00 94.38 690 MET A C 1
ATOM 5504 O O . MET A 1 690 ? 19.065 -8.584 -21.105 1.00 94.38 690 MET A O 1
ATOM 5508 N N . GLY A 1 691 ? 20.038 -7.870 -19.210 1.00 91.69 691 GLY A N 1
ATOM 5509 C CA . GLY A 1 691 ? 19.475 -8.869 -18.324 1.00 91.69 691 GLY A CA 1
ATOM 5510 C C . GLY A 1 691 ? 17.958 -8.850 -18.256 1.00 91.69 691 GLY A C 1
ATOM 5511 O O . GLY A 1 691 ? 17.326 -9.888 -18.445 1.00 91.69 691 GLY A O 1
ATOM 5512 N N . LEU A 1 692 ? 17.375 -7.665 -18.073 1.00 90.94 692 LEU A N 1
ATOM 5513 C CA . LEU A 1 692 ? 15.930 -7.446 -18.102 1.00 90.94 692 LEU A CA 1
ATOM 5514 C C . LEU A 1 692 ? 15.342 -7.948 -19.420 1.00 90.94 692 LEU A C 1
ATOM 5516 O O . LEU A 1 692 ? 14.413 -8.752 -19.412 1.00 90.94 692 LEU A O 1
ATOM 5520 N N . VAL A 1 693 ? 15.939 -7.564 -20.552 1.00 93.75 693 VAL A N 1
ATOM 5521 C CA . VAL A 1 693 ? 15.516 -8.038 -21.881 1.00 93.75 693 VAL A CA 1
ATOM 5522 C C . VAL A 1 693 ? 15.566 -9.566 -21.961 1.00 93.75 693 VAL A C 1
ATOM 5524 O O . VAL A 1 693 ? 14.608 -10.196 -22.406 1.00 93.75 693 VAL A O 1
ATOM 5527 N N . ASN A 1 694 ? 16.638 -10.189 -21.468 1.00 92.44 694 ASN A N 1
ATOM 5528 C CA . ASN A 1 694 ? 16.757 -11.646 -21.437 1.00 92.44 694 ASN A CA 1
ATOM 5529 C C . ASN A 1 694 ? 15.677 -12.315 -20.564 1.00 92.44 694 ASN A C 1
ATOM 5531 O O . ASN A 1 694 ? 15.168 -13.374 -20.935 1.00 92.44 694 ASN A O 1
ATOM 5535 N N . LEU A 1 695 ? 15.297 -11.709 -19.435 1.00 89.38 695 LEU A N 1
ATOM 5536 C CA . LEU A 1 695 ? 14.210 -12.205 -18.586 1.00 89.38 695 LEU A CA 1
ATOM 5537 C C . LEU A 1 695 ? 12.859 -12.155 -19.308 1.00 89.38 695 LEU A C 1
ATOM 5539 O O . LEU A 1 695 ? 12.121 -13.139 -19.266 1.00 89.38 695 LEU A O 1
ATOM 5543 N N . PHE A 1 696 ? 12.567 -11.080 -20.046 1.00 90.44 696 PHE A N 1
ATOM 5544 C CA . PHE A 1 696 ? 11.378 -11.019 -20.904 1.00 90.44 696 PHE A CA 1
ATOM 5545 C C . PHE A 1 696 ? 11.369 -12.165 -21.921 1.00 90.44 696 PHE A C 1
ATOM 5547 O O . PHE A 1 696 ? 10.354 -12.850 -22.070 1.00 90.44 696 PHE A O 1
ATOM 5554 N N . TYR A 1 697 ? 12.507 -12.445 -22.563 1.00 92.25 697 TYR A N 1
ATOM 5555 C CA . TYR A 1 697 ? 12.623 -13.586 -23.472 1.00 92.25 697 TYR A CA 1
ATOM 5556 C C . TYR A 1 697 ? 12.355 -14.932 -22.803 1.00 92.25 697 TYR A C 1
ATOM 5558 O O . TYR A 1 697 ? 11.723 -15.800 -23.402 1.00 92.25 697 TYR A O 1
ATOM 5566 N N . ARG A 1 698 ? 12.819 -15.111 -21.567 1.00 88.12 698 ARG A N 1
ATOM 5567 C CA . ARG A 1 698 ? 12.687 -16.365 -20.818 1.00 88.12 698 ARG A CA 1
ATOM 5568 C C . ARG A 1 698 ? 11.290 -16.615 -20.284 1.00 88.12 698 ARG A C 1
ATOM 5570 O O . ARG A 1 698 ? 10.837 -17.755 -20.342 1.00 88.12 698 ARG A O 1
ATOM 5577 N N . HIS A 1 699 ? 10.637 -15.586 -19.757 1.00 86.06 699 HIS A N 1
ATOM 5578 C CA . HIS A 1 699 ? 9.411 -15.744 -18.975 1.00 86.06 699 HIS A CA 1
ATOM 5579 C C . HIS A 1 699 ? 8.142 -15.326 -19.720 1.00 86.06 699 HIS A C 1
ATOM 5581 O O . HIS A 1 699 ? 7.064 -15.825 -19.388 1.00 86.06 699 HIS A O 1
ATOM 5587 N N . ILE A 1 700 ? 8.262 -14.453 -20.726 1.00 88.12 700 ILE A N 1
ATOM 5588 C CA . ILE A 1 700 ? 7.123 -13.951 -21.502 1.00 88.12 700 ILE A CA 1
ATOM 5589 C C . ILE A 1 700 ? 7.207 -14.435 -22.949 1.00 88.12 700 ILE A C 1
ATOM 5591 O O . ILE A 1 700 ? 6.353 -15.202 -23.383 1.00 88.12 700 ILE A O 1
ATOM 5595 N N . LEU A 1 701 ? 8.234 -14.031 -23.704 1.00 91.38 701 LEU A N 1
ATOM 5596 C CA . LEU A 1 701 ? 8.259 -14.269 -25.154 1.00 91.38 701 LEU A CA 1
ATOM 5597 C C . LEU A 1 701 ? 8.454 -15.757 -25.500 1.00 91.38 701 LEU A C 1
ATOM 5599 O O . LEU A 1 701 ? 8.025 -16.190 -26.565 1.00 91.38 701 LEU A O 1
ATOM 5603 N N . SER A 1 702 ? 9.058 -16.558 -24.616 1.00 90.56 702 SER A N 1
ATOM 5604 C CA . SER A 1 702 ? 9.194 -18.016 -24.784 1.00 90.56 702 SER A CA 1
ATOM 5605 C C . SER A 1 702 ? 7.856 -18.761 -24.817 1.00 90.56 702 SER A C 1
ATOM 5607 O O . SER A 1 702 ? 7.794 -19.865 -25.354 1.00 90.56 702 SER A O 1
ATOM 5609 N N . LYS A 1 703 ? 6.796 -18.168 -24.253 1.00 90.31 703 LYS A N 1
ATOM 5610 C CA . LYS A 1 703 ? 5.448 -18.748 -24.183 1.00 90.31 703 LYS A CA 1
ATOM 5611 C C . LYS A 1 703 ? 4.624 -18.500 -25.452 1.00 90.31 703 LYS A C 1
ATOM 5613 O O . LYS A 1 703 ? 3.544 -19.064 -25.597 1.00 90.31 703 LYS A O 1
ATOM 5618 N N . VAL A 1 704 ? 5.111 -17.661 -26.368 1.00 91.62 704 VAL A N 1
ATOM 5619 C CA . VAL A 1 704 ? 4.405 -17.311 -27.607 1.00 91.62 704 VAL A CA 1
ATOM 5620 C C . VAL A 1 704 ? 4.575 -18.431 -28.636 1.00 91.62 704 VAL A C 1
ATOM 5622 O O . VAL A 1 704 ? 5.693 -18.739 -29.054 1.00 91.62 704 VAL A O 1
ATOM 5625 N N . SER A 1 705 ? 3.462 -19.024 -29.074 1.00 85.75 705 SER A N 1
ATOM 5626 C CA . SER A 1 705 ? 3.459 -20.068 -30.105 1.00 85.75 705 SER A CA 1
ATOM 5627 C C . SER A 1 705 ? 3.663 -19.477 -31.506 1.00 85.75 705 SER A C 1
ATOM 5629 O O . SER A 1 705 ? 3.032 -18.494 -31.887 1.00 85.75 705 SER A O 1
ATOM 5631 N N . LEU A 1 706 ? 4.544 -20.091 -32.298 1.00 81.56 706 LEU A N 1
ATOM 5632 C CA . LEU A 1 706 ? 4.810 -19.732 -33.695 1.00 81.56 706 LEU A CA 1
ATOM 5633 C C . LEU A 1 706 ? 4.129 -20.752 -34.620 1.00 81.56 706 LEU A C 1
ATOM 5635 O O . LEU A 1 706 ? 4.778 -21.617 -35.202 1.00 81.56 706 LEU A O 1
ATOM 5639 N N . GLU A 1 707 ? 2.810 -20.648 -34.781 1.00 75.94 707 GLU A N 1
ATOM 5640 C CA . GLU A 1 707 ? 2.014 -21.522 -35.665 1.00 75.94 707 GLU A CA 1
ATOM 5641 C C . GLU A 1 707 ? 2.118 -21.108 -37.149 1.00 75.94 707 GLU A C 1
ATOM 5643 O O . GLU A 1 707 ? 1.123 -20.915 -37.843 1.00 75.94 707 GLU A O 1
ATOM 5648 N N . GLY A 1 708 ? 3.341 -20.884 -37.648 1.00 66.75 708 GLY A N 1
ATOM 5649 C CA . GLY A 1 708 ? 3.598 -20.493 -39.045 1.00 66.75 708 GLY A CA 1
ATOM 5650 C C . GLY A 1 708 ? 3.203 -19.055 -39.420 1.00 66.75 708 GLY A C 1
ATOM 5651 O O . GLY A 1 708 ? 3.331 -18.671 -40.581 1.00 66.75 708 GLY A O 1
ATOM 5652 N N . GLN A 1 709 ? 2.753 -18.249 -38.456 1.00 76.88 709 GLN A N 1
ATOM 5653 C CA . GLN A 1 709 ? 2.376 -16.845 -38.649 1.00 76.88 709 GLN A CA 1
ATOM 5654 C C . GLN A 1 709 ? 3.527 -15.864 -38.358 1.00 76.88 709 GLN A C 1
ATOM 5656 O O . GLN A 1 709 ? 4.590 -16.235 -37.850 1.00 76.88 709 GLN A O 1
ATOM 5661 N N . VAL A 1 710 ? 3.317 -14.587 -38.695 1.00 88.88 710 VAL A N 1
ATOM 5662 C CA . VAL A 1 710 ? 4.284 -13.507 -38.455 1.00 88.88 710 VAL A CA 1
ATOM 5663 C C . VAL A 1 710 ? 4.441 -13.278 -36.948 1.00 88.88 710 VAL A C 1
ATOM 5665 O O . VAL A 1 710 ? 3.457 -13.140 -36.225 1.00 88.88 710 VAL A O 1
ATOM 5668 N N . TRP A 1 711 ? 5.687 -13.208 -36.471 1.00 92.69 711 TRP A N 1
ATOM 5669 C CA . TRP A 1 711 ? 6.006 -13.089 -35.041 1.00 92.69 711 TRP A CA 1
ATOM 5670 C C . TRP A 1 711 ? 5.315 -11.913 -34.356 1.00 92.69 711 TRP A C 1
ATOM 5672 O O . TRP A 1 711 ? 4.718 -12.089 -33.301 1.00 92.69 711 TRP A O 1
ATOM 5682 N N . THR A 1 712 ? 5.348 -10.733 -34.972 1.00 93.38 712 THR A N 1
ATOM 5683 C CA . THR A 1 712 ? 4.741 -9.522 -34.407 1.00 93.38 712 THR A CA 1
ATOM 5684 C C . THR A 1 712 ? 3.228 -9.651 -34.230 1.00 93.38 712 THR A C 1
ATOM 5686 O O . THR A 1 712 ? 2.672 -9.086 -33.293 1.00 93.38 712 THR A O 1
ATOM 5689 N N . GLU A 1 713 ? 2.554 -10.426 -35.085 1.00 92.00 713 GLU A N 1
ATOM 5690 C CA . GLU A 1 713 ? 1.118 -10.697 -34.968 1.00 92.00 713 GLU A CA 1
ATOM 5691 C C . GLU A 1 713 ? 0.823 -11.698 -33.855 1.00 92.00 713 GLU A C 1
ATOM 5693 O O . GLU A 1 713 ? -0.104 -11.492 -33.076 1.00 92.00 713 GLU A O 1
ATOM 5698 N N . GLN A 1 714 ? 1.636 -12.749 -33.747 1.00 93.38 714 GLN A N 1
ATOM 5699 C CA . GLN A 1 714 ? 1.521 -13.737 -32.676 1.00 93.38 714 GLN A CA 1
ATOM 5700 C C . GLN A 1 714 ? 1.816 -13.130 -31.307 1.00 93.38 714 GLN A C 1
ATOM 5702 O O . GLN A 1 714 ? 1.071 -13.366 -30.363 1.00 93.38 714 GLN A O 1
ATOM 5707 N N . LEU A 1 715 ? 2.840 -12.283 -31.207 1.00 94.25 715 LEU A N 1
ATOM 5708 C CA . LEU A 1 715 ? 3.159 -11.568 -29.979 1.00 94.25 715 LEU A CA 1
ATOM 5709 C C . LEU A 1 715 ? 2.035 -10.598 -29.592 1.00 94.25 715 LEU A C 1
ATOM 5711 O O . LEU A 1 715 ? 1.617 -10.592 -28.437 1.00 94.25 715 LEU A O 1
ATOM 5715 N N . ALA A 1 716 ? 1.492 -9.833 -30.547 1.0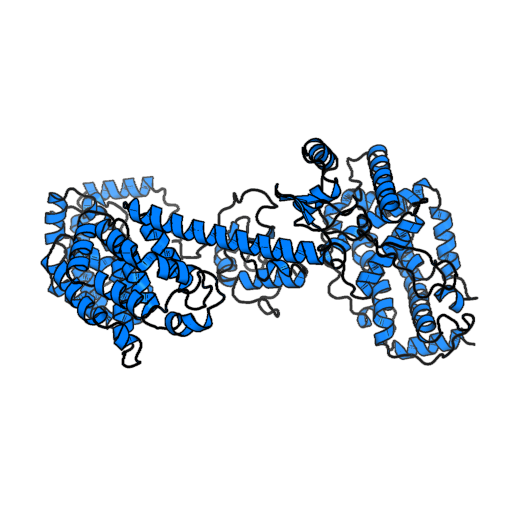0 93.25 716 ALA A N 1
ATOM 5716 C CA . ALA A 1 716 ? 0.348 -8.960 -30.284 1.00 93.25 716 ALA A CA 1
ATOM 5717 C C . ALA A 1 716 ? -0.868 -9.769 -29.802 1.00 93.25 716 ALA A C 1
ATOM 5719 O O . ALA A 1 716 ? -1.460 -9.447 -28.775 1.00 93.25 716 ALA A O 1
ATOM 5720 N N . ASN A 1 717 ? -1.201 -10.871 -30.481 1.00 92.44 717 ASN A N 1
ATOM 5721 C CA . ASN A 1 717 ? -2.295 -11.752 -30.072 1.00 92.44 717 ASN A CA 1
ATOM 5722 C C . ASN A 1 717 ? -2.055 -12.387 -28.699 1.00 92.44 717 ASN A C 1
ATOM 5724 O O . ASN A 1 717 ? -2.991 -12.471 -27.909 1.00 92.44 717 ASN A O 1
ATOM 5728 N N . TYR A 1 718 ? -0.825 -12.788 -28.382 1.00 92.75 718 TYR A N 1
ATOM 5729 C CA . TYR A 1 718 ? -0.485 -13.313 -27.066 1.00 92.75 718 TYR A CA 1
ATOM 5730 C C . TYR A 1 718 ? -0.747 -12.270 -25.975 1.00 92.75 718 TYR A C 1
ATOM 5732 O O . TYR A 1 718 ? -1.440 -12.578 -25.008 1.00 92.75 718 TYR A O 1
ATOM 5740 N N . VAL A 1 719 ? -0.289 -11.024 -26.159 1.00 91.88 719 VAL A N 1
ATOM 5741 C CA . VAL A 1 719 ? -0.528 -9.944 -25.186 1.00 91.88 719 VAL A CA 1
ATOM 5742 C C . VAL A 1 719 ? -2.022 -9.668 -24.996 1.00 91.88 719 VAL A C 1
ATOM 5744 O O . VAL A 1 719 ? -2.457 -9.453 -23.870 1.00 91.88 719 VAL A O 1
ATOM 5747 N N . ARG A 1 720 ? -2.827 -9.754 -26.064 1.00 91.50 720 ARG A N 1
ATOM 5748 C CA . ARG A 1 720 ? -4.291 -9.569 -26.001 1.00 91.50 720 ARG A CA 1
ATOM 5749 C C . ARG A 1 720 ? -5.022 -10.595 -25.136 1.00 91.50 720 ARG A C 1
ATOM 5751 O O . ARG A 1 720 ? -6.076 -10.265 -24.612 1.00 91.50 720 ARG A O 1
ATOM 5758 N N . HIS A 1 721 ? -4.523 -11.827 -25.042 1.00 91.75 721 HIS A N 1
ATOM 5759 C CA . HIS A 1 721 ? -5.252 -12.948 -24.426 1.00 91.75 721 HIS A CA 1
ATOM 5760 C C . HIS A 1 721 ? -4.647 -13.426 -23.099 1.00 91.75 721 HIS A C 1
ATOM 5762 O O . HIS A 1 721 ? -5.158 -14.375 -22.514 1.00 91.75 721 HIS A O 1
ATOM 5768 N N . ASN A 1 722 ? -3.545 -12.822 -22.644 1.00 89.56 722 ASN A N 1
ATOM 5769 C CA . ASN A 1 722 ? -2.778 -13.304 -21.491 1.00 89.56 722 ASN A CA 1
ATOM 5770 C C . ASN A 1 722 ? -2.441 -12.178 -20.500 1.00 89.56 722 ASN A C 1
ATOM 5772 O O . ASN A 1 722 ? -1.396 -12.218 -19.856 1.00 89.56 722 ASN A O 1
ATOM 5776 N N . ASP A 1 723 ? -3.307 -11.175 -20.372 1.00 81.69 723 ASP A N 1
ATOM 5777 C CA . ASP A 1 723 ? -3.159 -10.040 -19.454 1.00 81.69 723 ASP A CA 1
ATOM 5778 C C . ASP A 1 723 ? -2.909 -10.476 -17.999 1.00 81.69 723 ASP A C 1
ATOM 5780 O O . ASP A 1 723 ? -1.963 -9.994 -17.377 1.00 81.69 723 ASP A O 1
ATOM 5784 N N . VAL A 1 724 ? -3.660 -11.454 -17.481 1.00 79.56 724 VAL A N 1
ATOM 5785 C CA . VAL A 1 724 ? -3.450 -12.003 -16.125 1.00 79.56 724 VAL A CA 1
ATOM 5786 C C . VAL A 1 724 ? -2.050 -12.608 -15.977 1.00 79.56 724 VAL A C 1
ATOM 5788 O O . VAL A 1 724 ? -1.307 -12.236 -15.072 1.00 79.56 724 VAL A O 1
ATOM 5791 N N . SER A 1 725 ? -1.633 -13.473 -16.911 1.00 76.56 725 SER A N 1
ATOM 5792 C CA . SER A 1 725 ? -0.295 -14.084 -16.865 1.00 76.56 725 SER A CA 1
ATOM 5793 C C . SER A 1 725 ? 0.833 -13.066 -17.063 1.00 76.56 725 SER A C 1
ATOM 5795 O O . SER A 1 725 ? 1.958 -13.336 -16.641 1.00 76.56 725 SER A O 1
ATOM 5797 N N . LEU A 1 726 ? 0.572 -11.947 -17.741 1.00 80.69 726 LEU A N 1
ATOM 5798 C CA . LEU A 1 726 ? 1.523 -10.850 -17.912 1.00 80.69 726 LEU A CA 1
ATOM 5799 C C . LEU A 1 726 ? 1.637 -9.984 -16.651 1.00 80.69 726 LEU A C 1
ATOM 5801 O O . LEU A 1 726 ? 2.696 -9.410 -16.418 1.00 80.69 726 LEU A O 1
ATOM 5805 N N . MET A 1 727 ? 0.589 -9.905 -15.829 1.00 73.06 727 MET A N 1
ATOM 5806 C CA . MET A 1 727 ? 0.606 -9.188 -14.548 1.00 73.06 727 MET A CA 1
ATOM 5807 C C . MET A 1 727 ? 1.239 -10.008 -13.411 1.00 73.06 727 MET A C 1
ATOM 5809 O O . MET A 1 727 ? 1.795 -9.439 -12.476 1.00 73.06 727 MET A O 1
ATOM 5813 N N . GLU A 1 728 ? 1.245 -11.339 -13.509 1.00 65.75 728 GLU A N 1
ATOM 5814 C CA . GLU A 1 728 ? 1.915 -12.258 -12.569 1.00 65.75 728 GLU A CA 1
ATOM 5815 C C . GLU A 1 728 ? 3.447 -12.351 -12.796 1.00 65.75 728 GLU A C 1
ATOM 5817 O O . GLU A 1 728 ? 4.060 -13.422 -12.744 1.00 65.75 728 GLU A O 1
ATOM 5822 N N . SER A 1 729 ? 4.093 -11.215 -13.081 1.00 57.16 729 SER A N 1
ATOM 5823 C CA . SER A 1 729 ? 5.498 -11.130 -13.504 1.00 57.16 729 SER A CA 1
ATOM 5824 C C . SER A 1 729 ? 6.505 -11.053 -12.345 1.00 57.16 729 SER A C 1
ATOM 5826 O O . SER A 1 729 ? 7.177 -10.043 -12.151 1.00 57.16 729 SER A O 1
ATOM 5828 N N . TYR A 1 730 ? 6.657 -12.143 -11.585 1.00 54.75 730 TYR A N 1
ATOM 5829 C CA . TYR A 1 730 ? 7.488 -12.220 -10.363 1.00 54.75 730 TYR A CA 1
ATOM 5830 C C . TYR A 1 730 ? 9.013 -12.426 -10.572 1.00 54.75 730 TYR A C 1
ATOM 5832 O O . TYR A 1 730 ? 9.720 -12.811 -9.645 1.00 54.75 730 TYR A O 1
ATOM 5840 N N . TRP A 1 731 ? 9.569 -12.240 -11.773 1.00 59.22 731 TRP A N 1
ATOM 5841 C CA . TRP A 1 731 ? 10.954 -12.663 -12.099 1.00 59.22 731 TRP A CA 1
ATOM 5842 C C . TRP A 1 731 ? 12.041 -11.589 -11.941 1.00 59.22 731 TRP A C 1
ATOM 5844 O O . TRP A 1 731 ? 13.196 -11.831 -12.289 1.00 59.22 731 TRP A O 1
ATOM 5854 N N . LEU A 1 732 ? 11.711 -10.397 -11.443 1.00 55.03 732 LEU A N 1
ATOM 5855 C CA . LEU A 1 732 ? 12.650 -9.266 -11.421 1.00 55.03 732 LEU A CA 1
ATOM 5856 C C . LEU A 1 732 ? 13.593 -9.197 -10.231 1.00 55.03 732 LEU A C 1
ATOM 5858 O O . LEU A 1 732 ? 14.554 -8.431 -10.281 1.00 55.03 732 LEU A O 1
ATOM 5862 N N . GLU A 1 733 ? 13.341 -9.959 -9.173 1.00 49.22 733 GLU A N 1
ATOM 5863 C CA . GLU A 1 733 ? 13.978 -9.647 -7.894 1.00 49.22 733 GLU A CA 1
ATOM 5864 C C . GLU A 1 733 ? 15.414 -10.126 -7.734 1.00 49.22 733 GLU A C 1
ATOM 5866 O O . GLU A 1 733 ? 16.131 -9.623 -6.874 1.00 49.22 733 GLU A O 1
ATOM 5871 N N . ILE A 1 734 ? 15.878 -11.058 -8.569 1.00 53.16 734 ILE A N 1
ATOM 5872 C CA . ILE A 1 734 ? 17.232 -11.606 -8.445 1.00 53.16 734 ILE A CA 1
ATOM 5873 C C . ILE A 1 734 ? 17.824 -11.829 -9.837 1.00 53.16 734 ILE A C 1
ATOM 5875 O O . ILE A 1 734 ? 17.943 -12.954 -10.319 1.00 53.16 734 ILE A O 1
ATOM 5879 N N . PHE A 1 735 ? 18.207 -10.739 -10.508 1.00 64.50 735 PHE A N 1
ATOM 5880 C CA . PHE A 1 735 ? 19.079 -10.848 -11.675 1.00 64.50 735 PHE A CA 1
ATOM 5881 C C . PHE A 1 735 ? 20.545 -10.884 -11.231 1.00 64.50 735 PHE A C 1
ATOM 5883 O O . PHE A 1 735 ? 21.150 -9.852 -10.925 1.00 64.50 735 PHE A O 1
ATOM 5890 N N . ASP A 1 736 ? 21.122 -12.084 -11.205 1.00 72.44 736 ASP A N 1
ATOM 5891 C CA . ASP A 1 736 ? 22.555 -12.260 -10.999 1.00 72.44 736 ASP A CA 1
ATOM 5892 C C . ASP A 1 736 ? 23.321 -11.970 -12.298 1.00 72.44 736 ASP A C 1
ATOM 5894 O O . ASP A 1 736 ? 23.270 -12.728 -13.268 1.00 72.44 736 ASP A O 1
ATOM 5898 N N . VAL A 1 737 ? 24.060 -10.860 -12.302 1.00 75.38 737 VAL A N 1
ATOM 5899 C CA . VAL A 1 737 ? 24.902 -10.450 -13.433 1.00 75.38 737 VAL A CA 1
ATOM 5900 C C . VAL A 1 737 ? 26.005 -11.473 -13.705 1.00 75.38 737 VAL A C 1
ATOM 5902 O O . VAL A 1 737 ? 26.332 -11.703 -14.867 1.00 75.38 737 VAL A O 1
ATOM 5905 N N . LEU A 1 738 ? 26.578 -12.098 -12.672 1.00 70.25 738 LEU A N 1
ATOM 5906 C CA . LEU A 1 738 ? 27.643 -13.087 -12.856 1.00 70.25 738 LEU A CA 1
ATOM 5907 C C . LEU A 1 738 ? 27.076 -14.389 -13.422 1.00 70.25 738 LEU A C 1
ATOM 5909 O O . LEU A 1 738 ? 27.596 -14.885 -14.421 1.00 70.25 738 LEU A O 1
ATOM 5913 N N . GLY A 1 739 ? 25.968 -14.880 -12.866 1.00 75.25 739 GLY A N 1
ATOM 5914 C CA . GLY A 1 739 ? 25.211 -16.000 -13.421 1.00 75.25 739 GLY A CA 1
ATOM 5915 C C . GLY A 1 739 ? 24.793 -15.765 -14.875 1.00 75.25 739 GLY A C 1
ATOM 5916 O O . GLY A 1 739 ? 24.963 -16.649 -15.709 1.00 75.25 739 GLY A O 1
ATOM 5917 N N . PHE A 1 740 ? 24.346 -14.555 -15.227 1.00 81.94 740 PHE A N 1
ATOM 5918 C CA . PHE A 1 740 ? 24.024 -14.214 -16.614 1.00 81.94 740 PHE A CA 1
ATOM 5919 C C . PHE A 1 740 ? 25.236 -14.288 -17.547 1.00 81.94 740 PHE A C 1
ATOM 5921 O O . PHE A 1 740 ? 25.112 -14.807 -18.653 1.00 81.94 740 PHE A O 1
ATOM 5928 N N . MET A 1 741 ? 26.410 -13.811 -17.119 1.00 80.31 741 MET A N 1
ATOM 5929 C CA . MET A 1 741 ? 27.644 -13.909 -17.913 1.00 80.31 741 MET A CA 1
ATOM 5930 C C . MET A 1 741 ? 28.083 -15.368 -18.112 1.00 80.31 741 MET A C 1
ATOM 5932 O O . MET A 1 741 ? 28.531 -15.729 -19.203 1.00 80.31 741 MET A O 1
ATOM 5936 N N . GLN A 1 742 ? 27.880 -16.228 -17.110 1.00 79.50 742 GLN A N 1
ATOM 5937 C CA . GLN A 1 742 ? 28.156 -17.665 -17.219 1.00 79.50 742 GLN A CA 1
ATOM 5938 C C . GLN A 1 742 ? 27.288 -18.358 -18.282 1.00 79.50 742 GLN A C 1
ATOM 5940 O O . GLN A 1 742 ? 27.737 -19.326 -18.886 1.00 79.50 742 GLN A O 1
ATOM 5945 N N . GLU A 1 743 ? 26.094 -17.843 -18.605 1.00 82.12 743 GLU A N 1
ATOM 5946 C CA . GLU A 1 743 ? 25.260 -18.379 -19.700 1.00 82.12 743 GLU A CA 1
ATOM 5947 C C . GLU A 1 743 ? 25.870 -18.220 -21.100 1.00 82.12 743 GLU A C 1
ATOM 5949 O O . GLU A 1 743 ? 25.336 -18.766 -22.075 1.00 82.12 743 GLU A O 1
ATOM 5954 N N . PHE A 1 744 ? 26.930 -17.419 -21.208 1.00 82.56 744 PHE A N 1
ATOM 5955 C CA . PHE A 1 744 ? 27.713 -17.202 -22.420 1.00 82.56 744 PHE A CA 1
ATOM 5956 C C . PHE A 1 744 ? 29.079 -17.899 -22.363 1.00 82.56 744 PHE A C 1
ATOM 5958 O O . PHE A 1 744 ? 29.941 -17.573 -23.176 1.00 82.56 744 PHE A O 1
ATOM 5965 N N . ASP A 1 745 ? 29.288 -18.806 -21.402 1.00 82.06 745 ASP A N 1
ATOM 5966 C CA . ASP A 1 745 ? 30.573 -19.461 -21.126 1.00 82.06 745 ASP A CA 1
ATOM 5967 C C . ASP A 1 745 ? 31.696 -18.463 -20.770 1.00 82.06 745 ASP A C 1
ATOM 5969 O O . ASP A 1 745 ? 32.879 -18.712 -21.005 1.00 82.06 745 ASP A O 1
ATOM 5973 N N . ILE A 1 746 ? 31.337 -17.309 -20.190 1.00 86.38 746 ILE A N 1
ATOM 5974 C CA . ILE A 1 746 ? 32.291 -16.281 -19.757 1.00 86.38 746 ILE A CA 1
ATOM 5975 C C . ILE A 1 746 ? 32.576 -16.467 -18.263 1.00 86.38 746 ILE A C 1
ATOM 5977 O O . ILE A 1 746 ? 31.806 -16.019 -17.412 1.00 86.38 746 ILE A O 1
ATOM 5981 N N . SER A 1 747 ? 33.692 -17.127 -17.943 1.00 79.31 747 SER A N 1
ATOM 5982 C CA . SER A 1 747 ? 34.141 -17.360 -16.561 1.00 79.31 747 SER A CA 1
ATOM 5983 C C . SER A 1 747 ? 34.853 -16.157 -15.939 1.00 79.31 747 SER A C 1
ATOM 5985 O O . SER A 1 747 ? 34.701 -15.919 -14.743 1.00 79.31 747 SER A O 1
ATOM 5987 N N . ASP A 1 748 ? 35.597 -15.388 -16.742 1.00 86.06 748 ASP A N 1
ATOM 5988 C CA . ASP A 1 748 ? 36.242 -14.135 -16.334 1.00 86.06 748 ASP A CA 1
ATOM 5989 C C . ASP A 1 748 ? 35.741 -12.969 -17.213 1.00 86.06 748 ASP A C 1
ATOM 5991 O O . ASP A 1 748 ? 36.201 -12.777 -18.345 1.00 86.06 748 ASP A O 1
ATOM 5995 N N . PRO A 1 749 ? 34.777 -12.170 -16.712 1.00 84.75 749 PRO A N 1
ATOM 5996 C CA . PRO A 1 749 ? 34.256 -11.007 -17.426 1.00 84.75 749 PRO A CA 1
ATOM 5997 C C . PRO A 1 749 ? 35.307 -9.934 -17.743 1.00 84.75 749 PRO A C 1
ATOM 5999 O O . PRO A 1 749 ? 35.150 -9.208 -18.727 1.00 84.75 749 PRO A O 1
ATOM 6002 N N . VAL A 1 750 ? 36.354 -9.804 -16.920 1.00 86.75 750 VAL A N 1
ATOM 6003 C CA . VAL A 1 750 ? 37.407 -8.793 -17.098 1.00 86.75 750 VAL A CA 1
ATOM 6004 C C . VAL A 1 750 ? 38.354 -9.224 -18.207 1.00 86.75 750 VAL A C 1
ATOM 6006 O O . VAL A 1 750 ? 38.665 -8.413 -19.083 1.00 86.75 750 VAL A O 1
ATOM 6009 N N . GLU A 1 751 ? 38.768 -10.491 -18.213 1.00 89.25 751 GLU A N 1
ATOM 6010 C CA . GLU A 1 751 ? 39.584 -11.058 -19.289 1.00 89.25 751 GLU A CA 1
ATOM 6011 C C . GLU A 1 751 ? 38.842 -10.975 -20.628 1.00 89.25 751 GLU A C 1
ATOM 6013 O O . GLU A 1 751 ? 39.356 -10.387 -21.581 1.00 89.25 751 GLU A O 1
ATOM 6018 N N . PHE A 1 752 ? 37.589 -11.444 -20.672 1.00 90.94 752 PHE A N 1
ATOM 6019 C CA . PHE A 1 752 ? 36.753 -11.391 -21.874 1.00 90.94 752 PHE A CA 1
ATOM 6020 C C . PHE A 1 752 ? 36.640 -9.972 -22.442 1.00 90.94 752 PHE A C 1
ATOM 6022 O O . PHE A 1 752 ? 36.826 -9.755 -23.644 1.00 90.94 752 PHE A O 1
ATOM 6029 N N . LEU A 1 753 ? 36.350 -8.990 -21.580 1.00 90.50 753 LEU A N 1
ATOM 6030 C CA . LEU A 1 753 ? 36.233 -7.600 -22.000 1.00 90.50 753 LEU A CA 1
ATOM 6031 C C . LEU A 1 753 ? 37.579 -7.041 -22.473 1.00 90.50 753 LEU A C 1
ATOM 6033 O O . LEU A 1 753 ? 37.616 -6.328 -23.471 1.00 90.50 753 LEU A O 1
ATOM 6037 N N . THR A 1 754 ? 38.682 -7.389 -21.809 1.00 89.81 754 THR A N 1
ATOM 6038 C CA . THR A 1 754 ? 40.030 -6.957 -22.203 1.00 89.81 754 THR A CA 1
ATOM 6039 C C . THR A 1 754 ? 40.378 -7.461 -23.603 1.00 89.81 754 THR A C 1
ATOM 6041 O O . THR A 1 754 ? 40.754 -6.665 -24.464 1.00 89.81 754 THR A O 1
ATOM 6044 N N . THR A 1 755 ? 40.192 -8.759 -23.864 1.00 90.69 755 THR A N 1
ATOM 6045 C CA . THR A 1 755 ? 40.443 -9.363 -25.181 1.00 90.69 755 THR A CA 1
ATOM 6046 C C . THR A 1 755 ? 39.561 -8.742 -26.259 1.00 90.69 755 THR A C 1
ATOM 6048 O O . THR A 1 755 ? 40.030 -8.451 -27.359 1.00 90.69 755 THR A O 1
ATOM 6051 N N . TYR A 1 756 ? 38.286 -8.499 -25.947 1.00 91.69 756 TYR A N 1
ATOM 6052 C CA . TYR A 1 756 ? 37.359 -7.886 -26.890 1.00 91.69 756 TYR A CA 1
ATOM 6053 C C . TYR A 1 756 ? 37.717 -6.424 -27.198 1.00 91.69 756 TYR A C 1
ATOM 6055 O O . TYR A 1 756 ? 37.733 -6.036 -28.358 1.00 91.69 756 TYR A O 1
ATOM 6063 N N . LEU A 1 757 ? 38.070 -5.602 -26.206 1.00 90.31 757 LEU A N 1
ATOM 6064 C CA . LEU A 1 757 ? 38.464 -4.207 -26.451 1.00 90.31 757 LEU A CA 1
ATOM 6065 C C . LEU A 1 757 ? 39.764 -4.102 -27.261 1.00 90.31 757 LEU A C 1
ATOM 6067 O O . LEU A 1 757 ? 39.898 -3.207 -28.096 1.00 90.31 757 LEU A O 1
ATOM 6071 N N . GLN A 1 758 ? 40.704 -5.029 -27.057 1.00 87.56 758 GLN A N 1
ATOM 6072 C CA . GLN A 1 758 ? 41.929 -5.115 -27.854 1.00 87.56 758 GLN A CA 1
ATOM 6073 C C . GLN A 1 758 ? 41.654 -5.463 -29.323 1.00 87.56 758 GLN A C 1
ATOM 6075 O O . GLN A 1 758 ? 42.367 -4.971 -30.194 1.00 87.56 758 GLN A O 1
ATOM 6080 N N . SER A 1 759 ? 40.622 -6.262 -29.618 1.00 87.19 759 SER A N 1
ATOM 6081 C CA . SER A 1 759 ? 40.270 -6.607 -31.002 1.00 87.19 759 SER A CA 1
ATOM 6082 C C . SER A 1 759 ? 39.504 -5.511 -31.748 1.00 87.19 759 SER A C 1
ATOM 6084 O O . SER A 1 759 ? 39.416 -5.584 -32.967 1.00 87.19 759 SER A O 1
ATOM 6086 N N . ILE A 1 760 ? 38.958 -4.513 -31.044 1.00 82.19 760 ILE A N 1
ATOM 6087 C CA . ILE A 1 760 ? 38.249 -3.367 -31.643 1.00 82.19 760 ILE A CA 1
ATOM 6088 C C . ILE A 1 760 ? 39.194 -2.198 -31.970 1.00 82.19 760 ILE A C 1
ATOM 6090 O O . ILE A 1 760 ? 38.881 -1.386 -32.838 1.00 82.19 760 ILE A O 1
ATOM 6094 N N . ASN A 1 761 ? 40.318 -2.069 -31.255 1.00 67.00 761 ASN A N 1
ATOM 6095 C CA . ASN A 1 761 ? 41.254 -0.946 -31.419 1.00 67.00 761 ASN A CA 1
ATOM 6096 C C . ASN A 1 761 ? 42.425 -1.242 -32.382 1.00 67.00 761 ASN A C 1
ATOM 6098 O O . ASN A 1 761 ? 43.158 -0.317 -32.737 1.00 67.00 761 ASN A O 1
ATOM 6102 N N . ASN A 1 762 ? 42.597 -2.511 -32.769 1.00 54.81 762 ASN A N 1
ATOM 6103 C CA . ASN A 1 762 ? 43.474 -2.970 -33.854 1.00 54.81 762 ASN A CA 1
ATOM 6104 C C . ASN A 1 762 ? 42.675 -3.062 -35.151 1.00 54.81 762 ASN A C 1
ATOM 6106 O O . ASN A 1 762 ? 43.251 -2.720 -36.208 1.00 54.81 762 ASN A O 1
#

Organism: NCBI:txid104777

Foldseek 3Di:
DFPVVDDCPDPQNDFWLLSVVLVCCVVQVVVVCNPPLLFKFKDWPQETERRRDTPVLCCVQVVVVPDDDPPDGTDIDMDTPPQPDDSPHHYDPDSPPPDPDDPDDLVVLVVVVVVCLVPCVLLVVLVVLLVDPDDDDDDGDPLVSCLQLVSLNLLSLLVVLLVCLVVVPDLVRSLVSLVVLLVSLVVLQPDPPVSSLSSLVSNDDLVSLVSLVVSLPPPSCVVDPSSLLSSLLSSLSNQFNPPVSLVVVLVVLCVLLVDLPVQQVPPDDPVSVSSLVSLLSNLQNQDDDDRSQVSLVVNVVSCSLVSLLCLLVVLFDDDPDLACPPVVVCVVVLPGPSLLSSLSNLLSSLQQHAVSLVVCLVRPLVVLSSQLNDPDPVCSNVSSVSNLVSSLNYPDPVSVVSNCVVVVVVVVVVVVVVVVVVQVVCVVVVWDADPVRDIDDPVPPVPPLQQPFPFPPLALDPDTDTAGADFDLQDDDDPVRLVVVVVPDPDPDDSQVVVCVSVVNFGDQADQDAFAPPDDPVNNVVRVVRRVVSVCVNPVDDDDALLNLLVNLLVLLLCLLVVHARCPSRVHHGPLSSQLVNLSSLLSSLVRCVVVVCLVVLVVVLVCLLPDLALLQVLLNHPCALSSSLSVCLQRPALVRCVVRVVSSVLRLLSSLQSPVQADSPGDRRAGNDLQDDDVVSSRSSLSSSLVSVLCSVQPRVPQDPPVDHSNVSSSVSSNHCSVSSSVSNPSPDRDSCVVCVVVVCNDPNVVSSVSSVVSRD

Secondary structure (DSSP, 8-state):
---SSPPTTSTT--SBHHHHHHHHHHHTT-GGGSS-TTSEEEEETTEEE-TTSBHHHHIIIIISTT-S-TTS---EEEEETTTS----SPEE-------S---S-HHHHHHHHHHHHHTTHHHHHHHHHTT-SS--------HHHHT-GGG-HHHHHHHHHHHHHHHT--HHHHHHHHHHHHHHHHHHHTS-HHHHHHHHTTS--HHHHHHHHHHTTSHHHHH-HHHHHHHHHHHHHHHTT-HHHHHHHHHHHHHHHT-HHHHHTT---HHHHHHHHHHHHHHHT--SSHHHHHHHHHHHHTTHHHHHHHHHHHHSPP-S-SSGGGHHHHHHHHT-TTHHHHHHHHHHHHTT-HHHHHHHHHHTHHHHHHHTT---TT-HHHHHHHHHHHHHHSS-HHHHHHHHHHHHHHHHHHHHHHHHHHHHHHHHTT-EE-TTS-EE--TT-TT------EE-TT--SSSPPEE-----------HHHHHHHHHH--S---HHHHHHHHTTT------PPP--SSS-HHHHHHHHHHHHHHHHHHH------HHHHHHHHHHHHHHHHHT--SSTTTS---HHHHHHHHHHHHHHHHHHHHHTT-HHHHHHHHHHHHH--SSHHHHTTSSS-HHHHHHHHHHH--HHHHHHHHHHHHHHHHHHHHHHHHS-TTS-SSS-S--SPPPGGGGHHHHHHHHHHHHHHHHTGGG---SSS-HHHHHHHHHHH-HHHHH-----S---HHHHHHTTT-S-HHHHHHHHHHHHH-

Radius of gyration: 37.38 Å; chains: 1; bounding box: 82×73×98 Å